Protein 5JOZ (pdb70)

InterPro domains:
  IPR006710 Glycoside hydrolase, family 43 [PF04616] (27-305)
  IPR013320 Concanavalin A-like lectin/glucanase domain superfamily [SSF49899] (327-526)
  IPR023296 Glycosyl hydrolase, five-bladed beta-propeller domain superfamily [G3DSA:2.115.10.20] (23-329)
  IPR023296 Glycosyl hydrolase, five-bladed beta-propeller domain superfamily [SSF75005] (27-324)
  IPR041542 Beta-xylosidase, C-terminal Concanavalin A-like domain [PF17851] (333-526)
  IPR051795 Glycosyl Hydrolase Family 43 [PTHR42812] (8-526)

Nearest PDB structures (foldseek):
  5joz-assembly2_B  TM=1.002E+00  e=2.563E-100  Bacteroides ovatus
  5joy-assembly1_A  TM=9.529E-01  e=2.063E-53  Bacteroides ovatus
  3c2u-assembly1_A  TM=9.313E-01  e=6.206E-47  Selenomonas ruminantium
  5zqs-assembly1_A  TM=9.341E-01  e=3.731E-46  Bacillus pumilus
  1yif-assembly1_D  TM=9.384E-01  e=6.271E-46  Bacillus subtilis

Structure (mmCIF, N/CA/C/O backbone):
data_5JOZ
#
_entry.id   5JOZ
#
_cell.length_a   91.460
_cell.length_b   71.400
_cell.length_c   160.300
_cell.angle_alpha   90.00
_cell.angle_beta   94.78
_cell.angle_gamma   90.00
#
_symmetry.space_group_name_H-M   'C 1 2 1'
#
loop_
_entity.id
_entity.type
_entity.pdbx_description
1 polymer 'Non-reducing end alpha-L-arabinofuranosidase BoGH43B'
2 non-polymer 'CALCIUM ION'
3 water water
#
loop_
_atom_site.group_PDB
_atom_site.id
_atom_site.type_symbol
_atom_site.label_atom_id
_atom_site.label_alt_id
_atom_site.label_comp_id
_atom_site.label_asym_id
_atom_site.label_entity_id
_atom_site.label_seq_id
_atom_site.pdbx_PDB_ins_code
_atom_site.Cartn_x
_atom_site.Cartn_y
_atom_site.Cartn_z
_atom_site.occupancy
_atom_site.B_iso_or_equiv
_atom_site.auth_seq_id
_atom_site.auth_comp_id
_atom_site.auth_asym_id
_atom_site.auth_atom_id
_atom_site.pdbx_PDB_model_num
ATOM 1 N N . LYS A 1 3 ? 22.241 55.461 120.753 1.00 40.44 25 LYS A N 1
ATOM 2 C CA . LYS A 1 3 ? 21.583 54.540 119.774 1.00 39.05 25 LYS A CA 1
ATOM 3 C C . LYS A 1 3 ? 21.265 55.210 118.423 1.00 31.17 25 LYS A C 1
ATOM 4 O O . LYS A 1 3 ? 20.918 56.382 118.347 1.00 27.26 25 LYS A O 1
ATOM 6 N N . THR A 1 4 ? 21.416 54.427 117.363 1.00 29.32 26 THR A N 1
ATOM 7 C CA . THR A 1 4 ? 21.062 54.808 116.015 1.00 29.52 26 THR A CA 1
ATOM 8 C C . THR A 1 4 ? 20.284 53.665 115.347 1.00 30.73 26 THR A C 1
ATOM 9 O O . THR A 1 4 ? 20.152 52.566 115.908 1.00 25.89 26 THR A O 1
ATOM 13 N N . PHE A 1 5 ? 19.756 53.923 114.154 1.00 25.80 27 PHE A N 1
ATOM 14 C CA . PHE A 1 5 ? 19.171 52.845 113.352 1.00 27.60 27 PHE A CA 1
ATOM 15 C C . PHE A 1 5 ? 19.591 53.055 111.920 1.00 25.80 27 PHE A C 1
ATOM 16 O O . PHE A 1 5 ? 19.938 54.169 111.551 1.00 25.24 27 PHE A O 1
ATOM 24 N N . ARG A 1 6 ? 19.577 51.974 111.142 1.00 28.03 28 ARG A N 1
ATOM 25 C CA . ARG A 1 6 ? 19.907 52.001 109.723 1.00 31.24 28 ARG A CA 1
ATOM 26 C C . ARG A 1 6 ? 18.605 51.902 108.940 1.00 31.24 28 ARG A C 1
ATOM 27 O O . ARG A 1 6 ? 17.747 51.080 109.269 1.00 30.61 28 ARG A O 1
ATOM 29 N N . ASN A 1 7 ? 18.463 52.764 107.933 1.00 28.53 29 ASN A N 1
ATOM 30 C CA . ASN A 1 7 ? 17.417 52.644 106.925 1.00 30.00 29 ASN A CA 1
ATOM 31 C C . ASN A 1 7 ? 17.827 51.577 105.882 1.00 35.72 29 ASN A C 1
ATOM 32 O O . ASN A 1 7 ? 19.022 51.347 105.675 1.00 36.87 29 ASN A O 1
ATOM 37 N N . PRO A 1 8 ? 16.864 50.934 105.216 1.00 34.16 30 PRO A N 1
ATOM 38 C CA . PRO A 1 8 ? 15.419 51.136 105.433 1.00 29.77 30 PRO A CA 1
ATOM 39 C C . PRO A 1 8 ? 14.903 50.386 106.644 1.00 28.40 30 PRO A C 1
ATOM 40 O O . PRO A 1 8 ? 15.533 49.435 107.085 1.00 27.21 30 PRO A O 1
ATOM 44 N N . ILE A 1 9 ? 13.743 50.800 107.149 1.00 27.99 31 ILE A N 1
ATOM 45 C CA . ILE A 1 9 ? 13.139 50.162 108.333 1.00 23.66 31 ILE A CA 1
ATOM 46 C C . ILE A 1 9 ? 12.311 48.913 107.997 1.00 21.63 31 ILE A C 1
ATOM 47 O O . ILE A 1 9 ? 12.215 47.996 108.812 1.00 23.43 31 ILE A O 1
ATOM 52 N N . ILE A 1 10 ? 11.731 48.858 106.800 1.00 21.89 32 ILE A N 1
ATOM 53 C CA . ILE A 1 10 ? 11.053 47.652 106.335 1.00 24.22 32 ILE A CA 1
ATOM 54 C C . ILE A 1 10 ? 11.475 47.402 104.897 1.00 23.81 32 ILE A C 1
ATOM 55 O O . ILE A 1 10 ? 11.256 48.242 104.024 1.00 22.16 32 ILE A O 1
ATOM 60 N N . THR A 1 11 ? 12.065 46.233 104.663 1.00 24.24 33 THR A N 1
ATOM 61 C CA . THR A 1 11 ? 12.701 45.895 103.386 1.00 24.92 33 THR A CA 1
ATOM 62 C C . THR A 1 11 ? 11.816 45.000 102.554 1.00 24.48 33 THR A C 1
ATOM 63 O O . THR A 1 11 ? 10.804 44.520 103.039 1.00 27.95 33 THR A O 1
ATOM 67 N N . GLY A 1 12 ? 12.205 44.767 101.301 1.00 26.38 34 GLY A N 1
ATOM 68 C CA . GLY A 1 12 ? 11.368 44.019 100.355 1.00 26.15 34 GLY A CA 1
ATOM 69 C C . GLY A 1 12 ? 10.192 44.886 99.936 1.00 26.47 34 GLY A C 1
ATOM 70 O O . GLY A 1 12 ? 10.059 46.027 100.396 1.00 23.15 34 GLY A O 1
ATOM 71 N N . MET A 1 13 ? 9.337 44.354 99.068 1.00 24.48 35 MET A N 1
ATOM 72 C CA . MET A 1 13 ? 8.291 45.161 98.465 1.00 22.27 35 MET A CA 1
ATOM 73 C C . MET A 1 13 ? 7.309 45.607 99.531 1.00 21.67 35 MET A C 1
ATOM 74 O O . MET A 1 13 ? 6.529 44.807 100.035 1.00 21.49 35 MET A O 1
ATOM 79 N N . ASN A 1 14 ? 7.389 46.899 99.861 1.00 20.95 36 ASN A N 1
ATOM 80 C CA . ASN A 1 14 ? 6.618 47.528 100.931 1.00 20.96 36 ASN A CA 1
ATOM 81 C C . ASN A 1 14 ? 6.399 49.025 100.612 1.00 22.35 36 ASN A C 1
ATOM 82 O O . ASN A 1 14 ? 6.838 49.913 101.344 1.00 19.66 36 ASN A O 1
ATOM 87 N N . PRO A 1 15 ? 5.710 49.309 99.507 1.00 25.13 37 PRO A N 1
ATOM 88 C CA . PRO A 1 15 ? 5.556 50.690 99.084 1.00 27.51 37 PRO A CA 1
ATOM 89 C C . PRO A 1 15 ? 4.403 51.441 99.756 1.00 29.34 37 PRO A C 1
ATOM 90 O O . PRO A 1 15 ? 3.529 50.837 100.385 1.00 24.25 37 PRO A O 1
ATOM 94 N N . ASP A 1 16 ? 4.418 52.763 99.587 1.00 32.06 38 ASP A N 1
ATOM 95 C CA . ASP A 1 16 ? 3.296 53.652 99.940 1.00 29.54 38 ASP A CA 1
ATOM 96 C C . ASP A 1 16 ? 2.946 53.564 101.429 1.00 26.64 38 ASP A C 1
ATOM 97 O O . ASP A 1 16 ? 1.778 53.348 101.781 1.00 27.06 38 ASP A O 1
ATOM 102 N N . PRO A 1 17 ? 3.960 53.711 102.308 1.00 22.89 39 PRO A N 1
ATOM 103 C CA . PRO A 1 17 ? 3.719 53.473 103.722 1.00 23.85 39 PRO A CA 1
ATOM 104 C C . PRO A 1 17 ? 2.759 54.489 104.310 1.00 24.35 39 PRO A C 1
ATOM 105 O O . PRO A 1 17 ? 2.918 55.689 104.038 1.00 24.69 39 PRO A O 1
ATOM 109 N N . SER A 1 18 ? 1.780 54.022 105.091 1.00 22.65 40 SER A N 1
ATOM 110 C CA . SER A 1 18 ? 0.939 54.916 105.893 1.00 23.72 40 SER A CA 1
ATOM 111 C C . SER A 1 18 ? 0.962 54.496 107.357 1.00 25.52 40 SER A C 1
ATOM 112 O O . SER A 1 18 ? 0.807 53.317 107.664 1.00 21.69 40 SER A O 1
ATOM 115 N N . ILE A 1 19 ? 1.126 55.471 108.252 1.00 25.12 41 ILE A N 1
ATOM 116 C CA . ILE A 1 19 ? 1.360 55.211 109.684 1.00 26.87 41 ILE A CA 1
ATOM 117 C C . ILE A 1 19 ? 0.322 55.879 110.579 1.00 25.74 41 ILE A C 1
ATOM 118 O O . ILE A 1 19 ? -0.223 56.907 110.222 1.00 25.48 41 ILE A O 1
ATOM 123 N N . CYS A 1 20 ? 0.068 55.292 111.747 1.00 28.48 42 CYS A N 1
ATOM 124 C CA . CYS A 1 20 ? -0.643 55.987 112.818 1.00 27.91 42 CYS A CA 1
ATOM 125 C C . CYS A 1 20 ? -0.149 55.518 114.166 1.00 25.51 42 CYS A C 1
ATOM 126 O O . CYS A 1 20 ? 0.262 54.366 114.324 1.00 31.33 42 CYS A O 1
ATOM 129 N N . ARG A 1 21 ? -0.188 56.431 115.130 1.00 29.21 43 ARG A N 1
ATOM 130 C CA . ARG A 1 21 ? 0.186 56.158 116.506 1.00 29.00 43 ARG A CA 1
ATOM 131 C C . ARG A 1 21 ? -1.076 56.140 117.350 1.00 30.05 43 ARG A C 1
ATOM 132 O O . ARG A 1 21 ? -1.883 57.066 117.299 1.00 28.48 43 ARG A O 1
ATOM 140 N N . VAL A 1 22 ? -1.226 55.068 118.119 1.00 34.88 44 VAL A N 1
ATOM 141 C CA . VAL A 1 22 ? -2.320 54.896 119.060 1.00 33.87 44 VAL A CA 1
ATOM 142 C C . VAL A 1 22 ? -1.672 54.641 120.426 1.00 33.90 44 VAL A C 1
ATOM 143 O O . VAL A 1 22 ? -1.281 53.513 120.720 1.00 31.25 44 VAL A O 1
ATOM 147 N N . GLY A 1 23 ? -1.519 55.690 121.238 1.00 29.73 45 GLY A N 1
ATOM 148 C CA . GLY A 1 23 ? -0.851 55.564 122.534 1.00 28.63 45 GLY A CA 1
ATOM 149 C C . GLY A 1 23 ? 0.616 55.220 122.325 1.00 31.40 45 GLY A C 1
ATOM 150 O O . GLY A 1 23 ? 1.293 55.903 121.570 1.00 27.24 45 GLY A O 1
ATOM 151 N N . ASP A 1 24 ? 1.098 54.154 122.970 1.00 34.99 46 ASP A N 1
ATOM 152 C CA . ASP A 1 24 ? 2.483 53.675 122.785 1.00 37.82 46 ASP A CA 1
ATOM 153 C C . ASP A 1 24 ? 2.695 52.803 121.530 1.00 34.66 46 ASP A C 1
ATOM 154 O O . ASP A 1 24 ? 3.836 52.436 121.220 1.00 34.53 46 ASP A O 1
ATOM 159 N N . ASP A 1 25 ? 1.625 52.486 120.803 1.00 30.40 47 ASP A N 1
ATOM 160 C CA . ASP A 1 25 ? 1.708 51.581 119.657 1.00 29.25 47 ASP A CA 1
ATOM 161 C C . ASP A 1 25 ? 1.652 52.305 118.315 1.00 28.36 47 ASP A C 1
ATOM 162 O O . ASP A 1 25 ? 0.893 53.266 118.152 1.00 27.84 47 ASP A O 1
ATOM 167 N N . PHE A 1 26 ? 2.491 51.848 117.380 1.00 26.25 48 PHE A N 1
ATOM 168 C CA . PHE A 1 26 ? 2.527 52.348 116.006 1.00 27.62 48 PHE A CA 1
ATOM 169 C C . PHE A 1 26 ? 2.103 51.249 115.061 1.00 24.71 48 PHE A C 1
ATOM 170 O O . PHE A 1 26 ? 2.500 50.114 115.225 1.00 26.48 48 PHE A O 1
ATOM 178 N N . TYR A 1 27 ? 1.314 51.615 114.057 1.00 24.79 49 TYR A N 1
ATOM 179 C CA . TYR A 1 27 ? 0.822 50.685 113.053 1.00 20.78 49 TYR A CA 1
ATOM 180 C C . TYR A 1 27 ? 1.073 51.265 111.674 1.00 19.41 49 TYR A C 1
ATOM 181 O O . TYR A 1 27 ? 1.013 52.479 111.471 1.00 19.37 49 TYR A O 1
ATOM 190 N N . LEU A 1 28 ? 1.352 50.388 110.724 1.00 19.32 50 LEU A N 1
ATOM 191 C CA . LEU A 1 28 ? 1.748 50.799 109.393 1.00 21.10 50 LEU A CA 1
ATOM 192 C C . LEU A 1 28 ? 1.284 49.814 108.339 1.00 22.01 50 LEU A C 1
ATOM 193 O O . LEU A 1 28 ? 1.335 48.609 108.549 1.00 22.85 50 LEU A O 1
ATOM 198 N N . VAL A 1 29 ? 0.857 50.352 107.199 1.00 24.55 51 VAL A N 1
ATOM 199 C CA . VAL A 1 29 ? 0.425 49.561 106.060 1.00 22.48 51 VAL A CA 1
ATOM 200 C C . VAL A 1 29 ? 1.184 49.945 104.825 1.00 19.82 51 VAL A C 1
ATOM 201 O O . VAL A 1 29 ? 1.590 51.080 104.681 1.00 17.98 51 VAL A O 1
ATOM 205 N N . THR A 1 30 ? 1.299 48.988 103.908 1.00 21.76 52 THR A N 1
ATOM 206 C CA . THR A 1 30 ? 1.938 49.191 102.626 1.00 21.82 52 THR A CA 1
ATOM 207 C C . THR A 1 30 ? 1.080 48.569 101.536 1.00 21.67 52 THR A C 1
ATOM 208 O O . THR A 1 30 ? 0.319 47.649 101.809 1.00 20.94 52 THR A O 1
ATOM 212 N N . SER A 1 31 ? 1.240 49.063 100.306 1.00 21.84 53 SER A N 1
ATOM 213 C CA . SER A 1 31 ? 0.486 48.584 99.152 1.00 23.78 53 SER A CA 1
ATOM 214 C C . SER A 1 31 ? 0.951 47.205 98.621 1.00 25.14 53 SER A C 1
ATOM 215 O O . SER A 1 31 ? 2.133 46.849 98.678 1.00 27.17 53 SER A O 1
ATOM 218 N N . THR A 1 32 ? -0.002 46.452 98.090 1.00 23.06 54 THR A N 1
ATOM 219 C CA . THR A 1 32 ? 0.198 45.053 97.696 1.00 24.37 54 THR A CA 1
ATOM 220 C C . THR A 1 32 ? -0.151 44.690 96.247 1.00 24.22 54 THR A C 1
ATOM 221 O O . THR A 1 32 ? 0.290 43.654 95.760 1.00 25.40 54 THR A O 1
ATOM 225 N N . PHE A 1 33 ? -0.938 45.512 95.557 1.00 24.52 55 PHE A N 1
ATOM 226 C CA . PHE A 1 33 ? -1.246 45.286 94.143 1.00 23.50 55 PHE A CA 1
ATOM 227 C C . PHE A 1 33 ? -1.965 43.930 93.953 1.00 25.39 55 PHE A C 1
ATOM 228 O O . PHE A 1 33 ? -2.989 43.696 94.612 1.00 24.38 55 PHE A O 1
ATOM 236 N N . GLU A 1 34 ? -1.443 43.024 93.136 1.00 23.80 56 GLU A N 1
ATOM 237 C CA . GLU A 1 34 ? -2.149 41.757 92.867 1.00 25.04 56 GLU A CA 1
ATOM 238 C C . GLU A 1 34 ? -2.003 40.699 93.974 1.00 25.81 56 GLU A C 1
ATOM 239 O O . GLU A 1 34 ? -2.554 39.600 93.826 1.00 23.50 56 GLU A O 1
ATOM 245 N N . TYR A 1 35 ? -1.258 41.000 95.048 1.00 23.78 57 TYR A N 1
ATOM 246 C CA . TYR A 1 35 ? -0.924 39.981 96.057 1.00 23.51 57 TYR A CA 1
ATOM 247 C C . TYR A 1 35 ? -1.930 39.884 97.188 1.00 23.37 57 TYR A C 1
ATOM 248 O O . TYR A 1 35 ? -2.444 40.909 97.645 1.00 26.89 57 TYR A O 1
ATOM 257 N N . PHE A 1 36 ? -2.199 38.644 97.630 1.00 22.24 58 PHE A N 1
ATOM 258 C CA . PHE A 1 36 ? -3.191 38.342 98.676 1.00 21.39 58 PHE A CA 1
ATOM 259 C C . PHE A 1 36 ? -2.518 37.555 99.794 1.00 20.58 58 PHE A C 1
ATOM 260 O O . PHE A 1 36 ? -1.690 36.699 99.508 1.00 25.43 58 PHE A O 1
ATOM 268 N N . PRO A 1 37 ? -2.828 37.816 101.057 1.00 21.80 59 PRO A N 1
ATOM 269 C CA . PRO A 1 37 ? -3.670 38.915 101.518 1.00 21.31 59 PRO A CA 1
ATOM 270 C C . PRO A 1 37 ? -3.088 40.328 101.249 1.00 21.55 59 PRO A C 1
ATOM 271 O O . PRO A 1 37 ? -1.880 40.505 101.031 1.00 19.99 59 PRO A O 1
ATOM 275 N N . GLY A 1 38 ? -3.977 41.306 101.205 1.00 24.26 60 GLY A N 1
ATOM 276 C CA . GLY A 1 38 ? -3.619 42.661 100.789 1.00 24.16 60 GLY A CA 1
ATOM 277 C C . GLY A 1 38 ? -3.403 43.538 101.992 1.00 21.62 60 GLY A C 1
ATOM 278 O O . GLY A 1 38 ? -3.957 43.266 103.064 1.00 22.33 60 GLY A O 1
ATOM 279 N N . LEU A 1 39 ? -2.593 44.584 101.802 1.00 20.54 61 LEU A N 1
ATOM 280 C CA . LEU A 1 39 ? -2.340 45.619 102.807 1.00 20.04 61 LEU A CA 1
ATOM 281 C C . LEU A 1 39 ? -1.888 45.074 104.156 1.00 19.88 61 LEU A C 1
ATOM 282 O O . LEU A 1 39 ? -2.651 45.095 105.124 1.00 21.49 61 LEU A O 1
ATOM 287 N N . PRO A 1 40 ? -0.641 44.578 104.232 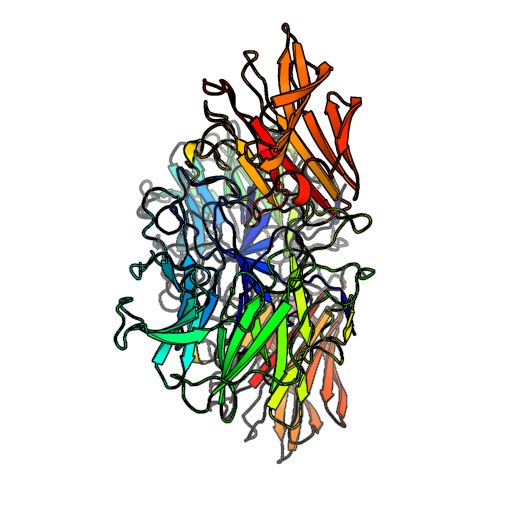1.00 21.83 62 PRO A N 1
ATOM 288 C CA . PRO A 1 40 ? -0.150 44.092 105.510 1.00 20.49 62 PRO A CA 1
ATOM 289 C C . PRO A 1 40 ? -0.096 45.190 106.565 1.00 21.65 62 PRO A C 1
ATOM 290 O O . PRO A 1 40 ? 0.197 46.347 106.246 1.00 19.65 62 PRO A O 1
ATOM 294 N N . VAL A 1 41 ? -0.402 44.813 107.801 1.00 24.05 63 VAL A N 1
ATOM 295 C CA . VAL A 1 41 ? -0.367 45.701 108.954 1.00 24.58 63 VAL A CA 1
ATOM 296 C C . VAL A 1 41 ? 0.834 45.322 109.806 1.00 26.28 63 VAL A C 1
ATOM 297 O O . VAL A 1 41 ? 0.848 44.245 110.394 1.00 26.87 63 VAL A O 1
ATOM 301 N N . TYR A 1 42 ? 1.815 46.221 109.891 1.00 26.39 64 TYR A N 1
ATOM 302 C CA . TYR A 1 42 ? 2.978 46.052 110.763 1.00 23.51 64 TYR A CA 1
ATOM 303 C C . TYR A 1 42 ? 2.777 46.830 112.078 1.00 24.07 64 TYR A C 1
ATOM 304 O O . TYR A 1 42 ? 2.088 47.839 112.099 1.00 22.49 64 TYR A O 1
ATOM 313 N N . HIS A 1 43 ? 3.404 46.352 113.153 1.00 22.89 65 HIS A N 1
ATOM 314 C CA . HIS A 1 43 ? 3.281 46.922 114.489 1.00 23.58 65 HIS A CA 1
ATOM 315 C C . HIS A 1 43 ? 4.678 47.251 115.019 1.00 24.24 65 HIS A C 1
ATOM 316 O O . HIS A 1 43 ? 5.593 46.465 114.845 1.00 25.03 65 HIS A O 1
ATOM 323 N N . SER A 1 44 ? 4.839 48.427 115.629 1.00 27.01 66 SER A N 1
ATOM 324 C CA . SER A 1 44 ? 6.085 48.793 116.317 1.00 28.44 66 SER A CA 1
ATOM 325 C C . SER A 1 44 ? 5.801 49.571 117.608 1.00 30.80 66 SER A C 1
ATOM 326 O O . SER A 1 44 ? 4.720 50.136 117.770 1.00 35.30 66 SER A O 1
ATOM 329 N N . LYS A 1 45 ? 6.771 49.560 118.524 1.00 31.28 67 LYS A N 1
ATOM 330 C CA . LYS A 1 45 ? 6.811 50.463 119.689 1.00 31.70 67 LYS A CA 1
ATOM 331 C C . LYS A 1 45 ? 7.936 51.515 119.642 1.00 30.27 67 LYS A C 1
ATOM 332 O O . LYS A 1 45 ? 7.969 52.414 120.486 1.00 34.09 67 LYS A O 1
ATOM 338 N N . ASP A 1 46 ? 8.829 51.428 118.659 1.00 28.11 68 ASP A N 1
ATOM 339 C CA . ASP A 1 46 ? 9.964 52.362 118.547 1.00 26.79 68 ASP A CA 1
ATOM 340 C C . ASP A 1 46 ? 10.179 52.976 117.150 1.00 24.08 68 ASP A C 1
ATOM 341 O O . ASP A 1 46 ? 11.208 53.621 116.920 1.00 23.42 68 ASP A O 1
ATOM 346 N N . LEU A 1 47 ? 9.215 52.786 116.240 1.00 24.47 69 LEU A N 1
ATOM 347 C CA . LEU A 1 47 ? 9.298 53.186 114.801 1.00 24.10 69 LEU A CA 1
ATOM 348 C C . LEU A 1 47 ? 10.347 52.469 113.947 1.00 22.81 69 LEU A C 1
ATOM 349 O O . LEU A 1 47 ? 10.365 52.654 112.726 1.00 22.07 69 LEU A O 1
ATOM 354 N N . VAL A 1 48 ? 11.184 51.635 114.569 1.00 23.82 70 VAL A N 1
ATOM 355 C CA . VAL A 1 48 ? 12.351 51.055 113.923 1.00 21.89 70 VAL A CA 1
ATOM 356 C C . VAL A 1 48 ? 12.178 49.556 113.702 1.00 24.88 70 VAL A C 1
ATOM 357 O O . VAL A 1 48 ? 12.443 49.064 112.610 1.00 31.22 70 VAL A O 1
ATOM 361 N N . HIS A 1 49 ? 11.762 48.842 114.745 1.00 24.16 71 HIS A N 1
ATOM 362 C CA . HIS A 1 49 ? 11.578 47.407 114.693 1.00 24.34 71 HIS A CA 1
ATOM 363 C C . HIS A 1 49 ? 10.098 47.085 114.484 1.00 23.56 71 HIS A C 1
ATOM 364 O O . HIS A 1 49 ? 9.241 47.424 115.302 1.00 23.74 71 HIS A O 1
ATOM 371 N N . TRP A 1 50 ? 9.819 46.426 113.371 1.00 25.55 72 TRP A N 1
ATOM 372 C CA . TRP A 1 50 ? 8.461 46.182 112.916 1.00 24.60 72 TRP A CA 1
ATOM 373 C C . TRP A 1 50 ? 8.165 44.693 112.883 1.00 24.68 72 TRP A C 1
ATOM 374 O O . TRP A 1 50 ? 9.033 43.890 112.545 1.00 27.79 72 TRP A O 1
ATOM 385 N N . LYS A 1 51 ? 6.938 44.345 113.259 1.00 22.97 73 LYS A N 1
ATOM 386 C CA . LYS A 1 51 ? 6.451 42.976 113.250 1.00 24.53 73 LYS A CA 1
ATOM 387 C C . LYS A 1 51 ? 5.141 42.933 112.491 1.00 25.53 73 LYS A C 1
ATOM 388 O O . LYS A 1 51 ? 4.251 43.762 112.737 1.00 22.38 73 LYS A O 1
ATOM 394 N N . LEU A 1 52 ? 5.013 41.941 111.605 1.00 25.59 74 LEU A N 1
ATOM 395 C CA . LEU A 1 52 ? 3.796 41.747 110.825 1.00 24.59 74 LEU A CA 1
ATOM 396 C C . LEU A 1 52 ? 2.767 41.113 111.747 1.00 25.14 74 LEU A C 1
ATOM 397 O O . LEU A 1 52 ? 3.067 40.108 112.393 1.00 24.37 74 LEU A O 1
ATOM 402 N N . ILE A 1 53 ? 1.576 41.711 111.841 1.00 23.69 75 ILE A N 1
ATOM 403 C CA . ILE A 1 53 ? 0.501 41.190 112.718 1.00 24.65 75 ILE A CA 1
ATOM 404 C C . ILE A 1 53 ? -0.795 40.779 112.010 1.00 25.61 75 ILE A C 1
ATOM 405 O O . ILE A 1 53 ? -1.627 40.085 112.597 1.00 25.61 75 ILE A O 1
ATOM 410 N N . GLY A 1 54 ? -0.981 41.211 110.768 1.00 23.58 76 GLY A N 1
ATOM 411 C CA . GLY A 1 54 ? -2.181 40.864 110.024 1.00 23.26 76 GLY A CA 1
ATOM 412 C C . GLY A 1 54 ? -2.165 41.546 108.679 1.00 24.77 76 GLY A C 1
ATOM 413 O O . GLY A 1 54 ? -1.142 42.105 108.267 1.00 23.99 76 GLY A O 1
ATOM 414 N N . HIS A 1 55 ? -3.297 41.482 107.991 1.00 22.40 77 HIS A N 1
ATOM 415 C CA . HIS A 1 55 ? -3.498 42.195 106.739 1.00 23.50 77 HIS A CA 1
ATOM 416 C C . HIS A 1 55 ? -4.879 42.831 106.789 1.00 24.13 77 HIS A C 1
ATOM 417 O O . HIS A 1 55 ? -5.817 42.239 107.324 1.00 30.65 77 HIS A O 1
ATOM 424 N N . ALA A 1 56 ? -5.011 44.036 106.249 1.00 24.68 78 ALA A N 1
ATOM 425 C CA . ALA A 1 56 ? -6.309 44.708 106.226 1.00 24.96 78 ALA A CA 1
ATOM 426 C C . ALA A 1 56 ? -7.295 43.924 105.374 1.00 27.16 78 ALA A C 1
ATOM 427 O O . ALA A 1 56 ? -8.475 43.858 105.698 1.00 29.32 78 ALA A O 1
ATOM 429 N N . LEU A 1 57 ? -6.793 43.322 104.296 1.00 27.87 79 LEU A N 1
ATOM 430 C CA . LEU A 1 57 ? -7.623 42.609 103.334 1.00 27.77 79 LEU A CA 1
ATOM 431 C C . LEU A 1 57 ? -7.244 41.111 103.290 1.00 29.54 79 LEU A C 1
ATOM 432 O O . LEU A 1 57 ? -6.616 40.619 102.336 1.00 31.74 79 LEU A O 1
ATOM 437 N N . SER A 1 58 ? -7.663 40.408 104.344 1.00 29.91 80 SER A N 1
ATOM 438 C CA . SER A 1 58 ? -7.403 38.972 104.545 1.00 32.03 80 SER A CA 1
ATOM 439 C C . SER A 1 58 ? -8.482 38.023 103.978 1.00 33.49 80 SER A C 1
ATOM 440 O O . SER A 1 58 ? -8.371 36.803 104.162 1.00 28.67 80 SER A O 1
ATOM 443 N N . ARG A 1 59 ? -9.512 38.557 103.312 1.00 30.42 81 ARG A N 1
ATOM 444 C CA . ARG A 1 59 ? -10.599 37.728 102.770 1.00 30.28 81 ARG A CA 1
ATOM 445 C C . ARG A 1 59 ? -10.899 38.117 101.322 1.00 28.13 81 ARG A C 1
ATOM 446 O O . ARG A 1 59 ? -10.651 39.250 100.929 1.00 30.99 81 ARG A O 1
ATOM 454 N N . PRO A 1 60 ? -11.444 37.184 100.522 1.00 31.15 82 PRO A N 1
ATOM 455 C CA . PRO A 1 60 ? -11.774 37.526 99.126 1.00 31.37 82 PRO A CA 1
ATOM 456 C C . PRO A 1 60 ? -12.864 38.617 98.937 1.00 32.36 82 PRO A C 1
ATOM 457 O O . PRO A 1 60 ? -12.866 39.305 97.916 1.00 31.70 82 PRO A O 1
ATOM 461 N N . GLU A 1 61 ? -13.775 38.775 99.890 1.00 34.93 83 GLU A N 1
ATOM 462 C CA . GLU A 1 61 ? -14.825 39.804 99.744 1.00 46.26 83 GLU A CA 1
ATOM 463 C C . GLU A 1 61 ? -14.306 41.235 99.950 1.00 39.97 83 GLU A C 1
ATOM 464 O O . GLU A 1 61 ? -14.856 42.162 99.367 1.00 42.74 83 GLU A O 1
ATOM 470 N N . ASN A 1 62 ? -13.247 41.409 100.751 1.00 42.64 84 ASN A N 1
ATOM 471 C CA . ASN A 1 62 ? -12.572 42.722 100.878 1.00 38.39 84 ASN A CA 1
ATOM 472 C C . ASN A 1 62 ? -11.282 42.905 100.043 1.00 35.20 84 ASN A C 1
ATOM 473 O O . ASN A 1 62 ? -10.696 43.981 100.083 1.00 38.32 84 ASN A O 1
ATOM 478 N N . ASN A 1 63 ? -10.849 41.883 99.297 1.00 32.48 85 ASN A N 1
ATOM 479 C CA . ASN A 1 63 ? -9.824 42.066 98.249 1.00 35.83 85 ASN A CA 1
ATOM 480 C C . ASN A 1 63 ? -10.220 41.291 96.982 1.00 36.12 85 ASN A C 1
ATOM 481 O O . ASN A 1 63 ? -9.655 40.234 96.690 1.00 38.01 85 ASN A O 1
ATOM 486 N N . PRO A 1 64 ? -11.208 41.812 96.228 1.00 37.02 86 PRO A N 1
ATOM 487 C CA . PRO A 1 64 ? -11.530 41.227 94.913 1.00 36.92 86 PRO A CA 1
ATOM 488 C C . PRO A 1 64 ? -10.425 41.512 93.897 1.00 32.98 86 PRO A C 1
ATOM 489 O O . PRO A 1 64 ? -10.196 42.674 93.555 1.00 33.68 86 PRO A O 1
ATOM 493 N N . LEU A 1 65 ? -9.741 40.464 93.440 1.00 30.65 87 LEU A N 1
ATOM 494 C CA . LEU A 1 65 ? -8.543 40.619 92.605 1.00 30.50 87 LEU A CA 1
ATOM 495 C C . LEU A 1 65 ? -8.560 39.939 91.243 1.00 34.89 87 LEU A C 1
ATOM 496 O O . LEU A 1 65 ? -7.666 40.200 90.429 1.00 30.15 87 LEU A O 1
ATOM 501 N N . MET A 1 66 ? -9.556 39.092 90.974 1.00 40.69 88 MET A N 1
ATOM 502 C CA . MET A 1 66 ? -9.538 38.264 89.758 1.00 40.99 88 MET A CA 1
ATOM 503 C C . MET A 1 66 ? -9.612 39.135 88.503 1.00 38.47 88 MET A C 1
ATOM 504 O O . MET A 1 66 ? -10.352 40.132 88.458 1.00 38.66 88 MET A O 1
ATOM 509 N N . GLY A 1 67 ? -8.807 38.782 87.506 1.00 34.40 89 GLY A N 1
ATOM 510 C CA . GLY A 1 67 ? -8.720 39.552 86.268 1.00 35.52 89 GLY A CA 1
ATOM 511 C C . GLY A 1 67 ? -7.760 40.733 86.306 1.00 36.78 89 GLY A C 1
ATOM 512 O O . GLY A 1 67 ? -7.443 41.280 85.256 1.00 41.63 89 GLY A O 1
ATOM 513 N N . CYS A 1 68 ? -7.271 41.124 87.488 1.00 37.89 90 CYS A N 1
ATOM 514 C CA . CYS A 1 68 ? -6.386 42.298 87.598 1.00 39.04 90 CYS A CA 1
ATOM 515 C C . CYS A 1 68 ? -5.016 42.007 86.976 1.00 31.70 90 CYS A C 1
ATOM 516 O O . CYS A 1 68 ? -4.526 40.871 87.012 1.00 31.60 90 CYS A O 1
ATOM 519 N N . ASN A 1 69 ? -4.422 43.038 86.391 1.00 34.30 91 ASN A N 1
ATOM 520 C CA . ASN A 1 69 ? -3.079 42.939 85.830 1.00 36.14 91 ASN A CA 1
ATOM 521 C C . ASN A 1 69 ? -2.064 42.759 86.943 1.00 33.76 91 ASN A C 1
ATOM 522 O O . ASN A 1 69 ? -2.241 43.273 88.060 1.00 29.28 91 ASN A O 1
ATOM 527 N N . ALA A 1 70 ? -1.012 42.005 86.634 1.00 34.85 92 ALA A N 1
ATOM 528 C CA . ALA A 1 70 ? 0.126 41.874 87.530 1.00 36.61 92 ALA A CA 1
ATOM 529 C C . ALA A 1 70 ? 0.857 43.203 87.541 1.00 39.32 92 ALA A C 1
ATOM 530 O O . ALA A 1 70 ? 1.058 43.809 86.481 1.00 35.40 92 ALA A O 1
ATOM 532 N N . SER A 1 71 ? 1.183 43.684 88.741 1.00 38.29 93 SER A N 1
ATOM 533 C CA . SER A 1 71 ? 2.105 44.800 88.937 1.00 40.75 93 SER A CA 1
ATOM 534 C C . SER A 1 71 ? 1.453 46.180 88.813 1.00 44.08 93 SER A C 1
ATOM 535 O O . SER A 1 71 ? 1.919 47.113 89.454 1.00 43.67 93 SER A O 1
ATOM 538 N N . THR A 1 72 ? 0.418 46.311 87.974 1.00 43.19 94 THR A N 1
ATOM 539 C CA . THR A 1 72 ? -0.346 47.557 87.812 1.00 37.80 94 THR A CA 1
ATOM 540 C C . THR A 1 72 ? -1.831 47.431 88.189 1.00 33.42 94 THR A C 1
ATOM 541 O O . THR A 1 72 ? -2.567 48.406 88.089 1.00 36.79 94 THR A O 1
ATOM 545 N N . GLY A 1 73 ? -2.272 46.249 88.619 1.00 32.00 95 GLY A N 1
ATOM 546 C CA . GLY A 1 73 ? -3.634 46.048 89.126 1.00 29.58 95 GLY A CA 1
ATOM 547 C C . GLY A 1 73 ? -3.639 45.764 90.621 1.00 30.59 95 GLY A C 1
ATOM 548 O O . GLY A 1 73 ? -2.579 45.568 91.242 1.00 29.54 95 GLY A O 1
ATOM 549 N N . GLY A 1 74 ? -4.840 45.756 91.190 1.00 27.91 96 GLY A N 1
ATOM 550 C CA . GLY A 1 74 ? -5.069 45.461 92.600 1.00 29.97 96 GLY A CA 1
ATOM 551 C C . GLY A 1 74 ? -4.927 46.645 93.545 1.00 30.89 96 GLY A C 1
ATOM 552 O O . GLY A 1 74 ? -5.316 47.762 93.217 1.00 31.73 96 GLY A O 1
ATOM 553 N N . GLN A 1 75 ? -4.370 46.395 94.731 1.00 30.98 97 GLN A N 1
ATOM 554 C CA . GLN A 1 75 ? -4.320 47.400 95.796 1.00 27.97 97 GLN A CA 1
ATOM 555 C C . GLN A 1 75 ? -3.186 48.419 95.649 1.00 27.03 97 GLN A C 1
ATOM 556 O O . GLN A 1 75 ? -2.011 48.047 95.631 1.00 24.59 97 GLN A O 1
ATOM 562 N N . TYR A 1 76 ? -3.566 49.695 95.541 1.00 25.34 98 TYR A N 1
ATOM 563 C CA . TYR A 1 76 ? -2.655 50.839 95.404 1.00 22.69 98 TYR A CA 1
ATOM 564 C C . TYR A 1 76 ? -2.486 51.458 96.797 1.00 22.47 98 TYR A C 1
ATOM 565 O O . TYR A 1 76 ? -2.838 50.824 97.789 1.00 26.78 98 TYR A O 1
ATOM 574 N N . ALA A 1 77 ? -1.911 52.654 96.889 1.00 22.65 99 ALA A N 1
ATOM 575 C CA . ALA A 1 77 ? -1.584 53.271 98.188 1.00 23.36 99 ALA A CA 1
ATOM 576 C C . ALA A 1 77 ? -2.746 53.298 99.174 1.00 22.19 99 ALA A C 1
ATOM 577 O O . ALA A 1 77 ? -3.791 53.861 98.865 1.00 27.92 99 ALA A O 1
ATOM 579 N N . PRO A 1 78 ? -2.575 52.669 100.351 1.00 21.59 100 PRO A N 1
ATOM 580 C CA . PRO A 1 78 ? -3.542 52.749 101.423 1.00 22.26 100 PRO A CA 1
ATOM 581 C C . PRO A 1 78 ? -3.206 53.873 102.391 1.00 24.78 100 PRO A C 1
ATOM 582 O O . PRO A 1 78 ? -2.034 54.253 102.517 1.00 25.48 100 PRO A O 1
ATOM 586 N N . THR A 1 79 ? -4.216 54.382 103.084 1.00 24.52 101 THR A N 1
ATOM 587 C CA . THR A 1 79 ? -3.989 55.268 104.221 1.00 26.73 101 THR A CA 1
ATOM 588 C C . THR A 1 79 ? -4.606 54.600 105.466 1.00 28.44 101 THR A C 1
ATOM 589 O O . THR A 1 79 ? -5.700 54.046 105.379 1.00 31.06 101 THR A O 1
ATOM 593 N N . LEU A 1 80 ? -3.884 54.638 106.593 1.00 26.75 102 LEU A N 1
ATOM 594 C CA . LEU A 1 80 ? -4.287 54.009 107.868 1.00 26.05 102 LEU A CA 1
ATOM 595 C C . LEU A 1 80 ? -4.493 55.084 108.934 1.00 29.44 102 LEU A C 1
ATOM 596 O O . LEU A 1 80 ? -3.594 55.878 109.198 1.00 28.82 102 LEU A O 1
ATOM 601 N N . ARG A 1 81 ? -5.669 55.107 109.552 1.00 33.23 103 ARG A N 1
ATOM 602 C CA . ARG A 1 81 ? -5.939 56.050 110.638 1.00 34.03 103 ARG A CA 1
ATOM 603 C C . ARG A 1 81 ? -6.711 55.381 111.765 1.00 33.80 103 ARG A C 1
ATOM 604 O O . ARG A 1 81 ? -7.203 54.263 111.614 1.00 36.58 103 ARG A O 1
ATOM 612 N N . TYR A 1 82 ? -6.789 56.079 112.893 1.00 35.45 104 TYR A N 1
ATOM 613 C CA . TYR A 1 82 ? -7.449 55.587 114.105 1.00 37.87 104 TYR A CA 1
ATOM 614 C C . TYR A 1 82 ? -8.289 56.696 114.748 1.00 39.29 104 TYR A C 1
ATOM 615 O O . TYR A 1 82 ? -7.792 57.809 114.935 1.00 38.01 104 TYR A O 1
ATOM 624 N N . HIS A 1 83 ? -9.541 56.374 115.094 1.00 37.70 105 HIS A N 1
ATOM 625 C CA . HIS A 1 83 ? -10.444 57.298 115.781 1.00 41.77 105 HIS A CA 1
ATOM 626 C C . HIS A 1 83 ? -11.466 56.573 116.660 1.00 41.88 105 HIS A C 1
ATOM 627 O O . HIS A 1 83 ? -12.208 55.710 116.177 1.00 39.61 105 HIS A O 1
ATOM 634 N N . ASP A 1 84 ? -11.491 56.940 117.945 1.00 43.96 106 ASP A N 1
ATOM 635 C CA . ASP A 1 84 ? -12.464 56.432 118.923 1.00 48.18 106 ASP A CA 1
ATOM 636 C C . ASP A 1 84 ? -12.635 54.911 118.886 1.00 39.88 106 ASP A C 1
ATOM 637 O O . ASP A 1 84 ? -13.697 54.389 118.515 1.00 36.74 106 ASP A O 1
ATOM 642 N N . GLY A 1 85 ? -11.558 54.217 119.237 1.00 39.54 107 GLY A N 1
ATOM 643 C CA . GLY A 1 85 ? -11.571 52.757 119.356 1.00 44.93 107 GLY A CA 1
ATOM 644 C C . GLY A 1 85 ? -11.650 51.966 118.063 1.00 41.01 107 GLY A C 1
ATOM 645 O O . GLY A 1 85 ? -11.785 50.745 118.117 1.00 51.77 107 GLY A O 1
ATOM 646 N N . THR A 1 86 ? -11.543 52.643 116.914 1.00 33.73 108 THR A N 1
ATOM 647 C CA . THR A 1 86 ? -11.722 52.023 115.604 1.00 34.83 108 THR A CA 1
ATOM 648 C C . THR A 1 86 ? -10.587 52.434 114.625 1.00 35.81 108 THR A C 1
ATOM 649 O O . THR A 1 86 ? -10.310 53.625 114.457 1.00 34.32 108 THR A O 1
ATOM 653 N N . PHE A 1 87 ? -9.958 51.441 113.984 1.00 28.53 109 PHE A N 1
ATOM 654 C CA . PHE A 1 87 ? -8.946 51.666 112.947 1.00 24.92 109 PHE A CA 1
ATOM 655 C C . PHE A 1 87 ? -9.627 51.715 111.604 1.00 24.21 109 PHE A C 1
ATOM 656 O O . PHE A 1 87 ? -10.578 50.987 111.389 1.00 26.51 109 PHE A O 1
ATOM 664 N N . TYR A 1 88 ? -9.123 52.558 110.705 1.00 26.18 110 TYR A N 1
ATOM 665 C CA . TYR A 1 88 ? -9.672 52.728 109.359 1.00 26.83 110 TYR A CA 1
ATOM 666 C C . TYR A 1 88 ? -8.536 52.605 108.352 1.00 29.57 110 TYR A C 1
ATOM 667 O O . TYR A 1 88 ? -7.473 53.200 108.547 1.00 27.34 110 TYR A O 1
ATOM 676 N N . VAL A 1 89 ? -8.759 51.821 107.296 1.00 25.54 111 VAL A N 1
ATOM 677 C CA . VAL A 1 89 ? -7.823 51.734 106.199 1.00 26.45 111 VAL A CA 1
ATOM 678 C C . VAL A 1 89 ? -8.550 51.969 104.888 1.00 27.59 111 VAL A C 1
ATOM 679 O O . VAL A 1 89 ? -9.395 51.169 104.501 1.00 27.75 111 VAL A O 1
ATOM 683 N N . ILE A 1 90 ? -8.178 53.045 104.201 1.00 26.33 112 ILE A N 1
ATOM 684 C CA . ILE A 1 90 ? -8.774 53.427 102.926 1.00 24.44 112 ILE A CA 1
ATOM 685 C C . ILE A 1 90 ? -7.732 53.177 101.838 1.00 24.10 112 ILE A C 1
ATOM 686 O O . ILE A 1 90 ? -6.546 53.403 102.054 1.00 25.08 112 ILE A O 1
ATOM 691 N N . GLY A 1 91 ? -8.170 52.678 100.688 1.00 21.77 113 GLY A N 1
ATOM 692 C CA . GLY A 1 91 ? -7.290 52.516 99.532 1.00 22.04 113 GLY A CA 1
ATOM 693 C C . GLY A 1 91 ? -8.079 52.448 98.253 1.00 23.61 113 GLY A C 1
ATOM 694 O O . GLY A 1 91 ? -9.287 52.716 98.247 1.00 29.86 113 GLY A O 1
ATOM 695 N N . THR A 1 92 ? -7.406 52.100 97.166 1.00 25.96 114 THR A N 1
ATOM 696 C CA . THR A 1 92 ? -8.066 51.890 95.872 1.00 27.42 114 THR A CA 1
ATOM 697 C C . THR A 1 92 ? -7.706 50.520 95.277 1.00 28.92 114 THR A C 1
ATOM 698 O O . THR A 1 92 ? -6.546 50.126 95.286 1.00 28.56 114 THR A O 1
ATOM 702 N N . ASN A 1 93 ? -8.708 49.818 94.755 1.00 32.08 115 ASN A N 1
ATOM 703 C CA . ASN A 1 93 ? -8.536 48.553 94.023 1.00 32.03 115 ASN A CA 1
ATOM 704 C C . ASN A 1 93 ? -8.805 48.818 92.532 1.00 29.73 115 ASN A C 1
ATOM 705 O O . ASN A 1 93 ? -9.910 49.216 92.165 1.00 32.02 115 ASN A O 1
ATOM 710 N N . TYR A 1 94 ? -7.801 48.616 91.683 1.00 28.74 116 TYR A N 1
ATOM 711 C CA . TYR A 1 94 ? -7.961 48.752 90.227 1.00 33.62 116 TYR A CA 1
ATOM 712 C C . TYR A 1 94 ? -7.868 47.400 89.547 1.00 35.95 116 TYR A C 1
ATOM 713 O O . TYR A 1 94 ? -6.837 46.732 89.647 1.00 38.44 116 TYR A O 1
ATOM 722 N N . GLY A 1 95 ? -8.939 47.005 88.858 1.00 35.79 117 GLY A N 1
ATOM 723 C CA . GLY A 1 95 ? -8.894 45.903 87.896 1.00 33.04 117 GLY A CA 1
ATOM 724 C C . GLY A 1 95 ? -9.483 44.577 88.334 1.00 34.31 117 GLY A C 1
ATOM 725 O O . GLY A 1 95 ? -9.710 43.704 87.498 1.00 39.31 117 GLY A O 1
ATOM 726 N N . GLY A 1 96 ? -9.719 44.406 89.634 1.00 39.43 118 GLY A N 1
ATOM 727 C CA . GLY A 1 96 ? -10.344 43.191 90.147 1.00 35.94 118 GLY A CA 1
ATOM 728 C C . GLY A 1 96 ? -11.842 43.144 89.871 1.00 43.04 118 GLY A C 1
ATOM 729 O O . GLY A 1 96 ? -12.548 44.154 90.022 1.00 34.00 118 GLY A O 1
ATOM 730 N N . LYS A 1 97 ? -12.327 41.968 89.472 1.00 48.20 119 LYS A N 1
ATOM 731 C CA . LYS A 1 97 ? -13.743 41.776 89.183 1.00 44.85 119 LYS A CA 1
ATOM 732 C C . LYS A 1 97 ? -14.519 41.989 90.469 1.00 44.65 119 LYS A C 1
ATOM 733 O O . LYS A 1 97 ? -14.260 41.318 91.476 1.00 36.21 119 LYS A O 1
ATOM 735 N N . GLY A 1 98 ? -15.443 42.948 90.426 1.00 49.42 120 GLY A N 1
ATOM 736 C CA . GLY A 1 98 ? -16.244 43.337 91.585 1.00 51.98 120 GLY A CA 1
ATOM 737 C C . GLY A 1 98 ? -15.728 44.547 92.349 1.00 53.11 120 GLY A C 1
ATOM 738 O O . GLY A 1 98 ? -16.295 44.894 93.383 1.00 55.13 120 GLY A O 1
ATOM 739 N N . SER A 1 99 ? -14.661 45.185 91.863 1.00 49.55 121 SER A N 1
ATOM 740 C CA . SER A 1 99 ? -14.135 46.397 92.499 1.00 48.27 121 SER A CA 1
ATOM 741 C C . SER A 1 99 ? -14.916 47.615 92.013 1.00 42.24 121 SER A C 1
ATOM 742 O O . SER A 1 99 ? -15.113 47.798 90.807 1.00 45.58 121 SER A O 1
ATOM 745 N N . GLN A 1 100 ? -15.357 48.427 92.969 1.00 37.96 122 GLN A N 1
ATOM 746 C CA . GLN A 1 100 ? -15.945 49.743 92.720 1.00 37.83 122 GLN A CA 1
ATOM 747 C C . GLN A 1 100 ? -14.943 50.885 93.013 1.00 36.41 122 GLN A C 1
ATOM 748 O O . GLN A 1 100 ? -15.345 52.026 93.169 1.00 38.50 122 GLN A O 1
ATOM 754 N N . GLY A 1 101 ? -13.645 50.583 93.082 1.00 35.19 123 GLY A N 1
ATOM 755 C CA . GLY A 1 101 ? -12.599 51.614 93.177 1.00 33.84 123 GLY A CA 1
ATOM 756 C C . GLY A 1 101 ? -12.181 51.869 94.613 1.00 32.54 123 GLY A C 1
ATOM 757 O O . GLY A 1 101 ? -11.625 50.985 95.265 1.00 30.13 123 GLY A O 1
ATOM 758 N N . VAL A 1 102 ? -12.457 53.073 95.115 1.00 30.95 124 VAL A N 1
ATOM 759 C CA . VAL A 1 102 ? -12.015 53.458 96.445 1.00 27.69 124 VAL A CA 1
ATOM 760 C C . VAL A 1 102 ? -12.891 52.808 97.495 1.00 25.75 124 VAL A C 1
ATOM 761 O O . VAL A 1 102 ? -14.101 52.825 97.375 1.00 30.90 124 VAL A O 1
ATOM 765 N N . PHE A 1 103 ? -12.264 52.243 98.523 1.00 26.12 125 PHE A N 1
ATOM 766 C CA . PHE A 1 103 ? -12.969 51.577 99.628 1.00 28.13 125 PHE A CA 1
ATOM 767 C C . PHE A 1 103 ? -12.255 51.865 100.941 1.00 25.70 125 PHE A C 1
ATOM 768 O O . PHE A 1 103 ? -11.087 52.221 100.937 1.00 26.49 125 PHE A O 1
ATOM 776 N N . TYR A 1 104 ? -12.938 51.654 102.057 1.00 26.20 126 TYR A N 1
ATOM 777 C CA . TYR A 1 104 ? -12.251 51.471 103.322 1.00 28.20 126 TYR A CA 1
ATOM 778 C C . TYR A 1 104 ? -12.798 50.297 104.106 1.00 27.36 126 TYR A C 1
ATOM 779 O O . TYR A 1 104 ? -13.899 49.829 103.847 1.00 28.95 126 TYR A O 1
ATOM 788 N N . VAL A 1 105 ? -11.992 49.832 105.064 1.00 27.66 127 VAL A N 1
ATOM 789 C CA . VAL A 1 105 ? -12.348 48.766 105.998 1.00 24.22 127 VAL A CA 1
ATOM 790 C C . VAL A 1 105 ? -11.963 49.206 107.402 1.00 25.31 127 VAL A C 1
ATOM 791 O O . VAL A 1 105 ? -11.065 50.026 107.562 1.00 30.32 127 VAL A O 1
ATOM 795 N N . THR A 1 106 ? -12.625 48.630 108.405 1.00 24.96 128 THR A N 1
ATOM 796 C CA . THR A 1 106 ? -12.468 49.032 109.801 1.00 25.38 128 THR A CA 1
ATOM 797 C C . THR A 1 106 ? -12.202 47.855 110.733 1.00 26.06 128 THR A C 1
ATOM 798 O O . THR A 1 106 ? -12.505 46.720 110.406 1.00 26.74 128 THR A O 1
ATOM 802 N N . ALA A 1 107 ? -11.648 48.147 111.907 1.00 30.13 129 ALA A N 1
ATOM 803 C CA . ALA A 1 107 ? -11.373 47.117 112.911 1.00 31.80 129 ALA A CA 1
ATOM 804 C C . ALA A 1 107 ? -11.229 47.696 114.320 1.00 31.66 129 ALA A C 1
ATOM 805 O O . ALA A 1 107 ? -10.849 48.852 114.493 1.00 32.30 129 ALA A O 1
ATOM 807 N N . LYS A 1 108 ? -11.544 46.880 115.321 1.00 34.55 130 LYS A N 1
ATOM 808 C CA . LYS A 1 108 ? -11.244 47.201 116.716 1.00 35.15 130 LYS A CA 1
ATOM 809 C C . LYS A 1 108 ? -9.809 46.763 117.023 1.00 35.21 130 LYS A C 1
ATOM 810 O O . LYS A 1 108 ? -9.080 47.465 117.706 1.00 35.65 130 LYS A O 1
ATOM 812 N N . ASN A 1 109 ? -9.421 45.595 116.504 1.00 37.36 131 ASN A N 1
ATOM 813 C CA . ASN A 1 109 ? -8.082 45.031 116.658 1.00 32.59 131 ASN A CA 1
ATOM 814 C C . ASN A 1 109 ? -7.363 45.176 115.302 1.00 37.52 131 ASN A C 1
ATOM 815 O O . ASN A 1 109 ? -7.845 44.653 114.291 1.00 40.18 131 ASN A O 1
ATOM 820 N N . PRO A 1 110 ? -6.200 45.864 115.265 1.00 33.39 132 PRO A N 1
ATOM 821 C CA . PRO A 1 110 ? -5.506 46.018 113.989 1.00 32.01 132 PRO A CA 1
ATOM 822 C C . PRO A 1 110 ? -4.937 44.704 113.424 1.00 30.42 132 PRO A C 1
ATOM 823 O O . PRO A 1 110 ? -4.656 44.631 112.232 1.00 30.91 132 PRO A O 1
ATOM 827 N N . ALA A 1 111 ? -4.788 43.682 114.269 1.00 30.10 133 ALA A N 1
ATOM 828 C CA . ALA A 1 111 ? -4.466 42.318 113.810 1.00 34.94 133 ALA A CA 1
ATOM 829 C C . ALA A 1 111 ? -5.602 41.670 113.036 1.00 36.45 133 ALA A C 1
ATOM 830 O O . ALA A 1 111 ? -5.366 40.733 112.281 1.00 40.67 133 ALA A O 1
ATOM 832 N N . GLY A 1 112 ? -6.828 42.153 113.245 1.00 42.13 134 GLY A N 1
ATOM 833 C CA . GLY A 1 112 ? -8.031 41.629 112.593 1.00 42.56 134 GLY A CA 1
ATOM 834 C C . GLY A 1 112 ? -9.011 41.099 113.636 1.00 39.08 134 GLY A C 1
ATOM 835 O O . GLY A 1 112 ? -8.639 40.942 114.804 1.00 41.89 134 GLY A O 1
ATOM 836 N N . PRO A 1 113 ? -10.250 40.790 113.247 1.00 36.63 135 PRO A N 1
ATOM 837 C CA . PRO A 1 113 ? -10.731 40.834 111.863 1.00 34.22 135 PRO A CA 1
ATOM 838 C C . PRO A 1 113 ? -11.108 42.236 111.371 1.00 34.32 135 PRO A C 1
ATOM 839 O O . PRO A 1 113 ? -11.570 43.069 112.159 1.00 38.81 135 PRO A O 1
ATOM 843 N N . TRP A 1 114 ? -10.926 42.479 110.076 1.00 33.34 136 TRP A N 1
ATOM 844 C CA . TRP A 1 114 ? -11.380 43.717 109.448 1.00 30.29 136 TRP A CA 1
ATOM 845 C C . TRP A 1 114 ? -12.733 43.497 108.783 1.00 30.50 136 TRP A C 1
ATOM 846 O O . TRP A 1 114 ? -13.055 42.388 108.380 1.00 34.85 136 TRP A O 1
ATOM 857 N N . SER A 1 115 ? -13.498 44.573 108.640 1.00 27.35 137 SER A N 1
ATOM 858 C CA . SER A 1 115 ? -14.797 44.537 107.972 1.00 28.01 137 SER A CA 1
ATOM 859 C C . SER A 1 115 ? -14.709 44.294 106.458 1.00 33.66 137 SER A C 1
ATOM 860 O O . SER A 1 115 ? -13.617 44.333 105.849 1.00 31.65 137 SER A O 1
ATOM 863 N N . ASP A 1 116 ? -15.884 44.077 105.858 1.00 31.96 138 ASP A N 1
ATOM 864 C CA . ASP A 1 116 ? -16.051 44.092 104.401 1.00 31.03 138 ASP A CA 1
ATOM 865 C C . ASP A 1 116 ? -15.879 45.536 103.933 1.00 30.44 138 ASP A C 1
ATOM 866 O O . ASP A 1 116 ? -15.916 46.447 104.756 1.00 29.09 138 ASP A O 1
ATOM 871 N N . PRO A 1 117 ? -15.667 45.758 102.622 1.00 34.08 139 PRO A N 1
ATOM 872 C CA . PRO A 1 117 ? -15.400 47.134 102.197 1.00 33.28 139 PRO A CA 1
ATOM 873 C C . PRO A 1 117 ? -16.635 48.034 102.218 1.00 39.26 139 PRO A C 1
ATOM 874 O O . PRO A 1 117 ? -17.749 47.596 101.924 1.00 37.59 139 PRO A O 1
ATOM 878 N N . VAL A 1 118 ? -16.408 49.282 102.597 1.00 43.54 140 VAL A N 1
ATOM 879 C CA . VAL A 1 118 ? -17.360 50.355 102.420 1.00 40.33 140 VAL A CA 1
ATOM 880 C C . VAL A 1 118 ? -16.884 51.106 101.180 1.00 38.22 140 VAL A C 1
ATOM 881 O O . VAL A 1 118 ? -15.889 51.846 101.223 1.00 35.28 140 VAL A O 1
ATOM 885 N N . TRP A 1 119 ? -17.577 50.878 100.070 1.00 34.98 141 TRP A N 1
ATOM 886 C CA . TRP A 1 119 ? -17.244 51.512 98.801 1.00 36.29 141 TRP A CA 1
ATOM 887 C C . TRP A 1 119 ? -17.796 52.940 98.811 1.00 42.26 141 TRP A C 1
ATOM 888 O O . TRP A 1 119 ? -19.000 53.152 99.015 1.00 45.89 141 TRP A O 1
ATOM 899 N N . VAL A 1 120 ? -16.906 53.905 98.588 1.00 41.57 142 VAL A N 1
ATOM 900 C CA . VAL A 1 120 ? -17.233 55.331 98.673 1.00 41.90 142 VAL A CA 1
ATOM 901 C C . VAL A 1 120 ? -17.734 55.901 97.326 1.00 42.30 142 VAL A C 1
ATOM 902 O O . VAL A 1 120 ? -18.359 56.969 97.285 1.00 39.00 142 VAL A O 1
ATOM 906 N N . GLY A 1 121 ? -17.432 55.202 96.235 1.00 39.75 143 GLY A N 1
ATOM 907 C CA . GLY A 1 121 ? -18.030 55.471 94.939 1.00 39.10 143 GLY A CA 1
ATOM 908 C C . GLY A 1 121 ? -17.240 56.372 94.030 1.00 36.81 143 GLY A C 1
ATOM 909 O O . GLY A 1 121 ? -17.817 57.212 93.343 1.00 41.25 143 GLY A O 1
ATOM 910 N N . ASN A 1 122 ? -15.924 56.195 94.012 1.00 35.49 144 ASN A N 1
ATOM 911 C CA . ASN A 1 122 ? -15.073 56.840 93.003 1.00 37.32 144 ASN A CA 1
ATOM 912 C C . ASN A 1 122 ? -13.804 56.020 92.761 1.00 36.49 144 ASN A C 1
ATOM 913 O O . ASN A 1 122 ? -13.530 55.054 93.486 1.00 35.92 144 ASN A O 1
ATOM 918 N N . TRP A 1 123 ? -13.045 56.415 91.742 1.00 37.36 145 TRP A N 1
ATOM 919 C CA . TRP A 1 123 ? -11.847 55.692 91.321 1.00 37.39 145 TRP A CA 1
ATOM 920 C C . TRP A 1 123 ? -10.558 56.514 91.530 1.00 41.87 145 TRP A C 1
ATOM 921 O O . TRP A 1 123 ? -9.560 56.308 90.833 1.00 32.23 145 TRP A O 1
ATOM 932 N N . TYR A 1 124 ? -10.561 57.433 92.499 1.00 41.86 146 TYR A N 1
ATOM 933 C CA . TYR A 1 124 ? -9.380 58.266 92.726 1.00 39.21 146 TYR A CA 1
ATOM 934 C C . TYR A 1 124 ? -8.245 57.442 93.345 1.00 38.44 146 TYR A C 1
ATOM 935 O O . TYR A 1 124 ? -8.471 56.588 94.207 1.00 39.62 146 TYR A O 1
ATOM 944 N N . VAL A 1 125 ? -7.032 57.668 92.857 1.00 38.12 147 VAL A N 1
ATOM 945 C CA . VAL A 1 125 ? -5.837 57.041 93.412 1.00 35.46 147 VAL A CA 1
ATOM 946 C C . VAL A 1 125 ? -5.453 57.787 94.687 1.00 34.68 147 VAL A C 1
ATOM 947 O O . VAL A 1 125 ? -5.779 58.969 94.839 1.00 38.65 147 VAL A O 1
ATOM 951 N N . ASP A 1 126 ? -4.785 57.094 95.603 1.00 30.01 148 ASP A N 1
ATOM 952 C CA . ASP A 1 126 ? -4.234 57.699 96.811 1.00 31.59 148 ASP A CA 1
ATOM 953 C C . ASP A 1 126 ? -5.260 58.443 97.671 1.00 33.02 148 ASP A C 1
ATOM 954 O O . ASP A 1 126 ? -5.027 59.576 98.084 1.00 30.44 148 ASP A O 1
ATOM 959 N N . PRO A 1 127 ? -6.403 57.803 97.955 1.00 36.07 149 PRO A N 1
ATOM 960 C CA . PRO A 1 127 ? -7.344 58.452 98.859 1.00 35.14 149 PRO A CA 1
ATOM 961 C C . PRO A 1 127 ? -6.750 58.511 100.253 1.00 32.06 149 PRO A C 1
ATOM 962 O O . PRO A 1 127 ? -6.159 57.537 100.699 1.00 27.37 149 PRO A O 1
ATOM 966 N N . SER A 1 128 ? -6.891 59.643 100.929 1.00 31.04 150 SER A N 1
ATOM 967 C CA . SER A 1 128 ? -6.425 59.763 102.302 1.00 29.47 150 SER A CA 1
ATOM 968 C C . SER A 1 128 ? -7.545 60.229 103.187 1.00 29.51 150 SER A C 1
ATOM 969 O O . SER A 1 128 ? -8.437 60.929 102.726 1.00 31.78 150 SER A O 1
ATOM 972 N N . ILE A 1 129 ? -7.485 59.845 104.462 1.00 30.72 151 ILE A N 1
ATOM 973 C CA . ILE A 1 129 ? -8.457 60.308 105.451 1.00 32.51 151 ILE A CA 1
ATOM 974 C C . ILE A 1 129 ? -7.743 60.914 106.641 1.00 29.13 151 ILE A C 1
ATOM 975 O O . ILE A 1 129 ? -6.596 60.585 106.907 1.00 27.16 151 ILE A O 1
ATOM 980 N N . GLU A 1 130 ? -8.427 61.826 107.324 1.00 29.53 152 GLU A N 1
ATOM 981 C CA . GLU A 1 130 ? -7.959 62.359 108.584 1.00 30.47 152 GLU A CA 1
ATOM 982 C C . GLU A 1 130 ? -9.148 62.739 109.464 1.00 32.23 152 GLU A C 1
ATOM 983 O O . GLU A 1 130 ? -10.165 63.227 108.967 1.00 30.07 152 GLU A O 1
ATOM 989 N N . PHE A 1 131 ? -8.984 62.539 110.770 1.00 32.52 153 PHE A N 1
ATOM 990 C CA . PHE A 1 131 ? -9.989 62.885 111.758 1.00 34.19 153 PHE A CA 1
ATOM 991 C C . PHE A 1 131 ? -9.633 64.165 112.492 1.00 34.91 153 PHE A C 1
ATOM 992 O O . PHE A 1 131 ? -8.693 64.177 113.285 1.00 37.56 153 PHE A O 1
ATOM 1000 N N . ILE A 1 132 ? -10.383 65.234 112.219 1.00 34.06 154 ILE A N 1
ATOM 1001 C CA . ILE A 1 132 ? -10.152 66.556 112.813 1.00 40.92 154 ILE A CA 1
ATOM 1002 C C . ILE A 1 132 ? -11.493 67.204 113.166 1.00 40.23 154 ILE A C 1
ATOM 1003 O O . ILE A 1 132 ? -12.387 67.223 112.333 1.00 38.59 154 ILE A O 1
ATOM 1008 N N . ASP A 1 133 ? -11.607 67.773 114.367 1.00 51.46 155 ASP A N 1
ATOM 1009 C CA . ASP A 1 133 ? -12.788 68.564 114.786 1.00 54.63 155 ASP A CA 1
ATOM 1010 C C . ASP A 1 133 ? -14.076 67.723 114.713 1.00 56.54 155 ASP A C 1
ATOM 1011 O O . ASP A 1 133 ? -15.124 68.212 114.291 1.00 60.98 155 ASP A O 1
ATOM 1016 N N . GLY A 1 134 ? -13.981 66.453 115.111 1.00 58.80 156 GLY A N 1
ATOM 1017 C CA . GLY A 1 134 ? -15.094 65.500 114.988 1.00 58.31 156 GLY A CA 1
ATOM 1018 C C . GLY A 1 134 ? -15.608 65.198 113.580 1.00 50.63 156 GLY A C 1
ATOM 1019 O O . GLY A 1 134 ? -16.745 64.755 113.421 1.00 55.60 156 GLY A O 1
ATOM 1020 N N . LYS A 1 135 ? -14.776 65.425 112.564 1.00 46.63 157 LYS A N 1
ATOM 1021 C CA . LYS A 1 135 ? -15.123 65.164 111.164 1.00 45.06 157 LYS A CA 1
ATOM 1022 C C . LYS A 1 135 ? -14.094 64.235 110.550 1.00 44.75 157 LYS A C 1
ATOM 1023 O O . LYS A 1 135 ? -12.914 64.257 110.923 1.00 37.07 157 LYS A O 1
ATOM 1029 N N . MET A 1 136 ? -14.548 63.439 109.589 1.00 43.99 158 MET A N 1
ATOM 1030 C CA . MET A 1 136 ? -13.694 62.528 108.842 1.00 42.47 158 MET A CA 1
ATOM 1031 C C . MET A 1 136 ? -13.476 63.110 107.448 1.00 40.82 158 MET A C 1
ATOM 1032 O O . MET A 1 136 ? -14.341 62.975 106.571 1.00 33.22 158 MET A O 1
ATOM 1037 N N . TYR A 1 137 ? -12.316 63.753 107.257 1.00 36.27 159 TYR A N 1
ATOM 1038 C CA . TYR A 1 137 ? -11.951 64.361 105.973 1.00 33.71 159 TYR A CA 1
ATOM 1039 C C . TYR A 1 137 ? -11.455 63.312 104.982 1.00 34.43 159 TYR A C 1
ATOM 1040 O O . TYR A 1 137 ? -10.782 62.366 105.369 1.00 40.97 159 TYR A O 1
ATOM 1049 N N . PHE A 1 138 ? -11.800 63.503 103.711 1.00 33.65 160 PHE A N 1
ATOM 1050 C CA . PHE A 1 138 ? -11.364 62.650 102.601 1.00 31.88 160 PHE A CA 1
ATOM 1051 C C . PHE A 1 138 ? -10.635 63.592 101.669 1.00 31.49 160 PHE A C 1
ATOM 1052 O O . PHE A 1 138 ? -11.223 64.563 101.211 1.00 29.25 160 PHE A O 1
ATOM 1060 N N . LEU A 1 139 ? -9.359 63.306 101.413 1.00 28.48 161 LEU A N 1
ATOM 1061 C CA . LEU A 1 139 ? -8.550 64.063 100.490 1.00 25.84 161 LEU A CA 1
ATOM 1062 C C . LEU A 1 139 ? -8.053 63.089 99.416 1.00 24.84 161 LEU A C 1
ATOM 1063 O O . LEU A 1 139 ? -7.595 61.988 99.737 1.00 30.22 161 LEU A O 1
ATOM 1068 N N . SER A 1 140 ? -8.180 63.473 98.150 1.00 21.59 162 SER A N 1
ATOM 1069 C CA . SER A 1 140 ? -7.609 62.709 97.058 1.00 24.30 162 SER A CA 1
ATOM 1070 C C . SER A 1 140 ? -7.203 63.630 95.920 1.00 26.91 162 SER A C 1
ATOM 1071 O O . SER A 1 140 ? -7.738 64.735 95.818 1.00 31.46 162 SER A O 1
ATOM 1074 N N . PRO A 1 141 ? -6.264 63.183 95.058 1.00 27.35 163 PRO A N 1
ATOM 1075 C CA . PRO A 1 141 ? -6.054 63.849 93.779 1.00 29.16 163 PRO A CA 1
ATOM 1076 C C . PRO A 1 141 ? -7.173 63.512 92.817 1.00 30.69 163 PRO A C 1
ATOM 1077 O O . PRO A 1 141 ? -7.869 62.523 93.028 1.00 36.04 163 PRO A O 1
ATOM 1081 N N . ASP A 1 142 ? -7.337 64.324 91.773 1.00 38.43 164 ASP A N 1
ATOM 1082 C CA . ASP A 1 142 ? -8.421 64.140 90.798 1.00 45.35 164 ASP A CA 1
ATOM 1083 C C . ASP A 1 142 ? -7.961 63.637 89.419 1.00 49.70 164 ASP A C 1
ATOM 1084 O O . ASP A 1 142 ? -8.742 63.659 88.466 1.00 65.76 164 ASP A O 1
ATOM 1089 N N . ASN A 1 143 ? -6.710 63.180 89.321 1.00 51.03 165 ASN A N 1
ATOM 1090 C CA . ASN A 1 143 ? -6.113 62.740 88.048 1.00 54.03 165 ASN A CA 1
ATOM 1091 C C . ASN A 1 143 ? -6.083 63.852 86.989 1.00 53.56 165 ASN A C 1
ATOM 1092 O O . ASN A 1 143 ? -6.049 63.572 85.788 1.00 59.80 165 ASN A O 1
ATOM 1094 N N . GLN A 1 144 ? -6.113 65.104 87.451 1.00 51.78 166 GLN A N 1
ATOM 1095 C CA . GLN A 1 144 ? -6.002 66.291 86.603 1.00 52.95 166 GLN A CA 1
ATOM 1096 C C . GLN A 1 144 ? -5.120 67.390 87.247 1.00 45.31 166 GLN A C 1
ATOM 1097 O O . GLN A 1 144 ? -5.231 68.570 86.890 1.00 40.63 166 GLN A O 1
ATOM 1099 N N . GLY A 1 145 ? -4.242 66.998 88.175 1.00 38.05 167 GLY A N 1
ATOM 1100 C CA . GLY A 1 145 ? -3.331 67.922 88.856 1.00 41.09 167 GLY A CA 1
ATOM 1101 C C . GLY A 1 145 ? -3.837 68.585 90.134 1.00 40.84 167 GLY A C 1
ATOM 1102 O O . GLY A 1 145 ? -3.068 69.286 90.791 1.00 45.24 167 GLY A O 1
ATOM 1103 N N . SER A 1 146 ? -5.100 68.358 90.506 1.00 36.35 168 SER A N 1
ATOM 1104 C CA . SER A 1 146 ? -5.731 69.045 91.641 1.00 34.45 168 SER A CA 1
ATOM 1105 C C . SER A 1 146 ? -6.007 68.113 92.814 1.00 34.89 168 SER A C 1
ATOM 1106 O O . SER A 1 146 ? -6.038 66.895 92.635 1.00 30.49 168 SER A O 1
ATOM 1109 N N . PHE A 1 147 ? -6.197 68.687 94.010 1.00 30.59 169 PHE A N 1
ATOM 1110 C CA . PHE A 1 147 ? -6.556 67.906 95.210 1.00 32.84 169 PHE A CA 1
ATOM 1111 C C . PHE A 1 147 ? -7.978 68.233 95.660 1.00 32.55 169 PHE A C 1
ATOM 1112 O O . PHE A 1 147 ? -8.346 69.402 95.706 1.00 31.38 169 PHE A O 1
ATOM 1120 N N . LEU A 1 148 ? -8.751 67.198 95.997 1.00 28.39 170 LEU A N 1
ATOM 1121 C CA . LEU A 1 148 ? -10.173 67.330 96.336 1.00 27.43 170 LEU A CA 1
ATOM 1122 C C . LEU A 1 148 ? -10.384 66.993 97.789 1.00 25.81 170 LEU A C 1
ATOM 1123 O O . LEU A 1 148 ? -9.944 65.945 98.245 1.00 27.54 170 LEU A O 1
ATOM 1128 N N . LEU A 1 149 ? -11.053 67.876 98.516 1.00 26.74 171 LEU A N 1
ATOM 1129 C CA . LEU A 1 149 ? -11.388 67.640 99.913 1.00 27.98 171 LEU A CA 1
ATOM 1130 C C . LEU A 1 149 ? -12.903 67.470 100.056 1.00 32.72 171 LEU A C 1
ATOM 1131 O O . LEU A 1 149 ? -13.672 68.109 99.339 1.00 39.54 171 LEU A O 1
ATOM 1136 N N . GLY A 1 150 ? -13.305 66.613 100.992 1.00 32.15 172 GLY A N 1
ATOM 1137 C CA . GLY A 1 150 ? -14.710 66.358 101.326 1.00 31.86 172 GLY A CA 1
ATOM 1138 C C . GLY A 1 150 ? -14.816 65.855 102.763 1.00 35.62 172 GLY A C 1
ATOM 1139 O O . GLY A 1 150 ? -13.797 65.635 103.429 1.00 37.22 172 GLY A O 1
ATOM 1140 N N . VAL A 1 151 ? -16.044 65.698 103.251 1.00 36.15 173 VAL A N 1
ATOM 1141 C CA . VAL A 1 151 ? -16.295 65.183 104.599 1.00 35.00 173 VAL A CA 1
ATOM 1142 C C . VAL A 1 151 ? -17.202 63.982 104.450 1.00 35.14 173 VAL A C 1
ATOM 1143 O O . VAL A 1 151 ? -18.043 63.936 103.556 1.00 40.70 173 VAL A O 1
ATOM 1147 N N . MET A 1 152 ? -17.011 63.015 105.334 1.00 36.71 174 MET A N 1
ATOM 1148 C CA . MET A 1 152 ? -17.524 61.674 105.162 1.00 41.88 174 MET A CA 1
ATOM 1149 C C . MET A 1 152 ? -18.107 61.200 106.491 1.00 40.48 174 MET A C 1
ATOM 1150 O O . MET A 1 152 ? -17.576 61.518 107.559 1.00 37.06 174 MET A O 1
ATOM 1155 N N . ASP A 1 153 ? -19.219 60.476 106.416 1.00 42.61 175 ASP A N 1
ATOM 1156 C CA . ASP A 1 153 ? -19.832 59.841 107.582 1.00 41.80 175 ASP A CA 1
ATOM 1157 C C . ASP A 1 153 ? -19.082 58.534 107.850 1.00 45.34 175 ASP A C 1
ATOM 1158 O O . ASP A 1 153 ? -19.053 57.663 106.974 1.00 43.65 175 ASP A O 1
ATOM 1163 N N . PRO A 1 154 ? -18.473 58.389 109.049 1.00 49.19 176 PRO A N 1
ATOM 1164 C CA . PRO A 1 154 ? -17.741 57.151 109.386 1.00 55.43 176 PRO A CA 1
ATOM 1165 C C . PRO A 1 154 ? -18.529 55.845 109.225 1.00 57.96 176 PRO A C 1
ATOM 1166 O O . PRO A 1 154 ? -17.962 54.841 108.807 1.00 50.67 176 PRO A O 1
ATOM 1170 N N . GLU A 1 155 ? -19.821 55.879 109.547 1.00 72.82 177 GLU A N 1
ATOM 1171 C CA . GLU A 1 155 ? -20.662 54.677 109.587 1.00 72.28 177 GLU A CA 1
ATOM 1172 C C . GLU A 1 155 ? -20.975 54.148 108.182 1.00 64.02 177 GLU A C 1
ATOM 1173 O O . GLU A 1 155 ? -20.880 52.948 107.935 1.00 65.40 177 GLU A O 1
ATOM 1179 N N . THR A 1 156 ? -21.332 55.053 107.272 1.00 54.97 178 THR A N 1
ATOM 1180 C CA . THR A 1 156 ? -21.873 54.687 105.961 1.00 55.75 178 THR A CA 1
ATOM 1181 C C . THR A 1 156 ? -20.920 54.886 104.774 1.00 55.65 178 THR A C 1
ATOM 1182 O O . THR A 1 156 ? -21.158 54.324 103.699 1.00 47.12 178 THR A O 1
ATOM 1186 N N . GLY A 1 157 ? -19.870 55.693 104.953 1.00 57.85 179 GLY A N 1
ATOM 1187 C CA . GLY A 1 157 ? -18.960 56.060 103.855 1.00 52.79 179 GLY A CA 1
ATOM 1188 C C . GLY A 1 157 ? -19.498 57.083 102.857 1.00 50.47 179 GLY A C 1
ATOM 1189 O O . GLY A 1 157 ? -18.890 57.307 101.799 1.00 46.83 179 GLY A O 1
ATOM 1190 N N . THR A 1 158 ? -20.621 57.719 103.193 1.00 49.75 180 THR A N 1
ATOM 1191 C CA . THR A 1 158 ? -21.283 58.678 102.307 1.00 47.29 180 THR A CA 1
ATOM 1192 C C . THR A 1 158 ? -20.711 60.066 102.571 1.00 40.60 180 THR A C 1
ATOM 1193 O O . THR A 1 158 ? -20.304 60.382 103.692 1.00 37.62 180 THR A O 1
ATOM 1197 N N . PHE A 1 159 ? -20.688 60.894 101.539 1.00 39.69 181 PHE A N 1
ATOM 1198 C CA . PHE A 1 159 ? -20.223 62.267 101.683 1.00 46.42 181 PHE A CA 1
ATOM 1199 C C . PHE A 1 159 ? -21.302 63.146 102.300 1.00 47.65 181 PHE A C 1
ATOM 1200 O O . PHE A 1 159 ? -22.345 63.374 101.681 1.00 47.04 181 PHE A O 1
ATOM 1208 N N . VAL A 1 160 ? -21.048 63.604 103.529 1.00 47.07 182 VAL A N 1
ATOM 1209 C CA . VAL A 1 160 ? -21.890 64.611 104.191 1.00 44.54 182 VAL A CA 1
ATOM 1210 C C . VAL A 1 160 ? -21.592 66.023 103.656 1.00 46.61 182 VAL A C 1
ATOM 1211 O O . VAL A 1 160 ? -22.522 66.826 103.491 1.00 42.25 182 VAL A O 1
ATOM 1215 N N . GLU A 1 161 ? -20.309 66.320 103.404 1.00 43.53 183 GLU A N 1
ATOM 1216 C CA . GLU A 1 161 ? -19.893 67.511 102.637 1.00 44.45 183 GLU A CA 1
ATOM 1217 C C . GLU A 1 161 ? -19.178 66.988 101.395 1.00 41.64 183 GLU A C 1
ATOM 1218 O O . GLU A 1 161 ? -18.211 66.233 101.507 1.00 43.39 183 GLU A O 1
ATOM 1224 N N . ALA A 1 162 ? -19.655 67.377 100.216 1.00 42.13 184 ALA A N 1
ATOM 1225 C CA . ALA A 1 162 ? -19.162 66.806 98.965 1.00 39.31 184 ALA A CA 1
ATOM 1226 C C . ALA A 1 162 ? -17.763 67.272 98.605 1.00 41.79 184 ALA A C 1
ATOM 1227 O O . ALA A 1 162 ? -17.309 68.329 99.044 1.00 44.83 184 ALA A O 1
ATOM 1229 N N . LEU A 1 163 ? -17.109 66.459 97.781 1.00 42.10 185 LEU A N 1
ATOM 1230 C CA . LEU A 1 163 ? -15.795 66.754 97.247 1.00 42.59 185 LEU A CA 1
ATOM 1231 C C . LEU A 1 163 ? -15.774 68.082 96.518 1.00 43.25 185 LEU A C 1
ATOM 1232 O O . LEU A 1 163 ? -16.670 68.356 95.729 1.00 50.99 185 LEU A O 1
ATOM 1237 N N . ARG A 1 164 ? -14.743 68.887 96.773 1.00 44.08 186 ARG A N 1
ATOM 1238 C CA . ARG A 1 164 ? -14.434 70.046 95.933 1.00 44.01 186 ARG A CA 1
ATOM 1239 C C . ARG A 1 164 ? -12.926 70.314 95.877 1.00 42.70 186 ARG A C 1
ATOM 1240 O O . ARG A 1 164 ? -12.191 69.963 96.807 1.00 35.20 186 ARG A O 1
ATOM 1248 N N . LYS A 1 165 ? -12.486 70.944 94.787 1.00 38.62 187 LYS A N 1
ATOM 1249 C CA . LYS A 1 165 ? -11.091 71.373 94.630 1.00 43.14 187 LYS A CA 1
ATOM 1250 C C . LYS A 1 165 ? -10.724 72.415 95.702 1.00 44.81 187 LYS A C 1
ATOM 1251 O O . LYS A 1 165 ? -11.421 73.430 95.865 1.00 37.85 187 LYS A O 1
ATOM 1257 N N . VAL A 1 166 ? -9.654 72.124 96.444 1.00 34.66 188 VAL A N 1
ATOM 1258 C CA . VAL A 1 166 ? -9.112 73.030 97.467 1.00 32.75 188 VAL A CA 1
ATOM 1259 C C . VAL A 1 166 ? -7.682 73.510 97.173 1.00 32.47 188 VAL A C 1
ATOM 1260 O O . VAL A 1 166 ? -7.273 74.559 97.658 1.00 34.54 188 VAL A O 1
ATOM 1264 N N . ALA A 1 167 ? -6.907 72.740 96.418 1.00 36.72 189 ALA A N 1
ATOM 1265 C CA . ALA A 1 167 ? -5.514 73.107 96.117 1.00 35.66 189 ALA A CA 1
ATOM 1266 C C . ALA A 1 167 ? -5.086 72.338 94.892 1.00 31.48 189 ALA A C 1
ATOM 1267 O O . ALA A 1 167 ? -5.900 71.650 94.300 1.00 32.42 189 ALA A O 1
ATOM 1269 N N . SER A 1 168 ? -3.820 72.455 94.508 1.00 34.63 190 SER A N 1
ATOM 1270 C CA . SER A 1 168 ? -3.271 71.619 93.448 1.00 35.92 190 SER A CA 1
ATOM 1271 C C . SER A 1 168 ? -1.800 71.287 93.697 1.00 37.65 190 SER A C 1
ATOM 1272 O O . SER A 1 168 ? -1.215 71.654 94.726 1.00 39.77 190 SER A O 1
ATOM 1275 N N . GLY A 1 169 ? -1.211 70.559 92.761 1.00 35.87 191 GLY A N 1
ATOM 1276 C CA . GLY A 1 169 ? 0.213 70.282 92.807 1.00 39.22 191 GLY A CA 1
ATOM 1277 C C . GLY A 1 169 ? 0.980 71.562 92.567 1.00 34.92 191 GLY A C 1
ATOM 1278 O O . GLY A 1 169 ? 0.426 72.528 92.036 1.00 34.93 191 GLY A O 1
ATOM 1279 N N . LEU A 1 170 ? 2.253 71.549 92.955 1.00 37.02 192 LEU A N 1
ATOM 1280 C CA . LEU A 1 170 ? 3.122 72.730 92.958 1.00 38.04 192 LEU A CA 1
ATOM 1281 C C . LEU A 1 170 ? 4.112 72.811 91.786 1.00 39.35 192 LEU A C 1
ATOM 1282 O O . LEU A 1 170 ? 5.161 73.427 91.926 1.00 43.51 192 LEU A O 1
ATOM 1287 N N . GLY A 1 171 ? 3.765 72.228 90.634 1.00 48.18 193 GLY A N 1
ATOM 1288 C CA . GLY A 1 171 ? 4.611 72.278 89.425 1.00 47.47 193 GLY A CA 1
ATOM 1289 C C . GLY A 1 171 ? 5.128 70.939 88.910 1.00 46.06 193 GLY A C 1
ATOM 1290 O O . GLY A 1 171 ? 5.345 70.780 87.708 1.00 44.53 193 GLY A O 1
ATOM 1291 N N . GLY A 1 172 ? 5.328 69.979 89.811 1.00 43.86 194 GLY A N 1
ATOM 1292 C CA . GLY A 1 172 ? 5.902 68.683 89.456 1.00 38.46 194 GLY A CA 1
ATOM 1293 C C . GLY A 1 172 ? 4.907 67.663 88.924 1.00 41.99 194 GLY A C 1
ATOM 1294 O O . GLY A 1 172 ? 3.684 67.794 89.117 1.00 40.08 194 GLY A O 1
ATOM 1295 N N . SER A 1 173 ? 5.459 66.636 88.274 1.00 41.29 195 SER A N 1
ATOM 1296 C CA . SER A 1 173 ? 4.702 65.518 87.681 1.00 44.49 195 SER A CA 1
ATOM 1297 C C . SER A 1 173 ? 3.818 64.739 88.651 1.00 43.27 195 SER A C 1
ATOM 1298 O O . SER A 1 173 ? 4.185 64.552 89.804 1.00 35.05 195 SER A O 1
ATOM 1301 N N . SER A 1 174 ? 2.671 64.281 88.139 1.00 47.00 196 SER A N 1
ATOM 1302 C CA . SER A 1 174 ? 1.776 63.336 88.813 1.00 52.29 196 SER A CA 1
ATOM 1303 C C . SER A 1 174 ? 1.588 63.613 90.306 1.00 52.81 196 SER A C 1
ATOM 1304 O O . SER A 1 174 ? 2.081 62.856 91.150 1.00 47.65 196 SER A O 1
ATOM 1307 N N . PRO A 1 175 ? 0.894 64.717 90.638 1.00 54.74 197 PRO A N 1
ATOM 1308 C CA . PRO A 1 175 ? 0.617 64.992 92.042 1.00 47.91 197 PRO A CA 1
ATOM 1309 C C . PRO A 1 175 ? -0.103 63.806 92.669 1.00 42.20 197 PRO A C 1
ATOM 1310 O O . PRO A 1 175 ? -1.194 63.432 92.237 1.00 46.11 197 PRO A O 1
ATOM 1314 N N . GLU A 1 176 ? 0.558 63.198 93.641 1.00 39.06 198 GLU A N 1
ATOM 1315 C CA . GLU A 1 176 ? 0.122 61.955 94.246 1.00 39.28 198 GLU A CA 1
ATOM 1316 C C . GLU A 1 176 ? 0.187 62.087 95.762 1.00 33.95 198 GLU A C 1
ATOM 1317 O O . GLU A 1 176 ? 0.671 63.077 96.297 1.00 28.56 198 GLU A O 1
ATOM 1323 N N . GLY A 1 177 ? -0.344 61.074 96.431 1.00 30.02 199 GLY A N 1
ATOM 1324 C CA . GLY A 1 177 ? -0.158 60.855 97.855 1.00 33.31 199 GLY A CA 1
ATOM 1325 C C . GLY A 1 177 ? -0.443 61.976 98.834 1.00 32.64 199 GLY A C 1
ATOM 1326 O O . GLY A 1 177 ? 0.331 62.152 99.782 1.00 32.63 199 GLY A O 1
ATOM 1327 N N . PRO A 1 178 ? -1.562 62.717 98.644 1.00 30.70 200 PRO A N 1
ATOM 1328 C CA . PRO A 1 178 ? -1.829 63.835 99.546 1.00 29.62 200 PRO A CA 1
ATOM 1329 C C . PRO A 1 178 ? -2.340 63.375 100.899 1.00 29.23 200 PRO A C 1
ATOM 1330 O O . PRO A 1 178 ? -3.197 62.492 100.961 1.00 28.81 200 PRO A O 1
ATOM 1334 N N . HIS A 1 179 ? -1.801 63.953 101.968 1.00 26.25 201 HIS A N 1
ATOM 1335 C CA . HIS A 1 179 ? -2.335 63.756 103.313 1.00 28.33 201 HIS A CA 1
ATOM 1336 C C . HIS A 1 179 ? -2.703 65.100 103.901 1.00 28.40 201 HIS A C 1
ATOM 1337 O O . HIS A 1 179 ? -2.075 66.110 103.590 1.00 24.01 201 HIS A O 1
ATOM 1344 N N . PHE A 1 180 ? -3.693 65.064 104.786 1.00 27.14 202 PHE A N 1
ATOM 1345 C CA . PHE A 1 180 ? -4.288 66.226 105.384 1.00 30.02 202 PHE A CA 1
ATOM 1346 C C . PHE A 1 180 ? -3.944 66.214 106.875 1.00 31.62 202 PHE A C 1
ATOM 1347 O O . PHE A 1 180 ? -4.191 65.220 107.549 1.00 32.39 202 PHE A O 1
ATOM 1355 N N . TYR A 1 181 ? -3.355 67.298 107.381 1.00 28.87 203 TYR A N 1
ATOM 1356 C CA . TYR A 1 181 ? -3.056 67.420 108.815 1.00 30.71 203 TYR A CA 1
ATOM 1357 C C . TYR A 1 181 ? -3.485 68.779 109.354 1.00 30.77 203 TYR A C 1
ATOM 1358 O O . TYR A 1 181 ? -3.375 69.791 108.663 1.00 31.84 203 TYR A O 1
ATOM 1367 N N . LYS A 1 182 ? -3.983 68.794 110.587 1.00 31.26 204 LYS A N 1
ATOM 1368 C CA . LYS A 1 182 ? -4.273 70.040 111.286 1.00 32.73 204 LYS A CA 1
ATOM 1369 C C . LYS A 1 182 ? -3.216 70.131 112.345 1.00 30.34 204 LYS A C 1
ATOM 1370 O O . LYS A 1 182 ? -3.294 69.423 113.344 1.00 32.19 204 LYS A O 1
ATOM 1376 N N . ILE A 1 183 ? -2.225 70.986 112.116 1.00 26.36 205 ILE A N 1
ATOM 1377 C CA . ILE A 1 183 ? -1.099 71.143 113.034 1.00 28.40 205 ILE A CA 1
ATOM 1378 C C . ILE A 1 183 ? -1.010 72.616 113.407 1.00 31.29 205 ILE A C 1
ATOM 1379 O O . ILE A 1 183 ? -0.802 73.467 112.524 1.00 27.43 205 ILE A O 1
ATOM 1384 N N . GLY A 1 184 ? -1.138 72.913 114.702 1.00 28.00 206 GLY A N 1
ATOM 1385 C CA . GLY A 1 184 ? -1.099 74.289 115.176 1.00 33.10 206 GLY A CA 1
ATOM 1386 C C . GLY A 1 184 ? -2.172 75.120 114.494 1.00 30.59 206 GLY A C 1
ATOM 1387 O O . GLY A 1 184 ? -3.302 74.664 114.366 1.00 36.78 206 GLY A O 1
ATOM 1388 N N . ASP A 1 185 ? -1.800 76.303 114.006 1.00 32.63 207 ASP A N 1
ATOM 1389 C CA . ASP A 1 185 ? -2.757 77.244 113.391 1.00 34.04 207 ASP A CA 1
ATOM 1390 C C . ASP A 1 185 ? -3.287 76.814 112.019 1.00 35.41 207 ASP A C 1
ATOM 1391 O O . ASP A 1 185 ? -4.319 77.331 111.594 1.00 32.70 207 ASP A O 1
ATOM 1396 N N . TYR A 1 186 ? -2.586 75.908 111.321 1.00 32.00 208 TYR A N 1
ATOM 1397 C CA . TYR A 1 186 ? -2.847 75.652 109.896 1.00 34.35 208 TYR A CA 1
ATOM 1398 C C . TYR A 1 186 ? -3.281 74.231 109.542 1.00 30.70 208 TYR A C 1
ATOM 1399 O O . TYR A 1 186 ? -2.974 73.277 110.248 1.00 38.38 208 TYR A O 1
ATOM 1408 N N . TYR A 1 187 ? -4.020 74.117 108.443 1.00 31.17 209 TYR A N 1
ATOM 1409 C CA . TYR A 1 187 ? -4.307 72.836 107.803 1.00 30.54 209 TYR A CA 1
ATOM 1410 C C . TYR A 1 187 ? -3.247 72.654 106.730 1.00 27.86 209 TYR A C 1
ATOM 1411 O O . TYR A 1 187 ? -2.996 73.583 105.968 1.00 24.66 209 TYR A O 1
ATOM 1420 N N . TYR A 1 188 ? -2.627 71.470 106.685 1.00 26.14 210 TYR A N 1
ATOM 1421 C CA . TYR A 1 188 ? -1.538 71.180 105.762 1.00 25.53 210 TYR A CA 1
ATOM 1422 C C . TYR A 1 188 ? -1.924 70.066 104.825 1.00 24.29 210 TYR A C 1
ATOM 1423 O O . TYR A 1 188 ? -2.500 69.068 105.251 1.00 26.05 210 TYR A O 1
ATOM 1432 N N . ILE A 1 189 ? -1.574 70.238 103.556 1.00 24.82 211 ILE A N 1
ATOM 1433 C CA . ILE A 1 189 ? -1.653 69.200 102.543 1.00 24.71 211 ILE A CA 1
ATOM 1434 C C . ILE A 1 189 ? -0.215 68.897 102.143 1.00 24.71 211 ILE A C 1
ATOM 1435 O O . ILE A 1 189 ? 0.460 69.740 101.554 1.00 23.30 211 ILE A O 1
ATOM 1440 N N . MET A 1 190 ? 0.245 67.695 102.489 1.00 27.11 212 MET A N 1
ATOM 1441 C CA . MET A 1 190 ? 1.577 67.221 102.138 1.00 24.99 212 MET A CA 1
ATOM 1442 C C . MET A 1 190 ? 1.368 66.191 101.041 1.00 26.45 212 MET A C 1
ATOM 1443 O O . MET A 1 190 ? 0.472 65.358 101.131 1.00 24.50 212 MET A O 1
ATOM 1448 N N . SER A 1 191 ? 2.188 66.239 100.004 1.00 26.33 213 SER A N 1
ATOM 1449 C CA . SER A 1 191 ? 1.960 65.394 98.834 1.00 26.92 213 SER A CA 1
ATOM 1450 C C . SER A 1 191 ? 3.265 65.058 98.123 1.00 25.68 213 SER A C 1
ATOM 1451 O O . SER A 1 191 ? 4.321 65.599 98.441 1.00 26.16 213 SER A O 1
ATOM 1454 N N . ALA A 1 192 ? 3.159 64.159 97.157 1.00 26.03 214 ALA A N 1
ATOM 1455 C CA . ALA A 1 192 ? 4.282 63.685 96.368 1.00 31.51 214 ALA A CA 1
ATOM 1456 C C . ALA A 1 192 ? 4.168 64.196 94.931 1.00 32.71 214 ALA A C 1
ATOM 1457 O O . ALA A 1 192 ? 3.061 64.345 94.420 1.00 32.00 214 ALA A O 1
ATOM 1459 N N . GLU A 1 193 ? 5.318 64.467 94.303 1.00 33.22 215 GLU A N 1
ATOM 1460 C CA . GLU A 1 193 ? 5.419 64.936 92.907 1.00 38.01 215 GLU A CA 1
ATOM 1461 C C . GLU A 1 193 ? 6.728 64.472 92.300 1.00 38.95 215 GLU A C 1
ATOM 1462 O O . GLU A 1 193 ? 7.628 64.078 93.028 1.00 37.89 215 GLU A O 1
ATOM 1468 N N . GLY A 1 194 ? 6.847 64.577 90.976 1.00 48.13 216 GLY A N 1
ATOM 1469 C CA . GLY A 1 194 ? 8.077 64.214 90.257 1.00 50.48 216 GLY A CA 1
ATOM 1470 C C . GLY A 1 194 ? 7.994 62.896 89.504 1.00 54.11 216 GLY A C 1
ATOM 1471 O O . GLY A 1 194 ? 8.588 62.769 88.433 1.00 54.72 216 GLY A O 1
ATOM 1472 N N . GLY A 1 195 ? 7.281 61.917 90.073 1.00 58.66 217 GLY A N 1
ATOM 1473 C CA . GLY A 1 195 ? 7.018 60.621 89.424 1.00 67.06 217 GLY A CA 1
ATOM 1474 C C . GLY A 1 195 ? 7.494 59.431 90.245 1.00 77.06 217 GLY A C 1
ATOM 1475 O O . GLY A 1 195 ? 7.569 59.502 91.468 1.00 73.79 217 GLY A O 1
ATOM 1476 N N . THR A 1 196 ? 7.802 58.330 89.560 1.00 91.17 218 THR A N 1
ATOM 1477 C CA . THR A 1 196 ? 8.363 57.125 90.188 1.00 82.51 218 THR A CA 1
ATOM 1478 C C . THR A 1 196 ? 9.896 57.124 90.207 1.00 66.77 218 THR A C 1
ATOM 1479 O O . THR A 1 196 ? 10.493 56.311 90.909 1.00 68.68 218 THR A O 1
ATOM 1481 N N . GLY A 1 197 ? 10.521 58.036 89.455 1.00 65.35 219 GLY A N 1
ATOM 1482 C CA . GLY A 1 197 ? 11.972 58.019 89.213 1.00 63.89 219 GLY A CA 1
ATOM 1483 C C . GLY A 1 197 ? 12.804 58.892 90.139 1.00 57.75 219 GLY A C 1
ATOM 1484 O O . GLY A 1 197 ? 12.419 59.149 91.278 1.00 56.27 219 GLY A O 1
ATOM 1485 N N . TYR A 1 198 ? 13.947 59.349 89.632 1.00 54.17 220 TYR A N 1
ATOM 1486 C CA . TYR A 1 198 ? 14.926 60.113 90.413 1.00 59.21 220 TYR A CA 1
ATOM 1487 C C . TYR A 1 198 ? 14.431 61.479 90.894 1.00 58.86 220 TYR A C 1
ATOM 1488 O O . TYR A 1 198 ? 14.924 61.973 91.906 1.00 64.55 220 TYR A O 1
ATOM 1490 N N . GLU A 1 199 ? 13.474 62.082 90.179 1.00 59.42 221 GLU A N 1
ATOM 1491 C CA . GLU A 1 199 ? 12.916 63.405 90.538 1.00 52.99 221 GLU A CA 1
ATOM 1492 C C . GLU A 1 199 ? 11.758 63.387 91.579 1.00 54.09 221 GLU A C 1
ATOM 1493 O O . GLU A 1 199 ? 11.220 64.454 91.917 1.00 53.03 221 GLU A O 1
ATOM 1495 N N . HIS A 1 200 ? 11.374 62.196 92.069 1.00 47.74 222 HIS A N 1
ATOM 1496 C CA . HIS A 1 200 ? 10.408 62.040 93.183 1.00 39.54 222 HIS A CA 1
ATOM 1497 C C . HIS A 1 200 ? 10.792 62.908 94.404 1.00 44.17 222 HIS A C 1
ATOM 1498 O O . HIS A 1 200 ? 11.967 62.939 94.815 1.00 36.36 222 HIS A O 1
ATOM 1505 N N . ARG A 1 201 ? 9.799 63.600 94.965 1.00 38.82 223 ARG A N 1
ATOM 1506 C CA . ARG A 1 201 ? 9.985 64.469 96.134 1.00 38.57 223 ARG A CA 1
ATOM 1507 C C . ARG A 1 201 ? 8.669 64.657 96.886 1.00 41.52 223 ARG A C 1
ATOM 1508 O O . ARG A 1 201 ? 7.586 64.507 96.301 1.00 35.39 223 ARG A O 1
ATOM 1516 N N . GLU A 1 202 ? 8.763 64.973 98.178 1.00 34.29 224 GLU A N 1
ATOM 1517 C CA . GLU A 1 202 ? 7.582 65.319 98.966 1.00 30.80 224 GLU A CA 1
ATOM 1518 C C . GLU A 1 202 ? 7.544 66.826 99.093 1.00 28.89 224 GLU A C 1
ATOM 1519 O O . GLU A 1 202 ? 8.580 67.450 99.315 1.00 30.78 224 GLU A O 1
ATOM 1525 N N . VAL A 1 203 ? 6.354 67.404 98.939 1.00 27.46 225 VAL A N 1
ATOM 1526 C CA . VAL A 1 203 ? 6.151 68.857 99.053 1.00 27.61 225 VAL A CA 1
ATOM 1527 C C . VAL A 1 203 ? 4.984 69.146 99.988 1.00 25.87 225 VAL A C 1
ATOM 1528 O O . VAL A 1 203 ? 4.176 68.268 100.262 1.00 26.62 225 VAL A O 1
ATOM 1532 N N . ILE A 1 204 ? 4.896 70.375 100.488 1.00 25.19 226 ILE A N 1
ATOM 1533 C CA . ILE A 1 204 ? 3.815 70.737 101.417 1.00 24.77 226 ILE A CA 1
ATOM 1534 C C . ILE A 1 204 ? 3.276 72.150 101.172 1.00 24.91 226 ILE A C 1
ATOM 1535 O O . ILE A 1 204 ? 3.952 72.994 100.590 1.00 21.91 226 ILE A O 1
ATOM 1540 N N . GLN A 1 205 ? 2.027 72.363 101.577 1.00 29.52 227 GLN A N 1
ATOM 1541 C CA . GLN A 1 205 ? 1.368 73.670 101.528 1.00 28.53 227 GLN A CA 1
ATOM 1542 C C . GLN A 1 205 ? 0.360 73.759 102.672 1.00 31.97 227 GLN A C 1
ATOM 1543 O O . GLN A 1 205 ? -0.025 72.730 103.245 1.00 30.71 227 GLN A O 1
ATOM 1549 N N . ARG A 1 206 ? -0.068 74.974 103.008 1.00 29.60 228 ARG A N 1
ATOM 1550 C CA . ARG A 1 206 ? -0.956 75.169 104.149 1.00 30.28 228 ARG A CA 1
ATOM 1551 C C . ARG A 1 206 ? -1.966 76.308 103.973 1.00 32.56 228 ARG A C 1
ATOM 1552 O O . ARG A 1 206 ? -1.814 77.185 103.120 1.00 27.15 228 ARG A O 1
ATOM 1560 N N . SER A 1 207 ? -2.995 76.273 104.813 1.00 33.01 229 SER A N 1
ATOM 1561 C CA . SER A 1 207 ? -4.039 77.288 104.818 1.00 31.24 229 SER A CA 1
ATOM 1562 C C . SER A 1 207 ? -4.588 77.482 106.233 1.00 30.62 229 SER A C 1
ATOM 1563 O O . SER A 1 207 ? -4.506 76.585 107.063 1.00 30.27 229 SER A O 1
ATOM 1566 N N . LYS A 1 208 ? -5.133 78.663 106.500 1.00 34.56 230 LYS A N 1
ATOM 1567 C CA . LYS A 1 208 ? -5.891 78.914 107.733 1.00 41.59 230 LYS A CA 1
ATOM 1568 C C . LYS A 1 208 ? -7.193 78.094 107.745 1.00 38.63 230 LYS A C 1
ATOM 1569 O O . LYS A 1 208 ? -7.682 77.719 108.820 1.00 36.21 230 LYS A O 1
ATOM 1571 N N . SER A 1 209 ? -7.727 77.805 106.555 1.00 33.19 231 SER A N 1
ATOM 1572 C CA . SER A 1 209 ? -8.965 77.043 106.400 1.00 36.34 231 SER A CA 1
ATOM 1573 C C . SER A 1 209 ? -8.750 75.720 105.635 1.00 35.34 231 SER A C 1
ATOM 1574 O O . SER A 1 209 ? -7.939 75.670 104.714 1.00 35.63 231 SER A O 1
ATOM 1577 N N . PRO A 1 210 ? -9.518 74.660 105.980 1.00 33.68 232 PRO A N 1
ATOM 1578 C CA . PRO A 1 210 ? -9.439 73.412 105.210 1.00 29.97 232 PRO A CA 1
ATOM 1579 C C . PRO A 1 210 ? -9.665 73.596 103.714 1.00 32.18 232 PRO A C 1
ATOM 1580 O O . PRO A 1 210 ? -9.014 72.924 102.897 1.00 27.98 232 PRO A O 1
ATOM 1584 N N . TRP A 1 211 ? -10.571 74.515 103.370 1.00 28.86 233 TRP A N 1
ATOM 1585 C CA . TRP A 1 211 ? -11.049 74.681 102.001 1.00 30.49 233 TRP A CA 1
ATOM 1586 C C . TRP A 1 211 ? -10.178 75.612 101.174 1.00 28.90 233 TRP A C 1
ATOM 1587 O O . TRP A 1 211 ? -10.510 75.890 100.021 1.00 35.52 233 TRP A O 1
ATOM 1598 N N . GLY A 1 212 ? -9.075 76.095 101.745 1.00 32.48 234 GLY A N 1
ATOM 1599 C CA . GLY A 1 212 ? -8.115 76.918 101.008 1.00 35.54 234 GLY A CA 1
ATOM 1600 C C . GLY A 1 212 ? -8.386 78.412 101.120 1.00 37.12 234 GLY A C 1
ATOM 1601 O O . GLY A 1 212 ? -9.274 78.815 101.868 1.00 37.01 234 GLY A O 1
ATOM 1602 N N . PRO A 1 213 ? -7.641 79.250 100.391 1.00 38.58 235 PRO A N 1
ATOM 1603 C CA . PRO A 1 213 ? -6.585 78.837 99.474 1.00 37.05 235 PRO A CA 1
ATOM 1604 C C . PRO A 1 213 ? -5.282 78.462 100.195 1.00 35.35 235 PRO A C 1
ATOM 1605 O O . PRO A 1 213 ? -4.982 78.994 101.271 1.00 33.33 235 PRO A O 1
ATOM 1609 N N . TYR A 1 214 ? -4.532 77.542 99.593 1.00 33.19 236 TYR A N 1
ATOM 1610 C CA . TYR A 1 214 ? -3.281 77.046 100.159 1.00 31.77 236 TYR A CA 1
ATOM 1611 C C . TYR A 1 214 ? -2.112 77.746 99.509 1.00 34.28 236 TYR A C 1
ATOM 1612 O O . TYR A 1 214 ? -2.152 78.047 98.312 1.00 39.33 236 TYR A O 1
ATOM 1621 N N . GLU A 1 215 ? -1.072 77.989 100.304 1.00 33.98 237 GLU A N 1
ATOM 1622 C CA . GLU A 1 215 ? 0.162 78.590 99.825 1.00 39.28 237 GLU A CA 1
ATOM 1623 C C . GLU A 1 215 ? 1.328 77.633 100.079 1.00 32.45 237 GLU A C 1
ATOM 1624 O O . GLU A 1 215 ? 1.321 76.908 101.070 1.00 24.09 237 GLU A O 1
ATOM 1630 N N . PRO A 1 216 ? 2.336 77.641 99.190 1.00 30.02 238 PRO A N 1
ATOM 1631 C CA . PRO A 1 216 ? 3.391 76.635 99.253 1.00 29.78 238 PRO A CA 1
ATOM 1632 C C . PRO A 1 216 ? 4.427 76.918 100.338 1.00 29.62 238 PRO A C 1
ATOM 1633 O O . PRO A 1 216 ? 4.586 78.060 100.769 1.00 30.25 238 PRO A O 1
ATOM 1637 N N . SER A 1 217 ? 5.131 75.876 100.763 1.00 29.72 239 SER A N 1
ATOM 1638 C CA . SER A 1 217 ? 6.242 76.031 101.695 1.00 27.55 239 SER A CA 1
ATOM 1639 C C . SER A 1 217 ? 7.395 76.762 101.019 1.00 27.12 239 SER A C 1
ATOM 1640 O O . SER A 1 217 ? 7.696 76.484 99.853 1.00 28.87 239 SER A O 1
ATOM 1643 N N . PRO A 1 218 ? 8.049 77.680 101.751 1.00 24.75 240 PRO A N 1
ATOM 1644 C CA . PRO A 1 218 ? 9.278 78.296 101.246 1.00 27.18 240 PRO A CA 1
ATOM 1645 C C . PRO A 1 218 ? 10.508 77.381 101.340 1.00 27.63 240 PRO A C 1
ATOM 1646 O O . PRO A 1 218 ? 11.563 77.730 100.818 1.00 27.35 240 PRO A O 1
ATOM 1650 N N . VAL A 1 219 ? 10.392 76.246 102.023 1.00 27.87 241 VAL A N 1
ATOM 1651 C CA . VAL A 1 219 ? 11.486 75.290 102.104 1.00 27.17 241 VAL A CA 1
ATOM 1652 C C . VAL A 1 219 ? 11.072 73.934 101.518 1.00 29.74 241 VAL A C 1
ATOM 1653 O O . VAL A 1 219 ? 11.545 72.895 101.952 1.00 30.96 241 VAL A O 1
ATOM 1657 N N . ASN A 1 220 ? 10.212 73.954 100.499 1.00 32.52 242 ASN A N 1
ATOM 1658 C CA . ASN A 1 220 ? 10.018 72.769 99.662 1.00 33.79 242 ASN A CA 1
ATOM 1659 C C . ASN A 1 220 ? 11.332 72.374 98.959 1.00 34.34 242 ASN A C 1
ATOM 1660 O O . ASN A 1 220 ? 12.117 73.257 98.612 1.00 33.12 242 ASN A O 1
ATOM 1665 N N . PRO A 1 221 ? 11.604 71.078 98.780 1.00 30.24 243 PRO A N 1
ATOM 1666 C CA . PRO A 1 221 ? 10.765 69.970 99.208 1.00 29.15 243 PRO A CA 1
ATOM 1667 C C . PRO A 1 221 ? 10.978 69.550 100.666 1.00 29.73 243 PRO A C 1
ATOM 1668 O O . PRO A 1 221 ? 11.993 69.892 101.289 1.00 26.75 243 PRO A O 1
ATOM 1672 N N . VAL A 1 222 ? 10.028 68.774 101.181 1.00 26.05 244 VAL A N 1
ATOM 1673 C CA . VAL A 1 222 ? 10.084 68.267 102.545 1.00 25.59 244 VAL A CA 1
ATOM 1674 C C . VAL A 1 222 ? 11.140 67.159 102.647 1.00 28.31 244 VAL A C 1
ATOM 1675 O O . VAL A 1 222 ? 11.960 67.137 103.575 1.00 28.15 244 VAL A O 1
ATOM 1679 N N . LEU A 1 223 ? 11.095 66.232 101.702 1.00 30.95 245 LEU A N 1
ATOM 1680 C CA . LEU A 1 223 ? 12.120 65.195 101.601 1.00 35.38 245 LEU A CA 1
ATOM 1681 C C . LEU A 1 223 ? 12.290 64.783 100.146 1.00 32.46 245 LEU A C 1
ATOM 1682 O O . LEU A 1 223 ? 11.316 64.715 99.403 1.00 27.53 245 LEU A O 1
ATOM 1687 N N . SER A 1 224 ? 13.550 64.602 99.753 1.00 33.91 246 SER A N 1
ATOM 1688 C CA . SER A 1 224 ? 13.928 64.115 98.432 1.00 39.81 246 SER A CA 1
ATOM 1689 C C . SER A 1 224 ? 15.420 63.824 98.374 1.00 36.21 246 SER A C 1
ATOM 1690 O O . SER A 1 224 ? 16.202 64.532 98.995 1.00 34.14 246 SER A O 1
ATOM 1693 N N . ASN A 1 225 ? 15.790 62.785 97.619 1.00 41.87 247 ASN A N 1
ATOM 1694 C CA . ASN A 1 225 ? 17.197 62.478 97.274 1.00 40.84 247 ASN A CA 1
ATOM 1695 C C . ASN A 1 225 ? 17.552 62.835 95.814 1.00 39.56 247 ASN A C 1
ATOM 1696 O O . ASN A 1 225 ? 18.599 62.440 95.302 1.00 40.75 247 ASN A O 1
ATOM 1701 N N . MET A 1 226 ? 16.651 63.578 95.172 1.00 43.82 248 MET A N 1
ATOM 1702 C CA . MET A 1 226 ? 16.874 64.297 93.908 1.00 56.18 248 MET A CA 1
ATOM 1703 C C . MET A 1 226 ? 18.263 64.949 93.728 1.00 53.70 248 MET A C 1
ATOM 1704 O O . MET A 1 226 ? 18.901 64.759 92.697 1.00 55.84 248 MET A O 1
ATOM 1709 N N . ASN A 1 227 ? 18.725 65.697 94.728 1.00 56.79 249 ASN A N 1
ATOM 1710 C CA . ASN A 1 227 ? 19.990 66.462 94.631 1.00 64.24 249 ASN A CA 1
ATOM 1711 C C . ASN A 1 227 ? 21.277 65.708 95.023 1.00 70.72 249 ASN A C 1
ATOM 1712 O O . ASN A 1 227 ? 22.365 66.290 94.954 1.00 67.79 249 ASN A O 1
ATOM 1717 N N . CYS A 1 228 ? 21.163 64.444 95.442 1.00 71.30 250 CYS A N 1
ATOM 1718 C CA . CYS A 1 228 ? 22.329 63.572 95.657 1.00 70.34 250 CYS A CA 1
ATOM 1719 C C . CYS A 1 228 ? 22.216 62.350 94.729 1.00 69.22 250 CYS A C 1
ATOM 1720 O O . CYS A 1 228 ? 21.630 61.338 95.118 1.00 66.18 250 CYS A O 1
ATOM 1723 N N . PRO A 1 229 ? 22.768 62.442 93.493 1.00 75.30 251 PRO A N 1
ATOM 1724 C CA . PRO A 1 229 ? 22.762 61.269 92.600 1.00 70.13 251 PRO A CA 1
ATOM 1725 C C . PRO A 1 229 ? 23.709 60.142 93.056 1.00 66.90 251 PRO A C 1
ATOM 1726 O O . PRO A 1 229 ? 23.531 58.994 92.635 1.00 52.24 251 PRO A O 1
ATOM 1730 N N . ASP A 1 230 ? 24.698 60.475 93.895 1.00 63.80 252 ASP A N 1
ATOM 1731 C CA . ASP A 1 230 ? 25.581 59.479 94.512 1.00 63.76 252 ASP A CA 1
ATOM 1732 C C . ASP A 1 230 ? 24.887 58.640 95.606 1.00 61.37 252 ASP A C 1
ATOM 1733 O O . ASP A 1 230 ? 25.316 57.514 95.869 1.00 59.25 252 ASP A O 1
ATOM 1735 N N . HIS A 1 231 ? 23.822 59.167 96.223 1.00 48.66 253 HIS A N 1
ATOM 1736 C CA . HIS A 1 231 ? 23.223 58.542 97.412 1.00 42.93 253 HIS A CA 1
ATOM 1737 C C . HIS A 1 231 ? 22.696 57.118 97.146 1.00 42.29 253 HIS A C 1
ATOM 1738 O O . HIS A 1 231 ? 22.101 56.877 96.096 1.00 40.54 253 HIS A O 1
ATOM 1745 N N . PRO A 1 232 ? 22.926 56.170 98.089 1.00 39.96 254 PRO A N 1
ATOM 1746 C CA . PRO A 1 232 ? 22.441 54.785 97.891 1.00 42.87 254 PRO A CA 1
ATOM 1747 C C . PRO A 1 232 ? 20.906 54.619 97.869 1.00 38.34 254 PRO A C 1
ATOM 1748 O O . PRO A 1 232 ? 20.419 53.635 97.329 1.00 40.20 254 PRO A O 1
ATOM 1752 N N . PHE A 1 233 ? 20.176 55.537 98.499 1.00 32.25 255 PHE A N 1
ATOM 1753 C CA . PHE A 1 233 ? 18.703 55.643 98.379 1.00 28.71 255 PHE A CA 1
ATOM 1754 C C . PHE A 1 233 ? 18.236 56.679 97.357 1.00 28.95 255 PHE A C 1
ATOM 1755 O O . PHE A 1 233 ? 18.719 57.808 97.351 1.00 33.06 255 PHE A O 1
ATOM 1763 N N . GLN A 1 234 ? 17.254 56.300 96.543 1.00 29.04 256 GLN A N 1
ATOM 1764 C CA . GLN A 1 234 ? 16.755 57.131 95.449 1.00 28.99 256 GLN A CA 1
ATOM 1765 C C . GLN A 1 234 ? 15.210 57.024 95.369 1.00 26.66 256 GLN A C 1
ATOM 1766 O O . GLN A 1 234 ? 14.601 56.220 96.084 1.00 24.25 256 GLN A O 1
ATOM 1772 N N . ALA A 1 235 ? 14.592 57.859 94.531 1.00 26.04 257 ALA A N 1
ATOM 1773 C CA . ALA A 1 235 ? 13.124 57.930 94.373 1.00 30.64 257 ALA A CA 1
ATOM 1774 C C . ALA A 1 235 ? 12.360 57.994 95.699 1.00 28.23 257 ALA A C 1
ATOM 1775 O O . ALA A 1 235 ? 11.335 57.329 95.881 1.00 27.82 257 ALA A O 1
ATOM 1777 N N . ILE A 1 236 ? 12.884 58.807 96.612 1.00 28.69 258 ILE A N 1
ATOM 1778 C CA . ILE A 1 236 ? 12.305 58.998 97.932 1.00 26.83 258 ILE A CA 1
ATOM 1779 C C . ILE A 1 236 ? 11.042 59.870 97.787 1.00 28.45 258 ILE A C 1
ATOM 1780 O O . ILE A 1 236 ? 11.049 60.885 97.095 1.00 28.84 258 ILE A O 1
ATOM 1785 N N . GLY A 1 237 ? 9.954 59.447 98.411 1.00 26.18 259 GLY A N 1
ATOM 1786 C CA . GLY A 1 237 ? 8.706 60.196 98.354 1.00 28.47 259 GLY A CA 1
ATOM 1787 C C . GLY A 1 237 ? 7.549 59.403 98.909 1.00 27.03 259 GLY A C 1
ATOM 1788 O O . GLY A 1 237 ? 7.752 58.318 99.454 1.00 26.56 259 GLY A O 1
ATOM 1789 N N . HIS A 1 238 ? 6.342 59.950 98.764 1.00 26.93 260 HIS A N 1
ATOM 1790 C CA . HIS A 1 238 ? 5.113 59.366 99.322 1.00 26.81 260 HIS A CA 1
ATOM 1791 C C . HIS A 1 238 ? 5.206 59.147 100.839 1.00 27.85 260 HIS A C 1
ATOM 1792 O O . HIS A 1 238 ? 5.064 58.027 101.347 1.00 28.91 260 HIS A O 1
ATOM 1799 N N . ALA A 1 239 ? 5.452 60.240 101.547 1.00 26.62 261 ALA A N 1
ATOM 1800 C CA . ALA A 1 239 ? 5.584 60.231 102.990 1.00 25.99 261 ALA A CA 1
ATOM 1801 C C . ALA A 1 239 ? 4.243 60.348 103.736 1.00 26.76 261 ALA A C 1
ATOM 1802 O O . ALA A 1 239 ? 3.236 60.757 103.163 1.00 18.96 261 ALA A O 1
ATOM 1804 N N . ASP A 1 240 ? 4.275 59.956 105.014 1.00 24.30 262 ASP A N 1
ATOM 1805 C CA . ASP A 1 240 ? 3.197 60.152 105.967 1.00 27.08 262 ASP A CA 1
ATOM 1806 C C . ASP A 1 240 ? 3.821 60.551 107.310 1.00 24.79 262 ASP A C 1
ATOM 1807 O O . ASP A 1 240 ? 4.807 59.959 107.727 1.00 28.25 262 ASP A O 1
ATOM 1812 N N . LEU A 1 241 ? 3.260 61.560 107.967 1.00 24.06 263 LEU A N 1
ATOM 1813 C CA . LEU A 1 241 ? 3.821 62.078 109.222 1.00 25.09 263 LEU A CA 1
ATOM 1814 C C . LEU A 1 241 ? 3.247 61.349 110.437 1.00 23.45 263 LEU A C 1
ATOM 1815 O O . LEU A 1 241 ? 2.173 60.786 110.375 1.00 28.72 263 LEU A O 1
ATOM 1820 N N . VAL A 1 242 ? 3.991 61.349 111.534 1.00 26.09 264 VAL A N 1
ATOM 1821 C CA . VAL A 1 242 ? 3.506 60.855 112.833 1.00 25.42 264 VAL A CA 1
ATOM 1822 C C . VAL A 1 242 ? 4.161 61.668 113.936 1.00 24.03 264 VAL A C 1
ATOM 1823 O O . VAL A 1 242 ? 5.349 61.990 113.849 1.00 23.31 264 VAL A O 1
ATOM 1827 N N . GLN A 1 243 ? 3.401 61.997 114.970 1.00 22.64 265 GLN A N 1
ATOM 1828 C CA . GLN A 1 243 ? 3.939 62.757 116.090 1.00 23.99 265 GLN A CA 1
ATOM 1829 C C . GLN A 1 243 ? 4.007 61.862 117.327 1.00 23.81 265 GLN A C 1
ATOM 1830 O O . GLN A 1 243 ? 3.073 61.116 117.609 1.00 22.57 265 GLN A O 1
ATOM 1836 N N . LEU A 1 244 ? 5.108 61.973 118.066 1.00 27.65 266 LEU A N 1
ATOM 1837 C CA . LEU A 1 244 ? 5.315 61.228 119.312 1.00 29.45 266 LEU A CA 1
ATOM 1838 C C . LEU A 1 244 ? 4.787 62.001 120.522 1.00 29.21 266 LEU A C 1
ATOM 1839 O O . LEU A 1 244 ? 4.544 63.202 120.447 1.00 33.07 266 LEU A O 1
ATOM 1844 N N . LYS A 1 245 ? 4.670 61.304 121.644 1.00 31.22 267 LYS A N 1
ATOM 1845 C CA . LYS A 1 245 ? 4.258 61.896 122.926 1.00 35.78 267 LYS A CA 1
ATOM 1846 C C . LYS A 1 245 ? 5.186 63.001 123.450 1.00 33.29 267 LYS A C 1
ATOM 1847 O O . LYS A 1 245 ? 4.728 63.883 124.160 1.00 31.61 267 LYS A O 1
ATOM 1853 N N . ASP A 1 246 ? 6.471 62.956 123.097 1.00 34.30 268 ASP A N 1
ATOM 1854 C CA . ASP A 1 246 ? 7.394 64.061 123.403 1.00 35.50 268 ASP A CA 1
ATOM 1855 C C . ASP A 1 246 ? 7.248 65.260 122.452 1.00 29.53 268 ASP A C 1
ATOM 1856 O O . ASP A 1 246 ? 8.052 66.183 122.510 1.00 30.99 268 ASP A O 1
ATOM 1861 N N . GLY A 1 247 ? 6.266 65.233 121.556 1.00 25.87 269 GLY A N 1
ATOM 1862 C CA . GLY A 1 247 ? 6.044 66.342 120.630 1.00 31.01 269 GLY A CA 1
ATOM 1863 C C . GLY A 1 247 ? 6.832 66.336 119.319 1.00 29.48 269 GLY A C 1
ATOM 1864 O O . GLY A 1 247 ? 6.483 67.084 118.409 1.00 36.21 269 GLY A O 1
ATOM 1865 N N . SER A 1 248 ? 7.861 65.495 119.204 1.00 24.61 270 SER A N 1
ATOM 1866 C CA . SER A 1 248 ? 8.696 65.436 118.007 1.00 28.24 270 SER A CA 1
ATOM 1867 C C . SER A 1 248 ? 8.012 64.678 116.862 1.00 24.65 270 SER A C 1
ATOM 1868 O O . SER A 1 248 ? 7.076 63.893 117.068 1.00 25.88 270 SER A O 1
ATOM 1871 N N . TRP A 1 249 ? 8.510 64.918 115.657 1.00 24.25 271 TRP A N 1
ATOM 1872 C CA . TRP A 1 249 ? 7.886 64.441 114.425 1.00 23.11 271 TRP A CA 1
ATOM 1873 C C . TRP A 1 249 ? 8.838 63.544 113.612 1.00 23.17 271 TRP A C 1
ATOM 1874 O O . TRP A 1 249 ? 10.049 63.826 113.480 1.00 22.53 271 TRP A O 1
ATOM 1885 N N . TRP A 1 250 ? 8.257 62.460 113.100 1.00 21.66 272 TRP A N 1
ATOM 1886 C CA . TRP A 1 250 ? 8.899 61.527 112.198 1.00 23.38 272 TRP A CA 1
ATOM 1887 C C . TRP A 1 250 ? 8.037 61.348 110.955 1.00 24.44 272 TRP A C 1
ATOM 1888 O O . TRP A 1 250 ? 6.805 61.548 110.989 1.00 29.20 272 TRP A O 1
ATOM 1899 N N . ALA A 1 251 ? 8.703 61.021 109.851 1.00 21.49 273 ALA A N 1
ATOM 1900 C CA . ALA A 1 251 ? 8.063 60.717 108.587 1.00 21.33 273 ALA A CA 1
ATOM 1901 C C . ALA A 1 251 ? 8.433 59.304 108.173 1.00 23.45 273 ALA A C 1
ATOM 1902 O O . ALA A 1 251 ? 9.582 58.891 108.322 1.00 23.77 273 ALA A O 1
ATOM 1904 N N . VAL A 1 252 ? 7.458 58.557 107.669 1.00 21.04 274 VAL A N 1
ATOM 1905 C CA . VAL A 1 252 ? 7.769 57.370 106.882 1.00 22.56 274 VAL A CA 1
ATOM 1906 C C . VAL A 1 252 ? 7.525 57.737 105.428 1.00 23.46 274 VAL A C 1
ATOM 1907 O O . VAL A 1 252 ? 6.718 58.613 105.139 1.00 28.76 274 VAL A O 1
ATOM 1911 N N . CYS A 1 253 ? 8.271 57.100 104.536 1.00 23.92 275 CYS A N 1
ATOM 1912 C CA . CYS A 1 253 ? 8.156 57.318 103.095 1.00 23.40 275 CYS A CA 1
ATOM 1913 C C . CYS A 1 253 ? 8.728 56.104 102.374 1.00 24.11 275 CYS A C 1
ATOM 1914 O O . CYS A 1 253 ? 9.351 55.232 103.007 1.00 22.20 275 CYS A O 1
ATOM 1917 N N . LEU A 1 254 ? 8.523 56.064 101.060 1.00 20.26 276 LEU A N 1
ATOM 1918 C CA . LEU A 1 254 ? 9.036 54.994 100.229 1.00 20.46 276 LEU A CA 1
ATOM 1919 C C . LEU A 1 254 ? 10.297 55.444 99.530 1.00 20.82 276 LEU A C 1
ATOM 1920 O O . LEU A 1 254 ? 10.554 56.630 99.403 1.00 22.27 276 LEU A O 1
ATOM 1925 N N . GLY A 1 255 ? 11.065 54.474 99.060 1.00 21.16 277 GLY A N 1
ATOM 1926 C CA . GLY A 1 255 ? 12.242 54.729 98.238 1.00 21.58 277 GLY A CA 1
ATOM 1927 C C . GLY A 1 255 ? 12.740 53.444 97.608 1.00 22.73 277 GLY A C 1
ATOM 1928 O O . GLY A 1 255 ? 12.179 52.359 97.841 1.00 19.57 277 GLY A O 1
ATOM 1929 N N . ILE A 1 256 ? 13.812 53.558 96.832 1.00 26.34 278 ILE A N 1
ATOM 1930 C CA . ILE A 1 256 ? 14.455 52.385 96.231 1.00 27.23 278 ILE A CA 1
ATOM 1931 C C . ILE A 1 256 ? 15.928 52.355 96.605 1.00 27.16 278 ILE A C 1
ATOM 1932 O O . ILE A 1 256 ? 16.496 53.398 96.935 1.00 25.71 278 ILE A O 1
ATOM 1937 N N . ARG A 1 257 ? 16.511 51.152 96.581 1.00 27.33 279 ARG A N 1
ATOM 1938 C CA . ARG A 1 257 ? 17.947 50.929 96.799 1.00 29.75 279 ARG A CA 1
ATOM 1939 C C . ARG A 1 257 ? 18.492 50.370 95.504 1.00 27.78 279 ARG A C 1
ATOM 1940 O O . ARG A 1 257 ? 18.420 49.163 95.303 1.00 28.09 279 ARG A O 1
ATOM 1948 N N . PRO A 1 258 ? 19.007 51.233 94.604 1.00 31.29 280 PRO A N 1
ATOM 1949 C CA . PRO A 1 258 ? 19.465 50.695 93.314 1.00 29.19 280 PRO A CA 1
ATOM 1950 C C . PRO A 1 258 ? 20.778 49.906 93.411 1.00 31.25 280 PRO A C 1
ATOM 1951 O O . PRO A 1 258 ? 21.568 50.131 94.325 1.00 32.93 280 PRO A O 1
ATOM 1955 N N . VAL A 1 259 ? 20.982 48.983 92.474 1.00 31.98 281 VAL A N 1
ATOM 1956 C CA . VAL A 1 259 ? 22.245 48.252 92.339 1.00 32.66 281 VAL A CA 1
ATOM 1957 C C . VAL A 1 259 ? 23.144 49.060 91.390 1.00 32.48 281 VAL A C 1
ATOM 1958 O O . VAL A 1 259 ? 22.715 49.414 90.288 1.00 35.68 281 VAL A O 1
ATOM 1962 N N . ASN A 1 260 ? 24.367 49.368 91.823 1.00 34.37 282 ASN A N 1
ATOM 1963 C CA . ASN A 1 260 ? 25.300 50.239 91.065 1.00 41.88 282 ASN A CA 1
ATOM 1964 C C . ASN A 1 260 ? 24.633 51.532 90.528 1.00 40.18 282 ASN A C 1
ATOM 1965 O O . ASN A 1 260 ? 24.951 52.008 89.427 1.00 36.64 282 ASN A O 1
ATOM 1970 N N . GLY A 1 261 ? 23.695 52.084 91.297 1.00 40.56 283 GLY A N 1
ATOM 1971 C CA . GLY A 1 261 ? 22.938 53.257 90.875 1.00 35.97 283 GLY A CA 1
ATOM 1972 C C . GLY A 1 261 ? 22.085 53.141 89.613 1.00 38.79 283 GLY A C 1
ATOM 1973 O O . GLY A 1 261 ? 21.669 54.175 89.103 1.00 40.21 283 GLY A O 1
ATOM 1974 N N . LYS A 1 262 ? 21.801 51.923 89.121 1.00 36.65 284 LYS A N 1
ATOM 1975 C CA . LYS A 1 262 ? 21.105 51.719 87.813 1.00 38.04 284 LYS A CA 1
ATOM 1976 C C . LYS A 1 262 ? 19.699 51.111 87.898 1.00 36.62 284 LYS A C 1
ATOM 1977 O O . LYS A 1 262 ? 18.767 51.630 87.273 1.00 36.43 284 LYS A O 1
ATOM 1983 N N . TYR A 1 263 ? 19.569 49.990 88.619 1.00 30.53 285 TYR A N 1
ATOM 1984 C CA . TYR A 1 263 ? 18.332 49.203 88.646 1.00 30.73 285 TYR A CA 1
ATOM 1985 C C . TYR A 1 263 ? 17.936 48.712 90.054 1.00 29.77 285 TYR A C 1
ATOM 1986 O O . TYR A 1 263 ? 18.779 48.589 90.949 1.00 25.96 285 TYR A O 1
ATOM 1995 N N . GLN A 1 264 ? 16.637 48.472 90.248 1.00 27.93 286 GLN A N 1
ATOM 1996 C CA . GLN A 1 264 ? 16.116 47.967 91.522 1.00 26.32 286 GLN A CA 1
ATOM 1997 C C . GLN A 1 264 ? 15.152 46.815 91.282 1.00 24.39 286 GLN A C 1
ATOM 1998 O O . GLN A 1 264 ? 14.267 46.890 90.425 1.00 26.35 286 GLN A O 1
ATOM 2004 N N . HIS A 1 265 ? 15.327 45.749 92.055 1.00 28.84 287 HIS A N 1
ATOM 2005 C CA . HIS A 1 265 ? 14.486 44.546 91.934 1.00 29.20 287 HIS A CA 1
ATOM 2006 C C . HIS A 1 265 ? 13.750 44.144 93.206 1.00 29.85 287 HIS A C 1
ATOM 2007 O O . HIS A 1 265 ? 12.764 43.426 93.111 1.00 34.80 287 HIS A O 1
ATOM 2014 N N . LEU A 1 266 ? 14.197 44.605 94.378 1.00 27.27 288 LEU A N 1
ATOM 2015 C CA . LEU A 1 266 ? 13.501 44.305 95.625 1.00 26.40 288 LEU A CA 1
ATOM 2016 C C . LEU A 1 266 ? 12.179 45.061 95.771 1.00 27.01 288 LEU A C 1
ATOM 2017 O O . LEU A 1 266 ? 11.349 44.673 96.591 1.00 27.20 288 LEU A O 1
ATOM 2022 N N . GLY A 1 267 ? 11.987 46.130 94.997 1.00 22.79 289 GLY A N 1
ATOM 2023 C CA . GLY A 1 267 ? 10.761 46.922 95.051 1.00 24.77 289 GLY A CA 1
ATOM 2024 C C . GLY A 1 267 ? 10.967 48.204 95.840 1.00 24.53 289 GLY A C 1
ATOM 2025 O O . GLY A 1 267 ? 12.079 48.507 96.289 1.00 20.34 289 GLY A O 1
ATOM 2026 N N . ARG A 1 268 ? 9.902 48.976 95.995 1.00 20.27 290 ARG A N 1
ATOM 2027 C CA . ARG A 1 268 ? 9.983 50.176 96.800 1.00 22.77 290 ARG A CA 1
ATOM 2028 C C . ARG A 1 268 ? 9.814 49.750 98.281 1.00 22.62 290 ARG A C 1
ATOM 2029 O O . ARG A 1 268 ? 8.909 48.997 98.641 1.00 21.10 290 ARG A O 1
ATOM 2037 N N . GLU A 1 269 ? 10.749 50.200 99.106 1.00 23.49 291 GLU A N 1
ATOM 2038 C CA . GLU A 1 269 ? 10.836 49.840 100.513 1.00 24.05 291 GLU A CA 1
ATOM 2039 C C . GLU A 1 269 ? 10.453 51.052 101.375 1.00 22.27 291 GLU A C 1
ATOM 2040 O O . GLU A 1 269 ? 10.277 52.151 100.854 1.00 20.55 291 GLU A O 1
ATOM 2046 N N . THR A 1 270 ? 10.347 50.839 102.687 1.00 23.58 292 THR A N 1
ATOM 2047 C CA . THR A 1 270 ? 9.879 51.847 103.624 1.00 23.58 292 THR A CA 1
ATOM 2048 C C . THR A 1 270 ? 11.023 52.399 104.461 1.00 22.23 292 THR A C 1
ATOM 2049 O O . THR A 1 270 ? 11.799 51.652 105.028 1.00 25.87 292 THR A O 1
ATOM 2053 N N . PHE A 1 271 ? 11.064 53.722 104.567 1.00 22.32 293 PHE A N 1
ATOM 2054 C CA . PHE A 1 271 ? 12.135 54.463 105.209 1.00 22.41 293 PHE A CA 1
ATOM 2055 C C . PHE A 1 271 ? 11.566 55.317 106.341 1.00 23.04 293 PHE A C 1
ATOM 2056 O O . PHE A 1 271 ? 10.355 55.562 106.411 1.00 19.27 293 PHE A O 1
ATOM 2064 N N . LEU A 1 272 ? 12.463 55.775 107.210 1.00 22.89 294 LEU A N 1
ATOM 2065 C CA . LEU A 1 272 ? 12.120 56.584 108.384 1.00 25.55 294 LEU A CA 1
ATOM 2066 C C . LEU A 1 272 ? 13.051 57.784 108.439 1.00 26.69 294 LEU A C 1
ATOM 2067 O O . LEU A 1 272 ? 14.271 57.619 108.321 1.00 26.92 294 LEU A O 1
ATOM 2072 N N . ALA A 1 273 ? 12.495 58.984 108.606 1.00 25.48 295 ALA A N 1
ATOM 2073 C CA . ALA A 1 273 ? 13.320 60.184 108.748 1.00 26.63 295 ALA A CA 1
ATOM 2074 C C . ALA A 1 273 ? 12.735 61.178 109.760 1.00 26.37 295 ALA A C 1
ATOM 2075 O O . ALA A 1 273 ? 11.520 61.335 109.830 1.00 24.24 295 ALA A O 1
ATOM 2077 N N . PRO A 1 274 ? 13.603 61.853 110.541 1.00 27.15 296 PRO A N 1
ATOM 2078 C CA . PRO A 1 274 ? 13.138 62.870 111.462 1.00 26.71 296 PRO A CA 1
ATOM 2079 C C . PRO A 1 274 ? 12.750 64.138 110.707 1.00 27.06 296 PRO A C 1
ATOM 2080 O O . PRO A 1 274 ? 13.419 64.516 109.749 1.00 28.18 296 PRO A O 1
ATOM 2084 N N . VAL A 1 275 ? 11.655 64.756 111.141 1.00 29.26 297 VAL A N 1
ATOM 2085 C CA . VAL A 1 275 ? 11.110 65.964 110.534 1.00 26.98 297 VAL A CA 1
ATOM 2086 C C . VAL A 1 275 ? 11.274 67.102 111.533 1.00 24.49 297 VAL A C 1
ATOM 2087 O O . VAL A 1 275 ? 10.891 66.978 112.688 1.00 29.03 297 VAL A O 1
ATOM 2091 N N . THR A 1 276 ? 11.833 68.211 111.076 1.00 27.77 298 THR A N 1
ATOM 2092 C CA . THR A 1 276 ? 12.054 69.389 111.914 1.00 28.79 298 THR A CA 1
ATOM 2093 C C . THR A 1 276 ? 11.222 70.554 111.404 1.00 23.88 298 THR A C 1
ATOM 2094 O O . THR A 1 276 ? 11.198 70.800 110.220 1.00 23.85 298 THR A O 1
ATOM 2098 N N . TRP A 1 277 ? 10.546 71.255 112.305 1.00 27.17 299 TRP A N 1
ATOM 2099 C CA . TRP A 1 277 ? 9.761 72.444 111.958 1.00 28.21 299 TRP A CA 1
ATOM 2100 C C . TRP A 1 277 ? 10.584 73.694 112.178 1.00 26.89 299 TRP A C 1
ATOM 2101 O O . TRP A 1 277 ? 11.182 73.852 113.237 1.00 26.51 299 TRP A O 1
ATOM 2112 N N . ASP A 1 278 ? 10.634 74.569 111.174 1.00 28.61 300 ASP A N 1
ATOM 2113 C CA . ASP A 1 278 ? 11.351 75.841 111.298 1.00 28.57 300 ASP A CA 1
ATOM 2114 C C . ASP A 1 278 ? 10.483 76.875 112.032 1.00 30.94 300 ASP A C 1
ATOM 2115 O O . ASP A 1 278 ? 9.320 76.609 112.369 1.00 25.51 300 ASP A O 1
ATOM 2120 N N . ALA A 1 279 ? 11.055 78.053 112.256 1.00 32.57 301 ALA A N 1
ATOM 2121 C CA . ALA A 1 279 ? 10.424 79.107 113.056 1.00 31.37 301 ALA A CA 1
ATOM 2122 C C . ALA A 1 279 ? 9.062 79.594 112.534 1.00 28.28 301 ALA A C 1
ATOM 2123 O O . ALA A 1 279 ? 8.216 79.997 113.329 1.00 27.34 301 ALA A O 1
ATOM 2125 N N . ASP A 1 280 ? 8.856 79.541 111.219 1.00 27.47 302 ASP A N 1
ATOM 2126 C CA . ASP A 1 280 ? 7.596 79.949 110.593 1.00 32.45 302 ASP A CA 1
ATOM 2127 C C . ASP A 1 280 ? 6.545 78.821 110.506 1.00 32.79 302 ASP A C 1
ATOM 2128 O O . ASP A 1 280 ? 5.460 79.033 109.973 1.00 33.44 302 ASP A O 1
ATOM 2133 N N . GLY A 1 281 ? 6.854 77.640 111.038 1.00 27.87 303 GLY A N 1
ATOM 2134 C CA . GLY A 1 281 ? 5.917 76.512 111.019 1.00 33.16 303 GLY A CA 1
ATOM 2135 C C . GLY A 1 281 ? 5.940 75.687 109.738 1.00 29.60 303 GLY A C 1
ATOM 2136 O O . GLY A 1 281 ? 4.901 75.215 109.302 1.00 27.13 303 GLY A O 1
ATOM 2137 N N . TRP A 1 282 ? 7.130 75.485 109.163 1.00 26.91 304 TRP A N 1
ATOM 2138 C CA . TRP A 1 282 ? 7.296 74.677 107.954 1.00 27.97 304 TRP A CA 1
ATOM 2139 C C . TRP A 1 282 ? 8.230 73.493 108.217 1.00 26.97 304 TRP A C 1
ATOM 2140 O O . TRP A 1 282 ? 9.318 73.671 108.774 1.00 22.39 304 TRP A O 1
ATOM 2151 N N . PRO A 1 283 ? 7.817 72.275 107.815 1.00 27.71 305 PRO A N 1
ATOM 2152 C CA . PRO A 1 283 ? 8.599 71.083 108.128 1.00 28.69 305 PRO A CA 1
ATOM 2153 C C . PRO A 1 283 ? 9.656 70.744 107.068 1.00 26.31 305 PRO A C 1
ATOM 2154 O O . PRO A 1 283 ? 9.461 71.016 105.883 1.00 26.21 305 PRO A O 1
ATOM 2158 N N . LYS A 1 284 ? 10.766 70.159 107.500 1.00 25.12 306 LYS A N 1
ATOM 2159 C CA . LYS A 1 284 ? 11.752 69.621 106.570 1.00 30.46 306 LYS A CA 1
ATOM 2160 C C . LYS A 1 284 ? 12.587 68.521 107.226 1.00 30.37 306 LYS A C 1
ATOM 2161 O O . LYS A 1 284 ? 12.875 68.578 108.420 1.00 31.33 306 LYS A O 1
ATOM 2167 N N . VAL A 1 285 ? 12.979 67.526 106.437 1.00 28.13 307 VAL A N 1
ATOM 2168 C CA . VAL A 1 285 ? 13.930 66.512 106.897 1.00 26.52 307 VAL A CA 1
ATOM 2169 C C . VAL A 1 285 ? 15.331 67.078 106.725 1.00 27.78 307 VAL A C 1
ATOM 2170 O O . VAL A 1 285 ? 15.749 67.315 105.602 1.00 25.90 307 VAL A O 1
ATOM 2174 N N . GLY A 1 286 ? 16.044 67.310 107.831 1.00 32.42 308 GLY A N 1
ATOM 2175 C CA . GLY A 1 286 ? 17.419 67.818 107.780 1.00 33.17 308 GLY A CA 1
ATOM 2176 C C . GLY A 1 286 ? 17.520 69.222 107.190 1.00 42.07 308 GLY A C 1
ATOM 2177 O O . GLY A 1 286 ? 16.541 69.980 107.186 1.00 39.10 308 GLY A O 1
ATOM 2178 N N . LYS A 1 287 ? 18.709 69.564 106.699 1.00 40.32 309 LYS A N 1
ATOM 2179 C CA . LYS A 1 287 ? 18.955 70.862 106.066 1.00 47.18 309 LYS A CA 1
ATOM 2180 C C . LYS A 1 287 ? 18.564 70.846 104.586 1.00 43.12 309 LYS A C 1
ATOM 2181 O O . LYS A 1 287 ? 18.152 71.872 104.048 1.00 37.44 309 LYS A O 1
ATOM 2183 N N . ASP A 1 288 ? 18.673 69.676 103.950 1.00 39.53 310 ASP A N 1
ATOM 2184 C CA . ASP A 1 288 ? 18.568 69.543 102.485 1.00 39.91 310 ASP A CA 1
ATOM 2185 C C . ASP A 1 288 ? 17.441 68.610 101.999 1.00 37.64 310 ASP A C 1
ATOM 2186 O O . ASP A 1 288 ? 17.256 68.438 100.788 1.00 36.19 310 ASP A O 1
ATOM 2191 N N . GLY A 1 289 ? 16.691 68.018 102.929 1.00 34.15 311 GLY A N 1
ATOM 2192 C CA . GLY A 1 289 ? 15.605 67.103 102.583 1.00 31.86 311 GLY A CA 1
ATOM 2193 C C . GLY A 1 289 ? 16.029 65.681 102.264 1.00 29.74 311 GLY A C 1
ATOM 2194 O O . GLY A 1 289 ? 15.186 64.887 101.862 1.00 29.85 311 GLY A O 1
ATOM 2195 N N . VAL A 1 290 ? 17.306 65.343 102.461 1.00 25.13 312 VAL A N 1
ATOM 2196 C CA . VAL A 1 290 ? 17.850 64.053 102.029 1.00 27.02 312 VAL A CA 1
ATOM 2197 C C . VAL A 1 290 ? 17.665 63.002 103.111 1.00 26.02 312 VAL A C 1
ATOM 2198 O O . VAL A 1 290 ? 18.104 63.183 104.252 1.00 25.98 312 VAL A O 1
ATOM 2202 N N . VAL A 1 291 ? 17.012 61.903 102.740 1.00 25.46 313 VAL A N 1
ATOM 2203 C CA . VAL A 1 291 ? 16.792 60.768 103.655 1.00 28.07 313 VAL A CA 1
ATOM 2204 C C . VAL A 1 291 ? 18.104 59.970 103.710 1.00 26.92 313 VAL A C 1
ATOM 2205 O O . VAL A 1 291 ? 18.584 59.492 102.680 1.00 24.09 313 VAL A O 1
ATOM 2209 N N . GLN A 1 292 ? 18.666 59.867 104.915 1.00 27.05 314 GLN A N 1
ATOM 2210 C CA . GLN A 1 292 ? 20.032 59.359 105.145 1.00 31.98 314 GLN A CA 1
ATOM 2211 C C . GLN A 1 292 ? 20.020 57.880 105.529 1.00 27.33 314 GLN A C 1
ATOM 2212 O O . GLN A 1 292 ? 18.978 57.335 105.901 1.00 30.02 314 GLN A O 1
ATOM 2218 N N . GLU A 1 293 ? 21.198 57.269 105.474 1.00 23.31 315 GLU A N 1
ATOM 2219 C CA . GLU A 1 293 ? 21.391 55.844 105.738 1.00 27.05 315 GLU A CA 1
ATOM 2220 C C . GLU A 1 293 ? 21.159 55.488 107.182 1.00 28.95 315 GLU A C 1
ATOM 2221 O O . GLU A 1 293 ? 20.556 54.457 107.470 1.00 30.45 315 GLU A O 1
ATOM 2223 N N . THR A 1 294 ? 21.660 56.321 108.090 1.00 31.38 316 THR A N 1
ATOM 2224 C CA . THR A 1 294 ? 21.463 56.102 109.522 1.00 31.26 316 THR A CA 1
ATOM 2225 C C . THR A 1 294 ? 21.036 57.411 110.190 1.00 30.66 316 THR A C 1
ATOM 2226 O O . THR A 1 294 ? 21.236 58.499 109.645 1.00 33.49 316 THR A O 1
ATOM 2230 N N . TYR A 1 295 ? 20.422 57.289 111.363 1.00 27.84 317 TYR A N 1
ATOM 2231 C CA . TYR A 1 295 ? 19.994 58.449 112.158 1.00 26.29 317 TYR A CA 1
ATOM 2232 C C . TYR A 1 295 ? 20.078 58.074 113.618 1.00 26.83 317 TYR A C 1
ATOM 2233 O O . TYR A 1 295 ? 20.024 56.900 113.971 1.00 27.87 317 TYR A O 1
ATOM 2242 N N . LEU A 1 296 ? 20.137 59.097 114.456 1.00 26.11 318 LEU A N 1
ATOM 2243 C CA . LEU A 1 296 ? 19.886 58.955 115.870 1.00 30.93 318 LEU A CA 1
ATOM 2244 C C . LEU A 1 296 ? 18.464 58.384 116.082 1.00 37.40 318 LEU A C 1
ATOM 2245 O O . LEU A 1 296 ? 17.510 58.711 115.343 1.00 31.51 318 LEU A O 1
ATOM 2250 N N . PHE A 1 297 ? 18.352 57.550 117.113 1.00 30.90 319 PHE A N 1
ATOM 2251 C CA . PHE A 1 297 ? 17.149 56.783 117.409 1.00 29.95 319 PHE A CA 1
ATOM 2252 C C . PHE A 1 297 ? 16.025 57.737 117.827 1.00 30.34 319 PHE A C 1
ATOM 2253 O O . PHE A 1 297 ? 16.298 58.767 118.446 1.00 36.80 319 PHE A O 1
ATOM 2261 N N . PRO A 1 298 ? 14.761 57.423 117.475 1.00 29.11 320 PRO A N 1
ATOM 2262 C CA . PRO A 1 298 ? 13.629 58.191 118.015 1.00 30.17 320 PRO A CA 1
ATOM 2263 C C . PRO A 1 298 ? 13.626 58.269 119.540 1.00 26.33 320 PRO A C 1
ATOM 2264 O O . PRO A 1 298 ? 14.223 57.422 120.191 1.00 23.77 320 PRO A O 1
ATOM 2268 N N . ASN A 1 299 ? 12.949 59.264 120.101 1.00 27.97 321 ASN A N 1
ATOM 2269 C CA . ASN A 1 299 ? 12.826 59.358 121.548 1.00 28.40 321 ASN A CA 1
ATOM 2270 C C . ASN A 1 299 ? 11.739 58.406 122.063 1.00 28.38 321 ASN A C 1
ATOM 2271 O O . ASN A 1 299 ? 10.678 58.819 122.498 1.00 30.66 321 ASN A O 1
ATOM 2276 N N . LEU A 1 300 ? 12.050 57.115 122.009 1.00 32.16 322 LEU A N 1
ATOM 2277 C CA . LEU A 1 300 ? 11.142 56.029 122.343 1.00 28.54 322 LEU A CA 1
ATOM 2278 C C . LEU A 1 300 ? 12.021 54.900 122.863 1.00 30.78 322 LEU A C 1
ATOM 2279 O O . LEU A 1 300 ? 13.165 54.767 122.404 1.00 28.33 322 LEU A O 1
ATOM 2284 N N . PRO A 1 301 ? 11.506 54.075 123.798 1.00 31.56 323 PRO A N 1
ATOM 2285 C CA . PRO A 1 301 ? 12.333 52.940 124.213 1.00 33.43 323 PRO A CA 1
ATOM 2286 C C . PRO A 1 301 ? 12.455 51.867 123.115 1.00 33.01 323 PRO A C 1
ATOM 2287 O O . PRO A 1 301 ? 11.467 51.483 122.494 1.00 30.48 323 PRO A O 1
ATOM 2291 N N . SER A 1 302 ? 13.684 51.422 122.881 1.00 31.82 324 SER A N 1
ATOM 2292 C CA . SER A 1 302 ? 13.969 50.349 121.950 1.00 36.40 324 SER A CA 1
ATOM 2293 C C . SER A 1 302 ? 13.159 49.103 122.329 1.00 38.53 324 SER A C 1
ATOM 2294 O O . SER A 1 302 ? 13.091 48.749 123.506 1.00 36.61 324 SER A O 1
ATOM 2297 N N . HIS A 1 303 ? 12.538 48.470 121.331 1.00 37.49 325 HIS A N 1
ATOM 2298 C CA . HIS A 1 303 ? 11.721 47.272 121.533 1.00 36.29 325 HIS A CA 1
ATOM 2299 C C . HIS A 1 303 ? 11.900 46.320 120.334 1.00 37.01 325 HIS A C 1
ATOM 2300 O O . HIS A 1 303 ? 11.140 46.353 119.359 1.00 31.97 325 HIS A O 1
ATOM 2307 N N . VAL A 1 304 ? 12.949 45.502 120.397 1.00 43.08 326 VAL A N 1
ATOM 2308 C CA . VAL A 1 304 ? 13.243 44.520 119.345 1.00 41.10 326 VAL A CA 1
ATOM 2309 C C . VAL A 1 304 ? 12.272 43.344 119.480 1.00 37.79 326 VAL A C 1
ATOM 2310 O O . VAL A 1 304 ? 12.010 42.891 120.592 1.00 40.80 326 VAL A O 1
ATOM 2314 N N . TRP A 1 305 ? 11.728 42.872 118.354 1.00 41.53 327 TRP A N 1
ATOM 2315 C CA . TRP A 1 305 ? 10.816 41.709 118.347 1.00 40.11 327 TRP A CA 1
ATOM 2316 C C . TRP A 1 305 ? 11.596 40.381 118.276 1.00 40.63 327 TRP A C 1
ATOM 2317 O O . TRP A 1 305 ? 12.747 40.341 117.813 1.00 31.48 327 TRP A O 1
ATOM 2328 N N . MET A 1 306 ? 10.953 39.307 118.738 1.00 43.13 328 MET A N 1
ATOM 2329 C CA . MET A 1 306 ? 11.542 37.957 118.708 1.00 55.53 328 MET A CA 1
ATOM 2330 C C . MET A 1 306 ? 11.777 37.557 117.248 1.00 53.95 328 MET A C 1
ATOM 2331 O O . MET A 1 306 ? 10.839 37.591 116.442 1.00 58.14 328 MET A O 1
ATOM 2336 N N . GLU A 1 307 ? 13.026 37.225 116.912 1.00 49.28 329 GLU A N 1
ATOM 2337 C CA . GLU A 1 307 ? 13.416 36.899 115.532 1.00 51.25 329 GLU A CA 1
ATOM 2338 C C . GLU A 1 307 ? 12.601 35.724 114.980 1.00 47.29 329 GLU A C 1
ATOM 2339 O O . GLU A 1 307 ? 12.411 34.707 115.667 1.00 40.14 329 GLU A O 1
ATOM 2341 N N . GLN A 1 308 ? 12.092 35.890 113.757 1.00 47.04 330 GLN A N 1
ATOM 2342 C CA . GLN A 1 308 ? 11.421 34.803 113.049 1.00 48.10 330 GLN A CA 1
ATOM 2343 C C . GLN A 1 308 ? 12.499 33.805 112.659 1.00 45.52 330 GLN A C 1
ATOM 2344 O O . GLN A 1 308 ? 13.559 34.214 112.167 1.00 39.99 330 GLN A O 1
ATOM 2346 N N . PRO A 1 309 ? 12.248 32.501 112.877 1.00 38.74 331 PRO A N 1
ATOM 2347 C CA . PRO A 1 309 ? 13.260 31.517 112.529 1.00 38.73 331 PRO A CA 1
ATOM 2348 C C . PRO A 1 309 ? 13.449 31.396 111.011 1.00 34.74 331 PRO A C 1
ATOM 2349 O O . PRO A 1 309 ? 12.562 31.745 110.230 1.00 35.84 331 PRO A O 1
ATOM 2353 N N . VAL A 1 310 ? 14.622 30.915 110.623 1.00 28.87 332 VAL A N 1
ATOM 2354 C CA . VAL A 1 310 ? 14.991 30.741 109.222 1.00 28.34 332 VAL A CA 1
ATOM 2355 C C . VAL A 1 310 ? 14.100 29.708 108.523 1.00 26.23 332 VAL A C 1
ATOM 2356 O O . VAL A 1 310 ? 13.713 29.905 107.374 1.00 25.93 332 VAL A O 1
ATOM 2360 N N . ARG A 1 311 ? 13.839 28.601 109.211 1.00 23.48 333 ARG A N 1
ATOM 2361 C CA . ARG A 1 311 ? 13.041 27.511 108.682 1.00 24.75 333 ARG A CA 1
ATOM 2362 C C . ARG A 1 311 ? 11.578 27.609 109.097 1.00 25.83 333 ARG A C 1
ATOM 2363 O O . ARG A 1 311 ? 11.271 27.659 110.296 1.00 28.44 333 ARG A O 1
ATOM 2371 N N . ASP A 1 312 ? 10.690 27.614 108.106 1.00 23.85 334 ASP A N 1
ATOM 2372 C CA . ASP A 1 312 ? 9.269 27.309 108.315 1.00 24.14 334 ASP A CA 1
ATOM 2373 C C . ASP A 1 312 ? 9.081 25.808 108.062 1.00 25.22 334 ASP A C 1
ATOM 2374 O O . ASP A 1 312 ? 9.212 25.326 106.922 1.00 24.85 334 ASP A O 1
ATOM 2379 N N . ASP A 1 313 ? 8.795 25.075 109.133 1.00 26.19 335 ASP A N 1
ATOM 2380 C CA . ASP A 1 313 ? 8.621 23.619 109.068 1.00 27.98 335 ASP A CA 1
ATOM 2381 C C . ASP A 1 313 ? 7.230 23.203 108.560 1.00 28.38 335 ASP A C 1
ATOM 2382 O O . ASP A 1 313 ? 6.985 22.011 108.373 1.00 28.32 335 ASP A O 1
ATOM 2387 N N . PHE A 1 314 ? 6.306 24.146 108.371 1.00 30.08 336 PHE A N 1
ATOM 2388 C CA . PHE A 1 314 ? 4.944 23.816 107.916 1.00 28.45 336 PHE A CA 1
ATOM 2389 C C . PHE A 1 314 ? 4.330 22.735 108.812 1.00 27.46 336 PHE A C 1
ATOM 2390 O O . PHE A 1 314 ? 3.785 21.734 108.334 1.00 23.42 336 PHE A O 1
ATOM 2398 N N . ASP A 1 315 ? 4.445 22.938 110.118 1.00 30.31 337 ASP A N 1
ATOM 2399 C CA . ASP A 1 315 ? 4.063 21.922 111.104 1.00 34.35 337 ASP A CA 1
ATOM 2400 C C . ASP A 1 315 ? 3.026 22.455 112.104 1.00 32.75 337 ASP A C 1
ATOM 2401 O O . ASP A 1 315 ? 2.999 22.034 113.258 1.00 34.50 337 ASP A O 1
ATOM 2406 N N . GLN A 1 316 ? 2.201 23.397 111.644 1.00 31.53 338 GLN A N 1
ATOM 2407 C CA . GLN A 1 316 ? 1.009 23.865 112.359 1.00 34.55 338 GLN A CA 1
ATOM 2408 C C . GLN A 1 316 ? -0.096 24.150 111.338 1.00 36.44 338 GLN A C 1
ATOM 2409 O O . GLN A 1 316 ? 0.190 24.371 110.149 1.00 34.61 338 GLN A O 1
ATOM 2415 N N . GLU A 1 317 ? -1.347 24.167 111.800 1.00 42.91 339 GLU A N 1
ATOM 2416 C CA . GLU A 1 317 ? -2.507 24.409 110.918 1.00 41.72 339 GLU A CA 1
ATOM 2417 C C . GLU A 1 317 ? -2.533 25.814 110.276 1.00 43.17 339 GLU A C 1
ATOM 2418 O O . GLU A 1 317 ? -3.092 25.988 109.182 1.00 47.96 339 GLU A O 1
ATOM 2420 N N . THR A 1 318 ? -1.918 26.798 110.934 1.00 39.00 340 THR A N 1
ATOM 2421 C CA . THR A 1 318 ? -1.959 28.191 110.477 1.00 40.67 340 THR A CA 1
ATOM 2422 C C . THR A 1 318 ? -0.710 28.601 109.681 1.00 36.89 340 THR A C 1
ATOM 2423 O O . THR A 1 318 ? 0.408 28.502 110.171 1.00 41.74 340 THR A O 1
ATOM 2427 N N . LEU A 1 319 ? -0.936 29.099 108.466 1.00 34.95 341 LEU A N 1
ATOM 2428 C CA . LEU A 1 319 ? 0.119 29.544 107.561 1.00 32.42 341 LEU A CA 1
ATOM 2429 C C . LEU A 1 319 ? 0.702 30.864 108.051 1.00 33.64 341 LEU A C 1
ATOM 2430 O O . LEU A 1 319 ? -0.047 31.776 108.429 1.00 29.33 341 LEU A O 1
ATOM 2435 N N . GLY A 1 320 ? 2.034 30.956 108.033 1.00 27.85 342 GLY A N 1
ATOM 2436 C CA . GLY A 1 320 ? 2.738 32.160 108.434 1.00 25.41 342 GLY A CA 1
ATOM 2437 C C . GLY A 1 320 ? 2.311 33.376 107.628 1.00 24.77 342 GLY A C 1
ATOM 2438 O O . GLY A 1 320 ? 2.076 33.287 106.415 1.00 21.00 342 GLY A O 1
ATOM 2439 N N . LEU A 1 321 ? 2.226 34.509 108.320 1.00 22.57 343 LEU A N 1
ATOM 2440 C CA . LEU A 1 321 ? 1.672 35.751 107.778 1.00 25.44 343 LEU A CA 1
ATOM 2441 C C . LEU A 1 321 ? 2.439 36.307 106.583 1.00 24.96 343 LEU A C 1
ATOM 2442 O O . LEU A 1 321 ? 1.842 36.970 105.749 1.00 24.75 343 LEU A O 1
ATOM 2447 N N . ASP A 1 322 ? 3.747 36.016 106.501 1.00 27.50 344 ASP A N 1
ATOM 2448 C CA . ASP A 1 322 ? 4.613 36.441 105.391 1.00 25.35 344 ASP A CA 1
ATOM 2449 C C . ASP A 1 322 ? 4.236 35.752 104.064 1.00 23.38 344 ASP A C 1
ATOM 2450 O O . ASP A 1 322 ? 4.523 36.293 102.983 1.00 18.07 344 ASP A O 1
ATOM 2455 N N . TRP A 1 323 ? 3.623 34.563 104.135 1.00 22.22 345 TRP A N 1
ATOM 2456 C CA . TRP A 1 323 ? 3.246 33.815 102.919 1.00 21.76 345 TRP A CA 1
ATOM 2457 C C . TRP A 1 323 ? 2.153 34.532 102.149 1.00 23.15 345 TRP A C 1
ATOM 2458 O O . TRP A 1 323 ? 1.212 35.080 102.733 1.00 24.06 345 TRP A O 1
ATOM 2469 N N . THR A 1 324 ? 2.306 34.526 100.828 1.00 23.81 346 THR A N 1
ATOM 2470 C CA . THR A 1 324 ? 1.557 35.407 99.947 1.00 24.68 346 THR A CA 1
ATOM 2471 C C . THR A 1 324 ? 1.141 34.692 98.654 1.00 23.60 346 THR A C 1
ATOM 2472 O O . THR A 1 324 ? 1.923 33.935 98.072 1.00 19.89 346 THR A O 1
ATOM 2476 N N . PHE A 1 325 ? -0.079 34.988 98.205 1.00 23.64 347 PHE A N 1
ATOM 2477 C CA . PHE A 1 325 ? -0.693 34.392 97.013 1.00 22.30 347 PHE A CA 1
ATOM 2478 C C . PHE A 1 325 ? -0.850 35.422 95.902 1.00 20.52 347 PHE A C 1
ATOM 2479 O O . PHE A 1 325 ? -0.805 36.624 96.157 1.00 22.30 347 PHE A O 1
ATOM 2487 N N . ILE A 1 326 ? -1.046 34.936 94.679 1.00 20.44 348 ILE A N 1
ATOM 2488 C CA . ILE A 1 326 ? -1.371 35.775 93.522 1.00 22.91 348 ILE A CA 1
ATOM 2489 C C . ILE A 1 326 ? -2.902 35.810 93.310 1.00 25.72 348 ILE A C 1
ATOM 2490 O O . ILE A 1 326 ? -3.520 34.770 93.061 1.00 24.36 348 ILE A O 1
ATOM 2495 N N . ARG A 1 327 ? -3.498 37.002 93.419 1.00 25.68 349 ARG A N 1
ATOM 2496 C CA . ARG A 1 327 ? -4.966 37.204 93.318 1.00 23.47 349 ARG A CA 1
ATOM 2497 C C . ARG A 1 327 ? -5.710 36.358 94.353 1.00 28.51 349 ARG A C 1
ATOM 2498 O O . ARG A 1 327 ? -5.135 36.088 95.400 1.00 32.63 349 ARG A O 1
ATOM 2506 N N . ASN A 1 328 ? -6.956 35.947 94.096 1.00 27.61 350 ASN A N 1
ATOM 2507 C CA . ASN A 1 328 ? -7.761 35.227 95.095 1.00 27.85 350 ASN A CA 1
ATOM 2508 C C . ASN A 1 328 ? -7.551 33.693 95.068 1.00 32.51 350 ASN A C 1
ATOM 2509 O O . ASN A 1 328 ? -8.041 33.016 94.163 1.00 33.78 350 ASN A O 1
ATOM 2514 N N . PRO A 1 329 ? -6.821 33.141 96.062 1.00 30.37 351 PRO A N 1
ATOM 2515 C CA . PRO A 1 329 ? -6.510 31.722 96.018 1.00 32.92 351 PRO A CA 1
ATOM 2516 C C . PRO A 1 329 ? -7.687 30.817 96.403 1.00 32.62 351 PRO A C 1
ATOM 2517 O O . PRO A 1 329 ? -8.342 31.049 97.413 1.00 28.03 351 PRO A O 1
ATOM 2521 N N . ALA A 1 330 ? -7.943 29.787 95.600 1.00 31.74 352 ALA A N 1
ATOM 2522 C CA . ALA A 1 330 ? -8.874 28.730 96.012 1.00 35.27 352 ALA A CA 1
ATOM 2523 C C . ALA A 1 330 ? -8.142 27.816 96.998 1.00 32.78 352 ALA A C 1
ATOM 2524 O O . ALA A 1 330 ? -7.085 27.269 96.671 1.00 27.72 352 ALA A O 1
ATOM 2526 N N . HIS A 1 331 ? -8.697 27.651 98.200 1.00 33.01 353 HIS A N 1
ATOM 2527 C CA . HIS A 1 331 ? -8.050 26.843 99.233 1.00 35.63 353 HIS A CA 1
ATOM 2528 C C . HIS A 1 331 ? -7.886 25.384 98.779 1.00 37.30 353 HIS A C 1
ATOM 2529 O O . HIS A 1 331 ? -7.086 24.661 99.361 1.00 39.86 353 HIS A O 1
ATOM 2536 N N . SER A 1 332 ? -8.636 24.955 97.760 1.00 32.11 354 SER A N 1
ATOM 2537 C CA . SER A 1 332 ? -8.454 23.629 97.178 1.00 36.45 354 SER A CA 1
ATOM 2538 C C . SER A 1 332 ? -7.029 23.317 96.648 1.00 32.22 354 SER A C 1
ATOM 2539 O O . SER A 1 332 ? -6.694 22.142 96.512 1.00 32.23 354 SER A O 1
ATOM 2542 N N . PHE A 1 333 ? -6.207 24.319 96.325 1.00 30.02 355 PHE A N 1
ATOM 2543 C CA . PHE A 1 333 ? -4.839 24.001 95.839 1.00 30.91 355 PHE A CA 1
ATOM 2544 C C . PHE A 1 333 ? -3.748 23.857 96.915 1.00 26.74 355 PHE A C 1
ATOM 2545 O O . PHE A 1 333 ? -2.645 23.427 96.583 1.00 26.28 355 PHE A O 1
ATOM 2553 N N . TRP A 1 334 ? -4.043 24.207 98.171 1.00 26.90 356 TRP A N 1
ATOM 2554 C CA . TRP A 1 334 ? -3.059 24.104 99.260 1.00 28.65 356 TRP A CA 1
ATOM 2555 C C . TRP A 1 334 ? -3.647 23.626 100.584 1.00 27.03 356 TRP A C 1
ATOM 2556 O O . TRP A 1 334 ? -4.761 23.984 100.955 1.00 26.11 356 TRP A O 1
ATOM 2567 N N . SER A 1 335 ? -2.859 22.840 101.304 1.00 29.99 357 SER A N 1
ATOM 2568 C CA . SER A 1 335 ? -3.238 22.350 102.620 1.00 30.66 357 SER A CA 1
ATOM 2569 C C . SER A 1 335 ? -2.025 22.201 103.501 1.00 29.42 357 SER A C 1
ATOM 2570 O O . SER A 1 335 ? -0.973 21.724 103.053 1.00 31.03 357 SER A O 1
ATOM 2573 N N . LEU A 1 336 ? -2.202 22.606 104.755 1.00 30.08 358 LEU A N 1
ATOM 2574 C CA . LEU A 1 336 ? -1.326 22.238 105.869 1.00 27.59 358 LEU A CA 1
ATOM 2575 C C . LEU A 1 336 ? -1.933 21.110 106.730 1.00 28.65 358 LEU A C 1
ATOM 2576 O O . LEU A 1 336 ? -1.310 20.675 107.705 1.00 28.40 358 LEU A O 1
ATOM 2581 N N . THR A 1 337 ? -3.131 20.647 106.356 1.00 32.39 359 THR A N 1
ATOM 2582 C CA . THR A 1 337 ? -3.906 19.622 107.075 1.00 36.30 359 THR A CA 1
ATOM 2583 C C . THR A 1 337 ? -3.684 18.212 106.537 1.00 36.47 359 THR A C 1
ATOM 2584 O O . THR A 1 337 ? -3.602 17.254 107.296 1.00 35.80 359 THR A O 1
ATOM 2588 N N . GLU A 1 338 ? -3.622 18.121 105.209 1.00 37.70 360 GLU A N 1
ATOM 2589 C CA . GLU A 1 338 ? -3.799 16.888 104.457 1.00 36.53 360 GLU A CA 1
ATOM 2590 C C . GLU A 1 338 ? -2.562 15.986 104.519 1.00 39.52 360 GLU A C 1
ATOM 2591 O O . GLU A 1 338 ? -2.681 14.755 104.510 1.00 37.46 360 GLU A O 1
ATOM 2597 N N . LYS A 1 339 ? -1.378 16.599 104.565 1.00 35.62 361 LYS A N 1
ATOM 2598 C CA . LYS A 1 339 ? -0.151 15.895 104.938 1.00 32.88 361 LYS A CA 1
ATOM 2599 C C . LYS A 1 339 ? 0.506 16.665 106.081 1.00 30.59 361 LYS A C 1
ATOM 2600 O O . LYS A 1 339 ? 1.372 17.495 105.831 1.00 33.11 361 LYS A O 1
ATOM 2606 N N . PRO A 1 340 ? 0.092 16.398 107.341 1.00 29.21 362 PRO A N 1
ATOM 2607 C CA . PRO A 1 340 ? 0.638 17.147 108.486 1.00 28.60 362 PRO A CA 1
ATOM 2608 C C . PRO A 1 340 ? 2.160 17.203 108.469 1.00 25.70 362 PRO A C 1
ATOM 2609 O O . PRO A 1 340 ? 2.808 16.190 108.223 1.00 27.24 362 PRO A O 1
ATOM 2613 N N . GLY A 1 341 ? 2.713 18.388 108.694 1.00 24.94 363 GLY A N 1
ATOM 2614 C CA . GLY A 1 341 ? 4.163 18.587 108.656 1.00 27.36 363 GLY A CA 1
ATOM 2615 C C . GLY A 1 341 ? 4.675 19.014 107.299 1.00 26.75 363 GLY A C 1
ATOM 2616 O O . GLY A 1 341 ? 5.864 19.318 107.156 1.00 24.98 363 GLY A O 1
ATOM 2617 N N . SER A 1 342 ? 3.791 19.059 106.303 1.00 23.00 364 SER A N 1
ATOM 2618 C CA . SER A 1 342 ? 4.162 19.532 104.981 1.00 24.91 364 SER A CA 1
ATOM 2619 C C . SER A 1 342 ? 3.156 20.551 104.475 1.00 24.86 364 SER A C 1
ATOM 2620 O O . SER A 1 342 ? 1.970 20.465 104.806 1.00 26.99 364 SER A O 1
ATOM 2623 N N . LEU A 1 343 ? 3.625 21.508 103.671 1.00 22.72 365 LEU A N 1
ATOM 2624 C CA . LEU A 1 343 ? 2.713 22.293 102.833 1.00 25.28 365 LEU A CA 1
ATOM 2625 C C . LEU A 1 343 ? 2.499 21.535 101.527 1.00 24.92 365 LEU A C 1
ATOM 2626 O O . LEU A 1 343 ? 3.442 21.368 100.743 1.00 27.89 365 LEU A O 1
ATOM 2631 N N . ARG A 1 344 ? 1.266 21.079 101.308 1.00 24.56 366 ARG A N 1
ATOM 2632 C CA . ARG A 1 344 ? 0.887 20.377 100.085 1.00 23.19 366 ARG A CA 1
ATOM 2633 C C . ARG A 1 344 ? 0.368 21.378 99.062 1.00 24.58 366 ARG A C 1
ATOM 2634 O O . ARG A 1 344 ? -0.633 22.058 99.303 1.00 25.38 366 ARG A O 1
ATOM 2642 N N . LEU A 1 345 ? 1.053 21.451 97.926 1.00 26.79 367 LEU A N 1
ATOM 2643 C CA . LEU A 1 345 ? 0.682 22.325 96.813 1.00 26.19 367 LEU A CA 1
ATOM 2644 C C . LEU A 1 345 ? 0.181 21.466 95.657 1.00 24.95 367 LEU A C 1
ATOM 2645 O O . LEU A 1 345 ? 0.884 20.567 95.192 1.00 23.78 367 LEU A O 1
ATOM 2650 N N . LYS A 1 346 ? -1.060 21.706 95.244 1.00 27.34 368 LYS A N 1
ATOM 2651 C CA . LYS A 1 346 ? -1.670 21.008 94.109 1.00 26.81 368 LYS A CA 1
ATOM 2652 C C . LYS A 1 346 ? -1.656 21.923 92.883 1.00 26.68 368 LYS A C 1
ATOM 2653 O O . LYS A 1 346 ? -2.417 22.888 92.800 1.00 26.43 368 LYS A O 1
ATOM 2659 N N . GLY A 1 347 ? -0.803 21.614 91.925 1.00 25.47 369 GLY A N 1
ATOM 2660 C CA . GLY A 1 347 ? -0.737 22.394 90.709 1.00 31.61 369 GLY A CA 1
ATOM 2661 C C . GLY A 1 347 ? -1.958 22.147 89.855 1.00 32.72 369 GLY A C 1
ATOM 2662 O O . GLY A 1 347 ? -2.306 20.998 89.608 1.00 31.34 369 GLY A O 1
ATOM 2663 N N . THR A 1 348 ? -2.604 23.226 89.421 1.00 32.06 370 THR A N 1
ATOM 2664 C CA . THR A 1 348 ? -3.766 23.152 88.553 1.00 32.43 370 THR A CA 1
ATOM 2665 C C . THR A 1 348 ? -3.318 23.436 87.123 1.00 32.80 370 THR A C 1
ATOM 2666 O O . THR A 1 348 ? -2.123 23.599 86.863 1.00 31.79 370 THR A O 1
ATOM 2670 N N . ALA A 1 349 ? -4.282 23.489 86.203 1.00 33.08 371 ALA A N 1
ATOM 2671 C CA . ALA A 1 349 ? -4.049 23.974 84.825 1.00 34.50 371 ALA A CA 1
ATOM 2672 C C . ALA A 1 349 ? -3.523 25.400 84.783 1.00 34.90 371 ALA A C 1
ATOM 2673 O O . ALA A 1 349 ? -2.762 25.745 83.876 1.00 31.27 371 ALA A O 1
ATOM 2675 N N . ILE A 1 350 ? -3.936 26.211 85.763 1.00 37.64 372 ILE A N 1
ATOM 2676 C CA . ILE A 1 350 ? -3.564 27.623 85.834 1.00 35.17 372 ILE A CA 1
ATOM 2677 C C . ILE A 1 350 ? -2.042 27.748 85.944 1.00 35.26 372 ILE A C 1
ATOM 2678 O O . ILE A 1 350 ? -1.426 27.068 86.771 1.00 39.93 372 ILE A O 1
ATOM 2683 N N . ASN A 1 351 ? -1.450 28.571 85.080 1.00 30.60 373 ASN A N 1
ATOM 2684 C CA . ASN A 1 351 ? -0.079 29.091 85.267 1.00 32.81 373 ASN A CA 1
ATOM 2685 C C . ASN A 1 351 ? -0.135 30.636 85.356 1.00 31.59 373 ASN A C 1
ATOM 2686 O O . ASN A 1 351 ? -1.197 31.187 85.665 1.00 31.40 373 ASN A O 1
ATOM 2691 N N . PHE A 1 352 ? 0.976 31.333 85.111 1.00 32.48 374 PHE A N 1
ATOM 2692 C CA . PHE A 1 352 ? 0.999 32.804 85.219 1.00 38.69 374 PHE A CA 1
ATOM 2693 C C . PHE A 1 352 ? 0.328 33.533 84.042 1.00 42.53 374 PHE A C 1
ATOM 2694 O O . PHE A 1 352 ? -0.045 34.700 84.170 1.00 42.46 374 PHE A O 1
ATOM 2702 N N . THR A 1 353 ? 0.176 32.837 82.915 1.00 47.53 375 THR A N 1
ATOM 2703 C CA . THR A 1 353 ? -0.319 33.412 81.656 1.00 50.39 375 THR A CA 1
ATOM 2704 C C . THR A 1 353 ? -1.777 33.897 81.680 1.00 50.20 375 THR A C 1
ATOM 2705 O O . THR A 1 353 ? -2.196 34.588 80.752 1.00 45.24 375 THR A O 1
ATOM 2709 N N . THR A 1 354 ? -2.551 33.525 82.701 1.00 46.68 376 THR A N 1
ATOM 2710 C CA . THR A 1 354 ? -3.874 34.126 82.929 1.00 52.25 376 THR A CA 1
ATOM 2711 C C . THR A 1 354 ? -3.854 35.069 84.122 1.00 48.26 376 THR A C 1
ATOM 2712 O O . THR A 1 354 ? -2.910 35.085 84.904 1.00 48.73 376 THR A O 1
ATOM 2716 N N . ASN A 1 355 ? -4.929 35.836 84.252 1.00 51.63 377 ASN A N 1
ATOM 2717 C CA . ASN A 1 355 ? -5.156 36.695 85.406 1.00 49.52 377 ASN A CA 1
ATOM 2718 C C . ASN A 1 355 ? -6.181 36.062 86.373 1.00 46.61 377 ASN A C 1
ATOM 2719 O O . ASN A 1 355 ? -7.280 36.577 86.568 1.00 45.49 377 ASN A O 1
ATOM 2724 N N . ASP A 1 356 ? -5.832 34.917 86.946 1.00 53.04 378 ASP A N 1
ATOM 2725 C CA . ASP A 1 356 ? -6.478 34.459 88.186 1.00 51.92 378 ASP A CA 1
ATOM 2726 C C . ASP A 1 356 ? -5.377 33.930 89.111 1.00 35.88 378 ASP A C 1
ATOM 2727 O O . ASP A 1 356 ? -4.316 34.545 89.151 1.00 35.07 378 ASP A O 1
ATOM 2732 N N . SER A 1 357 ? -5.600 32.848 89.857 1.00 30.97 379 SER A N 1
ATOM 2733 C CA . SER A 1 357 ? -4.699 32.476 90.945 1.00 26.32 379 SER A CA 1
ATOM 2734 C C . SER A 1 357 ? -4.020 31.126 90.711 1.00 27.43 379 SER A C 1
ATOM 2735 O O . SER A 1 357 ? -4.615 30.072 90.990 1.00 22.34 379 SER A O 1
ATOM 2738 N N . PRO A 1 358 ? -2.757 31.149 90.222 1.00 25.74 380 PRO A N 1
ATOM 2739 C CA . PRO A 1 358 ? -1.980 29.920 90.129 1.00 24.58 380 PRO A CA 1
ATOM 2740 C C . PRO A 1 358 ? -1.571 29.394 91.506 1.00 25.55 380 PRO A C 1
ATOM 2741 O O . PRO A 1 358 ? -1.521 30.159 92.465 1.00 23.78 380 PRO A O 1
ATOM 2745 N N . SER A 1 359 ? -1.289 28.098 91.597 1.00 25.14 381 SER A N 1
ATOM 2746 C CA . SER A 1 359 ? -0.823 27.491 92.843 1.00 25.40 381 SER A CA 1
ATOM 2747 C C . SER A 1 359 ? 0.618 27.964 93.185 1.00 25.68 381 SER A C 1
ATOM 2748 O O . SER A 1 359 ? 1.614 27.266 92.964 1.00 23.81 381 SER A O 1
ATOM 2751 N N . PHE A 1 360 ? 0.686 29.175 93.717 1.00 24.02 382 PHE A N 1
ATOM 2752 C CA . PHE A 1 360 ? 1.929 29.852 94.053 1.00 27.24 382 PHE A CA 1
ATOM 2753 C C . PHE A 1 360 ? 1.765 30.387 95.463 1.00 25.74 382 PHE A C 1
ATOM 2754 O O . PHE A 1 360 ? 0.715 30.942 95.792 1.00 28.25 382 PHE A O 1
ATOM 2762 N N . ILE A 1 361 ? 2.787 30.195 96.288 1.00 24.88 383 ILE A N 1
ATOM 2763 C CA . ILE A 1 361 ? 2.834 30.748 97.639 1.00 24.19 383 ILE A CA 1
ATOM 2764 C C . ILE A 1 361 ? 4.255 31.251 97.858 1.00 25.79 383 ILE A C 1
ATOM 2765 O O . ILE A 1 361 ? 5.221 30.475 97.830 1.00 20.56 383 ILE A O 1
ATOM 2770 N N . GLY A 1 362 ? 4.388 32.554 98.058 1.00 26.61 384 GLY A N 1
ATOM 2771 C CA . GLY A 1 362 ? 5.709 33.154 98.131 1.00 30.75 384 GLY A CA 1
ATOM 2772 C C . GLY A 1 362 ? 5.836 34.261 99.138 1.00 27.81 384 GLY A C 1
ATOM 2773 O O . GLY A 1 362 ? 4.882 34.608 99.839 1.00 25.53 384 GLY A O 1
ATOM 2774 N N . ARG A 1 363 ? 7.040 34.813 99.199 1.00 26.72 385 ARG A N 1
ATOM 2775 C CA . ARG A 1 363 ? 7.294 35.933 100.058 1.00 27.10 385 ARG A CA 1
ATOM 2776 C C . ARG A 1 363 ? 8.264 36.911 99.438 1.00 25.73 385 ARG A C 1
ATOM 2777 O O . ARG A 1 363 ? 9.085 36.546 98.591 1.00 25.49 385 ARG A O 1
ATOM 2785 N N . ARG A 1 364 ? 8.159 38.151 99.905 1.00 21.21 386 ARG A N 1
ATOM 2786 C CA . ARG A 1 364 ? 8.981 39.256 99.450 1.00 21.77 386 ARG A CA 1
ATOM 2787 C C . ARG A 1 364 ? 10.474 38.963 99.624 1.00 21.92 386 ARG A C 1
ATOM 2788 O O . ARG A 1 364 ? 10.895 38.504 100.688 1.00 23.24 386 ARG A O 1
ATOM 2796 N N . GLN A 1 365 ? 11.267 39.208 98.583 1.00 22.14 387 GLN A N 1
ATOM 2797 C CA . GLN A 1 365 ? 12.723 39.199 98.743 1.00 23.28 387 GLN A CA 1
ATOM 2798 C C . GLN A 1 365 ? 13.147 40.440 99.544 1.00 22.44 387 GLN A C 1
ATOM 2799 O O . GLN A 1 365 ? 13.226 41.546 99.019 1.00 28.33 387 GLN A O 1
ATOM 2805 N N . ALA A 1 366 ? 13.406 40.222 100.823 1.00 23.14 388 ALA A N 1
ATOM 2806 C CA . ALA A 1 366 ? 13.672 41.272 101.792 1.00 23.80 388 ALA A CA 1
ATOM 2807 C C . ALA A 1 366 ? 15.159 41.619 101.941 1.00 24.85 388 ALA A C 1
ATOM 2808 O O . ALA A 1 366 ? 15.510 42.444 102.798 1.00 25.98 388 ALA A O 1
ATOM 2810 N N . ALA A 1 367 ? 16.027 40.986 101.149 1.00 23.76 389 ALA A N 1
ATOM 2811 C CA . ALA A 1 367 ? 17.456 41.301 101.166 1.00 26.40 389 ALA A CA 1
ATOM 2812 C C . ALA A 1 367 ? 18.116 41.048 99.812 1.00 26.54 389 ALA A C 1
ATOM 2813 O O . ALA A 1 367 ? 17.703 40.174 99.049 1.00 24.84 389 ALA A O 1
ATOM 2815 N N . PHE A 1 368 ? 19.129 41.844 99.506 1.00 25.67 390 PHE A N 1
ATOM 2816 C CA . PHE A 1 368 ? 19.933 41.605 98.324 1.00 27.09 390 PHE A CA 1
ATOM 2817 C C . PHE A 1 368 ? 20.592 40.242 98.410 1.00 27.21 390 PHE A C 1
ATOM 2818 O O . PHE A 1 368 ? 20.480 39.449 97.484 1.00 25.78 390 PHE A O 1
ATOM 2826 N N . ASN A 1 369 ? 21.236 39.977 99.546 1.00 28.04 391 ASN A N 1
ATOM 2827 C CA . ASN A 1 369 ? 22.001 38.761 99.761 1.00 30.11 391 ASN A CA 1
ATOM 2828 C C . ASN A 1 369 ? 21.172 37.780 100.575 1.00 27.54 391 ASN A C 1
ATOM 2829 O O . ASN A 1 369 ? 20.876 38.027 101.743 1.00 29.24 391 ASN A O 1
ATOM 2834 N N . LEU A 1 370 ? 20.782 36.674 99.954 1.00 27.23 392 LEU A N 1
ATOM 2835 C CA . LEU A 1 370 ? 20.015 35.657 100.661 1.00 29.87 392 LEU A CA 1
ATOM 2836 C C . LEU A 1 370 ? 20.179 34.251 100.133 1.00 24.61 392 LEU A C 1
ATOM 2837 O O . LEU A 1 370 ? 20.663 34.019 99.028 1.00 20.00 392 LEU A O 1
ATOM 2842 N N . THR A 1 371 ? 19.753 33.324 100.977 1.00 23.09 393 THR A N 1
ATOM 2843 C CA . THR A 1 371 ? 19.629 31.930 100.627 1.00 27.98 393 THR A CA 1
ATOM 2844 C C . THR A 1 371 ? 18.199 31.526 100.924 1.00 26.09 393 THR A C 1
ATOM 2845 O O . THR A 1 371 ? 17.682 31.794 102.001 1.00 28.32 393 THR A O 1
ATOM 2849 N N . ALA A 1 372 ? 17.575 30.881 99.951 1.00 29.26 394 ALA A N 1
ATOM 2850 C CA . ALA A 1 372 ? 16.225 30.360 100.086 1.00 29.04 394 ALA A CA 1
ATOM 2851 C C . ALA A 1 372 ? 16.276 28.938 99.596 1.00 28.63 394 ALA A C 1
ATOM 2852 O O . ALA A 1 372 ? 16.786 28.696 98.506 1.00 31.66 394 ALA A O 1
ATOM 2854 N N . SER A 1 373 ? 15.765 27.999 100.384 1.00 26.82 395 SER A N 1
ATOM 2855 C CA . SER A 1 373 ? 15.713 26.607 99.946 1.00 27.11 395 SER A CA 1
ATOM 2856 C C . SER A 1 373 ? 14.513 25.885 100.525 1.00 25.87 395 SER A C 1
ATOM 2857 O O . SER A 1 373 ? 13.972 26.287 101.543 1.00 24.95 395 SER A O 1
ATOM 2860 N N . ALA A 1 374 ? 14.136 24.799 99.864 1.00 24.98 396 ALA A N 1
ATOM 2861 C CA . ALA A 1 374 ? 12.960 24.035 100.225 1.00 26.39 396 ALA A CA 1
ATOM 2862 C C . ALA A 1 374 ? 13.171 22.574 99.891 1.00 27.07 396 ALA A C 1
ATOM 2863 O O . ALA A 1 374 ? 13.614 22.248 98.794 1.00 29.53 396 ALA A O 1
ATOM 2865 N N . LYS A 1 375 ? 12.828 21.707 100.833 1.00 26.33 397 LYS A N 1
ATOM 2866 C CA . LYS A 1 375 ? 12.797 20.271 100.601 1.00 29.93 397 LYS A CA 1
ATOM 2867 C C . LYS A 1 375 ? 11.398 19.936 100.077 1.00 28.09 397 LYS A C 1
ATOM 2868 O O . LYS A 1 375 ? 10.399 20.239 100.738 1.00 26.98 397 LYS A O 1
ATOM 2874 N N . VAL A 1 376 ? 11.340 19.301 98.907 1.00 25.14 398 VAL A N 1
ATOM 2875 C CA . VAL A 1 376 ? 10.087 19.015 98.226 1.00 27.26 398 VAL A CA 1
ATOM 2876 C C . VAL A 1 376 ? 10.030 17.562 97.737 1.00 27.80 398 VAL A C 1
ATOM 2877 O O . VAL A 1 376 ? 11.029 16.995 97.270 1.00 26.05 398 VAL A O 1
ATOM 2881 N N . ASN A 1 377 ? 8.852 16.973 97.882 1.00 24.73 399 ASN A N 1
ATOM 2882 C CA . ASN A 1 377 ? 8.533 15.670 97.332 1.00 27.14 399 ASN A CA 1
ATOM 2883 C C . ASN A 1 377 ? 7.588 15.912 96.155 1.00 25.13 399 ASN A C 1
ATOM 2884 O O . ASN A 1 377 ? 6.474 16.413 96.349 1.00 26.00 399 ASN A O 1
ATOM 2889 N N . PHE A 1 378 ? 8.025 15.585 94.940 1.00 25.45 400 PHE A N 1
ATOM 2890 C CA . PHE A 1 378 ? 7.174 15.757 93.759 1.00 24.74 400 PHE A CA 1
ATOM 2891 C C . PHE A 1 378 ? 7.496 14.767 92.658 1.00 22.23 400 PHE A C 1
ATOM 2892 O O . PHE A 1 378 ? 8.583 14.806 92.087 1.00 19.41 400 PHE A O 1
ATOM 2900 N N . ILE A 1 379 ? 6.531 13.898 92.354 1.00 25.97 401 ILE A N 1
ATOM 2901 C CA . ILE A 1 379 ? 6.647 12.939 91.259 1.00 29.68 401 ILE A CA 1
ATOM 2902 C C . ILE A 1 379 ? 5.780 13.424 90.099 1.00 31.52 401 ILE A C 1
ATOM 2903 O O . ILE A 1 379 ? 4.552 13.349 90.182 1.00 33.55 401 ILE A O 1
ATOM 2908 N N . PRO A 1 380 ? 6.405 13.951 89.025 1.00 33.07 402 PRO A N 1
ATOM 2909 C CA . PRO A 1 380 ? 5.622 14.290 87.835 1.00 32.84 402 PRO A CA 1
ATOM 2910 C C . PRO A 1 380 ? 5.397 13.051 86.980 1.00 32.27 402 PRO A C 1
ATOM 2911 O O . PRO A 1 380 ? 6.295 12.228 86.867 1.00 30.43 402 PRO A O 1
ATOM 2915 N N . LYS A 1 381 ? 4.212 12.922 86.395 1.00 33.86 403 LYS A N 1
ATOM 2916 C CA . LYS A 1 381 ? 3.882 11.764 85.557 1.00 41.69 403 LYS A CA 1
ATOM 2917 C C . LYS A 1 381 ? 3.925 12.062 84.047 1.00 41.17 403 LYS A C 1
ATOM 2918 O O . LYS A 1 381 ? 3.966 11.123 83.262 1.00 39.29 403 LYS A O 1
ATOM 2920 N N . VAL A 1 382 ? 3.923 13.339 83.644 1.00 40.18 404 VAL A N 1
ATOM 2921 C CA . VAL A 1 382 ? 3.996 13.721 82.216 1.00 43.77 404 VAL A CA 1
ATOM 2922 C C . VAL A 1 382 ? 4.641 15.115 82.047 1.00 42.34 404 VAL A C 1
ATOM 2923 O O . VAL A 1 382 ? 4.690 15.892 83.004 1.00 42.58 404 VAL A O 1
ATOM 2927 N N . GLU A 1 383 ? 5.141 15.425 80.847 1.00 38.08 405 GLU A N 1
ATOM 2928 C CA . GLU A 1 383 ? 6.052 16.578 80.637 1.00 37.03 405 GLU A CA 1
ATOM 2929 C C . GLU A 1 383 ? 5.505 17.963 81.058 1.00 36.50 405 GLU A C 1
ATOM 2930 O O . GLU A 1 383 ? 6.279 18.805 81.496 1.00 28.97 405 GLU A O 1
ATOM 2936 N N . ASN A 1 384 ? 4.183 18.163 80.978 1.00 32.14 406 ASN A N 1
ATOM 2937 C CA . ASN A 1 384 ? 3.531 19.432 81.381 1.00 33.97 406 ASN A CA 1
ATOM 2938 C C . ASN A 1 384 ? 3.497 19.732 82.899 1.00 30.03 406 ASN A C 1
ATOM 2939 O O . ASN A 1 384 ? 3.113 20.832 83.299 1.00 28.80 406 ASN A O 1
ATOM 2944 N N . GLU A 1 385 ? 3.905 18.769 83.724 1.00 30.62 407 GLU A N 1
ATOM 2945 C CA . GLU A 1 385 ? 3.735 18.834 85.173 1.00 29.65 407 GLU A CA 1
ATOM 2946 C C . GLU A 1 385 ? 5.027 19.272 85.821 1.00 30.36 407 GLU A C 1
ATOM 2947 O O . GLU A 1 385 ? 6.116 18.752 85.507 1.00 28.72 407 GLU A O 1
ATOM 2953 N N . GLU A 1 386 ? 4.905 20.240 86.721 1.00 28.34 408 GLU A N 1
ATOM 2954 C CA . GLU A 1 386 ? 6.067 20.842 87.340 1.00 30.66 408 GLU A CA 1
ATOM 2955 C C . GLU A 1 386 ? 5.744 21.448 88.696 1.00 26.37 408 GLU A C 1
ATOM 2956 O O . GLU A 1 386 ? 4.602 21.822 88.980 1.00 23.45 408 GLU A O 1
ATOM 2962 N N . ALA A 1 387 ? 6.766 21.505 89.536 1.00 25.31 409 ALA A N 1
ATOM 2963 C CA . ALA A 1 387 ? 6.665 22.122 90.844 1.00 23.22 409 ALA A CA 1
ATOM 2964 C C . ALA A 1 387 ? 8.059 22.409 91.378 1.00 25.81 409 ALA A C 1
ATOM 2965 O O . ALA A 1 387 ? 9.018 21.686 91.073 1.00 27.62 409 ALA A O 1
ATOM 2967 N N . GLY A 1 388 ? 8.169 23.463 92.178 1.00 23.51 410 GLY A N 1
ATOM 2968 C CA . GLY A 1 388 ? 9.445 23.873 92.720 1.00 21.95 410 GLY A CA 1
ATOM 2969 C C . GLY A 1 388 ? 9.381 25.282 93.244 1.00 23.22 410 GLY A C 1
ATOM 2970 O O . GLY A 1 388 ? 8.374 25.669 93.840 1.00 22.16 410 GLY A O 1
ATOM 2971 N N . LEU A 1 389 ? 10.459 26.039 93.011 1.00 23.41 411 LEU A N 1
ATOM 2972 C CA . LEU A 1 389 ? 10.589 27.421 93.452 1.00 21.99 411 LEU A CA 1
ATOM 2973 C C . LEU A 1 389 ? 10.631 28.373 92.279 1.00 23.28 411 LEU A C 1
ATOM 2974 O O . LEU A 1 389 ? 11.131 28.033 91.210 1.00 25.49 411 LEU A O 1
ATOM 2979 N N . VAL A 1 390 ? 10.100 29.576 92.491 1.00 24.32 412 VAL A N 1
ATOM 2980 C CA . VAL A 1 390 ? 10.054 30.604 91.456 1.00 26.34 412 VAL A CA 1
ATOM 2981 C C . VAL A 1 390 ? 10.515 31.954 92.009 1.00 25.02 412 VAL A C 1
ATOM 2982 O O . VAL A 1 390 ? 10.151 32.334 93.129 1.00 23.57 412 VAL A O 1
ATOM 2986 N N . VAL A 1 391 ? 11.331 32.645 91.213 1.00 23.11 413 VAL A N 1
ATOM 2987 C CA . VAL A 1 391 ? 11.661 34.043 91.411 1.00 23.26 413 VAL A CA 1
ATOM 2988 C C . VAL A 1 391 ? 10.705 34.766 90.481 1.00 25.43 413 VAL A C 1
ATOM 2989 O O . VAL A 1 391 ? 10.832 34.668 89.260 1.00 23.78 413 VAL A O 1
ATOM 2993 N N . ARG A 1 392 ? 9.724 35.454 91.060 1.00 28.02 414 ARG A N 1
ATOM 2994 C CA . ARG A 1 392 ? 8.708 36.153 90.290 1.00 28.29 414 ARG A CA 1
ATOM 2995 C C . ARG A 1 392 ? 8.957 37.633 90.368 1.00 28.43 414 ARG A C 1
ATOM 2996 O O . ARG A 1 392 ? 9.148 38.156 91.454 1.00 27.31 414 ARG A O 1
ATOM 3004 N N . ALA A 1 393 ? 8.937 38.292 89.208 1.00 32.64 415 ALA A N 1
ATOM 3005 C CA . ALA A 1 393 ? 8.774 39.742 89.121 1.00 28.87 415 ALA A CA 1
ATOM 3006 C C . ALA A 1 393 ? 7.329 40.066 88.739 1.00 27.66 415 ALA A C 1
ATOM 3007 O O . ALA A 1 393 ? 6.657 40.852 89.408 1.00 28.25 415 ALA A O 1
ATOM 3009 N N . ASP A 1 394 ? 6.849 39.449 87.669 1.00 27.82 416 ASP A N 1
ATOM 3010 C CA . ASP A 1 394 ? 5.439 39.557 87.268 1.00 33.34 416 ASP A CA 1
ATOM 3011 C C . ASP A 1 394 ? 5.065 38.325 86.417 1.00 30.89 416 ASP A C 1
ATOM 3012 O O . ASP A 1 394 ? 5.841 37.373 86.349 1.00 25.12 416 ASP A O 1
ATOM 3017 N N . ASP A 1 395 ? 3.900 38.348 85.775 1.00 33.20 417 ASP A N 1
ATOM 3018 C CA . ASP A 1 395 ? 3.421 37.202 84.975 1.00 37.31 417 ASP A CA 1
ATOM 3019 C C . ASP A 1 395 ? 4.276 36.879 83.745 1.00 33.80 417 ASP A C 1
ATOM 3020 O O . ASP A 1 395 ? 4.240 35.760 83.258 1.00 39.93 417 ASP A O 1
ATOM 3025 N N . LYS A 1 396 ? 5.012 37.866 83.244 1.00 36.61 418 LYS A N 1
ATOM 3026 C CA . LYS A 1 396 ? 5.849 37.728 82.052 1.00 33.30 418 LYS A CA 1
ATOM 3027 C C . LYS A 1 396 ? 7.339 37.611 82.370 1.00 28.45 418 LYS A C 1
ATOM 3028 O O . LYS A 1 396 ? 8.130 37.405 81.459 1.00 26.87 418 LYS A O 1
ATOM 3034 N N . ASN A 1 397 ? 7.735 37.770 83.636 1.00 25.99 419 ASN A N 1
ATOM 3035 C CA . ASN A 1 397 ? 9.152 37.809 84.004 1.00 26.72 419 ASN A CA 1
ATOM 3036 C C . ASN A 1 397 ? 9.393 37.073 85.320 1.00 26.79 419 ASN A C 1
ATOM 3037 O O . ASN A 1 397 ? 9.023 37.546 86.397 1.00 29.41 419 ASN A O 1
ATOM 3042 N N . HIS A 1 398 ? 10.007 35.903 85.216 1.00 28.06 420 HIS A N 1
ATOM 3043 C CA . HIS A 1 398 ? 10.183 35.015 86.358 1.00 30.21 420 HIS A CA 1
ATOM 3044 C C . HIS A 1 398 ? 11.139 33.888 86.031 1.00 30.44 420 HIS A C 1
ATOM 3045 O O . HIS A 1 398 ? 11.151 33.398 84.895 1.00 35.74 420 HIS A O 1
ATOM 3052 N N . TYR A 1 399 ? 11.911 33.463 87.030 1.00 29.65 421 TYR A N 1
ATOM 3053 C CA . TYR A 1 399 ? 12.847 32.340 86.889 1.00 27.06 421 TYR A CA 1
ATOM 3054 C C . TYR A 1 399 ? 12.296 31.153 87.646 1.00 29.85 421 TYR A C 1
ATOM 3055 O O . TYR A 1 399 ? 12.000 31.272 88.826 1.00 39.09 421 TYR A O 1
ATOM 3064 N N . ASP A 1 400 ? 12.194 30.004 86.980 1.00 28.65 422 ASP A N 1
ATOM 3065 C CA . ASP A 1 400 ? 11.521 28.831 87.526 1.00 29.59 422 ASP A CA 1
ATOM 3066 C C . ASP A 1 400 ? 12.492 27.689 87.804 1.00 27.96 422 ASP A C 1
ATOM 3067 O O . ASP A 1 400 ? 13.028 27.094 86.872 1.00 29.77 422 ASP A O 1
ATOM 3072 N N . LEU A 1 401 ? 12.687 27.360 89.076 1.00 25.77 423 LEU A N 1
ATOM 3073 C CA . LEU A 1 401 ? 13.515 26.218 89.451 1.00 26.92 423 LEU A CA 1
ATOM 3074 C C . LEU A 1 401 ? 12.581 25.052 89.786 1.00 27.93 423 LEU A C 1
ATOM 3075 O O . LEU A 1 401 ? 12.137 24.913 90.932 1.00 24.40 423 LEU A O 1
ATOM 3080 N N . LEU A 1 402 ? 12.290 24.221 88.778 1.00 29.69 424 LEU A N 1
ATOM 3081 C CA . LEU A 1 402 ? 11.224 23.214 88.869 1.00 31.36 424 LEU A CA 1
ATOM 3082 C C . LEU A 1 402 ? 11.681 21.781 88.661 1.00 31.67 424 LEU A C 1
ATOM 3083 O O . LEU A 1 402 ? 12.661 21.525 87.966 1.00 34.29 424 LEU A O 1
ATOM 3088 N N . ILE A 1 403 ? 10.937 20.863 89.281 1.00 28.23 425 ILE A N 1
ATOM 3089 C CA . ILE A 1 403 ? 11.022 19.440 89.040 1.00 22.14 425 ILE A CA 1
ATOM 3090 C C . ILE A 1 403 ? 9.935 19.109 88.039 1.00 23.49 425 ILE A C 1
ATOM 3091 O O . ILE A 1 403 ? 8.772 19.483 88.247 1.00 19.50 425 ILE A O 1
ATOM 3096 N N . THR A 1 404 ? 10.316 18.392 86.980 1.00 23.85 426 THR A N 1
ATOM 3097 C CA . THR A 1 404 ? 9.399 17.975 85.903 1.00 25.56 426 THR A CA 1
ATOM 3098 C C . THR A 1 404 ? 9.897 16.652 85.280 1.00 27.05 426 THR A C 1
ATOM 3099 O O . THR A 1 404 ? 10.836 16.030 85.807 1.00 28.96 426 THR A O 1
ATOM 3103 N N . GLU A 1 405 ? 9.274 16.230 84.177 1.00 28.51 427 GLU A N 1
ATOM 3104 C CA . GLU A 1 405 ? 9.641 15.001 83.469 1.00 28.66 427 GLU A CA 1
ATOM 3105 C C . GLU A 1 405 ? 10.033 15.380 82.043 1.00 28.20 427 GLU A C 1
ATOM 3106 O O . GLU A 1 405 ? 9.299 16.087 81.361 1.00 25.83 427 GLU A O 1
ATOM 3112 N N . ARG A 1 406 ? 11.204 14.930 81.611 1.00 28.93 428 ARG A N 1
ATOM 3113 C CA . ARG A 1 406 ? 11.691 15.186 80.268 1.00 29.65 428 ARG A CA 1
ATOM 3114 C C . ARG A 1 406 ? 12.200 13.887 79.692 1.00 28.67 428 ARG A C 1
ATOM 3115 O O . ARG A 1 406 ? 13.092 13.270 80.258 1.00 27.30 428 ARG A O 1
ATOM 3123 N N . ASN A 1 407 ? 11.610 13.467 78.579 1.00 32.07 429 ASN A N 1
ATOM 3124 C CA . ASN A 1 407 ? 11.998 12.239 77.886 1.00 32.82 429 ASN A CA 1
ATOM 3125 C C . ASN A 1 407 ? 12.101 11.025 78.811 1.00 32.81 429 ASN A C 1
ATOM 3126 O O . ASN A 1 407 ? 13.110 10.323 78.845 1.00 31.94 429 ASN A O 1
ATOM 3131 N N . GLY A 1 408 ? 11.037 10.814 79.581 1.00 36.94 430 GLY A N 1
ATOM 3132 C CA . GLY A 1 408 ? 10.958 9.702 80.535 1.00 37.80 430 GLY A CA 1
ATOM 3133 C C . GLY A 1 408 ? 11.951 9.728 81.685 1.00 36.84 430 GLY A C 1
ATOM 3134 O O . GLY A 1 408 ? 12.152 8.708 82.346 1.00 42.13 430 GLY A O 1
ATOM 3135 N N . GLN A 1 409 ? 12.585 10.879 81.917 1.00 36.11 431 GLN A N 1
ATOM 3136 C CA . GLN A 1 409 ? 13.473 11.075 83.056 1.00 33.77 431 GLN A CA 1
ATOM 3137 C C . GLN A 1 409 ? 12.916 12.218 83.903 1.00 33.10 431 GLN A C 1
ATOM 3138 O O . GLN A 1 409 ? 12.452 13.236 83.387 1.00 30.15 431 GLN A O 1
ATOM 3144 N N . ARG A 1 410 ? 12.958 12.029 85.209 1.00 30.39 432 ARG A N 1
ATOM 3145 C CA . ARG A 1 410 ? 12.600 13.067 86.140 1.00 31.35 432 ARG A CA 1
ATOM 3146 C C . ARG A 1 410 ? 13.803 13.971 86.232 1.00 29.40 432 ARG A C 1
ATOM 3147 O O . ARG A 1 410 ? 14.924 13.480 86.357 1.00 32.91 432 ARG A O 1
ATOM 3155 N N . VAL A 1 411 ? 13.580 15.281 86.161 1.00 27.85 433 VAL A N 1
ATOM 3156 C CA . VAL A 1 411 ? 14.678 16.248 86.069 1.00 28.76 433 VAL A CA 1
ATOM 3157 C C . VAL A 1 411 ? 14.443 17.476 86.945 1.00 29.70 433 VAL A C 1
ATOM 3158 O O . VAL A 1 411 ? 13.304 17.795 87.299 1.00 27.77 433 VAL A O 1
ATOM 3162 N N . ALA A 1 412 ? 15.535 18.162 87.265 1.00 30.23 434 ALA A N 1
ATOM 3163 C CA . ALA A 1 412 ? 15.486 19.500 87.833 1.00 31.05 434 ALA A CA 1
ATOM 3164 C C . ALA A 1 412 ? 15.759 20.474 86.697 1.00 33.54 434 ALA A C 1
ATOM 3165 O O . ALA A 1 412 ? 16.664 20.250 85.899 1.00 36.91 434 ALA A O 1
ATOM 3167 N N . MET A 1 413 ? 14.968 21.541 86.627 1.00 33.87 435 MET A N 1
ATOM 3168 C CA . MET A 1 413 ? 14.994 22.481 85.519 1.00 36.68 435 MET A CA 1
ATOM 3169 C C . MET A 1 413 ? 15.057 23.915 86.053 1.00 37.95 435 MET A C 1
ATOM 3170 O O . MET A 1 413 ? 14.251 24.287 86.895 1.00 36.44 435 MET A O 1
ATOM 3175 N N . ILE A 1 414 ? 16.022 24.697 85.560 1.00 35.20 436 ILE A N 1
ATOM 3176 C CA . ILE A 1 414 ? 15.984 26.167 85.662 1.00 34.64 436 ILE A CA 1
ATOM 3177 C C . ILE A 1 414 ? 15.484 26.665 84.317 1.00 32.41 436 ILE A C 1
ATOM 3178 O O . ILE A 1 414 ? 16.043 26.322 83.289 1.00 29.28 436 ILE A O 1
ATOM 3183 N N . ARG A 1 415 ? 14.403 27.439 84.327 1.00 36.30 437 ARG A N 1
ATOM 3184 C CA . ARG A 1 415 ? 13.797 27.930 83.103 1.00 37.03 437 ARG A CA 1
ATOM 3185 C C . ARG A 1 415 ? 13.525 29.419 83.240 1.00 36.20 437 ARG A C 1
ATOM 3186 O O . ARG A 1 415 ? 12.771 29.844 84.115 1.00 36.16 437 ARG A O 1
ATOM 3194 N N . LYS A 1 416 ? 14.125 30.195 82.344 1.00 35.91 438 LYS A N 1
ATOM 3195 C CA . LYS A 1 416 ? 14.105 31.644 82.417 1.00 34.42 438 LYS A CA 1
ATOM 3196 C C . LYS A 1 416 ? 13.087 32.193 81.422 1.00 32.99 438 LYS A C 1
ATOM 3197 O O . LYS A 1 416 ? 13.237 32.007 80.227 1.00 33.62 438 LYS A O 1
ATOM 3203 N N . THR A 1 417 ? 12.050 32.855 81.937 1.00 35.37 439 THR A N 1
ATOM 3204 C CA . THR A 1 417 ? 11.014 33.493 81.134 1.00 32.72 439 THR A CA 1
ATOM 3205 C C . THR A 1 417 ? 11.158 35.006 81.244 1.00 36.73 439 THR A C 1
ATOM 3206 O O . THR A 1 417 ? 11.165 35.535 82.354 1.00 37.50 439 THR A O 1
ATOM 3210 N N . LEU A 1 418 ? 11.269 35.683 80.098 1.00 37.14 440 LEU A N 1
ATOM 3211 C CA . LEU A 1 418 ? 11.416 37.143 80.031 1.00 37.58 440 LEU A CA 1
ATOM 3212 C C . LEU A 1 418 ? 10.657 37.677 78.840 1.00 40.50 440 LEU A C 1
ATOM 3213 O O . LEU A 1 418 ? 10.683 37.075 77.762 1.00 39.49 440 LEU A O 1
ATOM 3218 N N . LYS A 1 419 ? 9.984 38.809 79.032 1.00 42.01 441 LYS A N 1
ATOM 3219 C CA . LYS A 1 419 ? 9.099 39.372 78.011 1.00 47.97 441 LYS A CA 1
ATOM 3220 C C . LYS A 1 419 ? 8.109 38.319 77.486 1.00 43.93 441 LYS A C 1
ATOM 3221 O O . LYS A 1 419 ? 7.806 38.270 76.290 1.00 39.18 441 LYS A O 1
ATOM 3227 N N . ASP A 1 420 ? 7.629 37.481 78.410 1.00 40.88 442 ASP A N 1
ATOM 3228 C CA . ASP A 1 420 ? 6.661 36.410 78.140 1.00 43.44 442 ASP A CA 1
ATOM 3229 C C . ASP A 1 420 ? 7.150 35.312 77.161 1.00 40.19 442 ASP A C 1
ATOM 3230 O O . ASP A 1 420 ? 6.335 34.598 76.584 1.00 40.34 442 ASP A O 1
ATOM 3235 N N . LYS A 1 421 ? 8.470 35.172 77.005 1.00 38.37 443 LYS A N 1
ATOM 3236 C CA . LYS A 1 421 ? 9.082 34.142 76.167 1.00 36.06 443 LYS A CA 1
ATOM 3237 C C . LYS A 1 421 ? 10.106 33.404 77.003 1.00 34.46 443 LYS A C 1
ATOM 3238 O O . LYS A 1 421 ? 10.836 34.022 77.777 1.00 47.56 443 LYS A O 1
ATOM 3240 N N . VAL A 1 422 ? 10.179 32.088 76.829 1.00 32.06 444 VAL A N 1
ATOM 3241 C CA . VAL A 1 422 ? 11.224 31.277 77.455 1.00 32.09 444 VAL A CA 1
ATOM 3242 C C . VAL A 1 422 ? 12.556 31.513 76.716 1.00 31.72 444 VAL A C 1
ATOM 3243 O O . VAL A 1 422 ? 12.631 31.282 75.517 1.00 34.89 444 VAL A O 1
ATOM 3247 N N . VAL A 1 423 ? 13.591 31.962 77.432 1.00 33.20 445 VAL A N 1
ATOM 3248 C CA . VAL A 1 423 ? 14.902 32.318 76.824 1.00 35.02 445 VAL A CA 1
ATOM 3249 C C . VAL A 1 423 ? 16.056 31.356 77.122 1.00 36.88 445 VAL A C 1
ATOM 3250 O O . VAL A 1 423 ? 17.039 31.350 76.385 1.00 44.03 445 VAL A O 1
ATOM 3254 N N . ASP A 1 424 ? 15.966 30.590 78.209 1.00 42.39 446 ASP A N 1
ATOM 3255 C CA . ASP A 1 424 ? 16.996 29.609 78.565 1.00 40.35 446 ASP A CA 1
ATOM 3256 C C . ASP A 1 424 ? 16.370 28.483 79.388 1.00 41.76 446 ASP A C 1
ATOM 3257 O O . ASP A 1 424 ? 15.489 28.731 80.209 1.00 42.77 446 ASP A O 1
ATOM 3262 N N . THR A 1 425 ? 16.835 27.257 79.150 1.00 41.35 447 THR A N 1
ATOM 3263 C CA . THR A 1 425 ? 16.339 26.058 79.830 1.00 39.24 447 THR A CA 1
ATOM 3264 C C . THR A 1 425 ? 17.493 25.079 80.011 1.00 39.21 447 THR A C 1
ATOM 3265 O O . THR A 1 425 ? 18.085 24.641 79.027 1.00 40.27 447 THR A O 1
ATOM 3269 N N . THR A 1 426 ? 17.786 24.713 81.257 1.00 43.57 448 THR A N 1
ATOM 3270 C CA . THR A 1 426 ? 18.894 23.804 81.571 1.00 48.63 448 THR A CA 1
ATOM 3271 C C . THR A 1 426 ? 18.402 22.700 82.517 1.00 50.50 448 THR A C 1
ATOM 3272 O O . THR A 1 426 ? 17.830 23.005 83.570 1.00 43.49 448 THR A O 1
ATOM 3276 N N . CYS A 1 427 ? 18.621 21.433 82.130 1.00 43.77 449 CYS A N 1
ATOM 3277 C CA . CYS A 1 427 ? 18.176 20.260 82.903 1.00 41.14 449 CYS A CA 1
ATOM 3278 C C . CYS A 1 427 ? 19.339 19.426 83.468 1.00 37.12 449 CYS A C 1
ATOM 3279 O O . CYS A 1 427 ? 20.414 19.360 82.877 1.00 40.61 449 CYS A O 1
ATOM 3282 N N . LYS A 1 428 ? 19.106 18.819 84.629 1.00 34.55 450 LYS A N 1
ATOM 3283 C CA . LYS A 1 428 ? 19.990 17.801 85.215 1.00 39.90 450 LYS A CA 1
ATOM 3284 C C . LYS A 1 428 ? 19.090 16.667 85.682 1.00 38.88 450 LYS A C 1
ATOM 3285 O O . LYS A 1 428 ? 17.997 16.915 86.196 1.00 38.75 450 LYS A O 1
ATOM 3287 N N . GLU A 1 429 ? 19.542 15.431 85.504 1.00 40.08 451 GLU A N 1
ATOM 3288 C CA . GLU A 1 429 ? 18.717 14.266 85.817 1.00 43.78 451 GLU A CA 1
ATOM 3289 C C . GLU A 1 429 ? 18.686 14.006 87.329 1.00 36.33 451 GLU A C 1
ATOM 3290 O O . GLU A 1 429 ? 19.723 14.026 87.987 1.00 38.99 451 GLU A O 1
ATOM 3296 N N . LEU A 1 430 ? 17.489 13.778 87.863 1.00 32.39 452 LEU A N 1
ATOM 3297 C CA . LEU A 1 430 ? 17.302 13.391 89.262 1.00 34.54 452 LEU A CA 1
ATOM 3298 C C . LEU A 1 430 ? 17.089 11.871 89.339 1.00 34.59 452 LEU A C 1
ATOM 3299 O O . LEU A 1 430 ? 16.791 11.232 88.321 1.00 31.42 452 LEU A O 1
ATOM 3304 N N . PRO A 1 431 ? 17.215 11.289 90.545 1.00 30.90 453 PRO A N 1
ATOM 3305 C CA . PRO A 1 431 ? 16.701 9.926 90.714 1.00 32.24 453 PRO A CA 1
ATOM 3306 C C . PRO A 1 431 ? 15.190 9.904 90.473 1.00 36.75 453 PRO A C 1
ATOM 3307 O O . PRO A 1 431 ? 14.535 10.932 90.629 1.00 34.27 453 PRO A O 1
ATOM 3311 N N . ALA A 1 432 ? 14.657 8.747 90.087 1.00 35.18 454 ALA A N 1
ATOM 3312 C CA . ALA A 1 432 ? 13.241 8.616 89.738 1.00 35.35 454 ALA A CA 1
ATOM 3313 C C . ALA A 1 432 ? 12.293 9.033 90.871 1.00 38.44 454 ALA A C 1
ATOM 3314 O O . ALA A 1 432 ? 11.226 9.592 90.588 1.00 37.11 454 ALA A O 1
ATOM 3316 N N . THR A 1 433 ? 12.671 8.737 92.125 1.00 33.78 455 THR A N 1
ATOM 3317 C CA . THR A 1 433 ? 11.897 9.134 93.320 1.00 33.64 455 THR A CA 1
ATOM 3318 C C . THR A 1 433 ? 12.787 9.731 94.426 1.00 33.60 455 THR A C 1
ATOM 3319 O O . THR A 1 433 ? 14.019 9.772 94.304 1.00 27.14 455 THR A O 1
ATOM 3323 N N . GLY A 1 434 ? 12.148 10.196 95.503 1.00 32.07 456 GLY A N 1
ATOM 3324 C CA . GLY A 1 434 ? 12.868 10.694 96.677 1.00 33.30 456 GLY A CA 1
ATOM 3325 C C . GLY A 1 434 ? 12.886 12.209 96.770 1.00 32.13 456 GLY A C 1
ATOM 3326 O O . GLY A 1 434 ? 12.615 12.929 95.798 1.00 28.87 456 GLY A O 1
ATOM 3327 N N . GLU A 1 435 ? 13.238 12.678 97.957 1.00 28.63 457 GLU A N 1
ATOM 3328 C CA . GLU A 1 435 ? 13.152 14.094 98.302 1.00 29.65 457 GLU A CA 1
ATOM 3329 C C . GLU A 1 435 ? 14.216 14.904 97.567 1.00 26.94 457 GLU A C 1
ATOM 3330 O O . GLU A 1 435 ? 15.305 14.411 97.305 1.00 25.77 457 GLU A O 1
ATOM 3336 N N . VAL A 1 436 ? 13.881 16.140 97.212 1.00 28.31 458 VAL A N 1
ATOM 3337 C CA . VAL A 1 436 ? 14.807 17.030 96.509 1.00 25.10 458 VAL A CA 1
ATOM 3338 C C . VAL A 1 436 ? 14.847 18.358 97.244 1.00 26.09 458 VAL A C 1
ATOM 3339 O O . VAL A 1 436 ? 13.808 18.908 97.617 1.00 25.21 458 VAL A O 1
ATOM 3343 N N . ILE A 1 437 ? 16.057 18.853 97.481 1.00 26.11 459 ILE A N 1
ATOM 3344 C CA . ILE A 1 437 ? 16.246 20.165 98.058 1.00 25.41 459 ILE A CA 1
ATOM 3345 C C . ILE A 1 437 ? 16.541 21.081 96.905 1.00 24.32 459 ILE A C 1
ATOM 3346 O O . ILE A 1 437 ? 17.546 20.901 96.216 1.00 22.04 459 ILE A O 1
ATOM 3351 N N . LEU A 1 438 ? 15.646 22.045 96.692 1.00 26.23 460 LEU A N 1
ATOM 3352 C CA . LEU A 1 438 ? 15.814 23.075 95.685 1.00 24.47 460 LEU A CA 1
ATOM 3353 C C . LEU A 1 438 ? 16.270 24.313 96.393 1.00 24.98 460 LEU A C 1
ATOM 3354 O O . LEU A 1 438 ? 15.752 24.641 97.451 1.00 29.48 460 LEU A O 1
ATOM 3359 N N . SER A 1 439 ? 17.213 25.021 95.791 1.00 29.06 461 SER A N 1
ATOM 3360 C CA . SER A 1 439 ? 17.919 26.092 96.474 1.00 32.11 461 SER A CA 1
ATOM 3361 C C . SER A 1 439 ? 18.152 27.280 95.524 1.00 35.35 461 SER A C 1
ATOM 3362 O O . SER A 1 439 ? 18.501 27.095 94.357 1.00 36.68 461 SER A O 1
ATOM 3365 N N . ILE A 1 440 ? 17.891 28.491 96.019 1.00 33.21 462 ILE A N 1
ATOM 3366 C CA . ILE A 1 440 ? 18.155 29.728 95.290 1.00 30.13 462 ILE A CA 1
ATOM 3367 C C . ILE A 1 440 ? 18.955 30.621 96.207 1.00 31.16 462 ILE A C 1
ATOM 3368 O O . ILE A 1 440 ? 18.524 30.899 97.320 1.00 31.62 462 ILE A O 1
ATOM 3373 N N . THR A 1 441 ? 20.120 31.053 95.738 1.00 31.44 463 THR A N 1
ATOM 3374 C CA . THR A 1 441 ? 20.967 31.963 96.483 1.00 35.05 463 THR A CA 1
ATOM 3375 C C . THR A 1 441 ? 21.068 33.251 95.677 1.00 30.00 463 THR A C 1
ATOM 3376 O O . THR A 1 441 ? 20.980 33.233 94.441 1.00 26.34 463 THR A O 1
ATOM 3380 N N . ALA A 1 442 ? 21.246 34.361 96.380 1.00 25.75 464 ALA A N 1
ATOM 3381 C CA . ALA A 1 442 ? 21.174 35.673 95.750 1.00 27.10 464 ALA A CA 1
ATOM 3382 C C . ALA A 1 442 ? 22.287 36.596 96.195 1.00 25.26 464 ALA A C 1
ATOM 3383 O O . ALA A 1 442 ? 22.711 36.572 97.349 1.00 27.96 464 ALA A O 1
ATOM 3385 N N . THR A 1 443 ? 22.779 37.374 95.239 1.00 27.67 465 THR A N 1
ATOM 3386 C CA . THR A 1 443 ? 23.593 38.567 95.490 1.00 30.38 465 THR A CA 1
ATOM 3387 C C . THR A 1 443 ? 22.862 39.724 94.822 1.00 30.84 465 THR A C 1
ATOM 3388 O O . THR A 1 443 ? 21.856 39.496 94.138 1.00 23.81 465 THR A O 1
ATOM 3392 N N . GLU A 1 444 ? 23.393 40.939 94.977 1.00 30.91 466 GLU A N 1
ATOM 3393 C CA . GLU A 1 444 ? 22.843 42.142 94.329 1.00 32.68 466 GLU A CA 1
ATOM 3394 C C . GLU A 1 444 ? 22.618 41.975 92.828 1.00 31.79 466 GLU A C 1
ATOM 3395 O O . GLU A 1 444 ? 21.607 42.442 92.291 1.00 36.43 466 GLU A O 1
ATOM 3401 N N . THR A 1 445 ? 23.545 41.288 92.166 1.00 29.62 467 THR A N 1
ATOM 3402 C CA . THR A 1 445 ? 23.526 41.126 90.712 1.00 30.61 467 THR A CA 1
ATOM 3403 C C . THR A 1 445 ? 22.983 39.773 90.226 1.00 30.31 467 THR A C 1
ATOM 3404 O O . THR A 1 445 ? 22.407 39.704 89.141 1.00 32.49 467 THR A O 1
ATOM 3408 N N . THR A 1 446 ? 23.192 38.701 90.987 1.00 33.32 468 THR A N 1
ATOM 3409 C CA . THR A 1 446 ? 22.980 37.340 90.459 1.00 36.86 468 THR A CA 1
ATOM 3410 C C . THR A 1 446 ? 22.189 36.431 91.390 1.00 29.62 468 THR A C 1
ATOM 3411 O O . THR A 1 446 ? 22.400 36.423 92.610 1.00 25.28 468 THR A O 1
ATOM 3415 N N . TYR A 1 447 ? 21.268 35.683 90.786 1.00 24.45 469 TYR A N 1
ATOM 3416 C CA . TYR A 1 447 ? 20.634 34.550 91.426 1.00 24.29 469 TYR A CA 1
ATOM 3417 C C . TYR A 1 447 ? 21.361 33.333 90.929 1.00 25.49 469 TYR A C 1
ATOM 3418 O O . TYR A 1 447 ? 21.625 33.240 89.724 1.00 23.53 469 TYR A O 1
ATOM 3427 N N . THR A 1 448 ? 21.685 32.418 91.842 1.00 28.37 470 THR A N 1
ATOM 3428 C CA . THR A 1 448 ? 22.264 31.123 91.496 1.00 30.97 470 THR A CA 1
ATOM 3429 C C . THR A 1 448 ? 21.317 30.025 91.984 1.00 32.55 470 THR A C 1
ATOM 3430 O O . THR A 1 448 ? 20.807 30.099 93.099 1.00 32.16 470 THR A O 1
ATOM 3434 N N . PHE A 1 449 ? 21.087 29.032 91.122 1.00 33.36 471 PHE A N 1
ATOM 3435 C CA . PHE A 1 449 ? 20.089 27.975 91.323 1.00 33.07 471 PHE A CA 1
ATOM 3436 C C . PHE A 1 449 ? 20.778 26.611 91.496 1.00 34.84 471 PHE A C 1
ATOM 3437 O O . PHE A 1 449 ? 21.576 26.213 90.638 1.00 35.02 471 PHE A O 1
ATOM 3445 N N . GLU A 1 450 ? 20.452 25.907 92.587 1.00 32.51 472 GLU A N 1
ATOM 3446 C CA . GLU A 1 450 ? 21.142 24.681 93.012 1.00 34.44 472 GLU A CA 1
ATOM 3447 C C . GLU A 1 450 ? 20.146 23.585 93.414 1.00 36.59 472 GLU A C 1
ATOM 3448 O O . GLU A 1 450 ? 19.041 23.886 93.867 1.00 36.52 472 GLU A O 1
ATOM 3454 N N . ILE A 1 451 ? 20.561 22.322 93.259 1.00 29.97 473 ILE A N 1
ATOM 3455 C CA . ILE A 1 451 ? 19.747 21.158 93.601 1.00 33.52 473 ILE A CA 1
ATOM 3456 C C . ILE A 1 451 ? 20.553 20.116 94.381 1.00 34.23 473 ILE A C 1
ATOM 3457 O O . ILE A 1 451 ? 21.770 20.006 94.220 1.00 32.07 473 ILE A O 1
ATOM 3462 N N . LYS A 1 452 ? 19.861 19.372 95.238 1.00 35.94 474 LYS A N 1
ATOM 3463 C CA . LYS A 1 452 ? 20.443 18.237 95.957 1.00 40.77 474 LYS A CA 1
ATOM 3464 C C . LYS A 1 452 ? 19.430 17.079 96.117 1.00 37.87 474 LYS A C 1
ATOM 3465 O O . LYS A 1 452 ? 18.285 17.275 96.541 1.00 32.04 474 LYS A O 1
ATOM 3471 N N . ALA A 1 453 ? 19.879 15.881 95.765 1.00 37.26 475 ALA A N 1
ATOM 3472 C CA . ALA A 1 453 ? 19.166 14.643 96.045 1.00 40.17 475 ALA A CA 1
ATOM 3473 C C . ALA A 1 453 ? 20.192 13.526 96.198 1.00 42.62 475 ALA A C 1
ATOM 3474 O O . ALA A 1 453 ? 21.403 13.766 96.116 1.00 46.34 475 ALA A O 1
ATOM 3476 N N . ALA A 1 454 ? 19.705 12.315 96.446 1.00 48.21 476 ALA A N 1
ATOM 3477 C CA . ALA A 1 454 ? 20.541 11.122 96.400 1.00 57.65 476 ALA A CA 1
ATOM 3478 C C . ALA A 1 454 ? 21.177 11.010 95.002 1.00 60.57 476 ALA A C 1
ATOM 3479 O O . ALA A 1 454 ? 20.469 11.093 93.991 1.00 59.36 476 ALA A O 1
ATOM 3481 N N . HIS A 1 455 ? 22.508 10.884 94.961 1.00 63.62 477 HIS A N 1
ATOM 3482 C CA . HIS A 1 455 ? 23.281 10.714 93.706 1.00 72.63 477 HIS A CA 1
ATOM 3483 C C . HIS A 1 455 ? 23.234 11.933 92.746 1.00 63.51 477 HIS A C 1
ATOM 3484 O O . HIS A 1 455 ? 23.492 11.797 91.543 1.00 63.06 477 HIS A O 1
ATOM 3491 N N . VAL A 1 456 ? 22.940 13.118 93.281 1.00 51.14 478 VAL A N 1
ATOM 3492 C CA . VAL A 1 456 ? 22.746 14.315 92.460 1.00 49.10 478 VAL A CA 1
ATOM 3493 C C . VAL A 1 456 ? 22.905 15.575 93.314 1.00 51.96 478 VAL A C 1
ATOM 3494 O O . VAL A 1 456 ? 22.112 15.819 94.227 1.00 52.16 478 VAL A O 1
ATOM 3496 N N . SER A 1 457 ? 23.950 16.351 93.037 1.00 50.39 479 SER A N 1
ATOM 3497 C CA . SER A 1 457 ? 24.127 17.670 93.644 1.00 45.63 479 SER A CA 1
ATOM 3498 C C . SER A 1 457 ? 24.890 18.547 92.665 1.00 44.17 479 SER A C 1
ATOM 3499 O O . SER A 1 457 ? 25.921 18.119 92.144 1.00 47.05 479 SER A O 1
ATOM 3502 N N . ALA A 1 458 ? 24.378 19.755 92.407 1.00 39.14 480 ALA A N 1
ATOM 3503 C CA . ALA A 1 458 ? 24.897 20.615 91.330 1.00 39.74 480 ALA A CA 1
ATOM 3504 C C . ALA A 1 458 ? 24.344 22.040 91.342 1.00 37.34 480 ALA A C 1
ATOM 3505 O O . ALA A 1 458 ? 23.159 22.240 91.587 1.00 38.64 480 ALA A O 1
ATOM 3507 N N . ILE A 1 459 ? 25.207 23.014 91.057 1.00 35.99 481 ILE A N 1
ATOM 3508 C CA . ILE A 1 459 ? 24.767 24.338 90.613 1.00 40.85 481 ILE A CA 1
ATOM 3509 C C . ILE A 1 459 ? 24.209 24.154 89.198 1.00 39.73 481 ILE A C 1
ATOM 3510 O O . ILE A 1 459 ? 24.909 23.698 88.302 1.00 41.91 481 ILE A O 1
ATOM 3512 N N . LEU A 1 460 ? 22.942 24.499 89.010 1.00 37.50 482 LEU A N 1
ATOM 3513 C CA . LEU A 1 460 ? 22.228 24.236 87.763 1.00 36.49 482 LEU A CA 1
ATOM 3514 C C . LEU A 1 460 ? 22.289 25.404 86.763 1.00 36.97 482 LEU A C 1
ATOM 3515 O O . LEU A 1 460 ? 22.154 25.200 85.554 1.00 39.45 482 LEU A O 1
ATOM 3520 N N . GLY A 1 461 ? 22.499 26.621 87.266 1.00 40.20 483 GLY A N 1
ATOM 3521 C CA . GLY A 1 461 ? 22.489 27.830 86.435 1.00 39.01 483 GLY A CA 1
ATOM 3522 C C . GLY A 1 461 ? 22.391 29.115 87.247 1.00 39.29 483 GLY A C 1
ATOM 3523 O O . GLY A 1 461 ? 22.186 29.084 88.463 1.00 34.13 483 GLY A O 1
ATOM 3524 N N . THR A 1 462 ? 22.556 30.239 86.554 1.00 39.80 484 THR A N 1
ATOM 3525 C CA . THR A 1 462 ? 22.495 31.578 87.146 1.00 38.90 484 THR A CA 1
ATOM 3526 C C . THR A 1 462 ? 21.590 32.467 86.321 1.00 37.71 484 THR A C 1
ATOM 3527 O O . THR A 1 462 ? 21.303 32.162 85.157 1.00 38.49 484 THR A O 1
ATOM 3531 N N . ALA A 1 463 ? 21.161 33.574 86.925 1.00 33.13 485 ALA A N 1
ATOM 3532 C CA . ALA A 1 463 ? 20.396 34.599 86.213 1.00 35.15 485 ALA A CA 1
ATOM 3533 C C . ALA A 1 463 ? 20.620 35.973 86.848 1.00 33.53 485 ALA A C 1
ATOM 3534 O O . ALA A 1 463 ? 20.991 36.069 88.020 1.00 34.35 485 ALA A O 1
ATOM 3536 N N . SER A 1 464 ? 20.406 37.025 86.064 1.00 31.49 486 SER A N 1
ATOM 3537 C CA . SER A 1 464 ? 20.617 38.397 86.536 1.00 33.49 486 SER A CA 1
ATOM 3538 C C . SER A 1 464 ? 19.416 38.931 87.327 1.00 32.01 486 SER A C 1
ATOM 3539 O O . SER A 1 464 ? 18.257 38.702 86.966 1.00 33.95 486 SER A O 1
ATOM 3542 N N . THR A 1 465 ? 19.707 39.663 88.392 1.00 30.55 487 THR A N 1
ATOM 3543 C CA . THR A 1 465 ? 18.698 40.447 89.100 1.00 31.67 487 THR A CA 1
ATOM 3544 C C . THR A 1 465 ? 18.218 41.624 88.237 1.00 35.43 487 THR A C 1
ATOM 3545 O O . THR A 1 465 ? 17.061 42.054 88.333 1.00 34.16 487 THR A O 1
ATOM 3549 N N . ARG A 1 466 ? 19.116 42.121 87.388 1.00 37.25 488 ARG A N 1
ATOM 3550 C CA . ARG A 1 466 ? 18.822 43.187 86.425 1.00 40.23 488 ARG A CA 1
ATOM 3551 C C . ARG A 1 466 ? 17.642 42.881 85.494 1.00 38.53 488 ARG A C 1
ATOM 3552 O O . ARG A 1 466 ? 16.807 43.755 85.239 1.00 33.70 488 ARG A O 1
ATOM 3560 N N . ASP A 1 467 ? 17.574 41.653 84.978 1.00 36.84 489 ASP A N 1
ATOM 3561 C CA . ASP A 1 467 ? 16.501 41.291 84.037 1.00 38.01 489 ASP A CA 1
ATOM 3562 C C . ASP A 1 467 ? 15.110 41.178 84.693 1.00 38.17 489 ASP A C 1
ATOM 3563 O O . ASP A 1 467 ? 14.099 41.102 83.977 1.00 33.91 489 ASP A O 1
ATOM 3568 N N . VAL A 1 468 ? 15.060 41.180 86.032 1.00 31.88 490 VAL A N 1
ATOM 3569 C CA . VAL A 1 468 ? 13.791 41.214 86.758 1.00 31.13 490 VAL A CA 1
ATOM 3570 C C . VAL A 1 468 ? 13.550 42.551 87.461 1.00 30.69 490 VAL A C 1
ATOM 3571 O O . VAL A 1 468 ? 12.662 42.656 88.305 1.00 41.51 490 VAL A O 1
ATOM 3575 N N . SER A 1 469 ? 14.295 43.584 87.072 1.00 28.55 491 SER A N 1
ATOM 3576 C CA . SER A 1 469 ? 14.281 44.847 87.784 1.00 28.83 491 SER A CA 1
ATOM 3577 C C . SER A 1 469 ? 13.096 45.690 87.331 1.00 27.90 491 SER A C 1
ATOM 3578 O O . SER A 1 469 ? 12.567 45.497 86.234 1.00 27.83 491 SER A O 1
ATOM 3581 N N . ASN A 1 470 ? 12.680 46.619 88.185 1.00 32.17 492 ASN A N 1
ATOM 3582 C CA . ASN A 1 470 ? 11.625 47.583 87.838 1.00 33.25 492 ASN A CA 1
ATOM 3583 C C . ASN A 1 470 ? 11.918 48.332 86.530 1.00 33.48 492 ASN A C 1
ATOM 3584 O O . ASN A 1 470 ? 11.019 48.543 85.714 1.00 29.00 492 ASN A O 1
ATOM 3589 N N . GLU A 1 471 ? 13.180 48.709 86.334 1.00 33.87 493 GLU A N 1
ATOM 3590 C CA . GLU A 1 471 ? 13.580 49.520 85.185 1.00 32.67 493 GLU A CA 1
ATOM 3591 C C . GLU A 1 471 ? 13.459 48.774 83.859 1.00 31.86 493 GLU A C 1
ATOM 3592 O O . GLU A 1 471 ? 13.287 49.407 82.821 1.00 37.69 493 GLU A O 1
ATOM 3598 N N . VAL A 1 472 ? 13.520 47.439 83.903 1.00 31.98 494 VAL A N 1
ATOM 3599 C CA . VAL A 1 472 ? 13.307 46.593 82.728 1.00 31.11 494 VAL A CA 1
ATOM 3600 C C . VAL A 1 472 ? 11.849 46.128 82.590 1.00 34.90 494 VAL A C 1
ATOM 3601 O O . VAL A 1 472 ? 11.312 46.120 81.486 1.00 42.43 494 VAL A O 1
ATOM 3605 N N . VAL A 1 473 ? 11.211 45.734 83.692 1.00 32.14 495 VAL A N 1
ATOM 3606 C CA . VAL A 1 473 ? 9.879 45.103 83.621 1.00 29.06 495 VAL A CA 1
ATOM 3607 C C . VAL A 1 473 ? 8.699 46.071 83.768 1.00 30.16 495 VAL A C 1
ATOM 3608 O O . VAL A 1 473 ? 7.587 45.759 83.328 1.00 30.10 495 VAL A O 1
ATOM 3612 N N . GLY A 1 474 ? 8.938 47.240 84.365 1.00 31.51 496 GLY A N 1
ATOM 3613 C CA . GLY A 1 474 ? 7.875 48.201 84.661 1.00 32.45 496 GLY A CA 1
ATOM 3614 C C . GLY A 1 474 ? 6.994 47.740 85.817 1.00 32.60 496 GLY A C 1
ATOM 3615 O O . GLY A 1 474 ? 7.281 46.735 86.476 1.00 31.89 496 GLY A O 1
ATOM 3616 N N . GLY A 1 475 ? 5.922 48.484 86.061 1.00 28.27 497 GLY A N 1
ATOM 3617 C CA . GLY A 1 475 ? 4.992 48.182 87.143 1.00 28.30 497 GLY A CA 1
ATOM 3618 C C . GLY A 1 475 ? 5.448 48.698 88.496 1.00 27.53 497 GLY A C 1
ATOM 3619 O O . GLY A 1 475 ? 6.400 49.468 88.576 1.00 26.24 497 GLY A O 1
ATOM 3620 N N . PHE A 1 476 ? 4.775 48.240 89.555 1.00 29.21 498 PHE A N 1
ATOM 3621 C CA . PHE A 1 476 ? 4.872 48.826 90.894 1.00 29.06 498 PHE A CA 1
ATOM 3622 C C . PHE A 1 476 ? 5.260 47.838 91.987 1.00 29.98 498 PHE A C 1
ATOM 3623 O O . PHE A 1 476 ? 5.112 48.137 93.193 1.00 24.70 498 PHE A O 1
ATOM 3631 N N . THR A 1 477 ? 5.761 46.671 91.579 1.00 31.70 499 THR A N 1
ATOM 3632 C CA . THR A 1 477 ? 6.098 45.600 92.509 1.00 31.06 499 THR A CA 1
ATOM 3633 C C . THR A 1 477 ? 7.593 45.296 92.493 1.00 29.20 499 THR A C 1
ATOM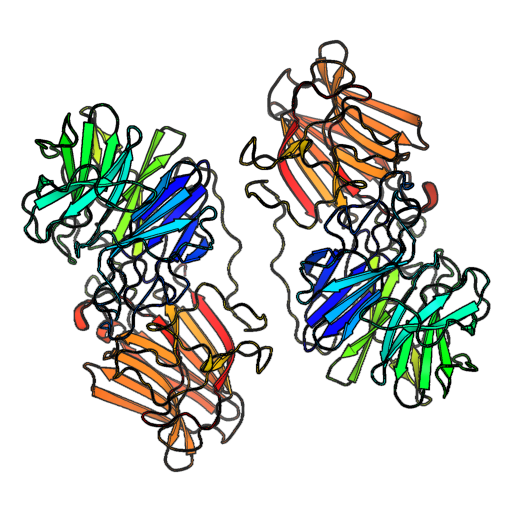 3634 O O . THR A 1 477 ? 8.367 45.920 91.756 1.00 25.51 499 THR A O 1
ATOM 3638 N N . GLY A 1 478 ? 7.976 44.364 93.361 1.00 29.35 500 GLY A N 1
ATOM 3639 C CA . GLY A 1 478 ? 9.331 43.823 93.452 1.00 28.18 500 GLY A CA 1
ATOM 3640 C C . GLY A 1 478 ? 9.280 42.310 93.616 1.00 26.24 500 GLY A C 1
ATOM 3641 O O . GLY A 1 478 ? 8.208 41.708 93.740 1.00 22.51 500 GLY A O 1
ATOM 3642 N N . VAL A 1 479 ? 10.451 41.694 93.628 1.00 24.85 501 VAL A N 1
ATOM 3643 C CA . VAL A 1 479 ? 10.555 40.236 93.525 1.00 27.03 501 VAL A CA 1
ATOM 3644 C C . VAL A 1 479 ? 9.931 39.481 94.713 1.00 23.83 501 VAL A C 1
ATOM 3645 O O . VAL A 1 479 ? 10.125 39.846 95.875 1.00 20.72 501 VAL A O 1
ATOM 3649 N N . PHE A 1 480 ? 9.185 38.428 94.405 1.00 21.86 502 PHE A N 1
ATOM 3650 C CA . PHE A 1 480 ? 8.791 37.438 95.406 1.00 21.61 502 PHE A CA 1
ATOM 3651 C C . PHE A 1 480 ? 9.470 36.131 95.064 1.00 20.56 502 PHE A C 1
ATOM 3652 O O . PHE A 1 480 ? 9.595 35.787 93.887 1.00 26.90 502 PHE A O 1
ATOM 3660 N N . ILE A 1 481 ? 9.883 35.401 96.086 1.00 19.57 503 ILE A N 1
ATOM 3661 C CA . ILE A 1 481 ? 10.412 34.049 95.919 1.00 22.22 503 ILE A CA 1
ATOM 3662 C C . ILE A 1 481 ? 9.380 33.138 96.554 1.00 22.32 503 ILE A C 1
ATOM 3663 O O . ILE A 1 481 ? 8.945 33.394 97.675 1.00 22.17 503 ILE A O 1
ATOM 3668 N N . GLY A 1 482 ? 8.958 32.104 95.823 1.00 20.47 504 GLY A N 1
ATOM 3669 C CA . GLY A 1 482 ? 7.874 31.253 96.279 1.00 21.30 504 GLY A CA 1
ATOM 3670 C C . GLY A 1 482 ? 7.825 29.833 95.754 1.00 20.48 504 GLY A C 1
ATOM 3671 O O . GLY A 1 482 ? 8.416 29.505 94.730 1.00 21.58 504 GLY A O 1
ATOM 3672 N N . MET A 1 483 ? 7.077 29.010 96.480 1.00 23.49 505 MET A N 1
ATOM 3673 C CA . MET A 1 483 ? 6.760 27.633 96.091 1.00 25.04 505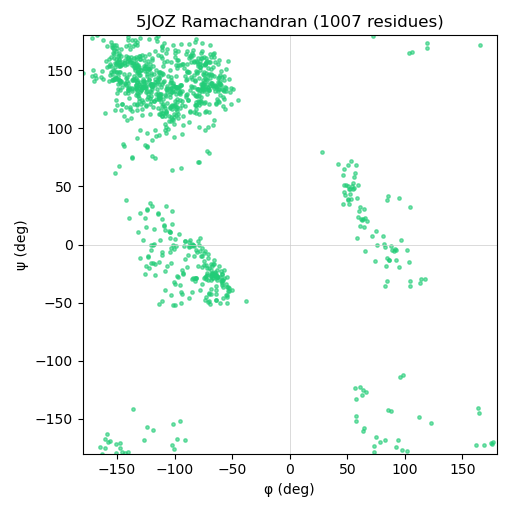 MET A CA 1
ATOM 3674 C C . MET A 1 483 ? 5.706 27.684 94.995 1.00 24.54 505 MET A C 1
ATOM 3675 O O . MET A 1 483 ? 4.853 28.576 94.987 1.00 25.04 505 MET A O 1
ATOM 3680 N N . TYR A 1 484 ? 5.773 26.732 94.077 1.00 23.13 506 TYR A N 1
ATOM 3681 C CA . TYR A 1 484 ? 4.955 26.766 92.867 1.00 24.17 506 TYR A CA 1
ATOM 3682 C C . TYR A 1 484 ? 4.674 25.360 92.348 1.00 25.85 506 TYR A C 1
ATOM 3683 O O . TYR A 1 484 ? 5.547 24.496 92.407 1.00 23.97 506 TYR A O 1
ATOM 3692 N N . ALA A 1 485 ? 3.453 25.162 91.847 1.00 24.66 507 ALA A N 1
ATOM 3693 C CA . ALA A 1 485 ? 3.057 23.970 91.117 1.00 23.56 507 ALA A CA 1
ATOM 3694 C C . ALA A 1 485 ? 2.094 24.330 89.969 1.00 22.22 507 ALA A C 1
ATOM 3695 O O . ALA A 1 485 ? 1.188 25.126 90.147 1.00 19.91 507 ALA A O 1
ATOM 3697 N N . SER A 1 486 ? 2.282 23.725 88.803 1.00 23.42 508 SER A N 1
ATOM 3698 C CA . SER A 1 486 ? 1.363 23.908 87.681 1.00 26.44 508 SER A CA 1
ATOM 3699 C C . SER A 1 486 ? 1.444 22.737 86.703 1.00 28.20 508 SER A C 1
ATOM 3700 O O . SER A 1 486 ? 2.531 22.224 86.427 1.00 25.88 508 SER A O 1
ATOM 3703 N N . GLY A 1 487 ? 0.294 22.325 86.178 1.00 28.32 509 GLY A N 1
ATOM 3704 C CA . GLY A 1 487 ? 0.246 21.346 85.103 1.00 30.82 509 GLY A CA 1
ATOM 3705 C C . GLY A 1 487 ? 0.042 21.940 83.722 1.00 32.62 509 GLY A C 1
ATOM 3706 O O . GLY A 1 487 ? -0.135 21.196 82.771 1.00 36.10 509 GLY A O 1
ATOM 3707 N N . ASN A 1 488 ? 0.030 23.269 83.607 1.00 37.75 510 ASN A N 1
ATOM 3708 C CA . ASN A 1 488 ? 0.057 23.964 82.306 1.00 39.50 510 ASN A CA 1
ATOM 3709 C C . ASN A 1 488 ? -0.992 23.458 81.292 1.00 37.61 510 ASN A C 1
ATOM 3710 O O . ASN A 1 488 ? -0.648 22.839 80.274 1.00 36.21 510 ASN A O 1
ATOM 3715 N N . GLY A 1 489 ? -2.264 23.724 81.595 1.00 35.09 511 GLY A N 1
ATOM 3716 C CA . GLY A 1 489 ? -3.400 23.226 80.809 1.00 35.95 511 GLY A CA 1
ATOM 3717 C C . GLY A 1 489 ? -4.135 22.074 81.477 1.00 37.14 511 GLY A C 1
ATOM 3718 O O . GLY A 1 489 ? -5.350 21.927 81.295 1.00 32.87 511 GLY A O 1
ATOM 3719 N N . GLN A 1 490 ? -3.399 21.260 82.244 1.00 42.60 512 GLN A N 1
ATOM 3720 C CA . GLN A 1 490 ? -3.958 20.159 83.047 1.00 39.34 512 GLN A CA 1
ATOM 3721 C C . GLN A 1 490 ? -3.638 20.384 84.513 1.00 38.36 512 GLN A C 1
ATOM 3722 O O . GLN A 1 490 ? -2.713 21.106 84.840 1.00 46.69 512 GLN A O 1
ATOM 3728 N N . ALA A 1 491 ? -4.381 19.730 85.396 1.00 38.53 513 ALA A N 1
ATOM 3729 C CA . ALA A 1 491 ? -3.979 19.614 86.800 1.00 40.16 513 ALA A CA 1
ATOM 3730 C C . ALA A 1 491 ? -2.782 18.669 86.913 1.00 39.62 513 ALA A C 1
ATOM 3731 O O . ALA A 1 491 ? -2.623 17.777 86.078 1.00 38.67 513 ALA A O 1
ATOM 3733 N N . ASN A 1 492 ? -1.944 18.875 87.932 1.00 34.01 514 ASN A N 1
ATOM 3734 C CA . ASN A 1 492 ? -0.890 17.913 88.270 1.00 37.56 514 ASN A CA 1
ATOM 3735 C C . ASN A 1 492 ? -1.568 16.655 88.805 1.00 33.62 514 ASN A C 1
ATOM 3736 O O . ASN A 1 492 ? -2.527 16.744 89.561 1.00 31.94 514 ASN A O 1
ATOM 3741 N N . THR A 1 493 ? -1.063 15.494 88.405 1.00 38.45 515 THR A N 1
ATOM 3742 C CA . THR A 1 493 ? -1.588 14.205 88.869 1.00 40.70 515 THR A CA 1
ATOM 3743 C C . THR A 1 493 ? -1.364 14.068 90.372 1.00 37.04 515 THR A C 1
ATOM 3744 O O . THR A 1 493 ? -2.282 13.721 91.113 1.00 35.40 515 THR A O 1
ATOM 3748 N N . ASN A 1 494 ? -0.142 14.375 90.805 1.00 34.32 516 ASN A N 1
ATOM 3749 C CA . ASN A 1 494 ? 0.257 14.273 92.204 1.00 29.88 516 ASN A CA 1
ATOM 3750 C C . ASN A 1 494 ? 0.481 15.638 92.858 1.00 26.90 516 ASN A C 1
ATOM 3751 O O . ASN A 1 494 ? 0.845 16.607 92.198 1.00 23.69 516 ASN A O 1
ATOM 3756 N N . PRO A 1 495 ? 0.312 15.698 94.177 1.00 27.68 517 PRO A N 1
ATOM 3757 C CA . PRO A 1 495 ? 0.670 16.905 94.898 1.00 28.87 517 PRO A CA 1
ATOM 3758 C C . PRO A 1 495 ? 2.188 17.089 95.019 1.00 30.42 517 PRO A C 1
ATOM 3759 O O . PRO A 1 495 ? 2.938 16.117 94.928 1.00 30.04 517 PRO A O 1
ATOM 3763 N N . ALA A 1 496 ? 2.615 18.336 95.209 1.00 28.82 518 ALA A N 1
ATOM 3764 C CA . ALA A 1 496 ? 3.993 18.652 95.566 1.00 29.63 518 ALA A CA 1
ATOM 3765 C C . ALA A 1 496 ? 4.012 18.997 97.056 1.00 28.93 518 ALA A C 1
ATOM 3766 O O . ALA A 1 496 ? 3.360 19.947 97.468 1.00 31.86 518 ALA A O 1
ATOM 3768 N N . ASP A 1 497 ? 4.735 18.211 97.848 1.00 24.14 519 ASP A N 1
ATOM 3769 C CA . ASP A 1 497 ? 4.769 18.360 99.298 1.00 26.67 519 ASP A CA 1
ATOM 3770 C C . ASP A 1 497 ? 6.075 19.007 99.723 1.00 27.86 519 ASP A C 1
ATOM 3771 O O . ASP A 1 497 ? 7.151 18.459 99.496 1.00 28.11 519 ASP A O 1
ATOM 3776 N N . PHE A 1 498 ? 5.968 20.181 100.334 1.00 28.77 520 PHE A N 1
ATOM 3777 C CA . PHE A 1 498 ? 7.122 20.926 100.823 1.00 27.01 520 PHE A CA 1
ATOM 3778 C C . PHE A 1 498 ? 7.229 20.702 102.317 1.00 26.59 520 PHE A C 1
ATOM 3779 O O . PHE A 1 498 ? 6.396 21.186 103.075 1.00 29.29 520 PHE A O 1
ATOM 3787 N N . ASP A 1 499 ? 8.249 19.960 102.725 1.00 28.58 521 ASP A N 1
ATOM 3788 C CA . ASP A 1 499 ? 8.473 19.630 104.127 1.00 30.80 521 ASP A CA 1
ATOM 3789 C C . ASP A 1 499 ? 8.911 20.878 104.903 1.00 30.59 521 ASP A C 1
ATOM 3790 O O . ASP A 1 499 ? 8.461 21.113 106.024 1.00 28.34 521 ASP A O 1
ATOM 3795 N N . TRP A 1 500 ? 9.794 21.668 104.314 1.00 30.81 522 TRP A N 1
ATOM 3796 C CA . TRP A 1 500 ? 10.195 22.924 104.925 1.00 27.99 522 TRP A CA 1
ATOM 3797 C C . TRP A 1 500 ? 10.673 23.924 103.890 1.00 25.53 522 TRP A C 1
ATOM 3798 O O . TRP A 1 500 ? 10.828 23.577 102.722 1.00 29.58 522 TRP A O 1
ATOM 3809 N N . PHE A 1 501 ? 10.865 25.163 104.341 1.00 23.14 523 PHE A N 1
ATOM 3810 C CA . PHE A 1 501 ? 11.310 26.284 103.514 1.00 22.98 523 PHE A CA 1
ATOM 3811 C C . PHE A 1 501 ? 12.175 27.193 104.388 1.00 22.77 523 PHE A C 1
ATOM 3812 O O . PHE A 1 501 ? 11.676 27.748 105.373 1.00 20.46 523 PHE A O 1
ATOM 3820 N N . ASP A 1 502 ? 13.460 27.302 104.031 1.00 23.95 524 ASP A N 1
ATOM 3821 C CA . ASP A 1 502 ? 14.432 28.173 104.682 1.00 22.09 524 ASP A CA 1
ATOM 3822 C C . ASP A 1 502 ? 14.518 29.491 103.948 1.00 24.71 524 ASP A C 1
ATOM 3823 O O . ASP A 1 502 ? 14.575 29.522 102.728 1.00 25.95 524 ASP A O 1
ATOM 3828 N N . PHE A 1 503 ? 14.569 30.577 104.702 1.00 28.79 525 PHE A N 1
ATOM 3829 C CA . PHE A 1 503 ? 14.716 31.906 104.138 1.00 28.38 525 PHE A CA 1
ATOM 3830 C C . PHE A 1 503 ? 15.708 32.674 105.014 1.00 29.73 525 PHE A C 1
ATOM 3831 O O . PHE A 1 503 ? 15.384 33.015 106.151 1.00 28.71 525 PHE A O 1
ATOM 3839 N N . ARG A 1 504 ? 16.916 32.917 104.505 1.00 30.33 526 ARG A N 1
ATOM 3840 C CA . ARG A 1 504 ? 17.962 33.573 105.289 1.00 34.89 526 ARG A CA 1
ATOM 3841 C C . ARG A 1 504 ? 18.433 34.854 104.621 1.00 32.05 526 ARG A C 1
ATOM 3842 O O . ARG A 1 504 ? 19.039 34.805 103.560 1.00 31.36 526 ARG A O 1
ATOM 3850 N N . CYS A 1 505 ? 18.133 35.989 105.250 1.00 31.47 527 CYS A N 1
ATOM 3851 C CA . CYS A 1 505 ? 18.617 37.292 104.814 1.00 33.42 527 CYS A CA 1
ATOM 3852 C C . CYS A 1 505 ? 20.017 37.577 105.390 1.00 39.60 527 CYS A C 1
ATOM 3853 O O . CYS A 1 505 ? 20.286 37.357 106.584 1.00 30.48 527 CYS A O 1
ATOM 3856 N N . LEU A 1 506 ? 20.901 38.084 104.537 1.00 39.86 528 LEU A N 1
ATOM 3857 C CA . LEU A 1 506 ? 22.309 38.248 104.895 1.00 45.95 528 LEU A CA 1
ATOM 3858 C C . LEU A 1 506 ? 22.860 39.643 104.600 1.00 45.92 528 LEU A C 1
ATOM 3859 O O . LEU A 1 506 ? 24.068 39.787 104.391 1.00 48.38 528 LEU A O 1
ATOM 3864 N N . ASP A 1 507 ? 22.007 40.672 104.592 1.00 41.79 529 ASP A N 1
ATOM 3865 C CA . ASP A 1 507 ? 22.482 42.024 104.222 1.00 41.90 529 ASP A CA 1
ATOM 3866 C C . ASP A 1 507 ? 23.361 42.667 105.296 1.00 39.43 529 ASP A C 1
ATOM 3867 O O . ASP A 1 507 ? 24.178 43.513 104.954 1.00 44.98 529 ASP A O 1
ATOM 3872 N N . LEU A 1 508 ? 23.201 42.292 106.568 1.00 39.89 530 LEU A N 1
ATOM 3873 C CA . LEU A 1 508 ? 24.088 42.799 107.626 1.00 45.12 530 LEU A CA 1
ATOM 3874 C C . LEU A 1 508 ? 25.566 42.528 107.262 1.00 50.06 530 LEU A C 1
ATOM 3875 O O . LEU A 1 508 ? 26.390 43.453 107.270 1.00 45.52 530 LEU A O 1
ATOM 3877 N N . GLU A 1 509 ? 25.868 41.276 106.893 1.00 53.12 531 GLU A N 1
ATOM 3878 C CA . GLU A 1 509 ? 27.211 40.862 106.444 1.00 55.16 531 GLU A CA 1
ATOM 3879 C C . GLU A 1 509 ? 27.395 41.029 104.929 1.00 63.32 531 GLU A C 1
ATOM 3880 O O . GLU A 1 509 ? 27.324 42.138 104.384 1.00 51.87 531 GLU A O 1
ATOM 3882 N N . LYS B 1 3 ? 22.396 12.818 120.513 1.00 48.86 25 LYS B N 1
ATOM 3883 C CA . LYS B 1 3 ? 21.626 13.783 121.352 1.00 44.08 25 LYS B CA 1
ATOM 3884 C C . LYS B 1 3 ? 21.100 13.113 122.622 1.00 41.09 25 LYS B C 1
ATOM 3885 O O . LYS B 1 3 ? 20.817 11.909 122.644 1.00 34.82 25 LYS B O 1
ATOM 3887 N N . THR B 1 4 ? 21.005 13.914 123.679 1.00 37.54 26 THR B N 1
ATOM 3888 C CA . THR B 1 4 ? 20.399 13.526 124.936 1.00 36.92 26 THR B CA 1
ATOM 3889 C C . THR B 1 4 ? 19.433 14.626 125.403 1.00 39.03 26 THR B C 1
ATOM 3890 O O . THR B 1 4 ? 19.341 15.705 124.793 1.00 34.26 26 THR B O 1
ATOM 3894 N N . PHE B 1 5 ? 18.711 14.348 126.486 1.00 32.95 27 PHE B N 1
ATOM 3895 C CA . PHE B 1 5 ? 17.991 15.394 127.204 1.00 30.95 27 PHE B CA 1
ATOM 3896 C C . PHE B 1 5 ? 18.138 15.208 128.708 1.00 34.58 27 PHE B C 1
ATOM 3897 O O . PHE B 1 5 ? 18.384 14.084 129.177 1.00 26.23 27 PHE B O 1
ATOM 3905 N N . ARG B 1 6 ? 17.957 16.317 129.435 1.00 34.80 28 ARG B N 1
ATOM 3906 C CA . ARG B 1 6 ? 18.046 16.370 130.891 1.00 40.07 28 ARG B CA 1
ATOM 3907 C C . ARG B 1 6 ? 16.649 16.441 131.498 1.00 35.79 28 ARG B C 1
ATOM 3908 O O . ARG B 1 6 ? 15.876 17.337 131.146 1.00 29.82 28 ARG B O 1
ATOM 3916 N N . ASN B 1 7 ? 16.344 15.530 132.426 1.00 32.14 29 ASN B N 1
ATOM 3917 C CA . ASN B 1 7 ? 15.134 15.647 133.261 1.00 32.60 29 ASN B CA 1
ATOM 3918 C C . ASN B 1 7 ? 15.375 16.675 134.375 1.00 35.05 29 ASN B C 1
ATOM 3919 O O . ASN B 1 7 ? 16.521 16.854 134.791 1.00 38.64 29 ASN B O 1
ATOM 3924 N N . PRO B 1 8 ? 14.327 17.332 134.882 1.00 34.21 30 PRO B N 1
ATOM 3925 C CA . PRO B 1 8 ? 12.938 17.141 134.454 1.00 30.57 30 PRO B CA 1
ATOM 3926 C C . PRO B 1 8 ? 12.611 17.905 133.181 1.00 30.24 30 PRO B C 1
ATOM 3927 O O . PRO B 1 8 ? 13.286 18.875 132.843 1.00 27.12 30 PRO B O 1
ATOM 3931 N N . ILE B 1 9 ? 11.581 17.450 132.478 1.00 31.11 31 ILE B N 1
ATOM 3932 C CA . ILE B 1 9 ? 11.167 18.092 131.230 1.00 27.92 31 ILE B CA 1
ATOM 3933 C C . ILE B 1 9 ? 10.294 19.324 131.454 1.00 26.51 31 ILE B C 1
ATOM 3934 O O . ILE B 1 9 ? 10.300 20.235 130.634 1.00 25.11 31 ILE B O 1
ATOM 3939 N N . ILE B 1 10 ? 9.536 19.367 132.545 1.00 29.27 32 ILE B N 1
ATOM 3940 C CA . ILE B 1 10 ? 8.786 20.584 132.873 1.00 29.02 32 ILE B CA 1
ATOM 3941 C C . ILE B 1 10 ? 8.925 20.857 134.361 1.00 28.25 32 ILE B C 1
ATOM 3942 O O . ILE B 1 10 ? 8.458 20.088 135.201 1.00 26.64 32 ILE B O 1
ATOM 3947 N N . THR B 1 11 ? 9.575 21.973 134.668 1.00 28.74 33 THR B N 1
ATOM 3948 C CA . THR B 1 11 ? 9.981 22.308 136.023 1.00 27.35 33 THR B CA 1
ATOM 3949 C C . THR B 1 11 ? 8.936 23.175 136.676 1.00 28.83 33 THR B C 1
ATOM 3950 O O . THR B 1 11 ? 7.986 23.610 136.018 1.00 32.87 33 THR B O 1
ATOM 3954 N N . GLY B 1 12 ? 9.106 23.434 137.970 1.00 26.09 34 GLY B N 1
ATOM 3955 C CA . GLY B 1 12 ? 8.099 24.151 138.742 1.00 27.91 34 GLY B CA 1
ATOM 3956 C C . GLY B 1 12 ? 6.892 23.269 139.015 1.00 26.76 34 GLY B C 1
ATOM 3957 O O . GLY B 1 12 ? 6.870 22.104 138.622 1.00 26.77 34 GLY B O 1
ATOM 3958 N N . MET B 1 13 ? 5.887 23.817 139.693 1.00 26.55 35 MET B N 1
ATOM 3959 C CA . MET B 1 13 ? 4.751 23.009 140.134 1.00 25.29 35 MET B CA 1
ATOM 3960 C C . MET B 1 13 ? 3.975 22.534 138.914 1.00 24.93 35 MET B C 1
ATOM 3961 O O . MET B 1 13 ? 3.220 23.293 138.294 1.00 25.20 35 MET B O 1
ATOM 3966 N N . ASN B 1 14 ? 4.197 21.268 138.586 1.00 22.99 36 ASN B N 1
ATOM 3967 C CA . ASN B 1 14 ? 3.592 20.617 137.437 1.00 23.44 36 ASN B CA 1
ATOM 3968 C C . ASN B 1 14 ? 3.373 19.145 137.747 1.00 25.34 36 ASN B C 1
ATOM 3969 O O . ASN B 1 14 ? 4.032 18.274 137.170 1.00 26.12 36 ASN B O 1
ATOM 3974 N N . PRO B 1 15 ? 2.459 18.862 138.690 1.00 25.67 37 PRO B N 1
ATOM 3975 C CA . PRO B 1 15 ? 2.253 17.483 139.123 1.00 27.42 37 PRO B CA 1
ATOM 3976 C C . PRO B 1 15 ? 1.242 16.755 138.258 1.00 27.93 37 PRO B C 1
ATOM 3977 O O . PRO B 1 15 ? 0.608 17.366 137.412 1.00 28.76 37 PRO B O 1
ATOM 3981 N N . ASP B 1 16 ? 1.115 15.450 138.481 1.00 30.75 38 ASP B N 1
ATOM 3982 C CA . ASP B 1 16 ? 0.048 14.614 137.901 1.00 30.37 38 ASP B CA 1
ATOM 3983 C C . ASP B 1 16 ? -0.031 14.702 136.360 1.00 29.27 38 ASP B C 1
ATOM 3984 O O . ASP B 1 16 ? -1.115 14.900 135.793 1.00 28.24 38 ASP B O 1
ATOM 3989 N N . PRO B 1 17 ? 1.121 14.579 135.679 1.00 26.92 39 PRO B N 1
ATOM 3990 C CA . PRO B 1 17 ? 1.134 14.690 134.230 1.00 27.17 39 PRO B CA 1
ATOM 3991 C C . PRO B 1 17 ? 0.317 13.618 133.523 1.00 27.42 39 PRO B C 1
ATOM 3992 O O . PRO B 1 17 ? 0.432 12.437 133.856 1.00 25.88 39 PRO B O 1
ATOM 3996 N N . SER B 1 18 ? -0.490 14.042 132.558 1.00 24.25 40 SER B N 1
ATOM 3997 C CA . SER B 1 18 ? -1.205 13.124 131.679 1.00 24.52 40 SER B CA 1
ATOM 3998 C C . SER B 1 18 ? -0.980 13.582 130.253 1.00 25.71 40 SER B C 1
ATOM 3999 O O . SER B 1 18 ? -1.054 14.785 129.974 1.00 24.46 40 SER B O 1
ATOM 4002 N N . ILE B 1 19 ? -0.745 12.629 129.353 1.00 23.84 41 ILE B N 1
ATOM 4003 C CA . ILE B 1 19 ? -0.281 12.925 127.981 1.00 26.55 41 ILE B CA 1
ATOM 4004 C C . ILE B 1 19 ? -1.125 12.225 126.909 1.00 24.59 41 ILE B C 1
ATOM 4005 O O . ILE B 1 19 ? -1.664 11.155 127.152 1.00 28.17 41 ILE B O 1
ATOM 4010 N N . CYS B 1 20 ? -1.224 12.842 125.732 1.00 26.30 42 CYS B N 1
ATOM 4011 C CA . CYS B 1 20 ? -1.726 12.171 124.536 1.00 29.00 42 CYS B CA 1
ATOM 4012 C C . CYS B 1 20 ? -0.983 12.658 123.308 1.00 25.60 42 CYS B C 1
ATOM 4013 O O . CYS B 1 20 ? -0.564 13.802 123.243 1.00 29.77 42 CYS B O 1
ATOM 4016 N N . ARG B 1 21 ? -0.815 11.758 122.350 1.00 28.53 43 ARG B N 1
ATOM 4017 C CA . ARG B 1 21 ? -0.229 12.069 121.053 1.00 31.77 43 ARG B CA 1
ATOM 4018 C C . ARG B 1 21 ? -1.338 12.065 120.006 1.00 30.40 43 ARG B C 1
ATOM 4019 O O . ARG B 1 21 ? -2.186 11.169 119.988 1.00 25.94 43 ARG B O 1
ATOM 4027 N N . VAL B 1 22 ? -1.317 13.087 119.156 1.00 29.31 44 VAL B N 1
ATOM 4028 C CA . VAL B 1 22 ? -2.253 13.256 118.050 1.00 31.51 44 VAL B CA 1
ATOM 4029 C C . VAL B 1 22 ? -1.426 13.544 116.800 1.00 30.37 44 VAL B C 1
ATOM 4030 O O . VAL B 1 22 ? -0.982 14.678 116.588 1.00 32.02 44 VAL B O 1
ATOM 4034 N N . GLY B 1 23 ? -1.199 12.511 115.989 1.00 25.44 45 GLY B N 1
ATOM 4035 C CA . GLY B 1 23 ? -0.300 12.626 114.864 1.00 25.98 45 GLY B CA 1
ATOM 4036 C C . GLY B 1 23 ? 1.074 12.922 115.417 1.00 29.05 45 GLY B C 1
ATOM 4037 O O . GLY B 1 23 ? 1.512 12.260 116.357 1.00 27.96 45 GLY B O 1
ATOM 4038 N N . ASP B 1 24 ? 1.722 13.953 114.885 1.00 33.33 46 ASP B N 1
ATOM 4039 C CA . ASP B 1 24 ? 3.051 14.383 115.358 1.00 37.46 46 ASP B CA 1
ATOM 4040 C C . ASP B 1 24 ? 3.020 15.323 116.590 1.00 39.27 46 ASP B C 1
ATOM 4041 O O . ASP B 1 24 ? 4.086 15.726 117.080 1.00 33.97 46 ASP B O 1
ATOM 4046 N N . ASP B 1 25 ? 1.826 15.656 117.100 1.00 30.95 47 ASP B N 1
ATOM 4047 C CA . ASP B 1 25 ? 1.695 16.598 118.217 1.00 30.73 47 ASP B CA 1
ATOM 4048 C C . ASP B 1 25 ? 1.408 15.892 119.561 1.00 30.27 47 ASP B C 1
ATOM 4049 O O . ASP B 1 25 ? 0.595 14.982 119.623 1.00 28.49 47 ASP B O 1
ATOM 4054 N N . PHE B 1 26 ? 2.118 16.308 120.612 1.00 31.17 48 PHE B N 1
ATOM 4055 C CA . PHE B 1 26 ? 1.983 15.763 121.965 1.00 28.75 48 PHE B CA 1
ATOM 4056 C C . PHE B 1 26 ? 1.433 16.844 122.843 1.00 28.40 48 PHE B C 1
ATOM 4057 O O . PHE B 1 26 ? 1.851 17.994 122.732 1.00 22.94 48 PHE B O 1
ATOM 4065 N N . TYR B 1 27 ? 0.491 16.470 123.705 1.00 28.07 49 TYR B N 1
ATOM 4066 C CA . TYR B 1 27 ? -0.174 17.419 124.586 1.00 25.59 49 TYR B CA 1
ATOM 4067 C C . TYR B 1 27 ? -0.197 16.852 125.980 1.00 25.62 49 TYR B C 1
ATOM 4068 O O . TYR B 1 27 ? -0.283 15.637 126.149 1.00 22.05 49 TYR B O 1
ATOM 4077 N N . LEU B 1 28 ? -0.132 17.737 126.973 1.00 25.21 50 LEU B N 1
ATOM 4078 C CA . LEU B 1 28 ? 0.052 17.335 128.375 1.00 22.67 50 LEU B CA 1
ATOM 4079 C C . LEU B 1 28 ? -0.587 18.324 129.343 1.00 22.97 50 LEU B C 1
ATOM 4080 O O . LEU B 1 28 ? -0.552 19.535 129.116 1.00 23.70 50 LEU B O 1
ATOM 4085 N N . VAL B 1 29 ? -1.143 17.789 130.432 1.00 23.65 51 VAL B N 1
ATOM 4086 C CA . VAL B 1 29 ? -1.767 18.579 131.479 1.00 22.24 51 VAL B CA 1
ATOM 4087 C C . VAL B 1 29 ? -1.254 18.157 132.833 1.00 23.82 51 VAL B C 1
ATOM 4088 O O . VAL B 1 29 ? -0.853 17.021 133.027 1.00 24.18 51 VAL B O 1
ATOM 4092 N N . THR B 1 30 ? -1.282 19.108 133.760 1.00 27.15 52 THR B N 1
ATOM 4093 C CA . THR B 1 30 ? -0.841 18.920 135.120 1.00 27.01 52 THR B CA 1
ATOM 4094 C C . THR B 1 30 ? -1.876 19.565 136.043 1.00 29.48 52 THR B C 1
ATOM 4095 O O . THR B 1 30 ? -2.604 20.461 135.627 1.00 27.08 52 THR B O 1
ATOM 4099 N N . SER B 1 31 ? -1.938 19.102 137.288 1.00 25.95 53 SER B N 1
ATOM 4100 C CA . SER B 1 31 ? -2.921 19.579 138.257 1.00 24.41 53 SER B CA 1
ATOM 4101 C C . SER B 1 31 ? -2.571 20.966 138.833 1.00 24.76 53 SER B C 1
ATOM 4102 O O . SER B 1 31 ? -1.414 21.364 138.864 1.00 23.20 53 SER B O 1
ATOM 4105 N N . THR B 1 32 ? -3.581 21.701 139.283 1.00 24.20 54 THR B N 1
ATOM 4106 C CA . THR B 1 32 ? -3.379 23.078 139.762 1.00 24.75 54 THR B CA 1
ATOM 4107 C C . THR B 1 32 ? -3.971 23.448 141.117 1.00 23.94 54 THR B C 1
ATOM 4108 O O . THR B 1 32 ? -3.644 24.506 141.638 1.00 24.87 54 THR B O 1
ATOM 4112 N N . PHE B 1 33 ? -4.831 22.612 141.693 1.00 25.47 55 PHE B N 1
ATOM 4113 C CA . PHE B 1 33 ? -5.367 22.871 143.030 1.00 29.13 55 PHE B CA 1
ATOM 4114 C C . PHE B 1 33 ? -6.063 24.244 143.090 1.00 27.38 55 PHE B C 1
ATOM 4115 O O . PHE B 1 33 ? -6.942 24.472 142.271 1.00 28.20 55 PHE B O 1
ATOM 4123 N N . GLU B 1 34 ? -5.682 25.158 143.988 1.00 25.46 56 GLU B N 1
ATOM 4124 C CA . GLU B 1 34 ? -6.378 26.474 144.104 1.00 23.91 56 GLU B CA 1
ATOM 4125 C C . GLU B 1 34 ? -6.099 27.474 142.979 1.00 24.32 56 GLU B C 1
ATOM 4126 O O . GLU B 1 34 ? -6.700 28.555 142.947 1.00 28.55 56 GLU B O 1
ATOM 4132 N N . TYR B 1 35 ? -5.187 27.148 142.068 1.00 23.51 57 TYR B N 1
ATOM 4133 C CA . TYR B 1 35 ? -4.712 28.140 141.094 1.00 25.45 57 TYR B CA 1
ATOM 4134 C C . TYR B 1 35 ? -5.596 28.260 139.855 1.00 26.42 57 TYR B C 1
ATOM 4135 O O . TYR B 1 35 ? -6.143 27.259 139.371 1.00 26.44 57 TYR B O 1
ATOM 4144 N N . PHE B 1 36 ? -5.751 29.494 139.367 1.00 26.32 58 PHE B N 1
ATOM 4145 C CA . PHE B 1 36 ? -6.601 29.787 138.207 1.00 26.43 58 PHE B CA 1
ATOM 4146 C C . PHE B 1 36 ? -5.789 30.584 137.203 1.00 25.58 58 PHE B C 1
ATOM 4147 O O . PHE B 1 36 ? -5.095 31.514 137.617 1.00 23.79 58 PHE B O 1
ATOM 4155 N N . PRO B 1 37 ? -5.861 30.263 135.907 1.00 24.60 59 PRO B N 1
ATOM 4156 C CA . PRO B 1 37 ? -6.666 29.170 135.352 1.00 25.32 59 PRO B CA 1
ATOM 4157 C C . PRO B 1 37 ? -6.092 27.772 135.637 1.00 24.63 59 PRO B C 1
ATOM 4158 O O . PRO B 1 37 ? -4.900 27.618 135.874 1.00 23.74 59 PRO B O 1
ATOM 4162 N N . GLY B 1 38 ? -6.965 26.774 135.637 1.00 26.52 60 GLY B N 1
ATOM 4163 C CA . GLY B 1 38 ? -6.598 25.410 136.022 1.00 24.34 60 GLY B CA 1
ATOM 4164 C C . GLY B 1 38 ? -6.209 24.549 134.833 1.00 24.85 60 GLY B C 1
ATOM 4165 O O . GLY B 1 38 ? -6.625 24.818 133.679 1.00 22.69 60 GLY B O 1
ATOM 4166 N N . LEU B 1 39 ? -5.404 23.520 135.123 1.00 22.18 61 LEU B N 1
ATOM 4167 C CA . LEU B 1 39 ? -5.032 22.486 134.164 1.00 22.29 61 LEU B CA 1
ATOM 4168 C C . LEU B 1 39 ? -4.348 23.044 132.915 1.00 22.37 61 LEU B C 1
ATOM 4169 O O . LEU B 1 39 ? -4.925 22.998 131.832 1.00 25.75 61 LEU B O 1
ATOM 4174 N N . PRO B 1 40 ? -3.115 23.568 133.059 1.00 19.91 62 PRO B N 1
ATOM 4175 C CA . PRO B 1 40 ? -2.418 24.093 131.899 1.00 21.87 62 PRO B CA 1
ATOM 4176 C C . PRO B 1 40 ? -2.187 23.027 130.838 1.00 26.18 62 PRO B C 1
ATOM 4177 O O . PRO B 1 40 ? -1.992 21.852 131.175 1.00 26.67 62 PRO B O 1
ATOM 4181 N N . VAL B 1 41 ? -2.227 23.444 129.574 1.00 27.43 63 VAL B N 1
ATOM 4182 C CA . VAL B 1 41 ? -2.048 22.548 128.427 1.00 27.65 63 VAL B CA 1
ATOM 4183 C C . VAL B 1 41 ? -0.717 22.899 127.759 1.00 29.71 63 VAL B C 1
ATOM 4184 O O . VAL B 1 41 ? -0.567 24.001 127.241 1.00 28.57 63 VAL B O 1
ATOM 4188 N N . TYR B 1 42 ? 0.231 21.957 127.784 1.00 30.15 64 TYR B N 1
ATOM 4189 C CA . TYR B 1 42 ? 1.543 22.112 127.163 1.00 28.67 64 TYR B CA 1
ATOM 4190 C C . TYR B 1 42 ? 1.633 21.343 125.832 1.00 30.46 64 TYR B C 1
ATOM 4191 O O . TYR B 1 42 ? 1.095 20.237 125.713 1.00 26.11 64 TYR B O 1
ATOM 4200 N N . HIS B 1 43 ? 2.350 21.919 124.859 1.00 27.12 65 HIS B N 1
ATOM 4201 C CA . HIS B 1 43 ? 2.502 21.339 123.514 1.00 27.38 65 HIS B CA 1
ATOM 4202 C C . HIS B 1 43 ? 3.967 21.049 123.204 1.00 29.11 65 HIS B C 1
ATOM 4203 O O . HIS B 1 43 ? 4.849 21.861 123.499 1.00 28.48 65 HIS B O 1
ATOM 4210 N N . SER B 1 44 ? 4.219 19.884 122.616 1.00 28.50 66 SER B N 1
ATOM 4211 C CA . SER B 1 44 ? 5.559 19.512 122.185 1.00 27.59 66 SER B CA 1
ATOM 4212 C C . SER B 1 44 ? 5.472 18.690 120.917 1.00 30.54 66 SER B C 1
ATOM 4213 O O . SER B 1 44 ? 4.430 18.098 120.628 1.00 35.37 66 SER B O 1
ATOM 4216 N N . LYS B 1 45 ? 6.566 18.674 120.163 1.00 30.12 67 LYS B N 1
ATOM 4217 C CA . LYS B 1 45 ? 6.744 17.760 119.038 1.00 33.53 67 LYS B CA 1
ATOM 4218 C C . LYS B 1 45 ? 7.808 16.692 119.274 1.00 32.88 67 LYS B C 1
ATOM 4219 O O . LYS B 1 45 ? 7.906 15.765 118.478 1.00 31.03 67 LYS B O 1
ATOM 4225 N N . ASP B 1 46 ? 8.579 16.800 120.360 1.00 30.99 68 ASP B N 1
ATOM 4226 C CA . ASP B 1 46 ? 9.658 15.838 120.653 1.00 32.58 68 ASP B CA 1
ATOM 4227 C C . ASP B 1 46 ? 9.635 15.189 122.053 1.00 28.89 68 ASP B C 1
ATOM 4228 O O . ASP B 1 46 ? 10.556 14.433 122.388 1.00 28.50 68 ASP B O 1
ATOM 4233 N N . LEU B 1 47 ? 8.605 15.484 122.852 1.00 27.71 69 LEU B N 1
ATOM 4234 C CA . LEU B 1 47 ? 8.486 15.054 124.272 1.00 28.26 69 LEU B CA 1
ATOM 4235 C C . LEU B 1 47 ? 9.385 15.783 125.282 1.00 28.81 69 LEU B C 1
ATOM 4236 O O . LEU B 1 47 ? 9.141 15.686 126.494 1.00 26.46 69 LEU B O 1
ATOM 4241 N N . VAL B 1 48 ? 10.391 16.514 124.792 1.00 27.05 70 VAL B N 1
ATOM 4242 C CA . VAL B 1 48 ? 11.392 17.163 125.628 1.00 26.72 70 VAL B CA 1
ATOM 4243 C C . VAL B 1 48 ? 11.101 18.651 125.826 1.00 28.35 70 VAL B C 1
ATOM 4244 O O . VAL B 1 48 ? 11.092 19.144 126.953 1.00 33.16 70 VAL B O 1
ATOM 4248 N N . HIS B 1 49 ? 10.891 19.360 124.723 1.00 29.27 71 HIS B N 1
ATOM 4249 C CA . HIS B 1 49 ? 10.690 20.801 124.747 1.00 27.19 71 HIS B CA 1
ATOM 4250 C C . HIS B 1 49 ? 9.199 21.110 124.702 1.00 26.63 71 HIS B C 1
ATOM 4251 O O . HIS B 1 49 ? 8.520 20.767 123.728 1.00 26.97 71 HIS B O 1
ATOM 4258 N N . TRP B 1 50 ? 8.704 21.760 125.757 1.00 25.33 72 TRP B N 1
ATOM 4259 C CA . TRP B 1 50 ? 7.287 22.061 125.915 1.00 26.34 72 TRP B CA 1
ATOM 4260 C C . TRP B 1 50 ? 7.003 23.566 125.886 1.00 28.84 72 TRP B C 1
ATOM 4261 O O . TRP B 1 50 ? 7.807 24.366 126.356 1.00 36.33 72 TRP B O 1
ATOM 4272 N N . LYS B 1 51 ? 5.859 23.927 125.306 1.00 30.06 73 LYS B N 1
ATOM 4273 C CA . LYS B 1 51 ? 5.358 25.300 125.279 1.00 31.18 73 LYS B CA 1
ATOM 4274 C C . LYS B 1 51 ? 3.944 25.323 125.832 1.00 30.15 73 LYS B C 1
ATOM 4275 O O . LYS B 1 51 ? 3.114 24.470 125.487 1.00 29.49 73 LYS B O 1
ATOM 4281 N N . LEU B 1 52 ? 3.668 26.307 126.680 1.00 29.80 74 LEU B N 1
ATOM 4282 C CA . LEU B 1 52 ? 2.341 26.496 127.250 1.00 28.20 74 LEU B CA 1
ATOM 4283 C C . LEU B 1 52 ? 1.453 27.135 126.185 1.00 26.52 74 LEU B C 1
ATOM 4284 O O . LEU B 1 52 ? 1.797 28.207 125.674 1.00 27.69 74 LEU B O 1
ATOM 4289 N N . ILE B 1 53 ? 0.340 26.482 125.835 1.00 23.32 75 ILE B N 1
ATOM 4290 C CA . ILE B 1 53 ? -0.574 26.993 124.774 1.00 25.39 75 ILE B CA 1
ATOM 4291 C C . ILE B 1 53 ? -1.971 27.436 125.225 1.00 25.65 75 ILE B C 1
ATOM 4292 O O . ILE B 1 53 ? -2.672 28.110 124.475 1.00 32.68 75 ILE B O 1
ATOM 4297 N N . GLY B 1 54 ? -2.371 27.054 126.432 1.00 28.59 76 GLY B N 1
ATOM 4298 C CA . GLY B 1 54 ? -3.728 27.299 126.923 1.00 25.11 76 GLY B CA 1
ATOM 4299 C C . GLY B 1 54 ? -3.922 26.653 128.281 1.00 23.54 76 GLY B C 1
ATOM 4300 O O . GLY B 1 54 ? -2.962 26.172 128.894 1.00 23.84 76 GLY B O 1
ATOM 4301 N N . HIS B 1 55 ? -5.162 26.662 128.752 1.00 23.37 77 HIS B N 1
ATOM 4302 C CA . HIS B 1 55 ? -5.550 26.023 130.003 1.00 24.31 77 HIS B CA 1
ATOM 4303 C C . HIS B 1 55 ? -6.910 25.362 129.794 1.00 26.65 77 HIS B C 1
ATOM 4304 O O . HIS B 1 55 ? -7.828 25.988 129.262 1.00 31.99 77 HIS B O 1
ATOM 4311 N N . ALA B 1 56 ? -7.057 24.113 130.219 1.00 27.32 78 ALA B N 1
ATOM 4312 C CA . ALA B 1 56 ? -8.338 23.415 130.054 1.00 27.17 78 ALA B CA 1
ATOM 4313 C C . ALA B 1 56 ? -9.509 24.130 130.738 1.00 27.57 78 ALA B C 1
ATOM 4314 O O . ALA B 1 56 ? -10.626 24.098 130.239 1.00 31.14 78 ALA B O 1
ATOM 4316 N N . LEU B 1 57 ? -9.241 24.763 131.876 1.00 29.38 79 LEU B N 1
ATOM 4317 C CA . LEU B 1 57 ? -10.267 25.410 132.674 1.00 30.31 79 LEU B CA 1
ATOM 4318 C C . LEU B 1 57 ? -10.000 26.917 132.832 1.00 31.10 79 LEU B C 1
ATOM 4319 O O . LEU B 1 57 ? -9.572 27.371 133.903 1.00 32.56 79 LEU B O 1
ATOM 4324 N N . SER B 1 58 ? -10.278 27.686 131.772 1.00 30.33 80 SER B N 1
ATOM 4325 C CA . SER B 1 58 ? -9.960 29.134 131.726 1.00 36.08 80 SER B CA 1
ATOM 4326 C C . SER B 1 58 ? -11.102 30.095 132.088 1.00 35.99 80 SER B C 1
ATOM 4327 O O . SER B 1 58 ? -10.959 31.305 131.894 1.00 34.71 80 SER B O 1
ATOM 4330 N N . ARG B 1 59 ? -12.228 29.578 132.585 1.00 36.45 81 ARG B N 1
ATOM 4331 C CA . ARG B 1 59 ? -13.376 30.415 132.970 1.00 36.28 81 ARG B CA 1
ATOM 4332 C C . ARG B 1 59 ? -13.864 30.006 134.348 1.00 32.73 81 ARG B C 1
ATOM 4333 O O . ARG B 1 59 ? -13.671 28.856 134.736 1.00 37.78 81 ARG B O 1
ATOM 4341 N N . PRO B 1 60 ? -14.489 30.939 135.107 1.00 36.72 82 PRO B N 1
ATOM 4342 C CA . PRO B 1 60 ? -14.997 30.576 136.442 1.00 37.69 82 PRO B CA 1
ATOM 4343 C C . PRO B 1 60 ? -16.021 29.425 136.454 1.00 38.35 82 PRO B C 1
ATOM 4344 O O . PRO B 1 60 ? -16.055 28.641 137.406 1.00 36.33 82 PRO B O 1
ATOM 4348 N N . GLU B 1 61 ? -16.838 29.332 135.408 1.00 39.07 83 GLU B N 1
ATOM 4349 C CA . GLU B 1 61 ? -17.853 28.283 135.312 1.00 44.68 83 GLU B CA 1
ATOM 4350 C C . GLU B 1 61 ? -17.283 26.863 135.122 1.00 40.60 83 GLU B C 1
ATOM 4351 O O . GLU B 1 61 ? -17.948 25.905 135.504 1.00 41.13 83 GLU B O 1
ATOM 4357 N N . ASN B 1 62 ? -16.070 26.723 134.567 1.00 40.46 84 ASN B N 1
ATOM 4358 C CA . ASN B 1 62 ? -15.393 25.397 134.482 1.00 35.50 84 ASN B CA 1
ATOM 4359 C C . ASN B 1 62 ? -14.260 25.148 135.493 1.00 36.23 84 ASN B C 1
ATOM 4360 O O . ASN B 1 62 ? -13.718 24.043 135.524 1.00 35.88 84 ASN B O 1
ATOM 4365 N N . ASN B 1 63 ? -13.923 26.148 136.319 1.00 35.19 85 ASN B N 1
ATOM 4366 C CA . ASN B 1 63 ? -13.077 25.939 137.505 1.00 35.96 85 ASN B CA 1
ATOM 4367 C C . ASN B 1 63 ? -13.645 26.708 138.718 1.00 41.22 85 ASN B C 1
ATOM 4368 O O . ASN B 1 63 ? -13.121 27.757 139.099 1.00 46.84 85 ASN B O 1
ATOM 4373 N N . PRO B 1 64 ? -14.736 26.195 139.318 1.00 43.77 86 PRO B N 1
ATOM 4374 C CA . PRO B 1 64 ? -15.277 26.805 140.544 1.00 43.03 86 PRO B CA 1
ATOM 4375 C C . PRO B 1 64 ? -14.404 26.511 141.776 1.00 41.87 86 PRO B C 1
ATOM 4376 O O . PRO B 1 64 ? -14.305 25.354 142.192 1.00 35.71 86 PRO B O 1
ATOM 4380 N N . LEU B 1 65 ? -13.791 27.553 142.349 1.00 39.12 87 LEU B N 1
ATOM 4381 C CA . LEU B 1 65 ? -12.770 27.402 143.399 1.00 35.52 87 LEU B CA 1
ATOM 4382 C C . LEU B 1 65 ? -13.030 28.123 144.728 1.00 36.54 87 LEU B C 1
ATOM 4383 O O . LEU B 1 65 ? -12.319 27.870 145.707 1.00 38.12 87 LEU B O 1
ATOM 4388 N N . MET B 1 66 ? -14.024 29.004 144.793 1.00 38.13 88 MET B N 1
ATOM 4389 C CA . MET B 1 66 ? -14.199 29.833 145.986 1.00 38.50 88 MET B CA 1
ATOM 4390 C C . MET B 1 66 ? -14.468 28.954 147.211 1.00 36.47 88 MET B C 1
ATOM 4391 O O . MET B 1 66 ? -15.160 27.935 147.119 1.00 35.11 88 MET B O 1
ATOM 4396 N N . GLY B 1 67 ? -13.862 29.320 148.338 1.00 30.33 89 GLY B N 1
ATOM 4397 C CA . GLY B 1 67 ? -13.924 28.516 149.546 1.00 30.99 89 GLY B CA 1
ATOM 4398 C C . GLY B 1 67 ? -12.919 27.370 149.647 1.00 33.50 89 GLY B C 1
ATOM 4399 O O . GLY B 1 67 ? -12.678 26.893 150.745 1.00 32.44 89 GLY B O 1
ATOM 4400 N N . CYS B 1 68 ? -12.314 26.930 148.537 1.00 35.63 90 CYS B N 1
ATOM 4401 C CA . CYS B 1 68 ? -11.422 25.756 148.567 1.00 34.87 90 CYS B CA 1
ATOM 4402 C C . CYS B 1 68 ? -10.171 26.052 149.389 1.00 30.60 90 CYS B C 1
ATOM 4403 O O . CYS B 1 68 ? -9.700 27.188 149.417 1.00 33.11 90 CYS B O 1
ATOM 4406 N N . ASN B 1 69 ? -9.671 25.039 150.086 1.00 30.30 91 ASN B N 1
ATOM 4407 C CA . ASN B 1 69 ? -8.440 25.160 150.854 1.00 36.90 91 ASN B CA 1
ATOM 4408 C C . ASN B 1 69 ? -7.225 25.248 149.924 1.00 33.90 91 ASN B C 1
ATOM 4409 O O . ASN B 1 69 ? -7.114 24.502 148.937 1.00 32.49 91 ASN B O 1
ATOM 4414 N N . ALA B 1 70 ? -6.325 26.177 150.236 1.00 29.44 92 ALA B N 1
ATOM 4415 C CA . ALA B 1 70 ? -5.069 26.282 149.513 1.00 30.82 92 ALA B CA 1
ATOM 4416 C C . ALA B 1 70 ? -4.310 24.968 149.666 1.00 32.85 92 ALA B C 1
ATOM 4417 O O . ALA B 1 70 ? -4.324 24.360 150.743 1.00 34.01 92 ALA B O 1
ATOM 4419 N N . SER B 1 71 ? -3.725 24.485 148.571 1.00 35.37 93 SER B N 1
ATOM 4420 C CA . SER B 1 71 ? -2.793 23.358 148.605 1.00 35.51 93 SER B CA 1
ATOM 4421 C C . SER B 1 71 ? -3.482 21.982 148.621 1.00 36.62 93 SER B C 1
ATOM 4422 O O . SER B 1 71 ? -2.959 21.043 148.037 1.00 38.72 93 SER B O 1
ATOM 4425 N N . THR B 1 72 ? -4.632 21.862 149.288 1.00 38.10 94 THR B N 1
ATOM 4426 C CA . THR B 1 72 ? -5.385 20.601 149.380 1.00 35.04 94 THR B CA 1
ATOM 4427 C C . THR B 1 72 ? -6.802 20.656 148.786 1.00 34.07 94 THR B C 1
ATOM 4428 O O . THR B 1 72 ? -7.512 19.652 148.812 1.00 37.48 94 THR B O 1
ATOM 4432 N N . GLY B 1 73 ? -7.216 21.811 148.262 1.00 30.70 95 GLY B N 1
ATOM 4433 C CA . GLY B 1 73 ? -8.494 21.945 147.562 1.00 29.25 95 GLY B CA 1
ATOM 4434 C C . GLY B 1 73 ? -8.272 22.279 146.095 1.00 32.01 95 GLY B C 1
ATOM 4435 O O . GLY B 1 73 ? -7.138 22.490 145.652 1.00 34.18 95 GLY B O 1
ATOM 4436 N N . GLY B 1 74 ? -9.361 22.325 145.344 1.00 30.56 96 GLY B N 1
ATOM 4437 C CA . GLY B 1 74 ? -9.328 22.673 143.927 1.00 33.15 96 GLY B CA 1
ATOM 4438 C C . GLY B 1 74 ? -9.101 21.474 143.015 1.00 34.90 96 GLY B C 1
ATOM 4439 O O . GLY B 1 74 ? -9.611 20.389 143.277 1.00 32.13 96 GLY B O 1
ATOM 4440 N N . GLN B 1 75 ? -8.346 21.692 141.939 1.00 34.26 97 GLN B N 1
ATOM 4441 C CA . GLN B 1 75 ? -8.116 20.694 140.893 1.00 33.62 97 GLN B CA 1
ATOM 4442 C C . GLN B 1 75 ? -7.035 19.666 141.235 1.00 36.42 97 GLN B C 1
ATOM 4443 O O . GLN B 1 75 ? -5.854 20.022 141.402 1.00 36.49 97 GLN B O 1
ATOM 4449 N N . TYR B 1 76 ? -7.440 18.396 141.325 1.00 34.46 98 TYR B N 1
ATOM 4450 C CA . TYR B 1 76 ? -6.514 17.274 141.542 1.00 30.55 98 TYR B CA 1
ATOM 4451 C C . TYR B 1 76 ? -6.074 16.725 140.160 1.00 32.58 98 TYR B C 1
ATOM 4452 O O . TYR B 1 76 ? -6.292 17.394 139.137 1.00 30.32 98 TYR B O 1
ATOM 4461 N N . ALA B 1 77 ? -5.418 15.560 140.134 1.00 31.74 99 ALA B N 1
ATOM 4462 C CA . ALA B 1 77 ? -4.930 14.919 138.895 1.00 28.43 99 ALA B CA 1
ATOM 4463 C C . ALA B 1 77 ? -5.925 14.897 137.735 1.00 28.64 99 ALA B C 1
ATOM 4464 O O . ALA B 1 77 ? -7.030 14.381 137.900 1.00 32.92 99 ALA B O 1
ATOM 4466 N N . PRO B 1 78 ? -5.536 15.446 136.561 1.00 26.30 100 PRO B N 1
ATOM 4467 C CA . PRO B 1 78 ? -6.321 15.337 135.348 1.00 26.93 100 PRO B CA 1
ATOM 4468 C C . PRO B 1 78 ? -5.839 14.213 134.421 1.00 26.79 100 PRO B C 1
ATOM 4469 O O . PRO B 1 78 ? -4.697 13.783 134.512 1.00 25.31 100 PRO B O 1
ATOM 4473 N N . THR B 1 79 ? -6.717 13.752 133.535 1.00 28.92 101 THR B N 1
ATOM 4474 C CA . THR B 1 79 ? -6.328 12.863 132.447 1.00 28.88 101 THR B CA 1
ATOM 4475 C C . THR B 1 79 ? -6.767 13.488 131.133 1.00 29.16 101 THR B C 1
ATOM 4476 O O . THR B 1 79 ? -7.888 13.974 131.033 1.00 30.79 101 THR B O 1
ATOM 4480 N N . LEU B 1 80 ? -5.871 13.478 130.148 1.00 25.99 102 LEU B N 1
ATOM 4481 C CA . LEU B 1 80 ? -6.104 14.092 128.838 1.00 26.44 102 LEU B CA 1
ATOM 4482 C C . LEU B 1 80 ? -6.098 13.013 127.779 1.00 26.80 102 LEU B C 1
ATOM 4483 O O . LEU B 1 80 ? -5.174 12.191 127.728 1.00 26.78 102 LEU B O 1
ATOM 4488 N N . ARG B 1 81 ? -7.128 13.009 126.941 1.00 31.01 103 ARG B N 1
ATOM 4489 C CA . ARG B 1 81 ? -7.223 12.072 125.809 1.00 31.39 103 ARG B CA 1
ATOM 4490 C C . ARG B 1 81 ? -7.827 12.757 124.582 1.00 31.21 103 ARG B C 1
ATOM 4491 O O . ARG B 1 81 ? -8.302 13.891 124.661 1.00 34.39 103 ARG B O 1
ATOM 4499 N N . TYR B 1 82 ? -7.781 12.061 123.453 1.00 35.08 104 TYR B N 1
ATOM 4500 C CA . TYR B 1 82 ? -8.250 12.567 122.165 1.00 34.97 104 TYR B CA 1
ATOM 4501 C C . TYR B 1 82 ? -8.953 11.449 121.406 1.00 38.25 104 TYR B C 1
ATOM 4502 O O . TYR B 1 82 ? -8.387 10.363 121.266 1.00 34.94 104 TYR B O 1
ATOM 4511 N N . HIS B 1 83 ? -10.160 11.733 120.906 1.00 38.45 105 HIS B N 1
ATOM 4512 C CA . HIS B 1 83 ? -10.926 10.797 120.074 1.00 43.33 105 HIS B CA 1
ATOM 4513 C C . HIS B 1 83 ? -11.784 11.537 119.040 1.00 44.23 105 HIS B C 1
ATOM 4514 O O . HIS B 1 83 ? -12.468 12.511 119.381 1.00 36.78 105 HIS B O 1
ATOM 4521 N N . ASP B 1 84 ? -11.726 11.078 117.785 1.00 44.96 106 ASP B N 1
ATOM 4522 C CA . ASP B 1 84 ? -12.610 11.550 116.708 1.00 47.26 106 ASP B CA 1
ATOM 4523 C C . ASP B 1 84 ? -12.729 13.089 116.637 1.00 42.38 106 ASP B C 1
ATOM 4524 O O . ASP B 1 84 ? -13.833 13.648 116.636 1.00 47.30 106 ASP B O 1
ATOM 4526 N N . GLY B 1 85 ? -11.579 13.755 116.612 1.00 37.31 107 GLY B N 1
ATOM 4527 C CA . GLY B 1 85 ? -11.513 15.216 116.505 1.00 41.12 107 GLY B CA 1
ATOM 4528 C C . GLY B 1 85 ? -11.677 16.011 117.795 1.00 41.10 107 GLY B C 1
ATOM 4529 O O . GLY B 1 85 ? -11.570 17.238 117.764 1.00 42.46 107 GLY B O 1
ATOM 4530 N N . THR B 1 86 ? -11.918 15.325 118.919 1.00 35.08 108 THR B N 1
ATOM 4531 C CA . THR B 1 86 ? -12.279 15.969 120.179 1.00 38.18 108 THR B CA 1
ATOM 4532 C C . THR B 1 86 ? -11.293 15.576 121.288 1.00 35.99 108 THR B C 1
ATOM 4533 O O . THR B 1 86 ? -11.059 14.390 121.529 1.00 37.01 108 THR B O 1
ATOM 4537 N N . PHE B 1 87 ? -10.733 16.586 121.953 1.00 30.63 109 PHE B N 1
ATOM 4538 C CA . PHE B 1 87 ? -9.902 16.396 123.138 1.00 28.86 109 PHE B CA 1
ATOM 4539 C C . PHE B 1 87 ? -10.805 16.328 124.349 1.00 26.71 109 PHE B C 1
ATOM 4540 O O . PHE B 1 87 ? -11.793 17.031 124.409 1.00 31.49 109 PHE B O 1
ATOM 4548 N N . TYR B 1 88 ? -10.447 15.492 125.314 1.00 28.76 110 TYR B N 1
ATOM 4549 C CA . TYR B 1 88 ? -11.180 15.351 126.568 1.00 28.14 110 TYR B CA 1
ATOM 4550 C C . TYR B 1 88 ? -10.192 15.509 127.705 1.00 27.44 110 TYR B C 1
ATOM 4551 O O . TYR B 1 88 ? -9.091 14.953 127.659 1.00 26.19 110 TYR B O 1
ATOM 4560 N N . VAL B 1 89 ? -10.580 16.277 128.716 1.00 28.32 111 VAL B N 1
ATOM 4561 C CA . VAL B 1 89 ? -9.839 16.357 129.967 1.00 25.83 111 VAL B CA 1
ATOM 4562 C C . VAL B 1 89 ? -10.830 16.076 131.078 1.00 25.73 111 VAL B C 1
ATOM 4563 O O . VAL B 1 89 ? -11.815 16.788 131.203 1.00 28.08 111 VAL B O 1
ATOM 4567 N N . ILE B 1 90 ? -10.534 15.065 131.885 1.00 27.36 112 ILE B N 1
ATOM 4568 C CA . ILE B 1 90 ? -11.344 14.671 133.029 1.00 28.45 112 ILE B CA 1
ATOM 4569 C C . ILE B 1 90 ? -10.520 14.898 134.280 1.00 29.39 112 ILE B C 1
ATOM 4570 O O . ILE B 1 90 ? -9.317 14.635 134.284 1.00 29.41 112 ILE B O 1
ATOM 4575 N N . GLY B 1 91 ? -11.163 15.389 135.337 1.00 30.01 113 GLY B N 1
ATOM 4576 C CA . GLY B 1 91 ? -10.487 15.611 136.615 1.00 27.02 113 GLY B CA 1
ATOM 4577 C C . GLY B 1 91 ? -11.454 15.669 137.772 1.00 30.42 113 GLY B C 1
ATOM 4578 O O . GLY B 1 91 ? -12.601 15.229 137.648 1.00 37.12 113 GLY B O 1
ATOM 4579 N N . THR B 1 92 ? -10.986 16.206 138.896 1.00 29.70 114 THR B N 1
ATOM 4580 C CA . THR B 1 92 ? -11.785 16.319 140.115 1.00 32.22 114 THR B CA 1
ATOM 4581 C C . THR B 1 92 ? -11.545 17.658 140.832 1.00 33.60 114 THR B C 1
ATOM 4582 O O . THR B 1 92 ? -10.400 18.067 141.026 1.00 32.89 114 THR B O 1
ATOM 4586 N N . ASN B 1 93 ? -12.636 18.314 141.231 1.00 36.79 115 ASN B N 1
ATOM 4587 C CA . ASN B 1 93 ? -12.614 19.596 141.951 1.00 31.33 115 ASN B CA 1
ATOM 4588 C C . ASN B 1 93 ? -13.101 19.327 143.371 1.00 29.24 115 ASN B C 1
ATOM 4589 O O . ASN B 1 93 ? -14.257 18.978 143.557 1.00 35.28 115 ASN B O 1
ATOM 4594 N N . TYR B 1 94 ? -12.225 19.467 144.361 1.00 29.34 116 TYR B N 1
ATOM 4595 C CA . TYR B 1 94 ? -12.611 19.327 145.775 1.00 34.38 116 TYR B CA 1
ATOM 4596 C C . TYR B 1 94 ? -12.716 20.689 146.470 1.00 41.12 116 TYR B C 1
ATOM 4597 O O . TYR B 1 94 ? -11.790 21.508 146.395 1.00 38.17 116 TYR B O 1
ATOM 4606 N N . GLY B 1 95 ? -13.840 20.927 147.144 1.00 41.37 117 GLY B N 1
ATOM 4607 C CA . GLY B 1 95 ? -13.944 22.024 148.110 1.00 41.58 117 GLY B CA 1
ATOM 4608 C C . GLY B 1 95 ? -14.231 23.421 147.585 1.00 38.87 117 GLY B C 1
ATOM 4609 O O . GLY B 1 95 ? -14.311 24.351 148.378 1.00 39.91 117 GLY B O 1
ATOM 4610 N N . GLY B 1 96 ? -14.383 23.578 146.268 1.00 42.07 118 GLY B N 1
ATOM 4611 C CA . GLY B 1 96 ? -14.810 24.848 145.670 1.00 37.44 118 GLY B CA 1
ATOM 4612 C C . GLY B 1 96 ? -16.327 24.959 145.562 1.00 43.51 118 GLY B C 1
ATOM 4613 O O . GLY B 1 96 ? -17.008 23.972 145.259 1.00 44.38 118 GLY B O 1
ATOM 4614 N N . LYS B 1 97 ? -16.853 26.165 145.789 1.00 41.21 119 LYS B N 1
ATOM 4615 C CA . LYS B 1 97 ? -18.296 26.433 145.730 1.00 36.84 119 LYS B CA 1
ATOM 4616 C C . LYS B 1 97 ? -18.858 26.220 144.328 1.00 36.16 119 LYS B C 1
ATOM 4617 O O . LYS B 1 97 ? -18.434 26.892 143.378 1.00 26.87 119 LYS B O 1
ATOM 4619 N N . GLY B 1 98 ? -19.827 25.304 144.222 1.00 40.28 120 GLY B N 1
ATOM 4620 C CA . GLY B 1 98 ? -20.447 24.926 142.943 1.00 37.87 120 GLY B CA 1
ATOM 4621 C C . GLY B 1 98 ? -19.930 23.610 142.370 1.00 41.48 120 GLY B C 1
ATOM 4622 O O . GLY B 1 98 ? -20.431 23.143 141.350 1.00 43.23 120 GLY B O 1
ATOM 4623 N N . SER B 1 99 ? -18.935 23.005 143.019 1.00 43.45 121 SER B N 1
ATOM 4624 C CA . SER B 1 99 ? -18.329 21.772 142.518 1.00 46.88 121 SER B CA 1
ATOM 4625 C C . SER B 1 99 ? -19.169 20.550 142.858 1.00 45.03 121 SER B C 1
ATOM 4626 O O . SER B 1 99 ? -19.618 20.384 143.999 1.00 42.83 121 SER B O 1
ATOM 4629 N N . GLN B 1 100 ? -19.356 19.702 141.851 1.00 42.60 122 GLN B N 1
ATOM 4630 C CA . GLN B 1 100 ? -19.940 18.373 142.014 1.00 43.59 122 GLN B CA 1
ATOM 4631 C C . GLN B 1 100 ? -18.877 17.264 141.940 1.00 38.63 122 GLN B C 1
ATOM 4632 O O . GLN B 1 100 ? -19.226 16.096 141.867 1.00 39.07 122 GLN B O 1
ATOM 4638 N N . GLY B 1 101 ? -17.591 17.624 141.967 1.00 36.44 123 GLY B N 1
ATOM 4639 C CA . GLY B 1 101 ? -16.505 16.642 142.044 1.00 34.77 123 GLY B CA 1
ATOM 4640 C C . GLY B 1 101 ? -15.884 16.333 140.694 1.00 32.61 123 GLY B C 1
ATOM 4641 O O . GLY B 1 101 ? -15.235 17.184 140.110 1.00 32.29 123 GLY B O 1
ATOM 4642 N N . VAL B 1 102 ? -16.081 15.107 140.208 1.00 33.63 124 VAL B N 1
ATOM 4643 C CA . VAL B 1 102 ? -15.497 14.659 138.950 1.00 28.65 124 VAL B CA 1
ATOM 4644 C C . VAL B 1 102 ? -16.266 15.249 137.774 1.00 25.87 124 VAL B C 1
ATOM 4645 O O . VAL B 1 102 ? -17.490 15.240 137.760 1.00 27.18 124 VAL B O 1
ATOM 4649 N N . PHE B 1 103 ? -15.521 15.743 136.790 1.00 25.12 125 PHE B N 1
ATOM 4650 C CA . PHE B 1 103 ? -16.071 16.411 135.623 1.00 28.60 125 PHE B CA 1
ATOM 4651 C C . PHE B 1 103 ? -15.176 16.159 134.414 1.00 31.27 125 PHE B C 1
ATOM 4652 O O . PHE B 1 103 ? -14.021 15.772 134.577 1.00 34.02 125 PHE B O 1
ATOM 4660 N N . TYR B 1 104 ? -15.683 16.429 133.212 1.00 28.22 126 TYR B N 1
ATOM 4661 C CA . TYR B 1 104 ? -14.801 16.633 132.079 1.00 28.53 126 TYR B CA 1
ATOM 4662 C C . TYR B 1 104 ? -15.236 17.793 131.189 1.00 29.27 126 TYR B C 1
ATOM 4663 O O . TYR B 1 104 ? -16.374 18.244 131.243 1.00 32.54 126 TYR B O 1
ATOM 4672 N N . VAL B 1 105 ? -14.292 18.267 130.381 1.00 30.01 127 VAL B N 1
ATOM 4673 C CA . VAL B 1 105 ? -14.516 19.328 129.408 1.00 30.63 127 VAL B CA 1
ATOM 4674 C C . VAL B 1 105 ? -13.904 18.918 128.071 1.00 29.82 127 VAL B C 1
ATOM 4675 O O . VAL B 1 105 ? -12.944 18.147 128.029 1.00 27.28 127 VAL B O 1
ATOM 4679 N N . THR B 1 106 ? -14.454 19.438 126.984 1.00 30.01 128 THR B N 1
ATOM 4680 C CA . THR B 1 106 ? -14.013 19.057 125.644 1.00 31.80 128 THR B CA 1
ATOM 4681 C C . THR B 1 106 ? -13.530 20.261 124.842 1.00 34.42 128 THR B C 1
ATOM 4682 O O . THR B 1 106 ? -13.940 21.396 125.096 1.00 33.72 128 THR B O 1
ATOM 4686 N N . ALA B 1 107 ? -12.662 19.995 123.868 1.00 38.54 129 ALA B N 1
ATOM 4687 C CA . ALA B 1 107 ? -12.234 21.002 122.908 1.00 38.28 129 ALA B CA 1
ATOM 4688 C C . ALA B 1 107 ? -11.874 20.392 121.554 1.00 40.61 129 ALA B C 1
ATOM 4689 O O . ALA B 1 107 ? -11.561 19.207 121.452 1.00 38.59 129 ALA B O 1
ATOM 4691 N N . LYS B 1 108 ? -11.953 21.224 120.520 1.00 41.06 130 LYS B N 1
ATOM 4692 C CA . LYS B 1 108 ? -11.515 20.880 119.173 1.00 38.84 130 LYS B CA 1
ATOM 4693 C C . LYS B 1 108 ? -10.084 21.368 118.953 1.00 39.23 130 LYS B C 1
ATOM 4694 O O . LYS B 1 108 ? -9.311 20.725 118.238 1.00 35.19 130 LYS B O 1
ATOM 4696 N N . ASN B 1 109 ? -9.755 22.516 119.556 1.00 43.26 131 ASN B N 1
ATOM 4697 C CA . ASN B 1 109 ? -8.412 23.096 119.568 1.00 39.33 131 ASN B CA 1
ATOM 4698 C C . ASN B 1 109 ? -7.904 23.000 121.021 1.00 41.38 131 ASN B C 1
ATOM 4699 O O . ASN B 1 109 ? -8.552 23.525 121.932 1.00 39.48 131 ASN B O 1
ATOM 4704 N N . PRO B 1 110 ? -6.748 22.341 121.253 1.00 35.01 132 PRO B N 1
ATOM 4705 C CA . PRO B 1 110 ? -6.306 22.150 122.647 1.00 34.87 132 PRO B CA 1
ATOM 4706 C C . PRO B 1 110 ? -5.871 23.432 123.379 1.00 33.16 132 PRO B C 1
ATOM 4707 O O . PRO B 1 110 ? -5.774 23.438 124.611 1.00 32.67 132 PRO B O 1
ATOM 4711 N N . ALA B 1 111 ? -5.609 24.494 122.619 1.00 30.33 133 ALA B N 1
ATOM 4712 C CA . ALA B 1 111 ? -5.397 25.825 123.169 1.00 36.29 133 ALA B CA 1
ATOM 4713 C C . ALA B 1 111 ? -6.701 26.477 123.638 1.00 38.26 133 ALA B C 1
ATOM 4714 O O . ALA B 1 111 ? -6.665 27.447 124.391 1.00 42.96 133 ALA B O 1
ATOM 4716 N N . GLY B 1 112 ? -7.839 25.961 123.182 1.00 41.50 134 GLY B N 1
ATOM 4717 C CA . GLY B 1 112 ? -9.160 26.431 123.613 1.00 42.43 134 GLY B CA 1
ATOM 4718 C C . GLY B 1 112 ? -9.966 26.975 122.439 1.00 39.65 134 GLY B C 1
ATOM 4719 O O . GLY B 1 112 ? -9.432 27.116 121.335 1.00 43.41 134 GLY B O 1
ATOM 4720 N N . PRO B 1 113 ? -11.236 27.312 122.650 1.00 38.45 135 PRO B N 1
ATOM 4721 C CA . PRO B 1 113 ? -11.890 27.294 123.956 1.00 37.52 135 PRO B CA 1
ATOM 4722 C C . PRO B 1 113 ? -12.353 25.897 124.367 1.00 37.40 135 PRO B C 1
ATOM 4723 O O . PRO B 1 113 ? -12.693 25.086 123.505 1.00 35.67 135 PRO B O 1
ATOM 4727 N N . TRP B 1 114 ? -12.336 25.625 125.672 1.00 33.58 136 TRP B N 1
ATOM 4728 C CA . TRP B 1 114 ? -12.893 24.396 126.227 1.00 31.02 136 TRP B CA 1
ATOM 4729 C C . TRP B 1 114 ? -14.314 24.658 126.693 1.00 32.12 136 TRP B C 1
ATOM 4730 O O . TRP B 1 114 ? -14.665 25.779 127.037 1.00 35.33 136 TRP B O 1
ATOM 4741 N N . SER B 1 115 ? -15.115 23.603 126.722 1.00 33.73 137 SER B N 1
ATOM 4742 C CA . SER B 1 115 ? -16.508 23.696 127.127 1.00 34.27 137 SER B CA 1
ATOM 4743 C C . SER B 1 115 ? -16.682 23.833 128.644 1.00 35.26 137 SER B C 1
ATOM 4744 O O . SER B 1 115 ? -15.730 23.712 129.418 1.00 37.50 137 SER B O 1
ATOM 4747 N N . ASP B 1 116 ? -17.928 24.064 129.048 1.00 32.70 138 ASP B N 1
ATOM 4748 C CA . ASP B 1 116 ? -18.346 23.959 130.439 1.00 34.86 138 ASP B CA 1
ATOM 4749 C C . ASP B 1 116 ? -18.268 22.497 130.898 1.00 34.49 138 ASP B C 1
ATOM 4750 O O . ASP B 1 116 ? -18.178 21.589 130.060 1.00 40.60 138 ASP B O 1
ATOM 4755 N N . PRO B 1 117 ? -18.297 22.261 132.227 1.00 31.14 139 PRO B N 1
ATOM 4756 C CA . PRO B 1 117 ? -18.112 20.895 132.700 1.00 31.68 139 PRO B CA 1
ATOM 4757 C C . PRO B 1 117 ? -19.321 19.971 132.489 1.00 38.96 139 PRO B C 1
ATOM 4758 O O . PRO B 1 117 ? -20.473 20.412 132.531 1.00 32.48 139 PRO B O 1
ATOM 4762 N N . VAL B 1 118 ? -19.024 18.699 132.227 1.00 39.87 140 VAL B N 1
ATOM 4763 C CA . VAL B 1 118 ? -19.995 17.626 132.317 1.00 37.22 140 VAL B CA 1
ATOM 4764 C C . VAL B 1 118 ? -19.679 16.919 133.627 1.00 36.60 140 VAL B C 1
ATOM 4765 O O . VAL B 1 118 ? -18.656 16.239 133.723 1.00 35.85 140 VAL B O 1
ATOM 4769 N N . TRP B 1 119 ? -20.528 17.123 134.634 1.00 34.12 141 TRP B N 1
ATOM 4770 C CA . TRP B 1 119 ? -20.346 16.502 135.947 1.00 44.15 141 TRP B CA 1
ATOM 4771 C C . TRP B 1 119 ? -20.873 15.065 135.870 1.00 45.55 141 TRP B C 1
ATOM 4772 O O . TRP B 1 119 ? -22.003 14.832 135.446 1.00 54.94 141 TRP B O 1
ATOM 4783 N N . VAL B 1 120 ? -20.041 14.118 136.288 1.00 49.67 142 VAL B N 1
ATOM 4784 C CA . VAL B 1 120 ? -20.326 12.685 136.175 1.00 50.06 142 VAL B CA 1
ATOM 4785 C C . VAL B 1 120 ? -21.220 12.190 137.332 1.00 48.70 142 VAL B C 1
ATOM 4786 O O . VAL B 1 120 ? -22.021 11.266 137.159 1.00 51.68 142 VAL B O 1
ATOM 4790 N N . GLY B 1 121 ? -21.070 12.810 138.501 1.00 45.51 143 GLY B N 1
ATOM 4791 C CA . GLY B 1 121 ? -21.867 12.494 139.684 1.00 44.51 143 GLY B CA 1
ATOM 4792 C C . GLY B 1 121 ? -21.148 11.679 140.746 1.00 44.69 143 GLY B C 1
ATOM 4793 O O . GLY B 1 121 ? -21.786 10.880 141.427 1.00 40.91 143 GLY B O 1
ATOM 4794 N N . ASN B 1 122 ? -19.834 11.867 140.896 1.00 42.01 144 ASN B N 1
ATOM 4795 C CA . ASN B 1 122 ? -19.081 11.232 141.987 1.00 42.08 144 ASN B CA 1
ATOM 4796 C C . ASN B 1 122 ? -17.836 12.036 142.378 1.00 44.14 144 ASN B C 1
ATOM 4797 O O . ASN B 1 122 ? -17.444 12.984 141.676 1.00 35.75 144 ASN B O 1
ATOM 4802 N N . TRP B 1 123 ? -17.237 11.646 143.504 1.00 41.61 145 TRP B N 1
ATOM 4803 C CA . TRP B 1 123 ? -16.135 12.382 144.138 1.00 42.82 145 TRP B CA 1
ATOM 4804 C C . TRP B 1 123 ? -14.804 11.608 144.138 1.00 41.50 145 TRP B C 1
ATOM 4805 O O . TRP B 1 123 ? -13.943 11.844 144.990 1.00 34.36 145 TRP B O 1
ATOM 4816 N N . TYR B 1 124 ? -14.625 10.699 143.177 1.00 42.53 146 TYR B N 1
ATOM 4817 C CA . TYR B 1 124 ? -13.428 9.857 143.152 1.00 37.36 146 TYR B CA 1
ATOM 4818 C C . TYR B 1 124 ? -12.196 10.660 142.731 1.00 36.29 146 TYR B C 1
ATOM 4819 O O . TYR B 1 124 ? -12.277 11.551 141.882 1.00 30.52 146 TYR B O 1
ATOM 4828 N N . VAL B 1 125 ? -11.060 10.343 143.350 1.00 38.93 147 VAL B N 1
ATOM 4829 C CA . VAL B 1 125 ? -9.789 10.981 143.020 1.00 39.78 147 VAL B CA 1
ATOM 4830 C C . VAL B 1 125 ? -9.201 10.299 141.778 1.00 39.62 147 VAL B C 1
ATOM 4831 O O . VAL B 1 125 ? -9.462 9.125 141.543 1.00 41.73 147 VAL B O 1
ATOM 4835 N N . ASP B 1 126 ? -8.447 11.046 140.971 1.00 36.57 148 ASP B N 1
ATOM 4836 C CA . ASP B 1 126 ? -7.713 10.482 139.834 1.00 35.65 148 ASP B CA 1
ATOM 4837 C C . ASP B 1 126 ? -8.584 9.681 138.834 1.00 35.78 148 ASP B C 1
ATOM 4838 O O . ASP B 1 126 ? -8.275 8.540 138.511 1.00 37.52 148 ASP B O 1
ATOM 4843 N N . PRO B 1 127 ? -9.672 10.278 138.329 1.00 35.04 149 PRO B N 1
ATOM 4844 C CA . PRO B 1 127 ? -10.438 9.578 137.299 1.00 34.18 149 PRO B CA 1
ATOM 4845 C C . PRO B 1 127 ? -9.676 9.554 135.976 1.00 29.43 149 PRO B C 1
ATOM 4846 O O . PRO B 1 127 ? -9.042 10.536 135.612 1.00 29.76 149 PRO B O 1
ATOM 4850 N N . SER B 1 128 ? -9.744 8.446 135.256 1.00 33.05 150 SER B N 1
ATOM 4851 C CA . SER B 1 128 ? -9.078 8.339 133.970 1.00 29.77 150 SER B CA 1
ATOM 4852 C C . SER B 1 128 ? -10.009 7.791 132.917 1.00 32.09 150 SER B C 1
ATOM 4853 O O . SER B 1 128 ? -10.868 6.978 133.216 1.00 36.09 150 SER B O 1
ATOM 4856 N N . ILE B 1 129 ? -9.803 8.229 131.681 1.00 34.34 151 ILE B N 1
ATOM 4857 C CA . ILE B 1 129 ? -10.588 7.772 130.542 1.00 36.34 151 ILE B CA 1
ATOM 4858 C C . ILE B 1 129 ? -9.682 7.166 129.476 1.00 35.06 151 ILE B C 1
ATOM 4859 O O . ILE B 1 129 ? -8.509 7.533 129.383 1.00 34.40 151 ILE B O 1
ATOM 4864 N N . GLU B 1 130 ? -10.224 6.221 128.705 1.00 35.42 152 GLU B N 1
ATOM 4865 C CA . GLU B 1 130 ? -9.549 5.692 127.514 1.00 35.05 152 GLU B CA 1
ATOM 4866 C C . 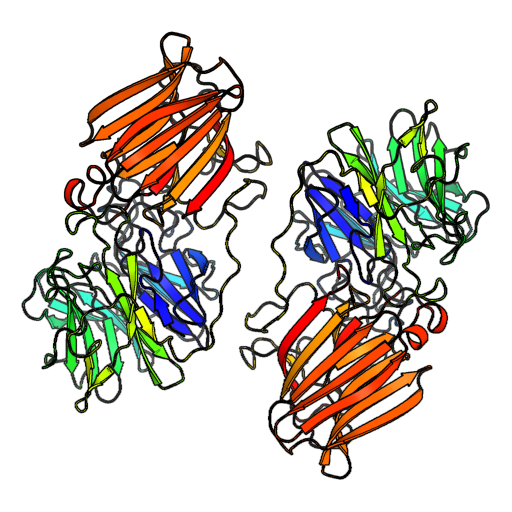GLU B 1 130 ? -10.564 5.291 126.457 1.00 35.97 152 GLU B C 1
ATOM 4867 O O . GLU B 1 130 ? -11.608 4.743 126.784 1.00 37.37 152 GLU B O 1
ATOM 4873 N N . PHE B 1 131 ? -10.234 5.559 125.196 1.00 37.70 153 PHE B N 1
ATOM 4874 C CA . PHE B 1 131 ? -11.084 5.213 124.057 1.00 40.86 153 PHE B CA 1
ATOM 4875 C C . PHE B 1 131 ? -10.586 3.962 123.352 1.00 40.73 153 PHE B C 1
ATOM 4876 O O . PHE B 1 131 ? -9.575 4.002 122.667 1.00 43.67 153 PHE B O 1
ATOM 4884 N N . ILE B 1 132 ? -11.312 2.857 123.535 1.00 46.18 154 ILE B N 1
ATOM 4885 C CA . ILE B 1 132 ? -10.956 1.536 122.991 1.00 44.64 154 ILE B CA 1
ATOM 4886 C C . ILE B 1 132 ? -12.217 0.865 122.432 1.00 49.53 154 ILE B C 1
ATOM 4887 O O . ILE B 1 132 ? -13.246 0.860 123.107 1.00 51.73 154 ILE B O 1
ATOM 4892 N N . ASP B 1 133 ? -12.130 0.278 121.237 1.00 56.28 155 ASP B N 1
ATOM 4893 C CA . ASP B 1 133 ? -13.259 -0.426 120.596 1.00 63.05 155 ASP B CA 1
ATOM 4894 C C . ASP B 1 133 ? -14.469 0.511 120.370 1.00 67.03 155 ASP B C 1
ATOM 4895 O O . ASP B 1 133 ? -15.614 0.060 120.359 1.00 74.61 155 ASP B O 1
ATOM 4900 N N . GLY B 1 134 ? -14.216 1.808 120.198 1.00 64.68 156 GLY B N 1
ATOM 4901 C CA . GLY B 1 134 ? -15.286 2.809 120.141 1.00 65.76 156 GLY B CA 1
ATOM 4902 C C . GLY B 1 134 ? -16.105 2.980 121.419 1.00 56.59 156 GLY B C 1
ATOM 4903 O O . GLY B 1 134 ? -17.285 3.322 121.355 1.00 53.99 156 GLY B O 1
ATOM 4904 N N . LYS B 1 135 ? -15.480 2.744 122.572 1.00 49.10 157 LYS B N 1
ATOM 4905 C CA . LYS B 1 135 ? -16.111 2.919 123.882 1.00 47.73 157 LYS B CA 1
ATOM 4906 C C . LYS B 1 135 ? -15.242 3.820 124.751 1.00 46.64 157 LYS B C 1
ATOM 4907 O O . LYS B 1 135 ? -14.015 3.714 124.735 1.00 41.89 157 LYS B O 1
ATOM 4913 N N . MET B 1 136 ? -15.886 4.690 125.521 1.00 49.29 158 MET B N 1
ATOM 4914 C CA . MET B 1 136 ? -15.190 5.572 126.444 1.00 45.67 158 MET B CA 1
ATOM 4915 C C . MET B 1 136 ? -15.148 4.906 127.817 1.00 40.99 158 MET B C 1
ATOM 4916 O O . MET B 1 136 ? -16.097 5.015 128.600 1.00 40.57 158 MET B O 1
ATOM 4921 N N . TYR B 1 137 ? -14.045 4.207 128.094 1.00 39.47 159 TYR B N 1
ATOM 4922 C CA . TYR B 1 137 ? -13.836 3.560 129.401 1.00 36.11 159 TYR B CA 1
ATOM 4923 C C . TYR B 1 137 ? -13.468 4.597 130.455 1.00 38.36 159 TYR B C 1
ATOM 4924 O O . TYR B 1 137 ? -12.727 5.536 130.176 1.00 38.87 159 TYR B O 1
ATOM 4933 N N . PHE B 1 138 ? -13.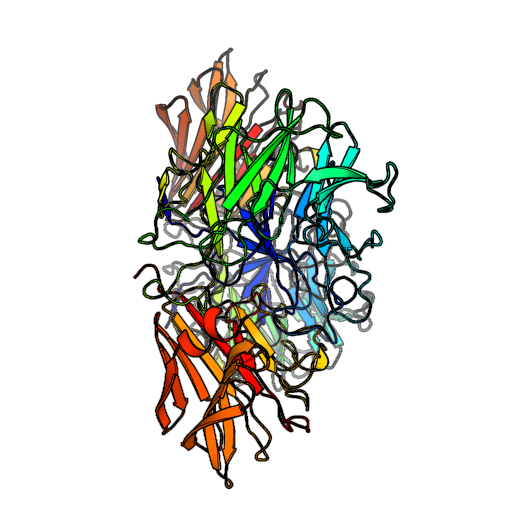991 4.404 131.660 1.00 38.31 160 PHE B N 1
ATOM 4934 C CA . PHE B 1 138 ? -13.765 5.289 132.796 1.00 38.16 160 PHE B CA 1
ATOM 4935 C C . PHE B 1 138 ? -13.206 4.393 133.893 1.00 37.63 160 PHE B C 1
ATOM 4936 O O . PHE B 1 138 ? -13.826 3.392 134.247 1.00 42.23 160 PHE B O 1
ATOM 4944 N N . LEU B 1 139 ? -12.051 4.766 134.427 1.00 34.91 161 LEU B N 1
ATOM 4945 C CA . LEU B 1 139 ? -11.362 4.004 135.455 1.00 33.87 161 LEU B CA 1
ATOM 4946 C C . LEU B 1 139 ? -11.050 4.942 136.610 1.00 33.93 161 LEU B C 1
ATOM 4947 O O . LEU B 1 139 ? -10.595 6.070 136.382 1.00 27.95 161 LEU B O 1
ATOM 4952 N N . SER B 1 140 ? -11.289 4.481 137.842 1.00 30.45 162 SER B N 1
ATOM 4953 C CA . SER B 1 140 ? -10.978 5.280 139.015 1.00 32.28 162 SER B CA 1
ATOM 4954 C C . SER B 1 140 ? -10.794 4.443 140.270 1.00 34.88 162 SER B C 1
ATOM 4955 O O . SER B 1 140 ? -11.367 3.364 140.379 1.00 38.07 162 SER B O 1
ATOM 4958 N N . PRO B 1 141 ? -10.011 4.943 141.236 1.00 32.47 163 PRO B N 1
ATOM 4959 C CA . PRO B 1 141 ? -9.998 4.321 142.549 1.00 37.01 163 PRO B CA 1
ATOM 4960 C C . PRO B 1 141 ? -11.255 4.699 143.340 1.00 41.10 163 PRO B C 1
ATOM 4961 O O . PRO B 1 141 ? -11.960 5.632 142.950 1.00 42.00 163 PRO B O 1
ATOM 4965 N N . ASP B 1 142 ? -11.518 3.983 144.438 1.00 50.44 164 ASP B N 1
ATOM 4966 C CA . ASP B 1 142 ? -12.707 4.229 145.282 1.00 60.11 164 ASP B CA 1
ATOM 4967 C C . ASP B 1 142 ? -12.424 4.769 146.699 1.00 58.28 164 ASP B C 1
ATOM 4968 O O . ASP B 1 142 ? -13.356 4.948 147.482 1.00 79.85 164 ASP B O 1
ATOM 4973 N N . ASN B 1 143 ? -11.155 5.041 147.012 1.00 61.13 165 ASN B N 1
ATOM 4974 C CA . ASN B 1 143 ? -10.719 5.473 148.357 1.00 63.07 165 ASN B CA 1
ATOM 4975 C C . ASN B 1 143 ? -10.885 4.390 149.427 1.00 60.34 165 ASN B C 1
ATOM 4976 O O . ASN B 1 143 ? -10.919 4.693 150.618 1.00 64.59 165 ASN B O 1
ATOM 4978 N N . GLN B 1 144 ? -10.972 3.134 148.987 1.00 65.22 166 GLN B N 1
ATOM 4979 C CA . GLN B 1 144 ? -11.009 1.964 149.862 1.00 61.89 166 GLN B CA 1
ATOM 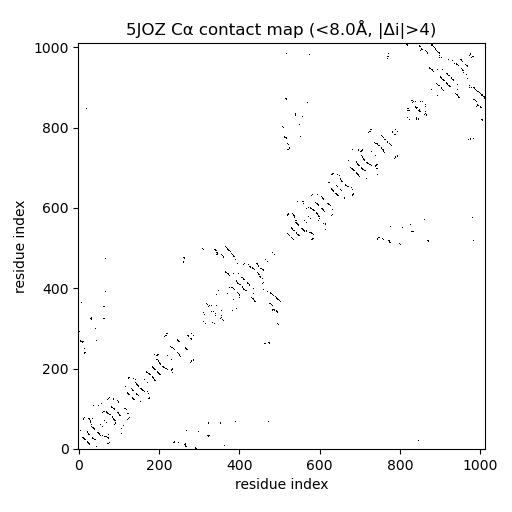4980 C C . GLN B 1 144 ? -10.201 0.806 149.233 1.00 57.81 166 GLN B C 1
ATOM 4981 O O . GLN B 1 144 ? -10.606 -0.354 149.311 1.00 56.54 166 GLN B O 1
ATOM 4983 N N . GLY B 1 145 ? -9.074 1.139 148.591 1.00 52.21 167 GLY B N 1
ATOM 4984 C CA . GLY B 1 145 ? -8.123 0.150 148.066 1.00 53.87 167 GLY B CA 1
ATOM 4985 C C . GLY B 1 145 ? -8.329 -0.443 146.671 1.00 54.52 167 GLY B C 1
ATOM 4986 O O . GLY B 1 145 ? -7.399 -1.059 146.139 1.00 58.44 167 GLY B O 1
ATOM 4987 N N . SER B 1 146 ? -9.510 -0.252 146.068 1.00 49.56 168 SER B N 1
ATOM 4988 C CA . SER B 1 146 ? -9.906 -0.940 144.817 1.00 47.36 168 SER B CA 1
ATOM 4989 C C . SER B 1 146 ? -10.093 -0.002 143.607 1.00 46.08 168 SER B C 1
ATOM 4990 O O . SER B 1 146 ? -10.235 1.205 143.776 1.00 45.36 168 SER B O 1
ATOM 4993 N N . PHE B 1 147 ? -10.098 -0.571 142.395 1.00 41.73 169 PHE B N 1
ATOM 4994 C CA . PHE B 1 147 ? -10.242 0.202 141.148 1.00 41.23 169 PHE B CA 1
ATOM 4995 C C . PHE B 1 147 ? -11.574 -0.108 140.473 1.00 36.91 169 PHE B C 1
ATOM 4996 O O . PHE B 1 147 ? -11.904 -1.269 140.249 1.00 39.89 169 PHE B O 1
ATOM 5004 N N . LEU B 1 148 ? -12.322 0.941 140.147 1.00 36.11 170 LEU B N 1
ATOM 5005 C CA . LEU B 1 148 ? -13.639 0.832 139.539 1.00 34.95 170 LEU B CA 1
ATOM 5006 C C . LEU B 1 148 ? -13.577 1.134 138.045 1.00 32.60 170 LEU B C 1
ATOM 5007 O O . LEU B 1 148 ? -12.963 2.128 137.640 1.00 31.98 170 LEU B O 1
ATOM 5012 N N . LEU B 1 149 ? -14.235 0.301 137.240 1.00 28.66 171 LEU B N 1
ATOM 5013 C CA . LEU B 1 149 ? -14.276 0.476 135.795 1.00 33.24 171 LEU B CA 1
ATOM 5014 C C . LEU B 1 149 ? -15.700 0.543 135.286 1.00 37.48 171 LEU B C 1
ATOM 5015 O O . LEU B 1 149 ? -16.578 -0.165 135.782 1.00 39.98 171 LEU B O 1
ATOM 5020 N N . GLY B 1 150 ? -15.906 1.368 134.261 1.00 35.18 172 GLY B N 1
ATOM 5021 C CA . GLY B 1 150 ? -17.209 1.494 133.604 1.00 34.45 172 GLY B CA 1
ATOM 5022 C C . GLY B 1 150 ? -17.093 2.133 132.238 1.00 33.83 172 GLY B C 1
ATOM 5023 O O . GLY B 1 150 ? -16.012 2.540 131.836 1.00 33.64 172 GLY B O 1
ATOM 5024 N N . VAL B 1 151 ? -18.212 2.208 131.524 1.00 37.38 173 VAL B N 1
ATOM 5025 C CA . VAL B 1 151 ? -18.264 2.811 130.192 1.00 40.39 173 VAL B CA 1
ATOM 5026 C C . VAL B 1 151 ? -19.254 3.971 130.242 1.00 44.52 173 VAL B C 1
ATOM 5027 O O . VAL B 1 151 ? -20.256 3.918 130.959 1.00 47.26 173 VAL B O 1
ATOM 5031 N N . MET B 1 152 ? -18.955 5.008 129.470 1.00 41.48 174 MET B N 1
ATOM 5032 C CA . MET B 1 152 ? -19.600 6.295 129.594 1.00 49.17 174 MET B CA 1
ATOM 5033 C C . MET B 1 152 ? -20.012 6.779 128.211 1.00 46.30 174 MET B C 1
ATOM 5034 O O . MET B 1 152 ? -19.297 6.565 127.241 1.00 41.84 174 MET B O 1
ATOM 5039 N N . ASP B 1 153 ? -21.172 7.413 128.118 1.00 50.69 175 ASP B N 1
ATOM 5040 C CA . ASP B 1 153 ? -21.581 8.062 126.882 1.00 51.77 175 ASP B CA 1
ATOM 5041 C C . ASP B 1 153 ? -20.797 9.377 126.805 1.00 49.28 175 ASP B C 1
ATOM 5042 O O . ASP B 1 153 ? -20.866 10.172 127.739 1.00 49.48 175 ASP B O 1
ATOM 5047 N N . PRO B 1 154 ? -20.033 9.601 125.713 1.00 52.48 176 PRO B N 1
ATOM 5048 C CA . PRO B 1 154 ? -19.272 10.859 125.574 1.00 52.99 176 PRO B CA 1
ATOM 5049 C C . PRO B 1 154 ? -20.110 12.144 125.578 1.00 54.27 176 PRO B C 1
ATOM 5050 O O . PRO B 1 154 ? -19.633 13.178 126.039 1.00 55.45 176 PRO B O 1
ATOM 5054 N N . GLU B 1 155 ? -21.338 12.069 125.075 1.00 57.78 177 GLU B N 1
ATOM 5055 C CA . GLU B 1 155 ? -22.182 13.254 124.896 1.00 66.39 177 GLU B CA 1
ATOM 5056 C C . GLU B 1 155 ? -22.752 13.770 126.233 1.00 60.06 177 GLU B C 1
ATOM 5057 O O . GLU B 1 155 ? -23.008 14.968 126.365 1.00 59.26 177 GLU B O 1
ATOM 5063 N N . THR B 1 156 ? -22.947 12.877 127.210 1.00 52.07 178 THR B N 1
ATOM 5064 C CA . THR B 1 156 ? -23.742 13.187 128.415 1.00 53.56 178 THR B CA 1
ATOM 5065 C C . THR B 1 156 ? -23.083 12.953 129.779 1.00 52.61 178 THR B C 1
ATOM 5066 O O . THR B 1 156 ? -23.495 13.571 130.767 1.00 53.45 178 THR B O 1
ATOM 5070 N N . GLY B 1 157 ? -22.106 12.048 129.852 1.00 48.37 179 GLY B N 1
ATOM 5071 C CA . GLY B 1 157 ? -21.476 11.682 131.125 1.00 50.58 179 GLY B CA 1
ATOM 5072 C C . GLY B 1 157 ? -22.124 10.515 131.858 1.00 48.73 179 GLY B C 1
ATOM 5073 O O . GLY B 1 157 ? -21.593 10.054 132.871 1.00 40.37 179 GLY B O 1
ATOM 5074 N N . THR B 1 158 ? -23.253 10.022 131.344 1.00 52.42 180 THR B N 1
ATOM 5075 C CA . THR B 1 158 ? -23.995 8.929 131.970 1.00 53.60 180 THR B CA 1
ATOM 5076 C C . THR B 1 158 ? -23.296 7.598 131.708 1.00 49.27 180 THR B C 1
ATOM 5077 O O . THR B 1 158 ? -22.819 7.351 130.593 1.00 53.78 180 THR B O 1
ATOM 5081 N N . PHE B 1 159 ? -23.237 6.749 132.732 1.00 42.53 181 PHE B N 1
ATOM 5082 C CA . PHE B 1 159 ? -22.616 5.425 132.604 1.00 50.87 181 PHE B CA 1
ATOM 5083 C C . PHE B 1 159 ? -23.525 4.407 131.913 1.00 56.91 181 PHE B C 1
ATOM 5084 O O . PHE B 1 159 ? -24.431 3.852 132.548 1.00 56.50 181 PHE B O 1
ATOM 5092 N N . VAL B 1 160 ? -23.270 4.155 130.628 1.00 53.47 182 VAL B N 1
ATOM 5093 C CA . VAL B 1 160 ? -23.998 3.112 129.888 1.00 54.26 182 VAL B CA 1
ATOM 5094 C C . VAL B 1 160 ? -23.708 1.713 130.465 1.00 55.58 182 VAL B C 1
ATOM 5095 O O . VAL B 1 160 ? -24.615 0.893 130.580 1.00 55.72 182 VAL B O 1
ATOM 5099 N N . GLU B 1 161 ? -22.457 1.465 130.855 1.00 56.29 183 GLU B N 1
ATOM 5100 C CA . GLU B 1 161 ? -22.075 0.245 131.576 1.00 54.94 183 GLU B CA 1
ATOM 5101 C C . GLU B 1 161 ? -21.534 0.721 132.920 1.00 54.52 183 GLU B C 1
ATOM 5102 O O . GLU B 1 161 ? -20.561 1.481 132.972 1.00 62.74 183 GLU B O 1
ATOM 5108 N N . ALA B 1 162 ? -22.192 0.304 133.999 1.00 46.04 184 ALA B N 1
ATOM 5109 C CA . ALA B 1 162 ? -21.993 0.914 135.315 1.00 45.01 184 ALA B CA 1
ATOM 5110 C C . ALA B 1 162 ? -20.655 0.559 135.934 1.00 44.42 184 ALA B C 1
ATOM 5111 O O . ALA B 1 162 ? -20.038 -0.445 135.575 1.00 50.60 184 ALA B O 1
ATOM 5113 N N . LEU B 1 163 ? -20.219 1.398 136.869 1.00 43.80 185 LEU B N 1
ATOM 5114 C CA . LEU B 1 163 ? -18.968 1.186 137.581 1.00 45.63 185 LEU B CA 1
ATOM 5115 C C . LEU B 1 163 ? -19.031 -0.106 138.377 1.00 46.46 185 LEU B C 1
ATOM 5116 O O . LEU B 1 163 ? -20.061 -0.418 138.971 1.00 56.79 185 LEU B O 1
ATOM 5121 N N . ARG B 1 164 ? -17.926 -0.846 138.377 1.00 46.61 186 ARG B N 1
ATOM 5122 C CA . ARG B 1 164 ? -17.764 -2.022 139.225 1.00 44.63 186 ARG B CA 1
ATOM 5123 C C . ARG B 1 164 ? -16.290 -2.238 139.544 1.00 41.76 186 ARG B C 1
ATOM 5124 O O . ARG B 1 164 ? -15.422 -1.860 138.760 1.00 43.10 186 ARG B O 1
ATOM 5132 N N . LYS B 1 165 ? -16.028 -2.863 140.687 1.00 40.15 187 LYS B N 1
ATOM 5133 C CA . LYS B 1 165 ? -14.691 -3.312 141.066 1.00 44.52 187 LYS B CA 1
ATOM 5134 C C . LYS B 1 165 ? -14.198 -4.346 140.040 1.00 46.41 187 LYS B C 1
ATOM 5135 O O . LYS B 1 165 ? -14.883 -5.335 139.776 1.00 45.91 187 LYS B O 1
ATOM 5141 N N . VAL B 1 166 ? -13.052 -4.070 139.414 1.00 44.83 188 VAL B N 1
ATOM 5142 C CA . VAL B 1 166 ? -12.398 -5.021 138.494 1.00 38.37 188 VAL B CA 1
ATOM 5143 C C . VAL B 1 166 ? -11.014 -5.477 138.966 1.00 42.08 188 VAL B C 1
ATOM 5144 O O . VAL B 1 166 ? -10.495 -6.475 138.474 1.00 45.99 188 VAL B O 1
ATOM 5148 N N . ALA B 1 167 ? -10.419 -4.756 139.912 1.00 44.43 189 ALA B N 1
ATOM 5149 C CA . ALA B 1 167 ? -9.084 -5.077 140.422 1.00 43.98 189 ALA B CA 1
ATOM 5150 C C . ALA B 1 167 ? -8.828 -4.178 141.616 1.00 41.25 189 ALA B C 1
ATOM 5151 O O . ALA B 1 167 ? -9.676 -3.346 141.945 1.00 41.15 189 ALA B O 1
ATOM 5153 N N . SER B 1 168 ? -7.672 -4.336 142.259 1.00 42.63 190 SER B N 1
ATOM 5154 C CA . SER B 1 168 ? -7.301 -3.484 143.392 1.00 44.43 190 SER B CA 1
ATOM 5155 C C . SER B 1 168 ? -5.823 -3.123 143.360 1.00 39.39 190 SER B C 1
ATOM 5156 O O . SER B 1 168 ? -5.106 -3.486 142.422 1.00 37.63 190 SER B O 1
ATOM 5159 N N . GLY B 1 169 ? -5.379 -2.377 144.368 1.00 38.77 191 GLY B N 1
ATOM 5160 C CA . GLY B 1 169 ? -3.958 -2.060 144.530 1.00 40.52 191 GLY B CA 1
ATOM 5161 C C . GLY B 1 169 ? -3.176 -3.331 144.821 1.00 40.63 191 GLY B C 1
ATOM 5162 O O . GLY B 1 169 ? -3.770 -4.364 145.162 1.00 40.91 191 GLY B O 1
ATOM 5163 N N . LEU B 1 170 ? -1.852 -3.260 144.684 1.00 36.91 192 LEU B N 1
ATOM 5164 C CA . LEU B 1 170 ? -0.990 -4.432 144.811 1.00 41.45 192 LEU B CA 1
ATOM 5165 C C . LEU B 1 170 ? -0.162 -4.457 146.107 1.00 50.46 192 LEU B C 1
ATOM 5166 O O . LEU B 1 170 ? 0.963 -4.968 146.105 1.00 52.49 192 LEU B O 1
ATOM 5171 N N . GLY B 1 171 ? -0.721 -3.926 147.203 1.00 54.56 193 GLY B N 1
ATOM 5172 C CA . GLY B 1 171 ? -0.098 -3.988 148.539 1.00 57.58 193 GLY B CA 1
ATOM 5173 C C . GLY B 1 171 ? 0.358 -2.664 149.138 1.00 57.83 193 GLY B C 1
ATOM 5174 O O . GLY B 1 171 ? 0.325 -2.489 150.356 1.00 57.67 193 GLY B O 1
ATOM 5175 N N . GLY B 1 172 ? 0.804 -1.741 148.292 1.00 53.38 194 GLY B N 1
ATOM 5176 C CA . GLY B 1 172 ? 1.309 -0.446 148.744 1.00 54.59 194 GLY B CA 1
ATOM 5177 C C . GLY B 1 172 ? 0.232 0.549 149.146 1.00 50.31 194 GLY B C 1
ATOM 5178 O O . GLY B 1 172 ? -0.940 0.377 148.809 1.00 54.87 194 GLY B O 1
ATOM 5179 N N . SER B 1 173 ? 0.653 1.599 149.855 1.00 51.54 195 SER B N 1
ATOM 5180 C CA . SER B 1 173 ? -0.231 2.674 150.351 1.00 52.00 195 SER B CA 1
ATOM 5181 C C . SER B 1 173 ? -0.996 3.433 149.269 1.00 54.48 195 SER B C 1
ATOM 5182 O O . SER B 1 173 ? -0.495 3.604 148.150 1.00 43.83 195 SER B O 1
ATOM 5185 N N . SER B 1 174 ? -2.187 3.908 149.651 1.00 54.38 196 SER B N 1
ATOM 5186 C CA . SER B 1 174 ? -3.073 4.749 148.827 1.00 58.33 196 SER B CA 1
ATOM 5187 C C . SER B 1 174 ? -2.935 4.559 147.295 1.00 53.24 196 SER B C 1
ATOM 5188 O O . SER B 1 174 ? -2.276 5.361 146.622 1.00 42.99 196 SER B O 1
ATOM 5191 N N . PRO B 1 175 ? -3.554 3.483 146.753 1.00 51.77 197 PRO B N 1
ATOM 5192 C CA . PRO B 1 175 ? -3.592 3.251 145.300 1.00 49.92 197 PRO B CA 1
ATOM 5193 C C . PRO B 1 175 ? -4.241 4.418 144.554 1.00 44.88 197 PRO B C 1
ATOM 5194 O O . PRO B 1 175 ? -5.401 4.743 144.803 1.00 56.48 197 PRO B O 1
ATOM 5198 N N . GLU B 1 176 ? -3.477 5.036 143.662 1.00 45.18 198 GLU B N 1
ATOM 5199 C CA . GLU B 1 176 ? -3.858 6.277 142.998 1.00 44.58 198 GLU B CA 1
ATOM 5200 C C . GLU B 1 176 ? -3.521 6.191 141.512 1.00 43.89 198 GLU B C 1
ATOM 5201 O O . GLU B 1 176 ? -2.860 5.254 141.062 1.00 33.00 198 GLU B O 1
ATOM 5203 N N . GLY B 1 177 ? -4.001 7.180 140.768 1.00 40.03 199 GLY B N 1
ATOM 5204 C CA . GLY B 1 177 ? -3.646 7.387 139.367 1.00 39.38 199 GLY B CA 1
ATOM 5205 C C . GLY B 1 177 ? -3.762 6.198 138.431 1.00 35.95 199 GLY B C 1
ATOM 5206 O O . GLY B 1 177 ? -2.825 5.907 137.698 1.00 37.16 199 GLY B O 1
ATOM 5207 N N . PRO B 1 178 ? -4.912 5.508 138.437 1.00 32.95 200 PRO B N 1
ATOM 5208 C CA . PRO B 1 178 ? -5.046 4.365 137.545 1.00 32.12 200 PRO B CA 1
ATOM 5209 C C . PRO B 1 178 ? -5.246 4.783 136.087 1.00 30.41 200 PRO B C 1
ATOM 5210 O O . PRO B 1 178 ? -6.054 5.665 135.803 1.00 27.49 200 PRO B O 1
ATOM 5214 N N . HIS B 1 179 ? -4.513 4.155 135.172 1.00 30.89 201 HIS B N 1
ATOM 5215 C CA . HIS B 1 179 ? -4.762 4.326 133.742 1.00 32.02 201 HIS B CA 1
ATOM 5216 C C . HIS B 1 179 ? -4.962 2.979 133.084 1.00 31.70 201 HIS B C 1
ATOM 5217 O O . HIS B 1 179 ? -4.347 1.987 133.473 1.00 32.83 201 HIS B O 1
ATOM 5224 N N . PHE B 1 180 ? -5.776 3.000 132.039 1.00 29.80 202 PHE B N 1
ATOM 5225 C CA . PHE B 1 180 ? -6.285 1.829 131.365 1.00 32.27 202 PHE B CA 1
ATOM 5226 C C . PHE B 1 180 ? -5.801 1.842 129.919 1.00 31.78 202 PHE B C 1
ATOM 5227 O O . PHE B 1 180 ? -6.045 2.812 129.203 1.00 31.28 202 PHE B O 1
ATOM 5235 N N . TYR B 1 181 ? -5.119 0.782 129.488 1.00 31.32 203 TYR B N 1
ATOM 5236 C CA . TYR B 1 181 ? -4.659 0.670 128.097 1.00 32.46 203 TYR B CA 1
ATOM 5237 C C . TYR B 1 181 ? -4.939 -0.723 127.558 1.00 33.99 203 TYR B C 1
ATOM 5238 O O . TYR B 1 181 ? -4.862 -1.704 128.295 1.00 34.70 203 TYR B O 1
ATOM 5247 N N . LYS B 1 182 ? -5.261 -0.800 126.271 1.00 34.45 204 LYS B N 1
ATOM 5248 C CA . LYS B 1 182 ? -5.339 -2.061 125.568 1.00 33.95 204 LYS B CA 1
ATOM 5249 C C . LYS B 1 182 ? -4.095 -2.082 124.724 1.00 28.24 204 LYS B C 1
ATOM 5250 O O . LYS B 1 182 ? -3.990 -1.306 123.801 1.00 24.85 204 LYS B O 1
ATOM 5256 N N . ILE B 1 183 ? -3.150 -2.956 125.058 1.00 29.63 205 ILE B N 1
ATOM 5257 C CA . ILE B 1 183 ? -1.880 -3.057 124.341 1.00 31.20 205 ILE B CA 1
ATOM 5258 C C . ILE B 1 183 ? -1.657 -4.512 123.937 1.00 31.31 205 ILE B C 1
ATOM 5259 O O . ILE B 1 183 ? -1.418 -5.372 124.795 1.00 32.17 205 ILE B O 1
ATOM 5264 N N . GLY B 1 184 ? -1.726 -4.781 122.636 1.00 32.23 206 GLY B N 1
ATOM 5265 C CA . GLY B 1 184 ? -1.581 -6.138 122.126 1.00 34.50 206 GLY B CA 1
ATOM 5266 C C . GLY B 1 184 ? -2.714 -7.014 122.640 1.00 35.00 206 GLY B C 1
ATOM 5267 O O . GLY B 1 184 ? -3.882 -6.656 122.500 1.00 35.48 206 GLY B O 1
ATOM 5268 N N . ASP B 1 185 ? -2.360 -8.128 123.277 1.00 33.80 207 ASP B N 1
ATOM 5269 C CA . ASP B 1 185 ? -3.333 -9.132 123.716 1.00 34.72 207 ASP B CA 1
ATOM 5270 C C . ASP B 1 185 ? -4.169 -8.706 124.912 1.00 36.96 207 ASP B C 1
ATOM 5271 O O . ASP B 1 185 ? -5.280 -9.194 125.054 1.00 36.87 207 ASP B O 1
ATOM 5276 N N . TYR B 1 186 ? -3.642 -7.820 125.768 1.00 38.95 208 TYR B N 1
ATOM 5277 C CA . TYR B 1 186 ? -4.211 -7.578 127.105 1.00 36.02 208 TYR B CA 1
ATOM 5278 C C . TYR B 1 186 ? -4.690 -6.147 127.362 1.00 33.13 208 TYR B C 1
ATOM 5279 O O . TYR B 1 186 ? -4.288 -5.201 126.682 1.00 39.72 208 TYR B O 1
ATOM 5288 N N . TYR B 1 187 ? -5.574 -6.019 128.347 1.00 29.05 209 TYR B N 1
ATOM 5289 C CA . TYR B 1 187 ? -5.943 -4.735 128.939 1.00 27.57 209 TYR B CA 1
ATOM 5290 C C . TYR B 1 187 ? -5.062 -4.567 130.161 1.00 28.77 209 TYR B C 1
ATOM 5291 O O . TYR B 1 187 ? -4.863 -5.519 130.918 1.00 28.66 209 TYR B O 1
ATOM 5300 N N . TYR B 1 188 ? -4.528 -3.363 130.350 1.00 30.62 210 TYR B N 1
ATOM 5301 C CA . TYR B 1 188 ? -3.600 -3.073 131.444 1.00 29.89 210 TYR B CA 1
ATOM 5302 C C . TYR B 1 188 ? -4.176 -1.984 132.321 1.00 28.38 210 TYR B C 1
ATOM 5303 O O . TYR B 1 188 ? -4.752 -1.037 131.816 1.00 27.06 210 TYR B O 1
ATOM 5312 N N . ILE B 1 189 ? -4.033 -2.150 133.633 1.00 28.82 211 ILE B N 1
ATOM 5313 C CA . ILE B 1 189 ? -4.230 -1.080 134.593 1.00 24.98 211 ILE B CA 1
ATOM 5314 C C . ILE B 1 189 ? -2.861 -0.751 135.184 1.00 26.47 211 ILE B C 1
ATOM 5315 O O . ILE B 1 189 ? -2.302 -1.552 135.931 1.00 24.31 211 ILE B O 1
ATOM 5320 N N . MET B 1 190 ? -2.342 0.431 134.846 1.00 29.22 212 MET B N 1
ATOM 5321 C CA . MET B 1 190 ? -1.119 0.973 135.432 1.00 29.34 212 MET B CA 1
ATOM 5322 C C . MET B 1 190 ? -1.505 2.003 136.499 1.00 29.35 212 MET B C 1
ATOM 5323 O O . MET B 1 190 ? -2.384 2.824 136.284 1.00 28.24 212 MET B O 1
ATOM 5328 N N . SER B 1 191 ? -0.832 1.964 137.642 1.00 33.60 213 SER B N 1
ATOM 5329 C CA . SER B 1 191 ? -1.215 2.786 138.791 1.00 35.86 213 SER B CA 1
ATOM 5330 C C . SER B 1 191 ? -0.040 3.096 139.703 1.00 30.98 213 SER B C 1
ATOM 5331 O O . SER B 1 191 ? 1.009 2.463 139.619 1.00 28.55 213 SER B O 1
ATOM 5334 N N . ALA B 1 192 ? -0.242 4.080 140.573 1.00 31.10 214 ALA B N 1
ATOM 5335 C CA . ALA B 1 192 ? 0.723 4.446 141.608 1.00 32.31 214 ALA B CA 1
ATOM 5336 C C . ALA B 1 192 ? 0.285 3.911 142.970 1.00 31.43 214 ALA B C 1
ATOM 5337 O O . ALA B 1 192 ? -0.888 3.644 143.193 1.00 35.18 214 ALA B O 1
ATOM 5339 N N . GLU B 1 193 ? 1.250 3.754 143.862 1.00 32.97 215 GLU B N 1
ATOM 5340 C CA . GLU B 1 193 ? 1.011 3.452 145.271 1.00 36.83 215 GLU B CA 1
ATOM 5341 C C . GLU B 1 193 ? 2.295 3.757 146.058 1.00 43.46 215 GLU B C 1
ATOM 5342 O O . GLU B 1 193 ? 3.275 4.226 145.469 1.00 40.33 215 GLU B O 1
ATOM 5348 N N . GLY B 1 194 ? 2.278 3.540 147.376 1.00 55.61 216 GLY B N 1
ATOM 5349 C CA . GLY B 1 194 ? 3.408 3.886 148.262 1.00 56.88 216 GLY B CA 1
ATOM 5350 C C . GLY B 1 194 ? 3.354 5.275 148.909 1.00 60.73 216 GLY B C 1
ATOM 5351 O O . GLY B 1 194 ? 4.123 5.546 149.838 1.00 65.37 216 GLY B O 1
ATOM 5352 N N . GLY B 1 195 ? 2.465 6.149 148.422 1.00 59.80 217 GLY B N 1
ATOM 5353 C CA . GLY B 1 195 ? 2.256 7.491 148.983 1.00 74.82 217 GLY B CA 1
ATOM 5354 C C . GLY B 1 195 ? 2.695 8.600 148.039 1.00 82.60 217 GLY B C 1
ATOM 5355 O O . GLY B 1 195 ? 2.576 8.470 146.824 1.00 98.96 217 GLY B O 1
ATOM 5356 N N . THR B 1 196 ? 3.156 9.711 148.612 1.00 86.32 218 THR B N 1
ATOM 5357 C CA . THR B 1 196 ? 3.843 10.772 147.868 1.00 90.43 218 THR B CA 1
ATOM 5358 C C . THR B 1 196 ? 5.202 11.076 148.511 1.00 75.81 218 THR B C 1
ATOM 5359 O O . THR B 1 196 ? 5.744 12.163 148.326 1.00 72.67 218 THR B O 1
ATOM 5361 N N . GLY B 1 197 ? 5.744 10.103 149.251 1.00 83.31 219 GLY B N 1
ATOM 5362 C CA . GLY B 1 197 ? 7.061 10.208 149.891 1.00 75.99 219 GLY B CA 1
ATOM 5363 C C . GLY B 1 197 ? 8.102 9.443 149.093 1.00 67.49 219 GLY B C 1
ATOM 5364 O O . GLY B 1 197 ? 7.934 9.238 147.893 1.00 61.83 219 GLY B O 1
ATOM 5365 N N . TYR B 1 198 ? 9.169 9.007 149.764 1.00 66.59 220 TYR B N 1
ATOM 5366 C CA . TYR B 1 198 ? 10.257 8.259 149.118 1.00 69.06 220 TYR B CA 1
ATOM 5367 C C . TYR B 1 198 ? 9.825 6.908 148.530 1.00 64.92 220 TYR B C 1
ATOM 5368 O O . TYR B 1 198 ? 10.449 6.444 147.576 1.00 61.37 220 TYR B O 1
ATOM 5370 N N . GLU B 1 199 ? 8.769 6.301 149.096 1.00 69.36 221 GLU B N 1
ATOM 5371 C CA . GLU B 1 199 ? 8.238 4.986 148.666 1.00 64.44 221 GLU B CA 1
ATOM 5372 C C . GLU B 1 199 ? 7.255 4.989 147.462 1.00 58.30 221 GLU B C 1
ATOM 5373 O O . GLU B 1 199 ? 6.784 3.922 147.064 1.00 53.39 221 GLU B O 1
ATOM 5375 N N . HIS B 1 200 ? 6.950 6.165 146.897 1.00 52.59 222 HIS B N 1
ATOM 5376 C CA . HIS B 1 200 ? 6.118 6.298 145.678 1.00 48.20 222 HIS B CA 1
ATOM 5377 C C . HIS B 1 200 ? 6.692 5.473 144.519 1.00 45.44 222 HIS B C 1
ATOM 5378 O O . HIS B 1 200 ? 7.892 5.533 144.248 1.00 41.17 222 HIS B O 1
ATOM 5385 N N . ARG B 1 201 ? 5.831 4.698 143.860 1.00 44.26 223 ARG B N 1
ATOM 5386 C CA . ARG B 1 201 ? 6.219 3.826 142.738 1.00 42.48 223 ARG B CA 1
ATOM 5387 C C . ARG B 1 201 ? 5.040 3.586 141.787 1.00 38.40 223 ARG B C 1
ATOM 5388 O O . ARG B 1 201 ? 3.883 3.607 142.212 1.00 36.72 223 ARG B O 1
ATOM 5396 N N . GLU B 1 202 ? 5.335 3.371 140.508 1.00 33.38 224 GLU B N 1
ATOM 5397 C CA . GLU B 1 202 ? 4.322 2.977 139.536 1.00 30.65 224 GLU B CA 1
ATOM 5398 C C . GLU B 1 202 ? 4.355 1.472 139.365 1.00 30.05 224 GLU B C 1
ATOM 5399 O O . GLU B 1 202 ? 5.430 0.890 139.216 1.00 34.91 224 GLU B O 1
ATOM 5405 N N . VAL B 1 203 ? 3.171 0.860 139.389 1.00 29.25 225 VAL B N 1
ATOM 5406 C CA . VAL B 1 203 ? 2.989 -0.590 139.224 1.00 27.79 225 VAL B CA 1
ATOM 5407 C C . VAL B 1 203 ? 1.945 -0.869 138.149 1.00 28.08 225 VAL B C 1
ATOM 5408 O O . VAL B 1 203 ? 1.160 0.014 137.798 1.00 27.31 225 VAL B O 1
ATOM 5412 N N . ILE B 1 204 ? 1.929 -2.102 137.643 1.00 27.38 226 ILE B N 1
ATOM 5413 C CA . ILE B 1 204 ? 1.018 -2.492 136.562 1.00 26.43 226 ILE B CA 1
ATOM 5414 C C . ILE B 1 204 ? 0.506 -3.929 136.722 1.00 26.28 226 ILE B C 1
ATOM 5415 O O . ILE B 1 204 ? 1.137 -4.749 137.376 1.00 26.55 226 ILE B O 1
ATOM 5420 N N . GLN B 1 205 ? -0.660 -4.193 136.143 1.00 26.58 227 GLN B N 1
ATOM 5421 C CA . GLN B 1 205 ? -1.285 -5.516 136.146 1.00 32.56 227 GLN B CA 1
ATOM 5422 C C . GLN B 1 205 ? -2.114 -5.624 134.861 1.00 34.00 227 GLN B C 1
ATOM 5423 O O . GLN B 1 205 ? -2.486 -4.591 134.303 1.00 34.07 227 GLN B O 1
ATOM 5429 N N . ARG B 1 206 ? -2.397 -6.846 134.391 1.00 32.71 228 ARG B N 1
ATOM 5430 C CA . ARG B 1 206 ? -3.139 -7.034 133.126 1.00 32.10 228 ARG B CA 1
ATOM 5431 C C . ARG B 1 206 ? -4.164 -8.182 133.143 1.00 29.94 228 ARG B C 1
ATOM 5432 O O . ARG B 1 206 ? -4.109 -9.072 133.983 1.00 30.72 228 ARG B O 1
ATOM 5440 N N . SER B 1 207 ? -5.090 -8.140 132.193 1.00 33.48 229 SER B N 1
ATOM 5441 C CA . SER B 1 207 ? -6.136 -9.163 132.030 1.00 36.77 229 SER B CA 1
ATOM 5442 C C . SER B 1 207 ? -6.459 -9.359 130.533 1.00 36.51 229 SER B C 1
ATOM 5443 O O . SER B 1 207 ? -6.219 -8.464 129.710 1.00 34.25 229 SER B O 1
ATOM 5446 N N . LYS B 1 208 ? -6.974 -10.534 130.182 1.00 36.88 230 LYS B N 1
ATOM 5447 C CA . LYS B 1 208 ? -7.462 -10.785 128.820 1.00 40.12 230 LYS B CA 1
ATOM 5448 C C . LYS B 1 208 ? -8.763 -10.004 128.560 1.00 39.86 230 LYS B C 1
ATOM 5449 O O . LYS B 1 208 ? -9.024 -9.595 127.435 1.00 46.48 230 LYS B O 1
ATOM 5451 N N . SER B 1 209 ? -9.552 -9.779 129.610 1.00 43.06 231 SER B N 1
ATOM 5452 C CA . SER B 1 209 ? -10.826 -9.054 129.515 1.00 45.81 231 SER B CA 1
ATOM 5453 C C . SER B 1 209 ? -10.762 -7.711 130.260 1.00 39.97 231 SER B C 1
ATOM 5454 O O . SER B 1 209 ? -10.074 -7.615 131.277 1.00 37.91 231 SER B O 1
ATOM 5457 N N . PRO B 1 210 ? -11.508 -6.683 129.785 1.00 37.97 232 PRO B N 1
ATOM 5458 C CA . PRO B 1 210 ? -11.548 -5.412 130.544 1.00 37.12 232 PRO B CA 1
ATOM 5459 C C . PRO B 1 210 ? -11.980 -5.578 132.009 1.00 39.77 232 PRO B C 1
ATOM 5460 O O . PRO B 1 210 ? -11.477 -4.871 132.895 1.00 36.25 232 PRO B O 1
ATOM 5464 N N . TRP B 1 211 ? -12.876 -6.535 132.259 1.00 37.72 233 TRP B N 1
ATOM 5465 C CA . TRP B 1 211 ? -13.512 -6.678 133.564 1.00 36.98 233 TRP B CA 1
ATOM 5466 C C . TRP B 1 211 ? -12.708 -7.513 134.539 1.00 32.62 233 TRP B C 1
ATOM 5467 O O . TRP B 1 211 ? -13.111 -7.662 135.683 1.00 36.50 233 TRP B O 1
ATOM 5478 N N . GLY B 1 212 ? -11.559 -8.031 134.104 1.00 37.19 234 GLY B N 1
ATOM 5479 C CA . GLY B 1 212 ? -10.677 -8.797 134.977 1.00 36.03 234 GLY B CA 1
ATOM 5480 C C . GLY B 1 212 ? -10.940 -10.289 134.874 1.00 36.96 234 GLY B C 1
ATOM 5481 O O . GLY B 1 212 ? -11.663 -10.720 133.976 1.00 33.81 234 GLY B O 1
ATOM 5482 N N . PRO B 1 213 ? -10.376 -11.095 135.779 1.00 40.88 235 PRO B N 1
ATOM 5483 C CA . PRO B 1 213 ? -9.511 -10.646 136.879 1.00 38.55 235 PRO B CA 1
ATOM 5484 C C . PRO B 1 213 ? -8.126 -10.234 136.381 1.00 37.33 235 PRO B C 1
ATOM 5485 O O . PRO B 1 213 ? -7.703 -10.701 135.317 1.00 40.08 235 PRO B O 1
ATOM 5489 N N . TYR B 1 214 ? -7.450 -9.367 137.140 1.00 32.58 236 TYR B N 1
ATOM 5490 C CA . TYR B 1 214 ? -6.137 -8.830 136.770 1.00 31.86 236 TYR B CA 1
ATOM 5491 C C . TYR B 1 214 ? -5.011 -9.491 137.549 1.00 35.15 236 TYR B C 1
ATOM 5492 O O . TYR B 1 214 ? -5.134 -9.705 138.754 1.00 34.23 236 TYR B O 1
ATOM 5501 N N . GLU B 1 215 ? -3.905 -9.765 136.856 1.00 32.62 237 GLU B N 1
ATOM 5502 C CA . GLU B 1 215 ? -2.740 -10.411 137.449 1.00 37.27 237 GLU B CA 1
ATOM 5503 C C . GLU B 1 215 ? -1.543 -9.483 137.395 1.00 32.85 237 GLU B C 1
ATOM 5504 O O . GLU B 1 215 ? -1.355 -8.810 136.396 1.00 35.83 237 GLU B O 1
ATOM 5510 N N . PRO B 1 216 ? -0.726 -9.453 138.467 1.00 32.73 238 PRO B N 1
ATOM 5511 C CA . PRO B 1 216 ? 0.319 -8.444 138.539 1.00 33.34 238 PRO B CA 1
ATOM 5512 C C . PRO B 1 216 ? 1.523 -8.769 137.679 1.00 32.81 238 PRO B C 1
ATOM 5513 O O . PRO B 1 216 ? 1.789 -9.941 137.392 1.00 34.45 238 PRO B O 1
ATOM 5517 N N . SER B 1 217 ? 2.249 -7.724 137.297 1.00 28.43 239 SER B N 1
ATOM 5518 C CA . SER B 1 217 ? 3.533 -7.877 136.646 1.00 28.38 239 SER B CA 1
ATOM 5519 C C . SER B 1 217 ? 4.533 -8.604 137.554 1.00 30.78 239 SER B C 1
ATOM 5520 O O . SER B 1 217 ? 4.614 -8.310 138.754 1.00 27.82 239 SER B O 1
ATOM 5523 N N . PRO B 1 218 ? 5.303 -9.546 136.982 1.00 32.63 240 PRO B N 1
ATOM 5524 C CA . PRO B 1 218 ? 6.443 -10.108 137.715 1.00 35.67 240 PRO B CA 1
ATOM 5525 C C . PRO B 1 218 ? 7.672 -9.196 137.739 1.00 32.44 240 PRO B C 1
ATOM 5526 O O . PRO B 1 218 ? 8.653 -9.537 138.392 1.00 31.34 240 PRO B O 1
ATOM 5530 N N . VAL B 1 219 ? 7.642 -8.067 137.029 1.00 32.63 241 VAL B N 1
ATOM 5531 C CA . VAL B 1 219 ? 8.754 -7.110 137.077 1.00 32.98 241 VAL B CA 1
ATOM 5532 C C . VAL B 1 219 ? 8.306 -5.719 137.561 1.00 33.10 241 VAL B C 1
ATOM 5533 O O . VAL B 1 219 ? 8.825 -4.699 137.117 1.00 33.63 241 VAL B O 1
ATOM 5537 N N . ASN B 1 220 ? 7.352 -5.690 138.491 1.00 37.74 242 ASN B N 1
ATOM 5538 C CA . ASN B 1 220 ? 7.015 -4.455 139.206 1.00 39.04 242 ASN B CA 1
ATOM 5539 C C . ASN B 1 220 ? 8.165 -4.058 140.138 1.00 41.68 242 ASN B C 1
ATOM 5540 O O . ASN B 1 220 ? 8.795 -4.943 140.734 1.00 35.36 242 ASN B O 1
ATOM 5545 N N . PRO B 1 221 ? 8.435 -2.754 140.286 1.00 36.25 243 PRO B N 1
ATOM 5546 C CA . PRO B 1 221 ? 7.633 -1.657 139.718 1.00 36.69 243 PRO B CA 1
ATOM 5547 C C . PRO B 1 221 ? 7.996 -1.272 138.282 1.00 34.98 243 PRO B C 1
ATOM 5548 O O . PRO B 1 221 ? 9.080 -1.598 137.801 1.00 34.17 243 PRO B O 1
ATOM 5552 N N . VAL B 1 222 ? 7.092 -0.555 137.623 1.00 33.93 244 VAL B N 1
ATOM 5553 C CA . VAL B 1 222 ? 7.350 -0.019 136.283 1.00 34.89 244 VAL B CA 1
ATOM 5554 C C . VAL B 1 222 ? 8.384 1.098 136.390 1.00 33.28 244 VAL B C 1
ATOM 5555 O O . VAL B 1 222 ? 9.362 1.124 135.645 1.00 31.94 244 VAL B O 1
ATOM 5559 N N . LEU B 1 223 ? 8.151 2.010 137.324 1.00 36.58 245 LEU B N 1
ATOM 5560 C CA . LEU B 1 223 ? 9.138 3.027 137.681 1.00 35.54 245 LEU B CA 1
ATOM 5561 C C . LEU B 1 223 ? 9.042 3.412 139.161 1.00 33.49 245 LEU B C 1
ATOM 5562 O O . LEU B 1 223 ? 7.974 3.355 139.763 1.00 33.00 245 LEU B O 1
ATOM 5567 N N . SER B 1 224 ? 10.191 3.763 139.726 1.00 34.64 246 SER B N 1
ATOM 5568 C CA . SER B 1 224 ? 10.333 4.217 141.109 1.00 33.25 246 SER B CA 1
ATOM 5569 C C . SER B 1 224 ? 11.797 4.524 141.361 1.00 34.54 246 SER B C 1
ATOM 5570 O O . SER B 1 224 ? 12.663 3.870 140.788 1.00 30.80 246 SER B O 1
ATOM 5573 N N . ASN B 1 225 ? 12.058 5.507 142.223 1.00 39.68 247 ASN B N 1
ATOM 5574 C CA . ASN B 1 225 ? 13.401 5.771 142.754 1.00 42.28 247 ASN B CA 1
ATOM 5575 C C . ASN B 1 225 ? 13.497 5.442 144.262 1.00 45.36 247 ASN B C 1
ATOM 5576 O O . ASN B 1 225 ? 14.386 5.945 144.953 1.00 52.87 247 ASN B O 1
ATOM 5581 N N . MET B 1 226 ? 12.588 4.593 144.758 1.00 47.24 248 MET B N 1
ATOM 5582 C CA . MET B 1 226 ? 12.644 4.068 146.136 1.00 50.46 248 MET B CA 1
ATOM 5583 C C . MET B 1 226 ? 13.983 3.402 146.463 1.00 51.77 248 MET B C 1
ATOM 5584 O O . MET B 1 226 ? 14.547 3.642 147.526 1.00 55.39 248 MET B O 1
ATOM 5586 N N . ASN B 1 227 ? 14.496 2.593 145.535 1.00 55.57 249 ASN B N 1
ATOM 5587 C CA . ASN B 1 227 ? 15.740 1.828 145.745 1.00 67.15 249 ASN B CA 1
ATOM 5588 C C . ASN B 1 227 ? 17.020 2.657 145.879 1.00 64.27 249 ASN B C 1
ATOM 5589 O O . ASN B 1 227 ? 18.022 2.134 146.347 1.00 63.00 249 ASN B O 1
ATOM 5594 N N . CYS B 1 228 ? 16.988 3.925 145.469 1.00 70.55 250 CYS B N 1
ATOM 5595 C CA . CYS B 1 228 ? 18.188 4.749 145.342 1.00 73.03 250 CYS B CA 1
ATOM 5596 C C . CYS B 1 228 ? 18.046 6.041 146.185 1.00 65.75 250 CYS B C 1
ATOM 5597 O O . CYS B 1 228 ? 17.646 7.083 145.658 1.00 64.89 250 CYS B O 1
ATOM 5600 N N . PRO B 1 229 ? 18.369 5.979 147.503 1.00 65.53 251 PRO B N 1
ATOM 5601 C CA . PRO B 1 229 ? 18.275 7.188 148.343 1.00 62.61 251 PRO B CA 1
ATOM 5602 C C . PRO B 1 229 ? 19.234 8.319 147.939 1.00 61.31 251 PRO B C 1
ATOM 5603 O O . PRO B 1 229 ? 18.952 9.483 148.222 1.00 55.95 251 PRO B O 1
ATOM 5607 N N . ASP B 1 230 ? 20.350 7.972 147.295 1.00 62.74 252 ASP B N 1
ATOM 5608 C CA . ASP B 1 230 ? 21.300 8.957 146.771 1.00 64.85 252 ASP B CA 1
ATOM 5609 C C . ASP B 1 230 ? 20.777 9.799 145.585 1.00 65.92 252 ASP B C 1
ATOM 5610 O O . ASP B 1 230 ? 21.231 10.934 145.403 1.00 62.00 252 ASP B O 1
ATOM 5612 N N . HIS B 1 231 ? 19.835 9.258 144.798 1.00 55.86 253 HIS B N 1
ATOM 5613 C CA . HIS B 1 231 ? 19.461 9.849 143.493 1.00 47.96 253 HIS B CA 1
ATOM 5614 C C . HIS B 1 231 ? 18.828 11.235 143.644 1.00 44.18 253 HIS B C 1
ATOM 5615 O O . HIS B 1 231 ? 17.982 11.426 144.520 1.00 49.93 253 HIS B O 1
ATOM 5622 N N . PRO B 1 232 ? 19.231 12.205 142.792 1.00 42.41 254 PRO B N 1
ATOM 5623 C CA . PRO B 1 232 ? 18.706 13.573 142.923 1.00 40.23 254 PRO B CA 1
ATOM 5624 C C . PRO B 1 232 ? 17.203 13.724 142.635 1.00 39.85 254 PRO B C 1
ATOM 5625 O O . PRO B 1 232 ? 16.635 14.751 142.985 1.00 40.15 254 PRO B O 1
ATOM 5629 N N . PHE B 1 233 ? 16.594 12.732 141.977 1.00 40.92 255 PHE B N 1
ATOM 5630 C CA . PHE B 1 233 ? 15.128 12.621 141.824 1.00 34.23 255 PHE B CA 1
ATOM 5631 C C . PHE B 1 233 ? 14.540 11.583 142.765 1.00 34.62 255 PHE B C 1
ATOM 5632 O O . PHE B 1 233 ? 15.125 10.505 142.946 1.00 33.02 255 PHE B O 1
ATOM 5640 N N . GLN B 1 234 ? 13.355 11.901 143.297 1.00 37.29 256 GLN B N 1
ATOM 5641 C CA . GLN B 1 234 ? 12.688 11.136 144.364 1.00 35.61 256 GLN B CA 1
ATOM 5642 C C . GLN B 1 234 ? 11.155 11.266 144.225 1.00 35.50 256 GLN B C 1
ATOM 5643 O O . GLN B 1 234 ? 10.664 12.074 143.423 1.00 30.89 256 GLN B O 1
ATOM 5649 N N . ALA B 1 235 ? 10.408 10.458 144.981 1.00 34.61 257 ALA B N 1
ATOM 5650 C CA . ALA B 1 235 ? 8.931 10.416 144.901 1.00 35.72 257 ALA B CA 1
ATOM 5651 C C . ALA B 1 235 ? 8.399 10.254 143.464 1.00 33.48 257 ALA B C 1
ATOM 5652 O O . ALA B 1 235 ? 7.391 10.846 143.077 1.00 32.62 257 ALA B O 1
ATOM 5654 N N . ILE B 1 236 ? 9.098 9.419 142.704 1.00 34.51 258 ILE B N 1
ATOM 5655 C CA . ILE B 1 236 ? 8.808 9.158 141.300 1.00 31.07 258 ILE B CA 1
ATOM 5656 C C . ILE B 1 236 ? 7.548 8.277 141.210 1.00 31.50 258 ILE B C 1
ATOM 5657 O O . ILE B 1 236 ? 7.492 7.193 141.788 1.00 34.78 258 ILE B O 1
ATOM 5662 N N . GLY B 1 237 ? 6.535 8.755 140.500 1.00 31.16 259 GLY B N 1
ATOM 5663 C CA . GLY B 1 237 ? 5.302 7.992 140.334 1.00 30.66 259 GLY B CA 1
ATOM 5664 C C . GLY B 1 237 ? 4.229 8.772 139.605 1.00 26.68 259 GLY B C 1
ATOM 5665 O O . GLY B 1 237 ? 4.495 9.846 139.072 1.00 26.78 259 GLY B O 1
ATOM 5666 N N . HIS B 1 238 ? 3.021 8.213 139.594 1.00 25.68 260 HIS B N 1
ATOM 5667 C CA . HIS B 1 238 ? 1.864 8.773 138.891 1.00 28.97 260 HIS B CA 1
ATOM 5668 C C . HIS B 1 238 ? 2.153 8.982 137.400 1.00 29.53 260 HIS B C 1
ATOM 5669 O O . HIS B 1 238 ? 2.125 10.100 136.885 1.00 29.02 260 HIS B O 1
ATOM 5676 N N . ALA B 1 239 ? 2.442 7.878 136.724 1.00 28.83 261 ALA B N 1
ATOM 5677 C CA . ALA B 1 239 ? 2.917 7.911 135.354 1.00 28.20 261 ALA B CA 1
ATOM 5678 C C . ALA B 1 239 ? 1.752 7.847 134.378 1.00 28.49 261 ALA B C 1
ATOM 5679 O O . ALA B 1 239 ? 0.650 7.481 134.761 1.00 22.64 261 ALA B O 1
ATOM 5681 N N . ASP B 1 240 ? 2.029 8.200 133.123 1.00 27.38 262 ASP B N 1
ATOM 5682 C CA . ASP B 1 240 ? 1.106 8.032 131.997 1.00 27.04 262 ASP B CA 1
ATOM 5683 C C . ASP B 1 240 ? 1.922 7.700 130.746 1.00 29.50 262 ASP B C 1
ATOM 5684 O O . ASP B 1 240 ? 2.949 8.334 130.477 1.00 29.71 262 ASP B O 1
ATOM 5689 N N . LEU B 1 241 ? 1.460 6.712 129.986 1.00 28.73 263 LEU B N 1
ATOM 5690 C CA . LEU B 1 241 ? 2.220 6.183 128.850 1.00 29.74 263 LEU B CA 1
ATOM 5691 C C . LEU B 1 241 ? 1.877 6.882 127.541 1.00 25.32 263 LEU B C 1
ATOM 5692 O O . LEU B 1 241 ? 0.783 7.386 127.375 1.00 22.10 263 LEU B O 1
ATOM 5697 N N . VAL B 1 242 ? 2.834 6.914 126.617 1.00 27.20 264 VAL B N 1
ATOM 5698 C CA . VAL B 1 242 ? 2.578 7.370 125.247 1.00 25.28 264 VAL B CA 1
ATOM 5699 C C . VAL B 1 242 ? 3.377 6.531 124.265 1.00 22.02 264 VAL B C 1
ATOM 5700 O O . VAL B 1 242 ? 4.556 6.261 124.494 1.00 22.74 264 VAL B O 1
ATOM 5704 N N . GLN B 1 243 ? 2.744 6.150 123.163 1.00 23.27 265 GLN B N 1
ATOM 5705 C CA . GLN B 1 243 ? 3.428 5.429 122.082 1.00 25.95 265 GLN B CA 1
ATOM 5706 C C . GLN B 1 243 ? 3.636 6.316 120.841 1.00 28.43 265 GLN B C 1
ATOM 5707 O O . GLN B 1 243 ? 2.698 6.994 120.377 1.00 26.04 265 GLN B O 1
ATOM 5713 N N . LEU B 1 244 ? 4.860 6.264 120.306 1.00 27.09 266 LEU B N 1
ATOM 5714 C CA . LEU B 1 244 ? 5.273 6.997 119.104 1.00 28.11 266 LEU B CA 1
ATOM 5715 C C . LEU B 1 244 ? 4.961 6.242 117.808 1.00 28.94 266 LEU B C 1
ATOM 5716 O O . LEU B 1 244 ? 4.796 5.028 117.818 1.00 28.95 266 LEU B O 1
ATOM 5721 N N . LYS B 1 245 ? 4.965 6.960 116.684 1.00 31.07 267 LYS B N 1
ATOM 5722 C CA . LYS B 1 245 ? 4.730 6.361 115.361 1.00 32.16 267 LYS B CA 1
ATOM 5723 C C . LYS B 1 245 ? 5.734 5.260 114.971 1.00 33.07 267 LYS B C 1
ATOM 5724 O O . LYS B 1 245 ? 5.401 4.401 114.162 1.00 33.30 267 LYS B O 1
ATOM 5730 N N . ASP B 1 246 ? 6.949 5.296 115.531 1.00 31.73 268 ASP B N 1
ATOM 5731 C CA . ASP B 1 246 ? 7.936 4.217 115.344 1.00 29.68 268 ASP B CA 1
ATOM 5732 C C . ASP B 1 246 ? 7.703 2.974 116.233 1.00 27.16 268 ASP B C 1
ATOM 5733 O O . ASP B 1 246 ? 8.531 2.062 116.231 1.00 25.03 268 ASP B O 1
ATOM 5738 N N . GLY B 1 247 ? 6.630 2.962 117.023 1.00 24.76 269 GLY B N 1
ATOM 5739 C CA . GLY B 1 247 ? 6.308 1.824 117.883 1.00 29.03 269 GLY B CA 1
ATOM 5740 C C . GLY B 1 247 ? 6.803 1.916 119.323 1.00 29.05 269 GLY B C 1
ATOM 5741 O O . GLY B 1 247 ? 6.276 1.216 120.189 1.00 27.34 269 GLY B O 1
ATOM 5742 N N . SER B 1 248 ? 7.792 2.779 119.585 1.00 28.85 270 SER B N 1
ATOM 5743 C CA . SER B 1 248 ? 8.436 2.866 120.896 1.00 30.88 270 SER B CA 1
ATOM 5744 C C . SER B 1 248 ? 7.565 3.588 121.914 1.00 30.38 270 SER B C 1
ATOM 5745 O O . SER B 1 248 ? 6.655 4.354 121.573 1.00 26.59 270 SER B O 1
ATOM 5748 N N . TRP B 1 249 ? 7.892 3.348 123.174 1.00 30.11 271 TRP B N 1
ATOM 5749 C CA . TRP B 1 249 ? 7.075 3.769 124.293 1.00 29.86 271 TRP B CA 1
ATOM 5750 C C . TRP B 1 249 ? 7.835 4.681 125.257 1.00 30.63 271 TRP B C 1
ATOM 5751 O O . TRP B 1 249 ? 9.014 4.440 125.587 1.00 25.87 271 TRP B O 1
ATOM 5762 N N . TRP B 1 250 ? 7.134 5.720 125.701 1.00 25.80 272 TRP B N 1
ATOM 5763 C CA . TRP B 1 250 ? 7.646 6.652 126.675 1.00 25.26 272 TRP B CA 1
ATOM 5764 C C . TRP B 1 250 ? 6.603 6.845 127.754 1.00 27.09 272 TRP B C 1
ATOM 5765 O O . TRP B 1 250 ? 5.395 6.639 127.530 1.00 25.27 272 TRP B O 1
ATOM 5776 N N . ALA B 1 251 ? 7.099 7.213 128.933 1.00 26.31 273 ALA B N 1
ATOM 5777 C CA . ALA B 1 251 ? 6.284 7.488 130.095 1.00 25.54 273 ALA B CA 1
ATOM 5778 C C . ALA B 1 251 ? 6.569 8.911 130.564 1.00 25.99 273 ALA B C 1
ATOM 5779 O O . ALA B 1 251 ? 7.715 9.370 130.510 1.00 24.18 273 ALA B O 1
ATOM 5781 N N . VAL B 1 252 ? 5.529 9.612 130.999 1.00 23.28 274 VAL B N 1
ATOM 5782 C CA . VAL B 1 252 ? 5.713 10.842 131.759 1.00 24.67 274 VAL B CA 1
ATOM 5783 C C . VAL B 1 252 ? 5.242 10.530 133.161 1.00 24.07 274 VAL B C 1
ATOM 5784 O O . VAL B 1 252 ? 4.349 9.716 133.335 1.00 26.67 274 VAL B O 1
ATOM 5788 N N . CYS B 1 253 ? 5.862 11.155 134.151 1.00 23.02 275 CYS B N 1
ATOM 5789 C CA . CYS B 1 253 ? 5.492 10.948 135.548 1.00 25.24 275 CYS B CA 1
ATOM 5790 C C . CYS B 1 253 ? 5.863 12.168 136.388 1.00 25.56 275 CYS B C 1
ATOM 5791 O O . CYS B 1 253 ? 6.517 13.100 135.896 1.00 27.63 275 CYS B O 1
ATOM 5794 N N . LEU B 1 254 ? 5.421 12.165 137.640 1.00 24.99 276 LEU B N 1
ATOM 5795 C CA . LEU B 1 254 ? 5.812 13.201 138.583 1.00 26.34 276 LEU B CA 1
ATOM 5796 C C . LEU B 1 254 ? 6.983 12.728 139.445 1.00 26.49 276 LEU B C 1
ATOM 5797 O O . LEU B 1 254 ? 7.235 11.526 139.585 1.00 26.21 276 LEU B O 1
ATOM 5802 N N . GLY B 1 255 ? 7.692 13.692 140.009 1.00 26.63 277 GLY B N 1
ATOM 5803 C CA . GLY B 1 255 ? 8.746 13.436 140.992 1.00 29.75 277 GLY B CA 1
ATOM 5804 C C . GLY B 1 255 ? 9.107 14.728 141.707 1.00 28.30 277 GLY B C 1
ATOM 5805 O O . GLY B 1 255 ? 8.456 15.762 141.487 1.00 25.06 277 GLY B O 1
ATOM 5806 N N . ILE B 1 256 ? 10.135 14.675 142.554 1.00 25.06 278 ILE B N 1
ATOM 5807 C CA . ILE B 1 256 ? 10.641 15.874 143.230 1.00 28.90 278 ILE B CA 1
ATOM 5808 C C . ILE B 1 256 ? 12.154 15.913 143.174 1.00 28.62 278 ILE B C 1
ATOM 5809 O O . ILE B 1 256 ? 12.801 14.865 143.094 1.00 26.01 278 ILE B O 1
ATOM 5814 N N . ARG B 1 257 ? 12.699 17.126 143.211 1.00 27.96 279 ARG B N 1
ATOM 5815 C CA . ARG B 1 257 ? 14.136 17.356 143.262 1.00 28.28 279 ARG B CA 1
ATOM 5816 C C . ARG B 1 257 ? 14.453 17.982 144.626 1.00 35.69 279 ARG B C 1
ATOM 5817 O O . ARG B 1 257 ? 14.328 19.198 144.786 1.00 37.93 279 ARG B O 1
ATOM 5825 N N . PRO B 1 258 ? 14.831 17.158 145.629 1.00 40.18 280 PRO B N 1
ATOM 5826 C CA . PRO B 1 258 ? 15.061 17.731 146.962 1.00 40.59 280 PRO B CA 1
ATOM 5827 C C . PRO B 1 258 ? 16.424 18.419 147.128 1.00 40.57 280 PRO B C 1
ATOM 5828 O O . PRO B 1 258 ? 17.391 18.094 146.433 1.00 34.94 280 PRO B O 1
ATOM 5832 N N . VAL B 1 259 ? 16.485 19.356 148.068 1.00 43.62 281 VAL B N 1
ATOM 5833 C CA . VAL B 1 259 ? 17.725 20.063 148.396 1.00 45.00 281 VAL B CA 1
ATOM 5834 C C . VAL B 1 259 ? 18.452 19.290 149.487 1.00 37.31 281 VAL B C 1
ATOM 5835 O O . VAL B 1 259 ? 17.848 18.977 150.507 1.00 39.56 281 VAL B O 1
ATOM 5839 N N . ASN B 1 260 ? 19.735 18.988 149.273 1.00 38.20 282 ASN B N 1
ATOM 5840 C CA . ASN B 1 260 ? 20.540 18.200 150.230 1.00 42.34 282 ASN B CA 1
ATOM 5841 C C . ASN B 1 260 ? 19.834 16.891 150.623 1.00 39.12 282 ASN B C 1
ATOM 5842 O O . ASN B 1 260 ? 19.913 16.437 151.766 1.00 39.78 282 ASN B O 1
ATOM 5844 N N . GLY B 1 261 ? 19.119 16.309 149.663 1.00 39.60 283 GLY B N 1
ATOM 5845 C CA . GLY B 1 261 ? 18.279 15.145 149.890 1.00 37.57 283 GLY B CA 1
ATOM 5846 C C . GLY B 1 261 ? 17.159 15.237 150.918 1.00 40.82 283 GLY B C 1
ATOM 5847 O O . GLY B 1 261 ? 16.508 14.224 151.148 1.00 42.95 283 GLY B O 1
ATOM 5848 N N . LYS B 1 262 ? 16.900 16.418 151.506 1.00 37.62 284 LYS B N 1
ATOM 5849 C CA . LYS B 1 262 ? 16.017 16.540 152.697 1.00 40.30 284 LYS B CA 1
ATOM 5850 C C . LYS B 1 262 ? 14.625 17.196 152.463 1.00 40.73 284 LYS B C 1
ATOM 5851 O O . LYS B 1 262 ? 13.636 16.741 153.043 1.00 42.93 284 LYS B O 1
ATOM 5853 N N . TYR B 1 263 ? 14.546 18.243 151.632 1.00 38.87 285 TYR B N 1
ATOM 5854 C CA . TYR B 1 263 ? 13.292 18.995 151.416 1.00 36.17 285 TYR B CA 1
ATOM 5855 C C . TYR B 1 263 ? 13.122 19.549 149.981 1.00 34.02 285 TYR B C 1
ATOM 5856 O O . TYR B 1 263 ? 14.102 19.781 149.272 1.00 31.37 285 TYR B O 1
ATOM 5865 N N . GLN B 1 264 ? 11.872 19.753 149.567 1.00 30.73 286 GLN B N 1
ATOM 5866 C CA . GLN B 1 264 ? 11.555 20.268 148.220 1.00 33.78 286 GLN B CA 1
ATOM 5867 C C . GLN B 1 264 ? 10.528 21.405 148.282 1.00 30.45 286 GLN B C 1
ATOM 5868 O O . GLN B 1 264 ? 9.492 21.286 148.940 1.00 31.95 286 GLN B O 1
ATOM 5874 N N . HIS B 1 265 ? 10.805 22.487 147.559 1.00 29.94 287 HIS B N 1
ATOM 5875 C CA . HIS B 1 265 ? 9.914 23.665 147.547 1.00 28.23 287 HIS B CA 1
ATOM 5876 C C . HIS B 1 265 ? 9.363 24.054 146.177 1.00 27.56 287 HIS B C 1
ATOM 5877 O O . HIS B 1 265 ? 8.393 24.800 146.112 1.00 28.93 287 HIS B O 1
ATOM 5884 N N . LEU B 1 266 ? 9.947 23.543 145.091 1.00 28.47 288 LEU B N 1
ATOM 5885 C CA . LEU B 1 266 ? 9.487 23.884 143.744 1.00 27.60 288 LEU B CA 1
ATOM 5886 C C . LEU B 1 266 ? 8.169 23.187 143.378 1.00 26.49 288 LEU B C 1
ATOM 5887 O O . LEU B 1 266 ? 7.535 23.572 142.412 1.00 26.10 288 LEU B O 1
ATOM 5892 N N . GLY B 1 267 ? 7.770 22.179 144.154 1.00 22.82 289 GLY B N 1
ATOM 5893 C CA . GLY B 1 267 ? 6.588 21.380 143.876 1.00 22.90 289 GLY B CA 1
ATOM 5894 C C . GLY B 1 267 ? 6.966 20.096 143.168 1.00 22.59 289 GLY B C 1
ATOM 5895 O O . GLY B 1 267 ? 8.146 19.813 142.930 1.00 20.49 289 GLY B O 1
ATOM 5896 N N . ARG B 1 268 ? 5.966 19.313 142.802 1.00 22.52 290 ARG B N 1
ATOM 5897 C CA . ARG B 1 268 ? 6.243 18.104 142.059 1.00 25.47 290 ARG B CA 1
ATOM 5898 C C . ARG B 1 268 ? 6.292 18.503 140.588 1.00 26.83 290 ARG B C 1
ATOM 5899 O O . ARG B 1 268 ? 5.424 19.235 140.103 1.00 28.41 290 ARG B O 1
ATOM 5907 N N . GLU B 1 269 ? 7.327 18.019 139.909 1.00 26.45 291 GLU B N 1
ATOM 5908 C CA . GLU B 1 269 ? 7.669 18.397 138.551 1.00 27.55 291 GLU B CA 1
ATOM 5909 C C . GLU B 1 269 ? 7.422 17.222 137.600 1.00 26.66 291 GLU B C 1
ATOM 5910 O O . GLU B 1 269 ? 7.166 16.106 138.062 1.00 25.89 291 GLU B O 1
ATOM 5916 N N . THR B 1 270 ? 7.500 17.475 136.287 1.00 26.20 292 THR B N 1
ATOM 5917 C CA . THR B 1 270 ? 7.249 16.456 135.259 1.00 25.49 292 THR B CA 1
ATOM 5918 C C . THR B 1 270 ? 8.535 15.863 134.619 1.00 27.19 292 THR B C 1
ATOM 5919 O O . THR B 1 270 ? 9.429 16.589 134.191 1.00 26.50 292 THR B O 1
ATOM 5923 N N . PHE B 1 271 ? 8.577 14.532 134.538 1.00 26.18 293 PHE B N 1
ATOM 5924 C CA . PHE B 1 271 ? 9.741 13.781 134.107 1.00 25.78 293 PHE B CA 1
ATOM 5925 C C . PHE B 1 271 ? 9.390 12.894 132.923 1.00 24.55 293 PHE B C 1
ATOM 5926 O O . PHE B 1 271 ? 8.229 12.557 132.704 1.00 22.92 293 PHE B O 1
ATOM 5934 N N . LEU B 1 272 ? 10.414 12.530 132.163 1.00 23.15 294 LEU B N 1
ATOM 5935 C CA . LEU B 1 272 ? 10.266 11.722 130.961 1.00 24.70 294 LEU B CA 1
ATOM 5936 C C . LEU B 1 272 ? 11.251 10.562 131.028 1.00 25.56 294 LEU B C 1
ATOM 5937 O O . LEU B 1 272 ? 12.438 10.776 131.284 1.00 29.45 294 LEU B O 1
ATOM 5942 N N . ALA B 1 273 ? 10.768 9.349 130.770 1.00 26.05 295 ALA B N 1
ATOM 5943 C CA . ALA B 1 273 ? 11.609 8.158 130.788 1.00 28.93 295 ALA B CA 1
ATOM 5944 C C . ALA B 1 273 ? 11.122 7.107 129.772 1.00 29.35 295 ALA B C 1
ATOM 5945 O O . ALA B 1 273 ? 9.911 6.922 129.618 1.00 29.97 295 ALA B O 1
ATOM 5947 N N . PRO B 1 274 ? 12.059 6.410 129.091 1.00 26.26 296 PRO B N 1
ATOM 5948 C CA . PRO B 1 274 ? 11.678 5.424 128.095 1.00 25.74 296 PRO B CA 1
ATOM 5949 C C . PRO B 1 274 ? 11.202 4.126 128.736 1.00 25.84 296 PRO B C 1
ATOM 5950 O O . PRO B 1 274 ? 11.800 3.665 129.706 1.00 27.48 296 PRO B O 1
ATOM 5954 N N . VAL B 1 275 ? 10.129 3.564 128.188 1.00 28.64 297 VAL B N 1
ATOM 5955 C CA . VAL B 1 275 ? 9.575 2.289 128.633 1.00 29.29 297 VAL B CA 1
ATOM 5956 C C . VAL B 1 275 ? 9.971 1.177 127.657 1.00 27.80 297 VAL B C 1
ATOM 5957 O O . VAL B 1 275 ? 9.816 1.313 126.440 1.00 32.98 297 VAL B O 1
ATOM 5961 N N . THR B 1 276 ? 10.475 0.081 128.217 1.00 27.60 298 THR B N 1
ATOM 5962 C CA . THR B 1 276 ? 10.873 -1.112 127.465 1.00 27.13 298 THR B CA 1
ATOM 5963 C C . THR B 1 276 ? 9.970 -2.270 127.842 1.00 26.17 298 THR B C 1
ATOM 5964 O O . THR B 1 276 ? 9.783 -2.534 129.019 1.00 26.02 298 THR B O 1
ATOM 5968 N N . TRP B 1 277 ? 9.432 -2.960 126.845 1.00 29.52 299 TRP B N 1
ATOM 5969 C CA . TRP B 1 277 ? 8.588 -4.140 127.073 1.00 33.25 299 TRP B CA 1
ATOM 5970 C C . TRP B 1 277 ? 9.417 -5.414 126.988 1.00 33.10 299 TRP B C 1
ATOM 5971 O O . TRP B 1 277 ? 10.173 -5.585 126.037 1.00 36.03 299 TRP B O 1
ATOM 5982 N N . ASP B 1 278 ? 9.281 -6.302 127.975 1.00 32.30 300 ASP B N 1
ATOM 5983 C CA . ASP B 1 278 ? 10.023 -7.569 127.969 1.00 29.83 300 ASP B CA 1
ATOM 5984 C C . ASP B 1 278 ? 9.321 -8.639 127.101 1.00 32.13 300 ASP B C 1
ATOM 5985 O O . ASP B 1 278 ? 8.209 -8.416 126.610 1.00 28.14 300 ASP B O 1
ATOM 5990 N N . ALA B 1 279 ? 9.976 -9.793 126.939 1.00 31.26 301 ALA B N 1
ATOM 5991 C CA . ALA B 1 279 ? 9.508 -10.891 126.077 1.00 30.88 301 ALA B CA 1
ATOM 5992 C C . ALA B 1 279 ? 8.086 -11.394 126.356 1.00 30.38 301 ALA B C 1
ATOM 5993 O O . ALA B 1 279 ? 7.431 -11.901 125.436 1.00 30.46 301 ALA B O 1
ATOM 5995 N N . ASP B 1 280 ? 7.627 -11.265 127.606 1.00 28.35 302 ASP B N 1
ATOM 5996 C CA . ASP B 1 280 ? 6.284 -11.693 128.016 1.00 30.13 302 ASP B CA 1
ATOM 5997 C C . ASP B 1 280 ? 5.206 -10.596 127.926 1.00 29.09 302 ASP B C 1
ATOM 5998 O O . ASP B 1 280 ? 4.043 -10.859 128.231 1.00 30.88 302 ASP B O 1
ATOM 6000 N N . GLY B 1 281 ? 5.586 -9.387 127.512 1.00 26.36 303 GLY B N 1
ATOM 6001 C CA . GLY B 1 281 ? 4.666 -8.250 127.411 1.00 28.64 303 GLY B CA 1
ATOM 6002 C C . GLY B 1 281 ? 4.463 -7.464 128.704 1.00 28.87 303 GLY B C 1
ATOM 6003 O O . GLY B 1 281 ? 3.344 -7.068 129.008 1.00 25.64 303 GLY B O 1
ATOM 6004 N N . TRP B 1 282 ? 5.542 -7.226 129.452 1.00 26.79 304 TRP B N 1
ATOM 6005 C CA . TRP B 1 282 ? 5.487 -6.428 130.684 1.00 28.48 304 TRP B CA 1
ATOM 6006 C C . TRP B 1 282 ? 6.470 -5.253 130.594 1.00 28.11 304 TRP B C 1
ATOM 6007 O O . TRP B 1 282 ? 7.655 -5.466 130.289 1.00 26.17 304 TRP B O 1
ATOM 6018 N N . PRO B 1 283 ? 5.995 -4.018 130.876 1.00 26.65 305 PRO B N 1
ATOM 6019 C CA . PRO B 1 283 ? 6.842 -2.840 130.730 1.00 29.24 305 PRO B CA 1
ATOM 6020 C C . PRO B 1 283 ? 7.656 -2.484 131.980 1.00 27.00 305 PRO B C 1
ATOM 6021 O O . PRO B 1 283 ? 7.216 -2.709 133.094 1.00 30.57 305 PRO B O 1
ATOM 6025 N N . LYS B 1 284 ? 8.833 -1.921 131.771 1.00 26.06 306 LYS B N 1
ATOM 6026 C CA . LYS B 1 284 ? 9.644 -1.386 132.860 1.00 35.34 306 LYS B CA 1
ATOM 6027 C C . LYS B 1 284 ? 10.563 -0.277 132.317 1.00 33.19 306 LYS B C 1
ATOM 6028 O O . LYS B 1 284 ? 10.989 -0.345 131.165 1.00 32.17 306 LYS B O 1
ATOM 6034 N N . VAL B 1 285 ? 10.843 0.741 133.133 1.00 30.83 307 VAL B N 1
ATOM 6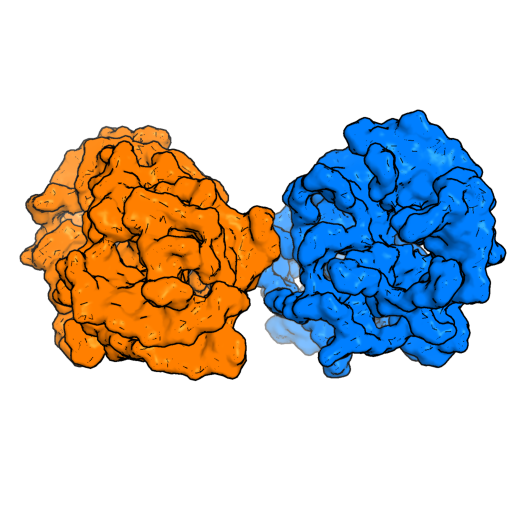035 C CA . VAL B 1 285 ? 11.864 1.748 132.791 1.00 33.62 307 VAL B CA 1
ATOM 6036 C C . VAL B 1 285 ? 13.239 1.179 133.142 1.00 32.02 307 VAL B C 1
ATOM 6037 O O . VAL B 1 285 ? 13.532 0.959 134.318 1.00 38.00 307 VAL B O 1
ATOM 6041 N N . GLY B 1 286 ? 14.074 0.922 132.139 1.00 31.69 308 GLY B N 1
ATOM 6042 C CA . GLY B 1 286 ? 15.423 0.391 132.384 1.00 32.69 308 GLY B CA 1
ATOM 6043 C C . GLY B 1 286 ? 15.401 -0.988 133.030 1.00 39.04 308 GLY B C 1
ATOM 6044 O O . GLY B 1 286 ? 14.392 -1.691 132.980 1.00 39.76 308 GLY B O 1
ATOM 6045 N N . LYS B 1 287 ? 16.517 -1.365 133.645 1.00 42.30 309 LYS B N 1
ATOM 6046 C CA . LYS B 1 287 ? 16.633 -2.638 134.358 1.00 47.77 309 LYS B CA 1
ATOM 6047 C C . LYS B 1 287 ? 16.040 -2.562 135.771 1.00 45.33 309 LYS B C 1
ATOM 6048 O O . LYS B 1 287 ? 15.558 -3.575 136.291 1.00 44.35 309 LYS B O 1
ATOM 6050 N N . ASP B 1 288 ? 16.060 -1.366 136.372 1.00 41.08 310 ASP B N 1
ATOM 6051 C CA . ASP B 1 288 ? 15.720 -1.181 137.801 1.00 40.93 310 ASP B CA 1
ATOM 6052 C C . ASP B 1 288 ? 14.533 -0.246 138.119 1.00 35.55 310 ASP B C 1
ATOM 6053 O O . ASP B 1 288 ? 14.150 -0.125 139.288 1.00 32.91 310 ASP B O 1
ATOM 6058 N N . GLY B 1 289 ? 13.957 0.406 137.108 1.00 33.29 311 GLY B N 1
ATOM 6059 C CA . GLY B 1 289 ? 12.788 1.279 137.307 1.00 33.17 311 GLY B CA 1
ATOM 6060 C C . GLY B 1 289 ? 13.145 2.714 137.659 1.00 34.30 311 GLY B C 1
ATOM 6061 O O . GLY B 1 289 ? 12.258 3.555 137.809 1.00 36.01 311 GLY B O 1
ATOM 6062 N N . VAL B 1 290 ? 14.441 3.001 137.763 1.00 31.80 312 VAL B N 1
ATOM 6063 C CA . VAL B 1 290 ? 14.928 4.283 138.239 1.00 31.96 312 VAL B CA 1
ATOM 6064 C C . VAL B 1 290 ? 14.894 5.296 137.101 1.00 31.62 312 VAL B C 1
ATOM 6065 O O . VAL B 1 290 ? 15.503 5.074 136.051 1.00 35.51 312 VAL B O 1
ATOM 6069 N N . VAL B 1 291 ? 14.183 6.404 137.316 1.00 30.54 313 VAL B N 1
ATOM 6070 C CA . VAL B 1 291 ? 14.146 7.518 136.357 1.00 30.50 313 VAL B CA 1
ATOM 6071 C C . VAL B 1 291 ? 15.425 8.338 136.524 1.00 27.62 313 VAL B C 1
ATOM 6072 O O . VAL B 1 291 ? 15.696 8.838 137.611 1.00 27.31 313 VAL B O 1
ATOM 6076 N N . GLN B 1 292 ? 16.171 8.481 135.429 1.00 30.17 314 GLN B N 1
ATOM 6077 C CA . GLN B 1 292 ? 17.559 8.987 135.413 1.00 30.41 314 GLN B CA 1
ATOM 6078 C C . GLN B 1 292 ? 17.639 10.455 135.021 1.00 29.40 314 GLN B C 1
ATOM 6079 O O . GLN B 1 292 ? 16.672 11.023 134.510 1.00 30.99 314 GLN B O 1
ATOM 6085 N N . GLU B 1 293 ? 18.810 11.047 135.238 1.00 29.37 315 GLU B N 1
ATOM 6086 C CA . GLU B 1 293 ? 19.035 12.471 135.010 1.00 32.68 315 GLU B CA 1
ATOM 6087 C C . GLU B 1 293 ? 19.026 12.786 133.530 1.00 32.40 315 GLU B C 1
ATOM 6088 O O . GLU B 1 293 ? 18.479 13.804 133.125 1.00 37.13 315 GLU B O 1
ATOM 6090 N N . THR B 1 294 ? 19.649 11.925 132.727 1.00 31.51 316 THR B N 1
ATOM 6091 C CA . THR B 1 294 ? 19.672 12.108 131.278 1.00 30.76 316 THR B CA 1
ATOM 6092 C C . THR B 1 294 ? 19.387 10.804 130.558 1.00 28.93 316 THR B C 1
ATOM 6093 O O . THR B 1 294 ? 19.488 9.723 131.137 1.00 29.06 316 THR B O 1
ATOM 6097 N N . TYR B 1 295 ? 18.994 10.940 129.297 1.00 26.11 317 TYR B N 1
ATOM 6098 C CA . TYR B 1 295 ? 18.616 9.817 128.442 1.00 28.88 317 TYR B CA 1
ATOM 6099 C C . TYR B 1 295 ? 18.924 10.204 127.020 1.00 31.44 317 TYR B C 1
ATOM 6100 O O . TYR B 1 295 ? 18.904 11.389 126.674 1.00 30.43 317 TYR B O 1
ATOM 6109 N N . LEU B 1 296 ? 19.140 9.192 126.188 1.00 33.72 318 LEU B N 1
ATOM 6110 C CA . LEU B 1 296 ? 19.208 9.394 124.751 1.00 39.22 318 LEU B CA 1
ATOM 6111 C C . LEU B 1 296 ? 17.858 9.954 124.300 1.00 43.77 318 LEU B C 1
ATOM 6112 O O . LEU B 1 296 ? 16.779 9.543 124.807 1.00 33.30 318 LEU B O 1
ATOM 6117 N N . PHE B 1 297 ? 17.936 10.896 123.357 1.00 35.85 319 PHE B N 1
ATOM 6118 C CA . PHE B 1 297 ? 16.760 11.597 122.840 1.00 37.00 319 PHE B CA 1
ATOM 6119 C C . PHE B 1 297 ? 15.742 10.573 122.332 1.00 33.50 319 PHE B C 1
ATOM 6120 O O . PHE B 1 297 ? 16.140 9.482 121.928 1.00 34.87 319 PHE B O 1
ATOM 6128 N N . PRO B 1 298 ? 14.434 10.897 122.382 1.00 30.14 320 PRO B N 1
ATOM 6129 C CA . PRO B 1 298 ? 13.449 10.016 121.734 1.00 34.72 320 PRO B CA 1
ATOM 6130 C C . PRO B 1 298 ? 13.617 9.979 120.224 1.00 33.70 320 PRO B C 1
ATOM 6131 O O . PRO B 1 298 ? 14.237 10.875 119.662 1.00 30.21 320 PRO B O 1
ATOM 6135 N N . ASN B 1 299 ? 13.057 8.964 119.573 1.00 33.51 321 ASN B N 1
ATOM 6136 C CA . ASN B 1 299 ? 13.163 8.859 118.122 1.00 31.46 321 ASN B CA 1
ATOM 6137 C C . ASN B 1 299 ? 12.174 9.798 117.418 1.00 31.09 321 ASN B C 1
ATOM 6138 O O . ASN B 1 299 ? 11.189 9.364 116.831 1.00 29.05 321 ASN B O 1
ATOM 6143 N N . LEU B 1 300 ? 12.468 11.093 117.498 1.00 32.18 322 LEU B N 1
ATOM 6144 C CA . LEU B 1 300 ? 11.603 12.168 117.017 1.00 29.64 322 LEU B CA 1
ATOM 6145 C C . LEU B 1 300 ? 12.530 13.307 116.655 1.00 30.07 322 LEU B C 1
ATOM 6146 O O . LEU B 1 300 ? 13.524 13.523 117.357 1.00 28.25 322 LEU B O 1
ATOM 6151 N N . PRO B 1 301 ? 12.227 14.047 115.578 1.00 33.55 323 PRO B N 1
ATOM 6152 C CA . PRO B 1 301 ? 13.089 15.204 115.321 1.00 37.52 323 PRO B CA 1
ATOM 6153 C C . PRO B 1 301 ? 12.952 16.285 116.419 1.00 38.07 323 PRO B C 1
ATOM 6154 O O . PRO B 1 301 ? 11.840 16.588 116.864 1.00 31.49 323 PRO B O 1
ATOM 6158 N N . SER B 1 302 ? 14.092 16.821 116.853 1.00 36.42 324 SER B N 1
ATOM 6159 C CA . SER B 1 302 ? 14.141 17.894 117.832 1.00 40.75 324 SER B CA 1
ATOM 6160 C C . SER B 1 302 ? 13.412 19.148 117.321 1.00 42.90 324 SER B C 1
ATOM 6161 O O . SER B 1 302 ? 13.533 19.498 116.149 1.00 48.20 324 SER B O 1
ATOM 6164 N N . HIS B 1 303 ? 12.646 19.795 118.202 1.00 39.31 325 HIS B N 1
ATOM 6165 C CA . HIS B 1 303 ? 11.902 21.015 117.871 1.00 34.69 325 HIS B CA 1
ATOM 6166 C C . HIS B 1 303 ? 11.870 21.969 119.085 1.00 35.77 325 HIS B C 1
ATOM 6167 O O . HIS B 1 303 ? 10.954 21.937 119.912 1.00 36.52 325 HIS B O 1
ATOM 6174 N N . VAL B 1 304 ? 12.907 22.794 119.194 1.00 37.78 326 VAL B N 1
ATOM 6175 C CA . VAL B 1 304 ? 13.013 23.803 120.249 1.00 37.52 326 VAL B CA 1
ATOM 6176 C C . VAL B 1 304 ? 12.082 24.959 119.935 1.00 36.02 326 VAL B C 1
ATOM 6177 O O . VAL B 1 304 ? 12.010 25.402 118.785 1.00 42.69 326 VAL B O 1
ATOM 6181 N N . TRP B 1 305 ? 11.351 25.424 120.951 1.00 38.47 327 TRP B N 1
ATOM 6182 C CA . TRP B 1 305 ? 10.436 26.564 120.809 1.00 35.55 327 TRP B CA 1
ATOM 6183 C C . TRP B 1 305 ? 11.185 27.874 121.053 1.00 37.40 327 TRP B C 1
ATOM 6184 O O . TRP B 1 305 ? 12.261 27.884 121.666 1.00 41.92 327 TRP B O 1
ATOM 6195 N N . MET B 1 306 ? 10.598 28.968 120.576 1.00 40.52 328 MET B N 1
ATOM 6196 C CA . MET B 1 306 ? 11.120 30.318 120.824 1.00 55.31 328 MET B CA 1
ATOM 6197 C C . MET B 1 306 ? 11.206 30.545 122.333 1.00 54.84 328 MET B C 1
ATOM 6198 O O . MET B 1 306 ? 10.210 30.351 123.038 1.00 50.94 328 MET B O 1
ATOM 6203 N N . GLU B 1 307 ? 12.391 30.921 122.821 1.00 54.20 329 GLU B N 1
ATOM 6204 C CA . GLU B 1 307 ? 12.583 31.256 124.239 1.00 58.73 329 GLU B CA 1
ATOM 6205 C C . GLU B 1 307 ? 11.704 32.461 124.637 1.00 57.02 329 GLU B C 1
ATOM 6206 O O . GLU B 1 307 ? 11.627 33.457 123.909 1.00 52.09 329 GLU B O 1
ATOM 6208 N N . GLN B 1 308 ? 11.014 32.342 125.772 1.00 62.24 330 GLN B N 1
ATOM 6209 C CA . GLN B 1 308 ? 10.146 33.413 126.280 1.00 62.87 330 GLN B CA 1
ATOM 6210 C C . GLN B 1 308 ? 11.047 34.454 126.940 1.00 50.73 330 GLN B C 1
ATOM 6211 O O . GLN B 1 308 ? 11.858 34.093 127.793 1.00 44.13 330 GLN B O 1
ATOM 6217 N N . PRO B 1 309 ? 10.919 35.741 126.556 1.00 45.19 331 PRO B N 1
ATOM 6218 C CA . PRO B 1 309 ? 11.896 36.721 127.043 1.00 47.45 331 PRO B CA 1
ATOM 6219 C C . PRO B 1 309 ? 11.796 36.941 128.553 1.00 40.25 331 PRO B C 1
ATOM 6220 O O . PRO B 1 309 ? 10.730 36.760 129.127 1.00 36.51 331 PRO B O 1
ATOM 6224 N N . VAL B 1 310 ? 12.913 37.324 129.166 1.00 42.14 332 VAL B N 1
ATOM 6225 C CA . VAL B 1 310 ? 13.029 37.491 130.624 1.00 39.31 332 VAL B CA 1
ATOM 6226 C C . VAL B 1 310 ? 12.016 38.513 131.145 1.00 38.81 332 VAL B C 1
ATOM 6227 O O . VAL B 1 310 ? 11.349 38.269 132.150 1.00 37.70 332 VAL B O 1
ATOM 6231 N N . ARG B 1 311 ? 11.915 39.649 130.460 1.00 37.68 333 ARG B N 1
ATOM 6232 C CA . ARG B 1 311 ? 11.020 40.724 130.866 1.00 34.31 333 ARG B CA 1
ATOM 6233 C C . ARG B 1 311 ? 9.634 40.564 130.248 1.00 35.63 333 ARG B C 1
ATOM 6234 O O . ARG B 1 311 ? 9.506 40.377 129.034 1.00 41.19 333 ARG B O 1
ATOM 6242 N N . ASP B 1 312 ? 8.609 40.648 131.092 1.00 35.76 334 ASP B N 1
ATOM 6243 C CA . ASP B 1 312 ? 7.246 40.928 130.655 1.00 32.86 334 ASP B CA 1
ATOM 6244 C C . ASP B 1 312 ? 7.042 42.427 130.888 1.00 32.54 334 ASP B C 1
ATOM 6245 O O . ASP B 1 312 ? 7.065 42.894 132.032 1.00 27.74 334 ASP B O 1
ATOM 6250 N N . ASP B 1 313 ? 6.853 43.156 129.787 1.00 33.16 335 ASP B N 1
ATOM 6251 C CA . ASP B 1 313 ? 6.692 44.613 129.772 1.00 32.00 335 ASP B CA 1
ATOM 6252 C C . ASP B 1 313 ? 5.248 45.061 129.964 1.00 33.65 335 ASP B C 1
ATOM 6253 O O . ASP B 1 313 ? 4.974 46.271 129.989 1.00 34.81 335 ASP B O 1
ATOM 6258 N N . PHE B 1 314 ? 4.315 44.117 130.075 1.00 36.49 336 PHE B N 1
ATOM 6259 C CA . PHE B 1 314 ? 2.915 44.430 130.338 1.00 31.34 336 PHE B CA 1
ATOM 6260 C C . PHE B 1 314 ? 2.408 45.480 129.346 1.00 32.21 336 PHE B C 1
ATOM 6261 O O . PHE B 1 314 ? 1.763 46.454 129.719 1.00 31.02 336 PHE B O 1
ATOM 6269 N N . ASP B 1 315 ? 2.698 45.238 128.071 1.00 39.09 337 ASP B N 1
ATOM 6270 C CA . ASP B 1 315 ? 2.532 46.227 126.998 1.00 44.27 337 ASP B CA 1
ATOM 6271 C C . ASP B 1 315 ? 1.631 45.720 125.866 1.00 39.45 337 ASP B C 1
ATOM 6272 O O . ASP B 1 315 ? 1.816 46.110 124.719 1.00 45.93 337 ASP B O 1
ATOM 6277 N N . GLN B 1 316 ? 0.667 44.860 126.207 1.00 41.22 338 GLN B N 1
ATOM 6278 C CA . GLN B 1 316 ? -0.341 44.327 125.274 1.00 39.35 338 GLN B CA 1
ATOM 6279 C C . GLN B 1 316 ? -1.610 44.009 126.056 1.00 41.42 338 GLN B C 1
ATOM 6280 O O . GLN B 1 316 ? -1.551 43.826 127.273 1.00 42.05 338 GLN B O 1
ATOM 6286 N N . GLU B 1 317 ? -2.745 43.924 125.364 1.00 49.47 339 GLU B N 1
ATOM 6287 C CA . GLU B 1 317 ? -4.048 43.686 126.017 1.00 52.04 339 GLU B CA 1
ATOM 6288 C C . GLU B 1 317 ? -4.184 42.309 126.706 1.00 49.56 339 GLU B C 1
ATOM 6289 O O . GLU B 1 317 ? -4.967 42.163 127.653 1.00 46.66 339 GLU B O 1
ATOM 6291 N N . THR B 1 318 ? -3.429 41.312 126.241 1.00 47.09 340 THR B N 1
ATOM 6292 C CA . THR B 1 318 ? -3.529 39.941 126.758 1.00 42.83 340 THR B CA 1
ATOM 6293 C C . THR B 1 318 ? -2.451 39.644 127.804 1.00 39.02 340 THR B C 1
ATOM 6294 O O . THR B 1 318 ? -1.278 39.987 127.634 1.00 34.37 340 THR B O 1
ATOM 6298 N N . LEU B 1 319 ? -2.871 39.000 128.888 1.00 32.30 341 LEU B N 1
ATOM 6299 C CA . LEU B 1 319 ? -1.978 38.636 129.968 1.00 34.07 341 LEU B CA 1
ATOM 6300 C C . LEU B 1 319 ? -1.293 37.337 129.592 1.00 30.47 341 LEU B C 1
ATOM 6301 O O . LEU B 1 319 ? -1.944 36.410 129.112 1.00 32.55 341 LEU B O 1
ATOM 6306 N N . GLY B 1 320 ? 0.012 37.268 129.821 1.00 28.06 342 GLY B N 1
ATOM 6307 C CA . GLY B 1 320 ? 0.795 36.065 129.551 1.00 28.99 342 GLY B CA 1
ATOM 6308 C C . GLY B 1 320 ? 0.209 34.812 130.199 1.00 28.70 342 GLY B C 1
ATOM 6309 O O . GLY B 1 320 ? -0.309 34.862 131.320 1.00 25.01 342 GLY B O 1
ATOM 6310 N N . LEU B 1 321 ? 0.295 33.690 129.489 1.00 30.34 343 LEU B N 1
ATOM 6311 C CA . LEU B 1 321 ? -0.314 32.419 129.927 1.00 31.59 343 LEU B CA 1
ATOM 6312 C C . LEU B 1 321 ? 0.249 31.851 131.241 1.00 29.95 343 LEU B C 1
ATOM 6313 O O . LEU B 1 321 ? -0.473 31.188 131.969 1.00 28.22 343 LEU B O 1
ATOM 6318 N N . ASP B 1 322 ? 1.509 32.155 131.565 1.00 32.88 344 ASP B N 1
ATOM 6319 C CA . ASP B 1 322 ? 2.133 31.695 132.829 1.00 30.55 344 ASP B CA 1
ATOM 6320 C C . ASP B 1 322 ? 1.516 32.367 134.064 1.00 28.77 344 ASP B C 1
ATOM 6321 O O . ASP B 1 322 ? 1.556 31.801 135.151 1.00 26.83 344 ASP B O 1
ATOM 6326 N N . TRP B 1 323 ? 0.973 33.573 133.910 1.00 26.36 345 TRP B N 1
ATOM 6327 C CA . TRP B 1 323 ? 0.381 34.296 135.048 1.00 26.62 345 TRP B CA 1
ATOM 6328 C C . TRP B 1 323 ? -0.841 33.582 135.592 1.00 26.92 345 TRP B C 1
ATOM 6329 O O . TRP B 1 323 ? -1.711 33.163 134.827 1.00 29.33 345 TRP B O 1
ATOM 6340 N N . THR B 1 324 ? -0.875 33.431 136.917 1.00 29.79 346 THR B N 1
ATOM 6341 C CA . THR B 1 324 ? -1.897 32.652 137.611 1.00 30.94 346 THR B CA 1
ATOM 6342 C C . THR B 1 324 ? -2.480 33.426 138.792 1.00 26.20 346 THR B C 1
ATOM 6343 O O . THR B 1 324 ? -1.787 34.202 139.445 1.00 25.41 346 THR B O 1
ATOM 6347 N N . PHE B 1 325 ? -3.748 33.159 139.071 1.00 26.52 347 PHE B N 1
ATOM 6348 C CA . PHE B 1 325 ? -4.503 33.789 140.135 1.00 26.89 347 PHE B CA 1
ATOM 6349 C C . PHE B 1 325 ? -4.797 32.768 141.226 1.00 27.37 347 PHE B C 1
ATOM 6350 O O . PHE B 1 325 ? -4.602 31.568 141.032 1.00 28.41 347 PHE B O 1
ATOM 6358 N N . ILE B 1 326 ? -5.259 33.252 142.373 1.00 27.03 348 ILE B N 1
ATOM 6359 C CA . ILE B 1 326 ? -5.665 32.390 143.485 1.00 28.19 348 ILE B CA 1
ATOM 6360 C C . ILE B 1 326 ? -7.201 32.297 143.457 1.00 28.90 348 ILE B C 1
ATOM 6361 O O . ILE B 1 326 ? -7.872 33.315 143.547 1.00 27.44 348 ILE B O 1
ATOM 6366 N N . ARG B 1 327 ? -7.748 31.091 143.301 1.00 30.95 349 ARG B N 1
ATOM 6367 C CA . ARG B 1 327 ? -9.213 30.873 143.200 1.00 30.50 349 ARG B CA 1
ATOM 6368 C C . ARG B 1 327 ? -9.824 31.681 142.036 1.00 33.82 349 ARG B C 1
ATOM 6369 O O . ARG B 1 327 ? -9.135 31.863 141.041 1.00 44.12 349 ARG B O 1
ATOM 6377 N N . ASN B 1 328 ? -11.069 32.166 142.119 1.00 29.24 350 ASN B N 1
ATOM 6378 C CA . ASN B 1 328 ? -11.697 32.856 140.969 1.00 31.26 350 ASN B CA 1
ATOM 6379 C C . ASN B 1 328 ? -11.508 34.392 140.982 1.00 37.05 350 ASN B C 1
ATOM 6380 O O . ASN B 1 328 ? -12.211 35.099 141.716 1.00 45.00 350 ASN B O 1
ATOM 6385 N N . PRO B 1 329 ? -10.574 34.920 140.152 1.00 37.05 351 PRO B N 1
ATOM 6386 C CA . PRO B 1 329 ? -10.284 36.353 140.203 1.00 38.44 351 PRO B CA 1
ATOM 6387 C C . PRO B 1 329 ? -11.384 37.217 139.584 1.00 38.99 351 PRO B C 1
ATOM 6388 O O . PRO B 1 329 ? -11.873 36.911 138.489 1.00 37.69 351 PRO B O 1
ATOM 6392 N N . ALA B 1 330 ? -11.767 38.280 140.288 1.00 35.90 352 ALA B N 1
ATOM 6393 C CA . ALA B 1 330 ? -12.654 39.295 139.729 1.00 38.80 352 ALA B CA 1
ATOM 6394 C C . ALA B 1 330 ? -11.789 40.219 138.889 1.00 39.25 352 ALA B C 1
ATOM 6395 O O . ALA B 1 330 ? -10.767 40.734 139.380 1.00 37.73 352 ALA B O 1
ATOM 6397 N N . HIS B 1 331 ? -12.191 40.429 137.633 1.00 36.56 353 HIS B N 1
ATOM 6398 C CA . HIS B 1 331 ? -11.406 41.240 136.700 1.00 38.56 353 HIS B CA 1
ATOM 6399 C C . HIS B 1 331 ? -11.277 42.700 137.147 1.00 39.46 353 HIS B C 1
ATOM 6400 O O . HIS B 1 331 ? -10.349 43.376 136.718 1.00 34.56 353 HIS B O 1
ATOM 6407 N N . SER B 1 332 ? -12.181 43.187 137.999 1.00 37.77 354 SER B N 1
ATOM 6408 C CA . SER B 1 332 ? -12.069 44.561 138.509 1.00 37.12 354 SER B CA 1
ATOM 6409 C C . SER B 1 332 ? -10.770 44.880 139.295 1.00 35.33 354 SER B C 1
ATOM 6410 O O . SER B 1 332 ? -10.388 46.050 139.377 1.00 37.63 354 SER B O 1
ATOM 6413 N N . PHE B 1 333 ? -10.086 43.878 139.861 1.00 33.54 355 PHE B N 1
ATOM 6414 C CA . PHE B 1 333 ? -8.835 44.170 140.592 1.00 30.61 355 PHE B CA 1
ATOM 6415 C C . PHE B 1 333 ? -7.596 44.291 139.717 1.00 25.00 355 PHE B C 1
ATOM 6416 O O . PHE B 1 333 ? -6.560 44.722 140.209 1.00 23.59 355 PHE B O 1
ATOM 6424 N N . TRP B 1 334 ? -7.688 43.933 138.439 1.00 26.38 356 TRP B N 1
ATOM 6425 C CA . TRP B 1 334 ? -6.533 44.017 137.554 1.00 27.09 356 TRP B CA 1
ATOM 6426 C C . TRP B 1 334 ? -6.886 44.522 136.164 1.00 26.29 356 TRP B C 1
ATOM 6427 O O . TRP B 1 334 ? -7.965 44.263 135.640 1.00 23.55 356 TRP B O 1
ATOM 6438 N N . SER B 1 335 ? -5.943 45.249 135.580 1.00 28.37 357 SER B N 1
ATOM 6439 C CA . SER B 1 335 ? -6.093 45.777 134.244 1.00 30.39 357 SER B CA 1
ATOM 6440 C C . SER B 1 335 ? -4.735 45.983 133.581 1.00 30.56 357 SER B C 1
ATOM 6441 O O . SER B 1 335 ? -3.765 46.389 134.237 1.00 29.76 357 SER B O 1
ATOM 6444 N N . LEU B 1 336 ? -4.692 45.676 132.283 1.00 30.21 358 LEU B N 1
ATOM 6445 C CA . LEU B 1 336 ? -3.620 46.094 131.367 1.00 35.28 358 LEU B CA 1
ATOM 6446 C C . LEU B 1 336 ? -4.080 47.242 130.460 1.00 36.08 358 LEU B C 1
ATOM 6447 O O . LEU B 1 336 ? -3.335 47.685 129.586 1.00 34.43 358 LEU B O 1
ATOM 6452 N N . THR B 1 337 ? -5.293 47.730 130.725 1.00 41.79 359 THR B N 1
ATOM 6453 C CA . THR B 1 337 ? -6.049 48.661 129.882 1.00 45.81 359 THR B CA 1
ATOM 6454 C C . THR B 1 337 ? -6.013 50.103 130.432 1.00 42.75 359 THR B C 1
ATOM 6455 O O . THR B 1 337 ? -5.847 51.043 129.661 1.00 44.26 359 THR B O 1
ATOM 6459 N N . GLU B 1 338 ? -6.187 50.255 131.748 1.00 38.82 360 GLU B N 1
ATOM 6460 C CA . GLU B 1 338 ? -6.299 51.560 132.408 1.00 38.28 360 GLU B CA 1
ATOM 6461 C C . GLU B 1 338 ? -5.010 52.378 132.408 1.00 41.69 360 GLU B C 1
ATOM 6462 O O . GLU B 1 338 ? -5.065 53.599 132.280 1.00 35.09 360 GLU B O 1
ATOM 6468 N N . LYS B 1 339 ? -3.868 51.710 132.593 1.00 40.52 361 LYS B N 1
ATOM 6469 C CA . LYS B 1 339 ? -2.546 52.342 132.510 1.00 39.91 361 LYS B CA 1
ATOM 6470 C C . LYS B 1 339 ? -1.721 51.582 131.456 1.00 40.91 361 LYS B C 1
ATOM 6471 O O . LYS B 1 339 ? -0.958 50.679 131.809 1.00 44.28 361 LYS B O 1
ATOM 6477 N N . PRO B 1 340 ? -1.891 51.925 130.158 1.00 39.77 362 PRO B N 1
ATOM 6478 C CA . PRO B 1 340 ? -1.216 51.189 129.082 1.00 35.88 362 PRO B CA 1
ATOM 6479 C C . PRO B 1 340 ? 0.269 51.067 129.329 1.00 33.34 362 PRO B C 1
ATOM 6480 O O . PRO B 1 340 ? 0.902 52.059 129.648 1.00 29.43 362 PRO B O 1
ATOM 6484 N N . GLY B 1 341 ? 0.811 49.856 129.203 1.00 32.34 363 GLY B N 1
ATOM 6485 C CA . GLY B 1 341 ? 2.230 49.605 129.486 1.00 32.53 363 GLY B CA 1
ATOM 6486 C C . GLY B 1 341 ? 2.528 49.188 130.918 1.00 29.47 363 GLY B C 1
ATOM 6487 O O . GLY B 1 341 ? 3.670 48.882 131.250 1.00 26.24 363 GLY B O 1
ATOM 6488 N N . SER B 1 342 ? 1.509 49.166 131.769 1.00 29.82 364 SER B N 1
ATOM 6489 C CA . SER B 1 342 ? 1.660 48.695 133.134 1.00 34.39 364 SER B CA 1
ATOM 6490 C C . SER B 1 342 ? 0.589 47.665 133.455 1.00 31.47 364 SER B C 1
ATOM 6491 O O . SER B 1 342 ? -0.507 47.718 132.903 1.00 31.37 364 SER B O 1
ATOM 6494 N N . LEU B 1 343 ? 0.912 46.732 134.345 1.00 31.30 365 LEU B N 1
ATOM 6495 C CA . LEU B 1 343 ? -0.114 45.930 135.000 1.00 33.03 365 LEU B CA 1
ATOM 6496 C C . LEU B 1 343 ? -0.556 46.727 136.211 1.00 33.22 365 LEU B C 1
ATOM 6497 O O . LEU B 1 343 ? 0.236 46.945 137.123 1.00 33.36 365 LEU B O 1
ATOM 6502 N N . ARG B 1 344 ? -1.811 47.165 136.202 1.00 30.56 366 ARG B N 1
ATOM 6503 C CA . ARG B 1 344 ? -2.381 47.888 137.326 1.00 30.40 366 ARG B CA 1
ATOM 6504 C C . ARG B 1 344 ? -3.092 46.907 138.259 1.00 33.27 366 ARG B C 1
ATOM 6505 O O . ARG B 1 344 ? -4.017 46.187 137.843 1.00 28.75 366 ARG B O 1
ATOM 6513 N N . LEU B 1 345 ? -2.678 46.910 139.523 1.00 34.34 367 LEU B N 1
ATOM 6514 C CA . LEU B 1 345 ? -3.224 45.999 140.528 1.00 36.93 367 LEU B CA 1
ATOM 6515 C C . LEU B 1 345 ? -3.858 46.794 141.674 1.00 31.94 367 LEU B C 1
ATOM 6516 O O . LEU B 1 345 ? -3.208 47.641 142.286 1.00 30.90 367 LEU B O 1
ATOM 6521 N N . LYS B 1 346 ? -5.134 46.511 141.926 1.00 31.37 368 LYS B N 1
ATOM 6522 C CA . LYS B 1 346 ? -5.935 47.182 142.939 1.00 35.45 368 LYS B CA 1
ATOM 6523 C C . LYS B 1 346 ? -6.152 46.217 144.097 1.00 32.98 368 LYS B C 1
ATOM 6524 O O . LYS B 1 346 ? -7.007 45.329 144.007 1.00 31.43 368 LYS B O 1
ATOM 6530 N N . GLY B 1 347 ? -5.392 46.392 145.175 1.00 29.38 369 GLY B N 1
ATOM 6531 C CA . GLY B 1 347 ? -5.581 45.607 146.393 1.00 34.84 369 GLY B CA 1
ATOM 6532 C C . GLY B 1 347 ? -6.954 45.831 147.004 1.00 34.06 369 GLY B C 1
ATOM 6533 O O . GLY B 1 347 ? -7.401 46.972 147.109 1.00 33.25 369 GLY B O 1
ATOM 6534 N N . THR B 1 348 ? -7.645 44.750 147.359 1.00 27.73 370 THR B N 1
ATOM 6535 C CA . THR B 1 348 ? -8.958 44.868 147.980 1.00 30.91 370 THR B CA 1
ATOM 6536 C C . THR B 1 348 ? -8.766 44.632 149.461 1.00 29.89 370 THR B C 1
ATOM 6537 O O . THR B 1 348 ? -7.628 44.540 149.935 1.00 31.02 370 THR B O 1
ATOM 6541 N N . ALA B 1 349 ? -9.867 44.535 150.200 1.00 30.94 371 ALA B N 1
ATOM 6542 C CA . ALA B 1 349 ? -9.806 44.087 151.599 1.00 37.11 371 ALA B CA 1
ATOM 6543 C C . ALA B 1 349 ? -9.202 42.692 151.742 1.00 36.46 371 ALA B C 1
ATOM 6544 O O . ALA B 1 349 ? -8.624 42.367 152.779 1.00 40.47 371 ALA B O 1
ATOM 6546 N N . ILE B 1 350 ? -9.315 41.898 150.681 1.00 32.22 372 ILE B N 1
ATOM 6547 C CA . ILE B 1 350 ? -9.010 40.492 150.716 1.00 31.67 372 ILE B CA 1
ATOM 6548 C C . ILE B 1 350 ? -7.495 40.323 150.870 1.00 34.22 372 ILE B C 1
ATOM 6549 O O . ILE B 1 350 ? -6.713 40.988 150.184 1.00 29.35 372 ILE B O 1
ATOM 6554 N N . ASN B 1 351 ? -7.092 39.457 151.796 1.00 33.72 373 ASN B N 1
ATOM 6555 C CA . ASN B 1 351 ? -5.710 38.993 151.871 1.00 32.41 373 ASN B CA 1
ATOM 6556 C C . ASN B 1 351 ? -5.722 37.460 151.797 1.00 31.29 373 ASN B C 1
ATOM 6557 O O . ASN B 1 351 ? -6.677 36.892 151.265 1.00 28.93 373 ASN B O 1
ATOM 6562 N N . PHE B 1 352 ? -4.679 36.799 152.299 1.00 34.68 374 PHE B N 1
ATOM 6563 C CA . PHE B 1 352 ? -4.575 35.333 152.221 1.00 42.18 374 PHE B CA 1
ATOM 6564 C C . PHE B 1 352 ? -5.392 34.572 153.273 1.00 42.37 374 PHE B C 1
ATOM 6565 O O . PHE B 1 352 ? -5.659 33.384 153.078 1.00 52.54 374 PHE B O 1
ATOM 6573 N N . THR B 1 353 ? -5.798 35.238 154.359 1.00 39.36 375 THR B N 1
ATOM 6574 C CA . THR B 1 353 ? -6.414 34.555 155.510 1.00 40.43 375 THR B CA 1
ATOM 6575 C C . THR B 1 353 ? -7.874 34.118 155.304 1.00 44.40 375 THR B C 1
ATOM 6576 O O . THR B 1 353 ? -8.444 33.510 156.211 1.00 45.38 375 THR B O 1
ATOM 6580 N N . THR B 1 354 ? -8.482 34.442 154.153 1.00 41.36 376 THR B N 1
ATOM 6581 C CA . THR B 1 354 ? -9.715 33.766 153.700 1.00 45.54 376 THR B CA 1
ATOM 6582 C C . THR B 1 354 ? -9.497 33.008 152.377 1.00 44.06 376 THR B C 1
ATOM 6583 O O . THR B 1 354 ? -8.502 33.205 151.669 1.00 43.04 376 THR B O 1
ATOM 6587 N N . ASN B 1 355 ? -10.468 32.159 152.059 1.00 37.28 377 ASN B N 1
ATOM 6588 C CA . ASN B 1 355 ? -10.467 31.360 150.858 1.00 36.38 377 ASN B CA 1
ATOM 6589 C C . ASN B 1 355 ? -11.253 32.098 149.759 1.00 36.00 377 ASN B C 1
ATOM 6590 O O . ASN B 1 355 ? -12.309 31.662 149.299 1.00 34.91 377 ASN B O 1
ATOM 6595 N N . ASP B 1 356 ? -10.703 33.230 149.354 1.00 37.50 378 ASP B N 1
ATOM 6596 C CA . ASP B 1 356 ? -11.309 34.133 148.377 1.00 40.70 378 ASP B CA 1
ATOM 6597 C C . ASP B 1 356 ? -10.229 34.332 147.313 1.00 36.13 378 ASP B C 1
ATOM 6598 O O . ASP B 1 356 ? -9.238 33.583 147.298 1.00 37.70 378 ASP B O 1
ATOM 6603 N N . SER B 1 357 ? -10.409 35.294 146.414 1.00 33.04 379 SER B N 1
ATOM 6604 C CA . SER B 1 357 ? -9.379 35.611 145.431 1.00 29.39 379 SER B CA 1
ATOM 6605 C C . SER B 1 357 ? -8.738 36.951 145.761 1.00 30.31 379 SER B C 1
ATOM 6606 O O . SER B 1 357 ? -9.291 37.997 145.425 1.00 27.90 379 SER B O 1
ATOM 6609 N N . PRO B 1 358 ? -7.563 36.928 146.425 1.00 31.34 380 PRO B N 1
ATOM 6610 C CA . PRO B 1 358 ? -6.873 38.186 146.678 1.00 31.03 380 PRO B CA 1
ATOM 6611 C C . PRO B 1 358 ? -6.267 38.732 145.402 1.00 30.58 380 PRO B C 1
ATOM 6612 O O . PRO B 1 358 ? -6.078 37.986 144.448 1.00 31.08 380 PRO B O 1
ATOM 6616 N N . SER B 1 359 ? -5.970 40.029 145.392 1.00 32.20 381 SER B N 1
ATOM 6617 C CA . SER B 1 359 ? -5.357 40.665 144.238 1.00 29.72 381 SER B CA 1
ATOM 6618 C C . SER B 1 359 ? -3.887 40.215 144.102 1.00 29.47 381 SER B C 1
ATOM 6619 O O . SER B 1 359 ? -2.957 40.930 144.486 1.00 26.54 381 SER B O 1
ATOM 6622 N N . PHE B 1 360 ? -3.722 39.025 143.529 1.00 24.37 382 PHE B N 1
ATOM 6623 C CA . PHE B 1 360 ? -2.439 38.352 143.385 1.00 28.51 382 PHE B CA 1
ATOM 6624 C C . PHE B 1 360 ? -2.365 37.751 141.977 1.00 30.05 382 PHE B C 1
ATOM 6625 O O . PHE B 1 360 ? -3.320 37.134 141.502 1.00 31.96 382 PHE B O 1
ATOM 6633 N N . ILE B 1 361 ? -1.229 37.953 141.321 1.00 27.98 383 ILE B N 1
ATOM 6634 C CA . ILE B 1 361 ? -0.961 37.416 139.996 1.00 26.39 383 ILE B CA 1
ATOM 6635 C C . ILE B 1 361 ? 0.487 36.941 140.031 1.00 25.82 383 ILE B C 1
ATOM 6636 O O . ILE B 1 361 ? 1.392 37.736 140.259 1.00 23.34 383 ILE B O 1
ATOM 6641 N N . GLY B 1 362 ? 0.702 35.646 139.828 1.00 27.87 384 GLY B N 1
ATOM 6642 C CA . GLY B 1 362 ? 2.040 35.067 139.976 1.00 29.30 384 GLY B CA 1
ATOM 6643 C C . GLY B 1 362 ? 2.334 33.906 139.059 1.00 30.89 384 GLY B C 1
ATOM 6644 O O . GLY B 1 362 ? 1.533 33.559 138.182 1.00 25.01 384 GLY B O 1
ATOM 6645 N N . ARG B 1 363 ? 3.510 33.319 139.258 1.00 31.45 385 ARG B N 1
ATOM 6646 C CA . ARG B 1 363 ? 3.972 32.247 138.391 1.00 31.43 385 ARG B CA 1
ATOM 6647 C C . ARG B 1 363 ? 4.826 31.252 139.134 1.00 27.84 385 ARG B C 1
ATOM 6648 O O . ARG B 1 363 ? 5.455 31.589 140.123 1.00 30.41 385 ARG B O 1
ATOM 6656 N N . ARG B 1 364 ? 4.833 30.025 138.624 1.00 26.53 386 ARG B N 1
ATOM 6657 C CA . ARG B 1 364 ? 5.580 28.913 139.200 1.00 26.90 386 ARG B CA 1
ATOM 6658 C C . ARG B 1 364 ? 7.077 29.221 139.272 1.00 24.31 386 ARG B C 1
ATOM 6659 O O . ARG B 1 364 ? 7.645 29.736 138.318 1.00 26.85 386 ARG B O 1
ATOM 6667 N N . GLN B 1 365 ? 7.702 28.937 140.411 1.00 27.13 387 GLN B N 1
ATOM 6668 C CA . GLN B 1 365 ? 9.153 29.035 140.515 1.00 27.79 387 GLN B CA 1
ATOM 6669 C C . GLN B 1 365 ? 9.737 27.860 139.757 1.00 28.91 387 GLN B C 1
ATOM 6670 O O . GLN B 1 365 ? 9.804 26.746 140.263 1.00 33.68 387 GLN B O 1
ATOM 6676 N N . ALA B 1 366 ? 10.142 28.125 138.525 1.00 34.62 388 ALA B N 1
ATOM 6677 C CA . ALA B 1 366 ? 10.541 27.076 137.595 1.00 33.85 388 ALA B CA 1
ATOM 6678 C C . ALA B 1 366 ? 11.994 26.610 137.769 1.00 29.50 388 ALA B C 1
ATOM 6679 O O . ALA B 1 366 ? 12.434 25.733 137.044 1.00 38.59 388 ALA B O 1
ATOM 6681 N N . ALA B 1 367 ? 12.744 27.191 138.700 1.00 30.72 389 ALA B N 1
ATOM 6682 C CA . ALA B 1 367 ? 14.131 26.774 138.942 1.00 31.49 389 ALA B CA 1
ATOM 6683 C C . ALA B 1 367 ? 14.604 27.132 140.350 1.00 31.59 389 ALA B C 1
ATOM 6684 O O . ALA B 1 367 ? 14.024 27.980 141.023 1.00 29.59 389 ALA B O 1
ATOM 6686 N N . PHE B 1 368 ? 15.651 26.452 140.799 1.00 30.80 390 PHE B N 1
ATOM 6687 C CA . PHE B 1 368 ? 16.226 26.722 142.110 1.00 31.27 390 PHE B CA 1
ATOM 6688 C C . PHE B 1 368 ? 16.921 28.086 142.134 1.00 36.57 390 PHE B C 1
ATOM 6689 O O . PHE B 1 368 ? 16.661 28.890 143.026 1.00 38.92 390 PHE B O 1
ATOM 6697 N N . ASN B 1 369 ? 17.802 28.322 141.157 1.00 36.90 391 ASN B N 1
ATOM 6698 C CA . ASN B 1 369 ? 18.580 29.561 141.059 1.00 39.60 391 ASN B CA 1
ATOM 6699 C C . ASN B 1 369 ? 17.866 30.459 140.077 1.00 40.18 391 ASN B C 1
ATOM 6700 O O . ASN B 1 369 ? 17.648 30.084 138.921 1.00 37.81 391 ASN B O 1
ATOM 6705 N N . LEU B 1 370 ? 17.512 31.652 140.539 1.00 35.88 392 LEU B N 1
ATOM 6706 C CA . LEU B 1 370 ? 16.482 32.435 139.890 1.00 38.11 392 LEU B CA 1
ATOM 6707 C C . LEU B 1 370 ? 16.464 33.852 140.438 1.00 35.27 392 LEU B C 1
ATOM 6708 O O . LEU B 1 370 ? 16.690 34.059 141.627 1.00 37.24 392 LEU B O 1
ATOM 6713 N N . THR B 1 371 ? 16.200 34.820 139.567 1.00 32.83 393 THR B N 1
ATOM 6714 C CA . THR B 1 371 ? 15.943 36.191 139.986 1.00 35.51 393 THR B CA 1
ATOM 6715 C C . THR B 1 371 ? 14.590 36.636 139.436 1.00 33.62 393 THR B C 1
ATOM 6716 O O . THR B 1 371 ? 14.277 36.424 138.264 1.00 32.41 393 THR B O 1
ATOM 6720 N N . ALA B 1 372 ? 13.783 37.220 140.315 1.00 34.42 394 ALA B N 1
ATOM 6721 C CA . ALA B 1 372 ? 12.488 37.766 139.954 1.00 35.89 394 ALA B CA 1
ATOM 6722 C C . ALA B 1 372 ? 12.435 39.172 140.494 1.00 36.40 394 ALA B C 1
ATOM 6723 O O . ALA B 1 372 ? 12.570 39.372 141.707 1.00 34.91 394 ALA B O 1
ATOM 6725 N N . SER B 1 373 ? 12.244 40.143 139.605 1.00 34.88 395 SER B N 1
ATOM 6726 C CA . SER B 1 373 ? 12.193 41.542 140.009 1.00 32.76 395 SER B CA 1
ATOM 6727 C C . SER B 1 373 ? 11.125 42.280 139.250 1.00 32.87 395 SER B C 1
ATOM 6728 O O . SER B 1 373 ? 10.683 41.841 138.186 1.00 30.76 395 SER B O 1
ATOM 6731 N N . ALA B 1 374 ? 10.718 43.412 139.804 1.00 30.47 396 ALA B N 1
ATOM 6732 C CA . ALA B 1 374 ? 9.641 44.185 139.225 1.00 31.84 396 ALA B CA 1
ATOM 6733 C C . ALA B 1 374 ? 9.728 45.671 139.596 1.00 30.85 396 ALA B C 1
ATOM 6734 O O . ALA B 1 374 ? 10.063 46.020 140.728 1.00 26.88 396 ALA B O 1
ATOM 6736 N N . LYS B 1 375 ? 9.397 46.521 138.627 1.00 30.18 397 LYS B N 1
ATOM 6737 C CA . LYS B 1 375 ? 9.338 47.965 138.813 1.00 34.48 397 LYS B CA 1
ATOM 6738 C C . LYS B 1 375 ? 7.899 48.330 139.177 1.00 33.42 397 LYS B C 1
ATOM 6739 O O . LYS B 1 375 ? 6.977 48.058 138.402 1.00 33.61 397 LYS B O 1
ATOM 6745 N N . VAL B 1 376 ? 7.711 48.931 140.350 1.00 30.38 398 VAL B N 1
ATOM 6746 C CA . VAL B 1 376 ? 6.381 49.204 140.894 1.00 30.43 398 VAL B CA 1
ATOM 6747 C C . VAL B 1 376 ? 6.245 50.672 141.256 1.00 29.66 398 VAL B C 1
ATOM 6748 O O . VAL B 1 376 ? 7.163 51.266 141.815 1.00 31.06 398 VAL B O 1
ATOM 6752 N N . ASN B 1 377 ? 5.085 51.234 140.944 1.00 30.99 399 ASN B N 1
ATOM 6753 C CA . ASN B 1 377 ? 4.654 52.516 141.471 1.00 32.79 399 ASN B CA 1
ATOM 6754 C C . ASN B 1 377 ? 3.502 52.286 142.446 1.00 31.31 399 ASN B C 1
ATOM 6755 O O . ASN B 1 377 ? 2.414 51.862 142.042 1.00 33.62 399 ASN B O 1
ATOM 6760 N N . PHE B 1 378 ? 3.734 52.557 143.726 1.00 29.73 400 PHE B N 1
ATOM 6761 C CA . PHE B 1 378 ? 2.686 52.399 144.730 1.00 32.93 400 PHE B CA 1
ATOM 6762 C C . PHE B 1 378 ? 2.863 53.373 145.881 1.00 31.12 400 PHE B C 1
ATOM 6763 O O . PHE B 1 378 ? 3.894 53.355 146.561 1.00 33.11 400 PHE B O 1
ATOM 6771 N N . ILE B 1 379 ? 1.848 54.213 146.081 1.00 30.45 401 ILE B N 1
ATOM 6772 C CA . ILE B 1 379 ? 1.799 55.164 147.182 1.00 32.78 401 ILE B CA 1
ATOM 6773 C C . ILE B 1 379 ? 0.750 54.653 148.168 1.00 33.15 401 ILE B C 1
ATOM 6774 O O . ILE B 1 379 ? -0.444 54.648 147.855 1.00 35.49 401 ILE B O 1
ATOM 6779 N N . PRO B 1 380 ? 1.188 54.189 149.347 1.00 31.52 402 PRO B N 1
ATOM 6780 C CA . PRO B 1 380 ? 0.232 53.829 150.380 1.00 33.56 402 PRO B CA 1
ATOM 6781 C C . PRO B 1 380 ? -0.149 55.057 151.200 1.00 32.45 402 PRO B C 1
ATOM 6782 O O . PRO B 1 380 ? 0.728 55.829 151.560 1.00 36.68 402 PRO B O 1
ATOM 6786 N N . LYS B 1 381 ? -1.441 55.214 151.484 1.00 33.27 403 LYS B N 1
ATOM 6787 C CA . LYS B 1 381 ? -1.967 56.350 152.254 1.00 40.75 403 LYS B CA 1
ATOM 6788 C C . LYS B 1 381 ? -2.171 56.036 153.750 1.00 40.49 403 LYS B C 1
ATOM 6789 O O . LYS B 1 381 ? -2.099 56.942 154.562 1.00 46.44 403 LYS B O 1
ATOM 6791 N N . VAL B 1 382 ? -2.415 54.776 154.111 1.00 44.45 404 VAL B N 1
ATOM 6792 C CA . VAL B 1 382 ? -2.582 54.369 155.527 1.00 46.08 404 VAL B CA 1
ATOM 6793 C C . VAL B 1 382 ? -1.872 53.025 155.764 1.00 38.29 404 VAL B C 1
ATOM 6794 O O . VAL B 1 382 ? -1.617 52.288 154.811 1.00 37.90 404 VAL B O 1
ATOM 6798 N N . GLU B 1 383 ? -1.537 52.721 157.019 1.00 39.44 405 GLU B N 1
ATOM 6799 C CA . GLU B 1 383 ? -0.644 51.591 157.365 1.00 39.56 405 GLU B CA 1
ATOM 6800 C C . GLU B 1 383 ? -1.085 50.192 156.877 1.00 37.31 405 GLU B C 1
ATOM 6801 O O . GLU B 1 383 ? -0.241 49.350 156.618 1.00 32.43 405 GLU B O 1
ATOM 6807 N N . ASN B 1 384 ? -2.391 49.966 156.727 1.00 34.79 406 ASN B N 1
ATOM 6808 C CA . ASN B 1 384 ? -2.934 48.670 156.255 1.00 34.55 406 ASN B CA 1
ATOM 6809 C C . ASN B 1 384 ? -2.752 48.396 154.745 1.00 34.45 406 ASN B C 1
ATOM 6810 O O . ASN B 1 384 ? -3.043 47.289 154.275 1.00 31.45 406 ASN B O 1
ATOM 6815 N N . GLU B 1 385 ? -2.275 49.389 153.993 1.00 34.30 407 GLU B N 1
ATOM 6816 C CA . GLU B 1 385 ? -2.185 49.290 152.543 1.00 30.71 407 GLU B CA 1
ATOM 6817 C C . GLU B 1 385 ? -0.796 48.840 152.137 1.00 30.10 407 GLU B C 1
ATOM 6818 O O . GLU B 1 385 ? 0.211 49.369 152.612 1.00 27.07 407 GLU B O 1
ATOM 6824 N N . GLU B 1 386 ? -0.740 47.838 151.269 1.00 33.07 408 GLU B N 1
ATOM 6825 C CA . GLU B 1 386 ? 0.534 47.283 150.865 1.00 34.76 408 GLU B CA 1
ATOM 6826 C C . GLU B 1 386 ? 0.489 46.671 149.464 1.00 30.73 408 GLU B C 1
ATOM 6827 O O . GLU B 1 386 ? -0.536 46.178 149.024 1.00 26.91 408 GLU B O 1
ATOM 6833 N N . ALA B 1 387 ? 1.623 46.729 148.774 1.00 31.29 409 ALA B N 1
ATOM 6834 C CA . ALA B 1 387 ? 1.761 46.141 147.458 1.00 26.60 409 ALA B CA 1
ATOM 6835 C C . ALA B 1 387 ? 3.204 45.822 147.184 1.00 28.83 409 ALA B C 1
ATOM 6836 O O . ALA B 1 387 ? 4.100 46.536 147.647 1.00 30.86 409 ALA B O 1
ATOM 6838 N N . GLY B 1 388 ? 3.436 44.763 146.413 1.00 27.63 410 GLY B N 1
ATOM 6839 C CA . GLY B 1 388 ? 4.798 44.365 146.074 1.00 28.61 410 GLY B CA 1
ATOM 6840 C C . GLY B 1 388 ? 4.855 42.964 145.518 1.00 30.47 410 GLY B C 1
ATOM 6841 O O . GLY B 1 388 ? 3.931 42.546 144.814 1.00 32.32 410 GLY B O 1
ATOM 6842 N N . LEU B 1 389 ? 5.938 42.252 145.840 1.00 29.61 411 LEU B N 1
ATOM 6843 C CA . LEU B 1 389 ? 6.128 40.846 145.467 1.00 31.15 411 LEU B CA 1
ATOM 6844 C C . LEU B 1 389 ? 5.945 39.900 146.652 1.00 29.19 411 LEU B C 1
ATOM 6845 O O . LEU B 1 389 ? 6.297 40.230 147.784 1.00 34.89 411 LEU B O 1
ATOM 6850 N N . VAL B 1 390 ? 5.392 38.722 146.374 1.00 29.15 412 VAL B N 1
ATOM 6851 C CA . VAL B 1 390 ? 5.202 37.683 147.381 1.00 29.14 412 VAL B CA 1
ATOM 6852 C C . VAL B 1 390 ? 5.730 36.336 146.885 1.00 27.44 412 VAL B C 1
ATOM 6853 O O . VAL B 1 390 ? 5.489 35.939 145.741 1.00 30.60 412 VAL B O 1
ATOM 6857 N N . VAL B 1 391 ? 6.438 35.650 147.769 1.00 25.80 413 VAL B N 1
ATOM 6858 C CA . VAL B 1 391 ? 6.835 34.270 147.595 1.00 26.87 413 VAL B CA 1
ATOM 6859 C C . VAL B 1 391 ? 5.805 33.483 148.392 1.00 27.32 413 VAL B C 1
ATOM 6860 O O . VAL B 1 391 ? 5.762 33.588 149.614 1.00 24.95 413 VAL B O 1
ATOM 6864 N N . ARG B 1 392 ? 4.954 32.733 147.692 1.00 31.04 414 ARG B N 1
ATOM 6865 C CA . ARG B 1 392 ? 3.830 32.017 148.303 1.00 32.20 414 ARG B CA 1
ATOM 6866 C C . ARG B 1 392 ? 4.057 30.526 148.220 1.00 32.52 414 ARG B C 1
ATOM 6867 O O . ARG B 1 392 ? 4.310 30.006 147.137 1.00 30.79 414 ARG B O 1
ATOM 6875 N N . ALA B 1 393 ? 3.967 29.856 149.371 1.00 35.33 415 ALA B N 1
ATOM 6876 C CA . ALA B 1 393 ? 3.764 28.402 149.431 1.00 31.93 415 ALA B CA 1
ATOM 6877 C C . ALA B 1 393 ? 2.276 28.127 149.572 1.00 30.44 415 ALA B C 1
ATOM 6878 O O . ALA B 1 393 ? 1.730 27.332 148.823 1.00 32.31 415 ALA B O 1
ATOM 6880 N N . ASP B 1 394 ? 1.628 28.785 150.535 1.00 31.43 416 ASP B N 1
ATOM 6881 C CA . ASP B 1 394 ? 0.164 28.694 150.712 1.00 32.99 416 ASP B CA 1
ATOM 6882 C C . ASP B 1 394 ? -0.365 29.882 151.536 1.00 30.93 416 ASP B C 1
ATOM 6883 O O . ASP B 1 394 ? 0.362 30.870 151.741 1.00 29.01 416 ASP B O 1
ATOM 6888 N N . ASP B 1 395 ? -1.611 29.794 151.992 1.00 28.59 417 ASP B N 1
ATOM 6889 C CA . ASP B 1 395 ? -2.239 30.883 152.757 1.00 32.36 417 ASP B CA 1
ATOM 6890 C C . ASP B 1 395 ? -1.557 31.183 154.089 1.00 30.70 417 ASP B C 1
ATOM 6891 O O . ASP B 1 395 ? -1.553 32.322 154.537 1.00 30.20 417 ASP B O 1
ATOM 6896 N N . LYS B 1 396 ? -0.963 30.168 154.702 1.00 38.99 418 LYS B N 1
ATOM 6897 C CA . LYS B 1 396 ? -0.343 30.304 156.016 1.00 40.28 418 LYS B CA 1
ATOM 6898 C C . LYS B 1 396 ? 1.193 30.452 155.975 1.00 35.34 418 LYS B C 1
ATOM 6899 O O . LYS B 1 396 ? 1.813 30.645 157.019 1.00 32.31 418 LYS B O 1
ATOM 6905 N N . ASN B 1 397 ? 1.802 30.369 154.789 1.00 33.36 419 ASN B N 1
ATOM 6906 C CA . ASN B 1 397 ? 3.267 30.373 154.657 1.00 30.99 419 ASN B CA 1
ATOM 6907 C C . ASN B 1 397 ? 3.702 31.126 153.409 1.00 31.46 419 ASN B C 1
ATOM 6908 O O . ASN B 1 397 ? 3.480 30.668 152.293 1.00 33.08 419 ASN B O 1
ATOM 6913 N N . HIS B 1 398 ? 4.321 32.283 153.612 1.00 34.30 420 HIS B N 1
ATOM 6914 C CA . HIS B 1 398 ? 4.678 33.180 152.516 1.00 33.29 420 HIS B CA 1
ATOM 6915 C C . HIS B 1 398 ? 5.564 34.338 152.974 1.00 32.18 420 HIS B C 1
ATOM 6916 O O . HIS B 1 398 ? 5.455 34.807 154.106 1.00 35.95 420 HIS B O 1
ATOM 6923 N N . TYR B 1 399 ? 6.407 34.812 152.064 1.00 28.23 421 TYR B N 1
ATOM 6924 C CA . TYR B 1 399 ? 7.332 35.899 152.329 1.00 27.78 421 TYR B CA 1
ATOM 6925 C C . TYR B 1 399 ? 6.893 37.071 151.492 1.00 28.57 421 TYR B C 1
ATOM 6926 O O . TYR B 1 399 ? 6.770 36.940 150.273 1.00 30.86 421 TYR B O 1
ATOM 6935 N N . ASP B 1 400 ? 6.695 38.219 152.133 1.00 29.13 422 ASP B N 1
ATOM 6936 C CA . ASP B 1 400 ? 6.113 39.391 151.489 1.00 30.13 422 ASP B CA 1
ATOM 6937 C C . ASP B 1 400 ? 7.120 40.519 151.416 1.00 31.28 422 ASP B C 1
ATOM 6938 O O . ASP B 1 400 ? 7.570 41.006 152.449 1.00 39.12 422 ASP B O 1
ATOM 6943 N N . LEU B 1 401 ? 7.474 40.924 150.198 1.00 28.96 423 LEU B N 1
ATOM 6944 C CA . LEU B 1 401 ? 8.356 42.060 149.977 1.00 30.07 423 LEU B CA 1
ATOM 6945 C C . LEU B 1 401 ? 7.476 43.176 149.442 1.00 30.51 423 LEU B C 1
ATOM 6946 O O . LEU B 1 401 ? 7.196 4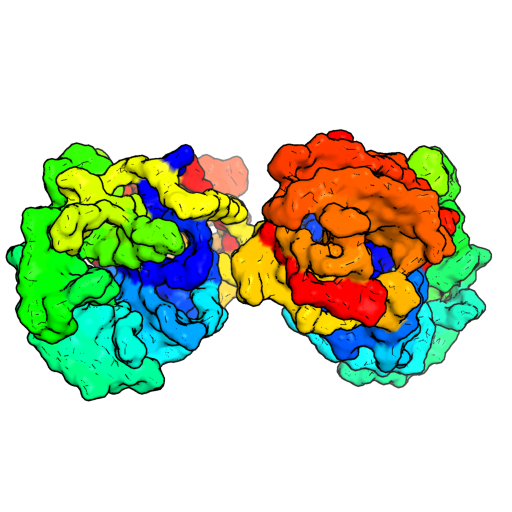3.232 148.240 1.00 27.53 423 LEU B O 1
ATOM 6951 N N . LEU B 1 402 ? 7.037 44.057 150.338 1.00 29.44 424 LEU B N 1
ATOM 6952 C CA . LEU B 1 402 ? 6.009 45.029 150.012 1.00 31.26 424 LEU B CA 1
ATOM 6953 C C . LEU B 1 402 ? 6.410 46.447 150.327 1.00 34.56 424 LEU B C 1
ATOM 6954 O O . LEU B 1 402 ? 7.294 46.701 151.149 1.00 38.06 424 LEU B O 1
ATOM 6959 N N . ILE B 1 403 ? 5.726 47.363 149.651 1.00 32.59 425 ILE B N 1
ATOM 6960 C CA . ILE B 1 403 ? 5.785 48.779 149.927 1.00 31.19 425 ILE B CA 1
ATOM 6961 C C . ILE B 1 403 ? 4.549 49.067 150.768 1.00 30.88 425 ILE B C 1
ATOM 6962 O O . ILE B 1 403 ? 3.447 48.651 150.388 1.00 26.42 425 ILE B O 1
ATOM 6967 N N . THR B 1 404 ? 4.740 49.741 151.910 1.00 29.95 426 THR B N 1
ATOM 6968 C CA . THR B 1 404 ? 3.631 50.186 152.772 1.00 35.22 426 THR B CA 1
ATOM 6969 C C . THR B 1 404 ? 3.993 51.511 153.484 1.00 35.86 426 THR B C 1
ATOM 6970 O O . THR B 1 404 ? 4.986 52.147 153.128 1.00 34.22 426 THR B O 1
ATOM 6974 N N . GLU B 1 405 ? 3.160 51.941 154.435 1.00 41.46 427 GLU B N 1
ATOM 6975 C CA . GLU B 1 405 ? 3.398 53.165 155.216 1.00 40.76 427 GLU B CA 1
ATOM 6976 C C . GLU B 1 405 ? 3.658 52.785 156.670 1.00 38.24 427 GLU B C 1
ATOM 6977 O O . GLU B 1 405 ? 2.865 52.068 157.262 1.00 29.58 427 GLU B O 1
ATOM 6983 N N . ARG B 1 406 ? 4.767 53.254 157.240 1.00 42.29 428 ARG B N 1
ATOM 6984 C CA . ARG B 1 406 ? 5.056 53.027 158.660 1.00 43.84 428 ARG B CA 1
ATOM 6985 C C . ARG B 1 406 ? 5.496 54.311 159.342 1.00 39.60 428 ARG B C 1
ATOM 6986 O O . ARG B 1 406 ? 6.521 54.888 158.989 1.00 37.08 428 ARG B O 1
ATOM 6994 N N . ASN B 1 407 ? 4.678 54.764 160.292 1.00 43.01 429 ASN B N 1
ATOM 6995 C CA . ASN B 1 407 ? 4.932 55.974 161.079 1.00 42.77 429 ASN B CA 1
ATOM 6996 C C . ASN B 1 407 ? 5.192 57.218 160.213 1.00 38.89 429 ASN B C 1
ATOM 6997 O O . ASN B 1 407 ? 6.179 57.921 160.392 1.00 40.91 429 ASN B O 1
ATOM 7002 N N . GLY B 1 408 ? 4.297 57.453 159.253 1.00 41.33 430 GLY B N 1
ATOM 7003 C CA . GLY B 1 408 ? 4.387 58.600 158.343 1.00 41.09 430 GLY B CA 1
ATOM 7004 C C . GLY B 1 408 ? 5.430 58.506 157.238 1.00 40.76 430 GLY B C 1
ATOM 7005 O O . GLY B 1 408 ? 5.549 59.427 156.428 1.00 41.46 430 GLY B O 1
ATOM 7006 N N . GLN B 1 409 ? 6.176 57.401 157.197 1.00 42.39 431 GLN B N 1
ATOM 7007 C CA . GLN B 1 409 ? 7.184 57.152 156.174 1.00 43.43 431 GLN B CA 1
ATOM 7008 C C . GLN B 1 409 ? 6.706 56.019 155.262 1.00 40.30 431 GLN B C 1
ATOM 7009 O O . GLN B 1 409 ? 6.100 55.047 155.715 1.00 34.03 431 GLN B O 1
ATOM 7015 N N . ARG B 1 410 ? 6.957 56.179 153.971 1.00 40.97 432 ARG B N 1
ATOM 7016 C CA . ARG B 1 410 ? 6.792 55.113 153.002 1.00 36.47 432 ARG B CA 1
ATOM 7017 C C . ARG B 1 410 ? 8.010 54.220 153.144 1.00 39.58 432 ARG B C 1
ATOM 7018 O O . ARG B 1 410 ? 9.145 54.718 153.152 1.00 36.76 432 ARG B O 1
ATOM 7026 N N . VAL B 1 411 ? 7.784 52.910 153.264 1.00 33.14 433 VAL B N 1
ATOM 7027 C CA . VAL B 1 411 ? 8.866 51.959 153.539 1.00 34.40 433 VAL B CA 1
ATOM 7028 C C . VAL B 1 411 ? 8.778 50.722 152.658 1.00 33.02 433 VAL B C 1
ATOM 7029 O O . VAL B 1 411 ? 7.703 50.358 152.191 1.00 32.67 433 VAL B O 1
ATOM 7033 N N . ALA B 1 412 ? 9.923 50.086 152.440 1.00 33.91 434 ALA B N 1
ATOM 7034 C CA . ALA B 1 412 ? 9.975 48.741 151.884 1.00 35.59 434 ALA B CA 1
ATOM 7035 C C . ALA B 1 412 ? 10.102 47.783 153.052 1.00 36.11 434 ALA B C 1
ATOM 7036 O O . ALA B 1 412 ? 10.902 48.013 153.956 1.00 44.35 434 ALA B O 1
ATOM 7038 N N . MET B 1 413 ? 9.317 46.712 153.026 1.00 32.77 435 MET B N 1
ATOM 7039 C CA . MET B 1 413 ? 9.243 45.769 154.125 1.00 34.88 435 MET B CA 1
ATOM 7040 C C . MET B 1 413 ? 9.379 44.335 153.602 1.00 38.71 435 MET B C 1
ATOM 7041 O O . MET B 1 413 ? 8.780 43.986 152.586 1.00 35.25 435 MET B O 1
ATOM 7046 N N . ILE B 1 414 ? 10.177 43.531 154.309 1.00 39.34 436 ILE B N 1
ATOM 7047 C CA . ILE B 1 414 ? 10.187 42.068 154.170 1.00 39.93 436 ILE B CA 1
ATOM 7048 C C . ILE B 1 414 ? 9.420 41.546 155.383 1.00 38.08 436 ILE B C 1
ATOM 7049 O O . ILE B 1 414 ? 9.797 41.822 156.506 1.00 34.12 436 ILE B O 1
ATOM 7054 N N . ARG B 1 415 ? 8.314 40.842 155.159 1.00 35.27 437 ARG B N 1
ATOM 7055 C CA . ARG B 1 415 ? 7.524 40.286 156.255 1.00 38.85 437 ARG B CA 1
ATOM 7056 C C . ARG B 1 415 ? 7.355 38.786 156.045 1.00 43.00 437 ARG B C 1
ATOM 7057 O O . ARG B 1 415 ? 6.779 38.354 155.047 1.00 44.21 437 ARG B O 1
ATOM 7065 N N . LYS B 1 416 ? 7.857 38.000 156.994 1.00 42.37 438 LYS B N 1
ATOM 7066 C CA . LYS B 1 416 ? 7.829 36.546 156.899 1.00 38.11 438 LYS B CA 1
ATOM 7067 C C . LYS B 1 416 ? 6.672 36.035 157.733 1.00 35.46 438 LYS B C 1
ATOM 7068 O O . LYS B 1 416 ? 6.625 36.294 158.929 1.00 32.69 438 LYS B O 1
ATOM 7074 N N . THR B 1 417 ? 5.731 35.341 157.086 1.00 32.53 439 THR B N 1
ATOM 7075 C CA . THR B 1 417 ? 4.610 34.690 157.755 1.00 34.09 439 THR B CA 1
ATOM 7076 C C . THR B 1 417 ? 4.860 33.191 157.662 1.00 34.73 439 THR B C 1
ATOM 7077 O O . THR B 1 417 ? 4.938 32.670 156.552 1.00 33.81 439 THR B O 1
ATOM 7081 N N . LEU B 1 418 ? 4.979 32.513 158.812 1.00 38.25 440 LEU B N 1
ATOM 7082 C CA . LEU B 1 418 ? 5.058 31.039 158.877 1.00 39.69 440 LEU B CA 1
ATOM 7083 C C . LEU B 1 418 ? 4.064 30.494 159.894 1.00 42.49 440 LEU B C 1
ATOM 7084 O O . LEU B 1 418 ? 3.889 31.081 160.960 1.00 41.82 440 LEU B O 1
ATOM 7089 N N . LYS B 1 419 ? 3.416 29.375 159.562 1.00 43.46 441 LYS B N 1
ATOM 7090 C CA . LYS B 1 419 ? 2.389 28.768 160.421 1.00 51.37 441 LYS B CA 1
ATOM 7091 C C . LYS B 1 419 ? 1.296 29.784 160.813 1.00 50.76 441 LYS B C 1
ATOM 7092 O O . LYS B 1 419 ? 0.827 29.810 161.951 1.00 48.43 441 LYS B O 1
ATOM 7098 N N . ASP B 1 420 ? 0.921 30.632 159.857 1.00 42.92 442 ASP B N 1
ATOM 7099 C CA . ASP B 1 420 ? -0.125 31.640 160.036 1.00 43.66 442 ASP B CA 1
ATOM 7100 C C . ASP B 1 420 ? 0.188 32.728 161.095 1.00 42.87 442 ASP B C 1
ATOM 7101 O O . ASP B 1 420 ? -0.734 33.391 161.576 1.00 38.68 442 ASP B O 1
ATOM 7106 N N . LYS B 1 421 ? 1.477 32.930 161.410 1.00 39.81 443 LYS B N 1
ATOM 7107 C CA . LYS B 1 421 ? 1.941 33.940 162.377 1.00 38.91 443 LYS B CA 1
ATOM 7108 C C . LYS B 1 421 ? 3.105 34.709 161.777 1.00 39.70 443 LYS B C 1
ATOM 7109 O O . LYS B 1 421 ? 4.013 34.111 161.202 1.00 44.82 443 LYS B O 1
ATOM 7111 N N . VAL B 1 422 ? 3.091 36.030 161.931 1.00 35.97 444 VAL B N 1
ATOM 7112 C CA . VAL B 1 422 ? 4.190 36.864 161.465 1.00 33.87 444 VAL B CA 1
ATOM 7113 C C . VAL B 1 422 ? 5.387 36.650 162.397 1.00 35.67 444 VAL B C 1
ATOM 7114 O O . VAL B 1 422 ? 5.312 36.953 163.579 1.00 42.69 444 VAL B O 1
ATOM 7118 N N . VAL B 1 423 ? 6.469 36.090 161.861 1.00 35.10 445 VAL B N 1
ATOM 7119 C CA . VAL B 1 423 ? 7.656 35.777 162.651 1.00 35.86 445 VAL B CA 1
ATOM 7120 C C . VAL B 1 423 ? 8.747 36.836 162.556 1.00 41.39 445 VAL B C 1
ATOM 7121 O O . VAL B 1 423 ? 9.536 36.974 163.492 1.00 52.26 445 VAL B O 1
ATOM 7125 N N . ASP B 1 424 ? 8.805 37.570 161.443 1.00 41.36 446 ASP B N 1
ATOM 7126 C CA . ASP B 1 424 ? 9.816 38.613 161.256 1.00 42.24 446 ASP B CA 1
ATOM 7127 C C . ASP B 1 424 ? 9.320 39.727 160.321 1.00 44.41 446 ASP B C 1
ATOM 7128 O O . ASP B 1 424 ? 8.568 39.477 159.376 1.00 46.45 446 ASP B O 1
ATOM 7133 N N . THR B 1 425 ? 9.732 40.955 160.634 1.00 43.19 447 THR B N 1
ATOM 7134 C CA . THR B 1 425 ? 9.396 42.152 159.869 1.00 39.28 447 THR B CA 1
ATOM 7135 C C . THR B 1 425 ? 10.598 43.102 159.932 1.00 40.99 447 THR B C 1
ATOM 7136 O O . THR B 1 425 ? 11.020 43.497 161.023 1.00 49.90 447 THR B O 1
ATOM 7140 N N . THR B 1 426 ? 11.147 43.452 158.773 1.00 36.39 448 THR B N 1
ATOM 7141 C CA . THR B 1 426 ? 12.247 44.413 158.669 1.00 46.72 448 THR B CA 1
ATOM 7142 C C . THR B 1 426 ? 11.869 45.500 157.653 1.00 52.14 448 THR B C 1
ATOM 7143 O O . THR B 1 426 ? 11.246 45.191 156.632 1.00 51.92 448 THR B O 1
ATOM 7147 N N . CYS B 1 427 ? 12.257 46.750 157.941 1.00 49.14 449 CYS B N 1
ATOM 7148 C CA . CYS B 1 427 ? 11.907 47.923 157.128 1.00 43.96 449 CYS B CA 1
ATOM 7149 C C . CYS B 1 427 ? 13.122 48.791 156.775 1.00 46.06 449 CYS B C 1
ATOM 7150 O O . CYS B 1 427 ? 14.068 48.896 157.558 1.00 42.89 449 CYS B O 1
ATOM 7153 N N . LYS B 1 428 ? 13.089 49.388 155.582 1.00 44.05 450 LYS B N 1
ATOM 7154 C CA . LYS B 1 428 ? 14.054 50.417 155.158 1.00 46.83 450 LYS B CA 1
ATOM 7155 C C . LYS B 1 428 ? 13.245 51.559 154.563 1.00 45.59 450 LYS B C 1
ATOM 7156 O O . LYS B 1 428 ? 12.267 51.318 153.851 1.00 41.89 450 LYS B O 1
ATOM 7158 N N . GLU B 1 429 ? 13.639 52.797 154.852 1.00 48.33 451 GLU B N 1
ATOM 7159 C CA . GLU B 1 429 ? 12.861 53.951 154.400 1.00 49.22 451 GLU B CA 1
ATOM 7160 C C . GLU B 1 429 ? 13.051 54.178 152.903 1.00 42.20 451 GLU B C 1
ATOM 7161 O O . GLU B 1 429 ? 14.156 54.056 152.391 1.00 41.43 451 GLU B O 1
ATOM 7167 N N . LEU B 1 430 ? 11.953 54.493 152.220 1.00 42.71 452 LEU B N 1
ATOM 7168 C CA . LEU B 1 430 ? 11.965 54.878 150.807 1.00 40.40 452 LEU B CA 1
ATOM 7169 C C . LEU B 1 430 ? 11.694 56.376 150.706 1.00 40.48 452 LEU B C 1
ATOM 7170 O O . LEU B 1 430 ? 11.214 56.977 151.667 1.00 38.48 452 LEU B O 1
ATOM 7175 N N . PRO B 1 431 ? 11.965 56.980 149.532 1.00 41.26 453 PRO B N 1
ATOM 7176 C CA . PRO B 1 431 ? 11.441 58.320 149.264 1.00 41.85 453 PRO B CA 1
ATOM 7177 C C . PRO B 1 431 ? 9.914 58.319 149.270 1.00 39.19 453 PRO B C 1
ATOM 7178 O O . PRO B 1 431 ? 9.305 57.270 149.107 1.00 36.52 453 PRO B O 1
ATOM 7182 N N . ALA B 1 432 ? 9.309 59.481 149.477 1.00 36.83 454 ALA B N 1
ATOM 7183 C CA . ALA B 1 432 ? 7.851 59.586 149.548 1.00 39.18 454 ALA B CA 1
ATOM 7184 C C . ALA B 1 432 ? 7.145 59.213 148.238 1.00 38.57 454 ALA B C 1
ATOM 7185 O O . ALA B 1 432 ? 5.992 58.774 148.274 1.00 38.35 454 ALA B O 1
ATOM 7187 N N . THR B 1 433 ? 7.820 59.417 147.098 1.00 35.76 455 THR B N 1
ATOM 7188 C CA . THR B 1 433 ? 7.291 59.050 145.774 1.00 37.38 455 THR B CA 1
ATOM 7189 C C . THR B 1 433 ? 8.405 58.477 144.891 1.00 34.58 455 THR B C 1
ATOM 7190 O O . THR B 1 433 ? 9.567 58.399 145.305 1.00 28.73 455 THR B O 1
ATOM 7194 N N . GLY B 1 434 ? 8.029 58.074 143.677 1.00 34.34 456 GLY B N 1
ATOM 7195 C CA . GLY B 1 434 ? 8.972 57.573 142.684 1.00 37.06 456 GLY B CA 1
ATOM 7196 C C . GLY B 1 434 ? 8.846 56.070 142.530 1.00 42.02 456 GLY B C 1
ATOM 7197 O O . GLY B 1 434 ? 8.231 55.396 143.363 1.00 36.92 456 GLY B O 1
ATOM 7198 N N . GLU B 1 435 ? 9.435 55.560 141.453 1.00 40.28 457 GLU B N 1
ATOM 7199 C CA . GLU B 1 435 ? 9.404 54.136 141.132 1.00 37.88 457 GLU B CA 1
ATOM 7200 C C . GLU B 1 435 ? 10.303 53.357 142.081 1.00 34.61 457 GLU B C 1
ATOM 7201 O O . GLU B 1 435 ? 11.308 53.877 142.547 1.00 32.34 457 GLU B O 1
ATOM 7207 N N . VAL B 1 436 ? 9.913 52.119 142.372 1.00 34.72 458 VAL B N 1
ATOM 7208 C CA . VAL B 1 436 ? 10.714 51.200 143.187 1.00 34.08 458 VAL B CA 1
ATOM 7209 C C . VAL B 1 436 ? 10.877 49.889 142.420 1.00 34.16 458 VAL B C 1
ATOM 7210 O O . VAL B 1 436 ? 9.935 49.401 141.805 1.00 33.41 458 VAL B O 1
ATOM 7214 N N . ILE B 1 437 ? 12.089 49.348 142.439 1.00 37.79 459 ILE B N 1
ATOM 7215 C CA . ILE B 1 437 ? 12.357 48.025 141.908 1.00 39.07 459 ILE B CA 1
ATOM 7216 C C . ILE B 1 437 ? 12.448 47.088 143.091 1.00 37.86 459 ILE B C 1
ATOM 7217 O O . ILE B 1 437 ? 13.311 47.267 143.946 1.00 39.15 459 ILE B O 1
ATOM 7222 N N . LEU B 1 438 ? 11.553 46.099 143.127 1.00 38.24 460 LEU B N 1
ATOM 7223 C CA . LEU B 1 438 ? 11.573 45.040 144.130 1.00 31.54 460 LEU B CA 1
ATOM 7224 C C . LEU B 1 438 ? 12.153 43.807 143.469 1.00 31.54 460 LEU B C 1
ATOM 7225 O O . LEU B 1 438 ? 11.713 43.437 142.387 1.00 29.46 460 LEU B O 1
ATOM 7230 N N . SER B 1 439 ? 13.127 43.177 144.127 1.00 33.05 461 SER B N 1
ATOM 7231 C CA . SER B 1 439 ? 13.877 42.048 143.558 1.00 35.05 461 SER B CA 1
ATOM 7232 C C . SER B 1 439 ? 14.013 40.893 144.558 1.00 36.42 461 SER B C 1
ATOM 7233 O O . SER B 1 439 ? 14.317 41.094 145.730 1.00 35.63 461 SER B O 1
ATOM 7236 N N . ILE B 1 440 ? 13.765 39.680 144.078 1.00 34.32 462 ILE B N 1
ATOM 7237 C CA . ILE B 1 440 ? 13.937 38.472 144.868 1.00 34.46 462 ILE B CA 1
ATOM 7238 C C . ILE B 1 440 ? 14.931 37.628 144.108 1.00 33.01 462 ILE B C 1
ATOM 7239 O O . ILE B 1 440 ? 14.743 37.382 142.917 1.00 34.75 462 ILE B O 1
ATOM 7244 N N . THR B 1 441 ? 15.995 37.211 144.781 1.00 33.34 463 THR B N 1
ATOM 7245 C CA . THR B 1 441 ? 16.969 36.323 144.179 1.00 39.98 463 THR B CA 1
ATOM 7246 C C . THR B 1 441 ? 16.939 35.032 144.988 1.00 37.80 463 THR B C 1
ATOM 7247 O O . THR B 1 441 ? 16.847 35.060 146.219 1.00 33.41 463 THR B O 1
ATOM 7251 N N . ALA B 1 442 ? 16.982 33.913 144.277 1.00 33.60 464 ALA B N 1
ATOM 7252 C CA . ALA B 1 442 ? 16.782 32.598 144.867 1.00 36.77 464 ALA B CA 1
ATOM 7253 C C . ALA B 1 442 ? 17.984 31.707 144.621 1.00 33.81 464 ALA B C 1
ATOM 7254 O O . ALA B 1 442 ? 18.615 31.779 143.574 1.00 34.93 464 ALA B O 1
ATOM 7256 N N . THR B 1 443 ? 18.305 30.899 145.624 1.00 36.84 465 THR B N 1
ATOM 7257 C CA . THR B 1 443 ? 19.197 29.756 145.484 1.00 39.11 465 THR B CA 1
ATOM 7258 C C . THR B 1 443 ? 18.466 28.575 146.102 1.00 36.63 465 THR B C 1
ATOM 7259 O O . THR B 1 443 ? 17.374 28.736 146.649 1.00 35.96 465 THR B O 1
ATOM 7263 N N . GLU B 1 444 ? 19.093 27.406 146.043 1.00 36.38 466 GLU B N 1
ATOM 7264 C CA . GLU B 1 444 ? 18.520 26.182 146.589 1.00 39.09 466 GLU B CA 1
ATOM 7265 C C . GLU B 1 444 ? 18.091 26.314 148.045 1.00 36.33 466 GLU B C 1
ATOM 7266 O O . GLU B 1 444 ? 17.061 25.764 148.432 1.00 30.64 466 GLU B O 1
ATOM 7272 N N . THR B 1 445 ? 18.868 27.060 148.832 1.00 35.41 467 THR B N 1
ATOM 7273 C CA . THR B 1 445 ? 18.645 27.192 150.273 1.00 37.98 467 THR B CA 1
ATOM 7274 C C . THR B 1 445 ? 17.923 28.474 150.714 1.00 37.23 467 THR B C 1
ATOM 7275 O O . THR B 1 445 ? 17.178 28.443 151.687 1.00 32.08 467 THR B O 1
ATOM 7279 N N . THR B 1 446 ? 18.157 29.591 150.023 1.00 39.88 468 THR B N 1
ATOM 7280 C CA . THR B 1 446 ? 17.827 30.918 150.559 1.00 39.19 468 THR B CA 1
ATOM 7281 C C . THR B 1 446 ? 17.255 31.885 149.516 1.00 37.14 468 THR B C 1
ATOM 7282 O O . THR B 1 446 ? 17.717 31.934 148.367 1.00 31.64 468 THR B O 1
ATOM 7286 N N . TYR B 1 447 ? 16.237 32.636 149.935 1.00 33.20 469 TYR B N 1
ATOM 7287 C CA . TYR B 1 447 ? 15.743 33.786 149.196 1.00 35.69 469 TYR B CA 1
ATOM 7288 C C . TYR B 1 447 ? 16.415 35.022 149.757 1.00 39.12 469 TYR B C 1
ATOM 7289 O O . TYR B 1 447 ? 16.534 35.158 150.976 1.00 36.77 469 TYR B O 1
ATOM 7298 N N . THR B 1 448 ? 16.841 35.914 148.864 1.00 37.37 470 THR B N 1
ATOM 7299 C CA . THR B 1 448 ? 17.398 37.206 149.235 1.00 36.50 470 THR B CA 1
ATOM 7300 C C . THR B 1 448 ? 16.514 38.275 148.626 1.00 37.20 470 THR B C 1
ATOM 7301 O O . THR B 1 448 ? 16.170 38.195 147.444 1.00 40.24 470 THR B O 1
ATOM 7305 N N . PHE B 1 449 ? 16.181 39.281 149.436 1.00 39.41 471 PHE B N 1
ATOM 7306 C CA . PHE B 1 449 ? 15.220 40.327 149.079 1.00 40.53 471 PHE B CA 1
ATOM 7307 C C . PHE B 1 449 ? 15.916 41.687 148.978 1.00 39.18 471 PHE B C 1
ATOM 7308 O O . PHE B 1 449 ? 16.568 42.118 149.934 1.00 35.65 471 PHE B O 1
ATOM 7316 N N . GLU B 1 450 ? 15.758 42.355 147.832 1.00 34.88 472 GLU B N 1
ATOM 7317 C CA . GLU B 1 450 ? 16.460 43.598 147.522 1.00 34.47 472 GLU B CA 1
ATOM 7318 C C . GLU B 1 450 ? 15.506 44.663 146.986 1.00 37.95 472 GLU B C 1
ATOM 7319 O O . GLU B 1 450 ? 14.487 44.345 146.363 1.00 32.07 472 GLU B O 1
ATOM 7321 N N . ILE B 1 451 ? 15.850 45.931 147.229 1.00 40.70 473 ILE B N 1
ATOM 7322 C CA . ILE B 1 451 ? 15.131 47.064 146.648 1.00 40.04 473 ILE B CA 1
ATOM 7323 C C . ILE B 1 451 ? 16.088 48.057 146.002 1.00 42.30 473 ILE B C 1
ATOM 7324 O O . ILE B 1 451 ? 17.278 48.084 146.314 1.00 41.06 473 ILE B O 1
ATOM 7329 N N . LYS B 1 452 ? 15.548 48.868 145.099 1.00 43.99 474 LYS B N 1
ATOM 7330 C CA . LYS B 1 452 ? 16.245 50.029 144.558 1.00 43.97 474 LYS B CA 1
ATOM 7331 C C . LYS B 1 452 ? 15.238 51.184 144.440 1.00 41.53 474 LYS B C 1
ATOM 7332 O O . LYS B 1 452 ? 14.169 51.015 143.843 1.00 32.60 474 LYS B O 1
ATOM 7338 N N . ALA B 1 453 ? 15.565 52.333 145.030 1.00 40.21 475 ALA B N 1
ATOM 7339 C CA . ALA B 1 453 ? 14.754 53.552 144.881 1.00 41.41 475 ALA B CA 1
ATOM 7340 C C . ALA B 1 453 ? 15.647 54.776 144.897 1.00 43.61 475 ALA B C 1
ATOM 7341 O O . ALA B 1 453 ? 16.613 54.829 145.668 1.00 46.22 475 ALA B O 1
ATOM 7343 N N . ALA B 1 454 ? 15.320 55.748 144.040 1.00 48.41 476 ALA B N 1
ATOM 7344 C CA . ALA B 1 454 ? 16.124 56.964 143.847 1.00 49.93 476 ALA B CA 1
ATOM 7345 C C . ALA B 1 454 ? 17.617 56.651 143.675 1.00 55.75 476 ALA B C 1
ATOM 7346 O O . ALA B 1 454 ? 18.479 57.292 144.297 1.00 51.73 476 ALA B O 1
ATOM 7348 N N . HIS B 1 455 ? 17.893 55.636 142.851 1.00 62.79 477 HIS B N 1
ATOM 7349 C CA . HIS B 1 455 ? 19.251 55.203 142.499 1.00 67.67 477 HIS B CA 1
ATOM 7350 C C . HIS B 1 455 ? 20.101 54.738 143.698 1.00 64.36 477 HIS B C 1
ATOM 7351 O O . HIS B 1 455 ? 21.323 54.908 143.711 1.00 63.24 477 HIS B O 1
ATOM 7358 N N . VAL B 1 456 ? 19.436 54.149 144.692 1.00 62.13 478 VAL B N 1
ATOM 7359 C CA . VAL B 1 456 ? 20.083 53.596 145.885 1.00 56.04 478 VAL B CA 1
ATOM 7360 C C . VAL B 1 456 ? 19.516 52.196 146.068 1.00 52.73 478 VAL B C 1
ATOM 7361 O O . VAL B 1 456 ? 18.305 52.043 146.161 1.00 48.74 478 VAL B O 1
ATOM 7365 N N . SER B 1 457 ? 20.387 51.190 146.110 1.00 53.91 479 SER B N 1
ATOM 7366 C CA . SER B 1 457 ? 19.973 49.807 146.341 1.00 57.59 479 SER B CA 1
ATOM 7367 C C . SER B 1 457 ? 20.348 49.351 147.751 1.00 56.44 479 SER B C 1
ATOM 7368 O O . SER B 1 457 ? 21.232 49.933 148.384 1.00 55.60 479 SER B O 1
ATOM 7371 N N . ALA B 1 458 ? 19.651 48.319 148.235 1.00 50.27 480 ALA B N 1
ATOM 7372 C CA . ALA B 1 458 ? 19.925 47.710 149.545 1.00 48.95 480 ALA B CA 1
ATOM 7373 C C . ALA B 1 458 ? 19.296 46.304 149.688 1.00 44.40 480 ALA B C 1
ATOM 7374 O O . ALA B 1 458 ? 18.191 46.065 149.201 1.00 46.51 480 ALA B O 1
ATOM 7376 N N . ILE B 1 459 ? 20.012 45.396 150.354 1.00 38.77 481 ILE B N 1
ATOM 7377 C CA . ILE B 1 459 ? 19.469 44.106 150.784 1.00 40.52 481 ILE B CA 1
ATOM 7378 C C . ILE B 1 459 ? 18.703 44.312 152.092 1.00 38.78 481 ILE B C 1
ATOM 7379 O O . ILE B 1 459 ? 19.281 44.750 153.083 1.00 43.20 481 ILE B O 1
ATOM 7381 N N . LEU B 1 460 ? 17.406 43.999 152.083 1.00 40.89 482 LEU B N 1
ATOM 7382 C CA . LEU B 1 460 ? 16.539 44.113 153.271 1.00 40.06 482 LEU B CA 1
ATOM 7383 C C . LEU B 1 460 ? 16.619 42.937 154.220 1.00 38.51 482 LEU B C 1
ATOM 7384 O O . LEU B 1 460 ? 16.364 43.095 155.409 1.00 44.39 482 LEU B O 1
ATOM 7389 N N . GLY B 1 461 ? 16.931 41.756 153.695 1.00 39.53 483 GLY B N 1
ATOM 7390 C CA . GLY B 1 461 ? 16.898 40.535 154.491 1.00 38.93 483 GLY B CA 1
ATOM 7391 C C . GLY B 1 461 ? 16.853 39.281 153.647 1.00 39.71 483 GLY B C 1
ATOM 7392 O O . GLY B 1 461 ? 16.973 39.336 152.418 1.00 35.47 483 GLY B O 1
ATOM 7393 N N . THR B 1 462 ? 16.671 38.153 154.325 1.00 41.06 484 THR B N 1
ATOM 7394 C CA . THR B 1 462 ? 16.784 36.828 153.712 1.00 41.17 484 THR B CA 1
ATOM 7395 C C . THR B 1 462 ? 15.842 35.861 154.398 1.00 37.77 484 THR B C 1
ATOM 7396 O O . THR B 1 462 ? 15.381 36.134 155.496 1.00 34.39 484 THR B O 1
ATOM 7400 N N . ALA B 1 463 ? 15.574 34.733 153.745 1.00 34.40 485 ALA B N 1
ATOM 7401 C CA . ALA B 1 463 ? 14.695 33.700 154.288 1.00 33.51 485 ALA B CA 1
ATOM 7402 C C . ALA B 1 463 ? 14.976 32.360 153.603 1.00 38.10 485 ALA B C 1
ATOM 7403 O O . ALA B 1 463 ? 15.522 32.325 152.493 1.00 37.19 485 ALA B O 1
ATOM 7405 N N . SER B 1 464 ? 14.604 31.270 154.271 1.00 33.45 486 SER B N 1
ATOM 7406 C CA . SER B 1 464 ? 14.933 29.914 153.794 1.00 38.98 486 SER B CA 1
ATOM 7407 C C . SER B 1 464 ? 13.893 29.342 152.807 1.00 38.80 486 SER B C 1
ATOM 7408 O O . SER B 1 464 ? 12.694 29.646 152.897 1.00 37.39 486 SER B O 1
ATOM 7411 N N . THR B 1 465 ? 14.364 28.515 151.874 1.00 30.81 487 THR B N 1
ATOM 7412 C CA . THR B 1 465 ? 13.475 27.691 151.050 1.00 34.34 487 THR B CA 1
ATOM 7413 C C . THR B 1 465 ? 12.891 26.560 151.894 1.00 37.98 487 THR B C 1
ATOM 7414 O O . THR B 1 465 ? 11.760 26.112 151.659 1.00 37.35 487 THR B O 1
ATOM 7418 N N . ARG B 1 466 ? 13.658 26.126 152.894 1.00 33.80 488 ARG B N 1
ATOM 7419 C CA . ARG B 1 466 ? 13.246 25.058 153.800 1.00 38.17 488 ARG B CA 1
ATOM 7420 C C . ARG B 1 466 ? 11.896 25.314 154.479 1.00 35.63 488 ARG B C 1
ATOM 7421 O O . ARG B 1 466 ? 11.050 24.418 154.543 1.00 32.02 488 ARG B O 1
ATOM 7429 N N . ASP B 1 467 ? 11.693 26.527 154.981 1.00 34.73 489 ASP B N 1
ATOM 7430 C CA . ASP B 1 467 ? 10.473 26.841 155.739 1.00 42.34 489 ASP B CA 1
ATOM 7431 C C . ASP B 1 467 ? 9.221 27.062 154.868 1.00 39.82 489 ASP B C 1
ATOM 7432 O O . ASP B 1 467 ? 8.120 27.138 155.400 1.00 32.61 489 ASP B O 1
ATOM 7437 N N . VAL B 1 468 ? 9.396 27.147 153.548 1.00 36.12 490 VAL B N 1
ATOM 7438 C CA . VAL B 1 468 ? 8.275 27.110 152.609 1.00 36.21 490 VAL B CA 1
ATOM 7439 C C . VAL B 1 468 ? 8.239 25.798 151.808 1.00 34.73 490 VAL B C 1
ATOM 7440 O O . VAL B 1 468 ? 7.534 25.711 150.805 1.00 46.10 490 VAL B O 1
ATOM 7444 N N . SER B 1 469 ? 8.960 24.771 152.266 1.00 33.78 491 SER B N 1
ATOM 7445 C CA . SER B 1 469 ? 9.038 23.496 151.545 1.00 33.59 491 SER B CA 1
ATOM 7446 C C . SER B 1 469 ? 7.823 22.623 151.877 1.00 30.89 491 SER B C 1
ATOM 7447 O O . SER B 1 469 ? 7.170 22.808 152.917 1.00 31.16 491 SER B O 1
ATOM 7450 N N . ASN B 1 470 ? 7.526 21.684 150.979 1.00 31.81 492 ASN B N 1
ATOM 7451 C CA . ASN B 1 470 ? 6.420 20.711 151.150 1.00 34.39 492 ASN B CA 1
ATOM 7452 C C . ASN B 1 470 ? 6.473 19.921 152.459 1.00 33.74 492 ASN B C 1
ATOM 7453 O O . ASN B 1 470 ? 5.439 19.672 153.078 1.00 31.92 492 ASN B O 1
ATOM 7458 N N . GLU B 1 471 ? 7.675 19.513 152.856 1.00 36.51 493 GLU B N 1
ATOM 7459 C CA . GLU B 1 471 ? 7.861 18.656 154.026 1.00 37.48 493 GLU B CA 1
ATOM 7460 C C . GLU B 1 471 ? 7.509 19.380 155.336 1.00 36.54 493 GLU B C 1
ATOM 7461 O O . GLU B 1 471 ? 7.080 18.749 156.305 1.00 42.56 493 GLU B O 1
ATOM 7467 N N . VAL B 1 472 ? 7.673 20.703 155.333 1.00 32.88 494 VAL B N 1
ATOM 7468 C CA . VAL B 1 472 ? 7.306 21.582 156.439 1.00 33.23 494 VAL B CA 1
ATOM 7469 C C . VAL B 1 472 ? 5.842 22.060 156.359 1.00 34.64 494 VAL B C 1
ATOM 7470 O O . VAL B 1 472 ? 5.128 22.046 157.360 1.00 43.81 494 VAL B O 1
ATOM 7474 N N . VAL B 1 473 ? 5.414 22.492 155.178 1.00 32.36 495 VAL B N 1
ATOM 7475 C CA . VAL B 1 473 ? 4.121 23.176 154.994 1.00 34.69 495 VAL B CA 1
ATOM 7476 C C . VAL B 1 473 ? 2.975 22.220 154.624 1.00 35.67 495 VAL B C 1
ATOM 7477 O O . VAL B 1 473 ? 1.803 22.516 154.882 1.00 33.77 495 VAL B O 1
ATOM 7481 N N . GLY B 1 474 ? 3.313 21.083 154.021 1.00 37.32 496 GLY B N 1
ATOM 7482 C CA . GLY B 1 474 ? 2.330 20.086 153.609 1.00 41.40 496 GLY B CA 1
ATOM 7483 C C . GLY B 1 474 ? 1.603 20.455 152.330 1.00 35.85 496 GLY B C 1
ATOM 7484 O O . GLY B 1 474 ? 1.973 21.404 151.635 1.00 37.66 496 GLY B O 1
ATOM 7485 N N . GLY B 1 475 ? 0.558 19.688 152.034 1.00 31.84 497 GLY B N 1
ATOM 7486 C CA . GLY B 1 475 ? -0.241 19.872 150.830 1.00 28.90 497 GLY B CA 1
ATOM 7487 C C . GLY B 1 475 ? 0.431 19.395 149.548 1.00 32.32 497 GLY B C 1
ATOM 7488 O O . GLY B 1 475 ? 1.454 18.686 149.586 1.00 26.47 497 GLY B O 1
ATOM 7489 N N . PHE B 1 476 ? -0.134 19.822 148.413 1.00 30.62 498 PHE B N 1
ATOM 7490 C CA . PHE B 1 476 ? 0.183 19.259 147.098 1.00 29.52 498 PHE B CA 1
ATOM 7491 C C . PHE B 1 476 ? 0.798 20.256 146.102 1.00 27.92 498 PHE B C 1
ATOM 7492 O O . PHE B 1 476 ? 0.912 19.969 144.913 1.00 25.48 498 PHE B O 1
ATOM 7500 N N . THR B 1 477 ? 1.222 21.415 146.596 1.00 30.41 499 THR B N 1
ATOM 7501 C CA . THR B 1 477 ? 1.681 22.509 145.740 1.00 30.45 499 THR B CA 1
ATOM 7502 C C . THR B 1 477 ? 3.170 22.821 145.922 1.00 28.94 499 THR B C 1
ATOM 7503 O O . THR B 1 477 ? 3.875 22.168 146.690 1.00 25.76 499 THR B O 1
ATOM 7507 N N . GLY B 1 478 ? 3.635 23.803 145.160 1.00 30.59 500 GLY B N 1
ATOM 7508 C CA . GLY B 1 478 ? 4.975 24.359 145.296 1.00 29.43 500 GLY B CA 1
ATOM 7509 C C . GLY B 1 478 ? 4.934 25.862 145.118 1.00 28.54 500 GLY B C 1
ATOM 7510 O O . GLY B 1 478 ? 3.889 26.442 144.790 1.00 23.91 500 GLY B O 1
ATOM 7511 N N . VAL B 1 479 ? 6.091 26.484 145.303 1.00 25.56 501 VAL B N 1
ATOM 7512 C CA . VAL B 1 479 ? 6.176 27.930 145.445 1.00 27.69 501 VAL B CA 1
ATOM 7513 C C . VAL B 1 479 ? 5.745 28.683 144.177 1.00 26.66 501 VAL B C 1
ATOM 7514 O O . VAL B 1 479 ? 6.095 28.297 143.058 1.00 27.41 501 VAL B O 1
ATOM 7518 N N . PHE B 1 480 ? 4.966 29.745 144.376 1.00 26.04 502 PHE B N 1
ATOM 7519 C CA . PHE B 1 480 ? 4.679 30.730 143.333 1.00 26.93 502 PHE B CA 1
ATOM 7520 C C . PHE B 1 480 ? 5.306 32.047 143.749 1.00 28.38 502 PHE B C 1
ATOM 7521 O O . PHE B 1 480 ? 5.293 32.393 144.930 1.00 32.86 502 PHE B O 1
ATOM 7529 N N . ILE B 1 481 ? 5.844 32.782 142.788 1.00 23.88 503 ILE B N 1
ATOM 7530 C CA . ILE B 1 481 ? 6.306 34.126 143.041 1.00 25.43 503 ILE B CA 1
ATOM 7531 C C . ILE B 1 481 ? 5.413 35.036 142.221 1.00 24.73 503 ILE B C 1
ATOM 7532 O O . ILE B 1 481 ? 5.245 34.812 141.029 1.00 27.35 503 ILE B O 1
ATOM 7537 N N . GLY B 1 482 ? 4.846 36.054 142.871 1.00 25.05 504 GLY B N 1
ATOM 7538 C CA . GLY B 1 482 ? 3.862 36.923 142.236 1.00 26.68 504 GLY B CA 1
ATOM 7539 C C . GLY B 1 482 ? 3.771 38.348 142.769 1.00 26.01 504 GLY B C 1
ATOM 7540 O O . GLY B 1 482 ? 4.319 38.689 143.817 1.00 23.17 504 GLY B O 1
ATOM 7541 N N . MET B 1 483 ? 3.062 39.167 141.999 1.00 27.25 505 MET B N 1
ATOM 7542 C CA . MET B 1 483 ? 2.736 40.542 142.342 1.00 26.65 505 MET B CA 1
ATOM 7543 C C . MET B 1 483 ? 1.499 40.513 143.236 1.00 27.61 505 MET B C 1
ATOM 7544 O O . MET B 1 483 ? 0.623 39.653 143.073 1.00 25.73 505 MET B O 1
ATOM 7549 N N . TYR B 1 484 ? 1.431 41.448 144.177 1.00 27.50 506 TYR B N 1
ATOM 7550 C CA . TYR B 1 484 ? 0.411 41.422 145.228 1.00 27.34 506 TYR B CA 1
ATOM 7551 C C . TYR B 1 484 ? 0.081 42.836 145.682 1.00 29.96 506 TYR B C 1
ATOM 7552 O O . TYR B 1 484 ? 0.964 43.704 145.728 1.00 29.05 506 TYR B O 1
ATOM 7561 N N . ALA B 1 485 ? -1.197 43.046 145.988 1.00 27.65 507 ALA B N 1
ATOM 7562 C CA . ALA B 1 485 ? -1.687 44.271 146.578 1.00 26.34 507 ALA B CA 1
ATOM 7563 C C . ALA B 1 485 ? -2.836 43.918 147.496 1.00 27.56 507 ALA B C 1
ATOM 7564 O O . ALA B 1 485 ? -3.650 43.055 147.162 1.00 26.81 507 ALA B O 1
ATOM 7566 N N . SER B 1 486 ? -2.906 44.575 148.652 1.00 28.12 508 SER B N 1
ATOM 7567 C CA . SER B 1 486 ? -3.999 44.340 149.598 1.00 28.94 508 SER B CA 1
ATOM 7568 C C . SER B 1 486 ? -4.083 45.448 150.630 1.00 29.02 508 SER B C 1
ATOM 7569 O O . SER B 1 486 ? -3.058 45.967 151.077 1.00 22.91 508 SER B O 1
ATOM 7572 N N . GLY B 1 487 ? -5.314 45.785 151.014 1.00 31.71 509 GLY B N 1
ATOM 7573 C CA . GLY B 1 487 ? -5.562 46.737 152.085 1.00 32.01 509 GLY B CA 1
ATOM 7574 C C . GLY B 1 487 ? -6.001 46.106 153.392 1.00 34.40 509 GLY B C 1
ATOM 7575 O O . GLY B 1 487 ? -6.435 46.818 154.288 1.00 38.22 509 GLY B O 1
ATOM 7576 N N . ASN B 1 488 ? -5.909 44.781 153.515 1.00 33.95 510 ASN B N 1
ATOM 7577 C CA . ASN B 1 488 ? -6.093 44.104 154.808 1.00 38.50 510 ASN B CA 1
ATOM 7578 C C . ASN B 1 488 ? -7.321 44.568 155.628 1.00 37.61 510 ASN B C 1
ATOM 7579 O O . ASN B 1 488 ? -7.183 45.049 156.756 1.00 43.23 510 ASN B O 1
ATOM 7584 N N . GLY B 1 489 ? -8.507 44.418 155.055 1.00 35.41 511 GLY B N 1
ATOM 7585 C CA . GLY B 1 489 ? -9.756 44.818 155.711 1.00 36.14 511 GLY B CA 1
ATOM 7586 C C . GLY B 1 489 ? -10.443 45.959 154.990 1.00 39.19 511 GLY B C 1
ATOM 7587 O O . GLY B 1 489 ? -11.656 46.069 155.054 1.00 36.34 511 GLY B O 1
ATOM 7588 N N . GLN B 1 490 ? -9.664 46.820 154.330 1.00 41.70 512 GLN B N 1
ATOM 7589 C CA . GLN B 1 490 ? -10.195 47.880 153.463 1.00 42.39 512 GLN B CA 1
ATOM 7590 C C . GLN B 1 490 ? -9.564 47.775 152.087 1.00 39.28 512 GLN B C 1
ATOM 7591 O O . GLN B 1 490 ? -8.538 47.132 151.926 1.00 37.92 512 GLN B O 1
ATOM 7597 N N . ALA B 1 491 ? -10.183 48.404 151.092 1.00 40.40 513 ALA B N 1
ATOM 7598 C CA . ALA B 1 491 ? -9.553 48.556 149.777 1.00 40.48 513 ALA B CA 1
ATOM 7599 C C . ALA B 1 491 ? -8.343 49.505 149.859 1.00 38.85 513 ALA B C 1
ATOM 7600 O O . ALA B 1 491 ? -8.291 50.393 150.712 1.00 44.40 513 ALA B O 1
ATOM 7602 N N . ASN B 1 492 ? -7.367 49.285 148.984 1.00 34.82 514 ASN B N 1
ATOM 7603 C CA . ASN B 1 492 ? -6.258 50.221 148.799 1.00 36.64 514 ASN B CA 1
ATOM 7604 C C . ASN B 1 492 ? -6.814 51.499 148.145 1.00 34.30 514 ASN B C 1
ATOM 7605 O O . ASN B 1 492 ? -7.624 51.436 147.221 1.00 38.06 514 ASN B O 1
ATOM 7610 N N . THR B 1 493 ? -6.379 52.649 148.639 1.00 34.09 515 THR B N 1
ATOM 7611 C CA . THR B 1 493 ? -6.773 53.939 148.092 1.00 34.15 515 THR B CA 1
ATOM 7612 C C . THR B 1 493 ? -6.258 54.067 146.657 1.00 33.71 515 THR B C 1
ATOM 7613 O O . THR B 1 493 ? -7.021 54.418 145.760 1.00 31.80 515 THR B O 1
ATOM 7617 N N . ASN B 1 494 ? -4.978 53.748 146.456 1.00 34.85 516 ASN B N 1
ATOM 7618 C CA . ASN B 1 494 ? -4.322 53.858 145.151 1.00 33.96 516 ASN B CA 1
ATOM 7619 C C . ASN B 1 494 ? -4.024 52.494 144.554 1.00 33.40 516 ASN B C 1
ATOM 7620 O O . ASN B 1 494 ? -3.909 51.503 145.276 1.00 35.01 516 ASN B O 1
ATOM 7625 N N . PRO B 1 495 ? -3.873 52.445 143.226 1.00 31.70 517 PRO B N 1
ATOM 7626 C CA . PRO B 1 495 ? -3.409 51.219 142.596 1.00 30.92 517 PRO B CA 1
ATOM 7627 C C . PRO B 1 495 ? -1.887 51.058 142.656 1.00 35.82 517 PRO B C 1
ATOM 7628 O O . PRO B 1 495 ? -1.145 52.039 142.816 1.00 37.63 517 PRO B O 1
ATOM 7632 N N . ALA B 1 496 ? -1.445 49.810 142.539 1.00 37.73 518 ALA B N 1
ATOM 7633 C CA . ALA B 1 496 ? -0.039 49.477 142.371 1.00 35.16 518 ALA B CA 1
ATOM 7634 C C . ALA B 1 496 ? 0.157 49.148 140.897 1.00 35.40 518 ALA B C 1
ATOM 7635 O O . ALA B 1 496 ? -0.486 48.226 140.373 1.00 29.62 518 ALA B O 1
ATOM 7637 N N . ASP B 1 497 ? 1.026 49.914 140.237 1.00 31.91 519 ASP B N 1
ATOM 7638 C CA . ASP B 1 497 ? 1.255 49.799 138.795 1.00 33.35 519 ASP B CA 1
ATOM 7639 C C . ASP B 1 497 ? 2.609 49.167 138.571 1.00 31.44 519 ASP B C 1
ATOM 7640 O O . ASP B 1 497 ? 3.632 49.755 138.918 1.00 30.54 519 ASP B O 1
ATOM 7645 N N . PHE B 1 498 ? 2.609 47.962 138.004 1.00 29.30 520 PHE B N 1
ATOM 7646 C CA . PHE B 1 498 ? 3.838 47.230 137.708 1.00 27.65 520 PHE B CA 1
ATOM 7647 C C . PHE B 1 498 ? 4.154 47.496 136.235 1.00 30.00 520 PHE B C 1
ATOM 7648 O O . PHE B 1 498 ? 3.402 47.086 135.338 1.00 28.18 520 PHE B O 1
ATOM 7656 N N . ASP B 1 499 ? 5.243 48.228 136.010 1.00 29.19 521 ASP B N 1
ATOM 7657 C CA . ASP B 1 499 ? 5.714 48.591 134.687 1.00 31.50 521 ASP B CA 1
ATOM 7658 C C . ASP B 1 499 ? 6.266 47.342 133.998 1.00 35.86 521 ASP B C 1
ATOM 7659 O O . ASP B 1 499 ? 5.910 47.045 132.849 1.00 35.24 521 ASP B O 1
ATOM 7664 N N . TRP B 1 500 ? 7.127 46.610 134.701 1.00 35.63 522 TRP B N 1
ATOM 7665 C CA . TRP B 1 500 ? 7.635 45.344 134.193 1.00 32.26 522 TRP B CA 1
ATOM 7666 C C . TRP B 1 500 ? 7.888 44.313 135.282 1.00 30.82 522 TRP B C 1
ATOM 7667 O O . TRP B 1 500 ? 7.843 44.627 136.472 1.00 32.46 522 TRP B O 1
ATOM 7678 N N . PHE B 1 501 ? 8.114 43.075 134.844 1.00 30.32 523 PHE B N 1
ATOM 7679 C CA . PHE B 1 501 ? 8.443 41.946 135.716 1.00 29.77 523 PHE B CA 1
ATOM 7680 C C . PHE B 1 501 ? 9.479 41.067 135.021 1.00 28.43 523 PHE B C 1
ATOM 7681 O O . PHE B 1 501 ? 9.201 40.545 133.950 1.00 30.87 523 PHE B O 1
ATOM 7689 N N . ASP B 1 502 ? 10.660 40.920 135.622 1.00 29.08 524 ASP B N 1
ATOM 7690 C CA . ASP B 1 502 ? 11.745 40.092 135.086 1.00 28.85 524 ASP B CA 1
ATOM 7691 C C . ASP B 1 502 ? 11.768 38.731 135.766 1.00 31.46 524 ASP B C 1
ATOM 7692 O O . ASP B 1 502 ? 11.656 38.647 136.984 1.00 31.99 524 ASP B O 1
ATOM 7697 N N . PHE B 1 503 ? 11.928 37.678 134.968 1.00 30.93 525 PHE B N 1
ATOM 7698 C CA . PHE B 1 503 ? 12.014 36.312 135.467 1.00 32.67 525 PHE B CA 1
ATOM 7699 C C . PHE B 1 503 ? 13.206 35.624 134.796 1.00 31.85 525 PHE B C 1
ATOM 7700 O O . PHE B 1 503 ? 13.074 35.077 133.708 1.00 34.86 525 PHE B O 1
ATOM 7708 N N . ARG B 1 504 ? 14.380 35.691 135.431 1.00 37.35 526 ARG B N 1
ATOM 7709 C CA . ARG B 1 504 ? 15.619 35.120 134.870 1.00 36.30 526 ARG B CA 1
ATOM 7710 C C . ARG B 1 504 ? 16.064 33.908 135.679 1.00 39.76 526 ARG B C 1
ATOM 7711 O O . ARG B 1 504 ? 16.462 34.045 136.832 1.00 39.48 526 ARG B O 1
ATOM 7713 N N . CYS B 1 505 ? 15.964 32.718 135.086 1.00 46.46 527 CYS B N 1
ATOM 7714 C CA . CYS B 1 505 ? 16.565 31.505 135.657 1.00 50.43 527 CYS B CA 1
ATOM 7715 C C . CYS B 1 505 ? 18.062 31.494 135.318 1.00 53.36 527 CYS B C 1
ATOM 7716 O O . CYS B 1 505 ? 18.424 31.761 134.175 1.00 56.32 527 CYS B O 1
ATOM 7719 N N . LEU B 1 506 ? 18.920 31.194 136.296 1.00 57.28 528 LEU B N 1
ATOM 7720 C CA . LEU B 1 506 ? 20.385 31.283 136.108 1.00 56.99 528 LEU B CA 1
ATOM 7721 C C . LEU B 1 506 ? 20.967 30.187 135.195 1.00 60.24 528 LEU B C 1
ATOM 7722 O O . LEU B 1 506 ? 20.477 29.054 135.145 1.00 50.74 528 LEU B O 1
#

CATH classification: 2.115.10.20 (+1 more: 2.60.120.200)

Secondary structure (DSSP, 8-state):
-EEES-SB-SS--S-EEEEETTEEEEE---BTEESEEEEEEESSSSS-EEEEEEE-STTTS--TTPPTTTSEE---EEEEETTEEEEEEEEES-TT--SEEEEEESSTTSPPPPPEE-S---SS-EEEEETTEEEEEEE-SSSEEEEEEE-TTT--EEEEEEEEEE--SSSS-EEEEEEEETTEEEEEEEES-SSTT-EEEEEEESSTT---EE-TT--SB--TT-TT-S-EEEEEEEEEE-TTS-EEEEEEEE--BTTTB--S--EEEEEEEEE-TTS-EESTTT-PPPSEEEPPSS---PPPPPPSEE---SSSPPTT-BEESS--GGGEESSSSTTSEEE--BS--TTSSS--EEEEEE---SSEEEEEEEE----STT-EEEEEEEEETTEEEEEEEEEETTEEEEEEEEEETTEEEEEEEEEPPSSS-EEEEEEE-SSEEEEEEEETTEEEEEEEEESGGGSHHHH-SS---EEEEEEE-TTS--SS-EEEEEEEEEE----/-EEESPSB-SS--S-EEEEETTEEEEE---BTEESEEEEEEESSSSS-EEEEEEE-STTTS--TTPPTTTSEE---EEEEETTEEEEEEEEES-TT--SEEEEEESSTTSPPPPPEE-S---SS-EEEEETTEEEEEEE-SSSEEEEEEE-TTT---SEEEEEEEE--SSSS-EEEEEEEETTEEEEEEEES-SSTT-EEEEEEESSTT---EE-TT--SEE-TT-TTSS-EEEEEEEEEE-TTS-EEEEEEEE--BTTTB--S--EEEEEEEEE-TTS-EESTTT-PPPSEEEPPSS---PPPPPPSEE---SSSPPTT-BEESS--GGGEESSSSTTSEEE--BS--TTSSS--SEEEEE---SSEEEEEEEE---SSTT-EEEEEEEEETTEEEEEEEEEETTEEEEEEEEEETTEEEEEEEEE--SSS-EEEEEEE-SSEEEEEEEETTEEEEEEEEESGGGSHHHH-SS---EEEEEEE-TTS--SS-EEEEEEEEEE-

GO terms:
  GO:2000899 xyloglucan catabolic process (P, IDA)
  GO:0085030 symbiotic process benefiting host (P, IDA)
  GO:0046556 alpha-L-arabinofuranosidase activity (F, IDA)

Foldseek 3Di:
DKAFDDLFFFAFALKAWEDDPQKIWIWGADFQKPPGTWIWIDRFVRATDTQAHQRHACQQFQRFQAFWQAFTWAHWYWDDDDQKIKIWTFGGGGVPGQTIWMWMDNDPSDDIDGTQRLHDRFHQWYWDADPNWIKIWTDDQPFFIWIFTADPPRNYTPGDIDTQEGDDPFADWGQWYWDDDPQWIKTKTWGHDQFQRIFIFMWIDSDPRDDTDGDPDPDQAACSVPLVAQKGNWYSKYKYADPVGWIKIKTWIAGADVSPFGFSFITIHMFTWDADPVGDIHGPPNRYRHRMDDTPPGDDDHDDDDAQKDQLQDQDDDNQKMWRHHDDCVQWGSPPDHRWIWGWAFLDDLPGRHTTRKIWGRPRAQWKKKKWKKWDQFDDALKWKDKKWDLHSQFIWDFIWGADPNFIWTWTWTGANNRTDDIWIDGDPNGDIKMWMWTGHNFKIWTWIDDVVDTDGGDMDTSRRSTCVNPPRRGHIIMIIHIHSNNGIGPDIMITSMMGMDHDRVD/DKAFDDLFFFAFAQWAWADDAQKIWIWGADFQKPPGTWIWIDRFVRAIDTQAHQRHACQQFQFFQAFWQAFTWAHWYWDDDDQKIKIWTFGGGGPPGQTIWMWIDNDSSDDIDGTQRLRDHFHQWYWDQDPNWTKIWTDDQPFFIWIFTADPVHNYTPGDIDTQEGDDPAADKHQWDWDDDPQWIKTKTWGNDQFQRIFIFMWIANDPSDDTGGDPDDDQAHCSVPLPAQKGSWYSKYKYADPVGWIKIKHWIAGADVSPFGFSFITIHIATWDADPVGDIHGPPRRYGHRMDHGPPGDDDHDDDDAQKDQLADQDDDPQKMWGRHDDCVQWGCPPDHRWIKGWAFLDDLPGSRTTRKIWGRPRDQWKKKKFKKWDQFDDQLKWKDKKKDLGSQFIWDFIWGDDPNFTWTWTWTGARNRTDDIFIDTAPNGDIKMWMWTGHSFKIWTKMAHPRDIDTGDMDTSRRSTCVNPPHRGHIIMIIHIHSNRGITPGIMIISMMGIDGD

Organism: Bacteroides ovatus (strain ATCC 8483 / DSM 1896 / JCM 5824 / BCRC 10623 / CCUG 4943 / NCTC 11153) (NCBI:txid411476)

Solvent-accessible surface area: 36806 Å² total; per-residue (Å²): 108,89,10,68,13,17,20,15,42,0,0,3,0,9,1,1,2,14,79,33,35,60,31,1,21,0,0,0,0,0,2,0,0,18,20,0,0,1,0,18,26,0,22,0,0,16,59,34,91,28,39,5,9,0,0,59,71,81,95,1,0,18,0,74,43,1,92,18,6,61,3,0,0,37,4,2,4,0,16,78,65,124,44,39,8,18,0,0,0,0,0,56,50,7,75,62,15,97,0,0,1,0,0,34,8,87,80,13,47,20,118,9,41,74,23,37,63,17,59,21,131,60,35,6,0,2,2,33,34,19,108,78,81,2,8,0,0,0,6,39,104,80,31,11,0,18,0,0,5,3,38,51,154,84,3,84,53,100,50,63,48,118,129,12,13,41,16,63,82,16,67,71,26,65,1,0,4,2,16,81,32,64,115,70,18,4,0,0,0,0,2,19,23,72,40,65,47,14,51,0,4,0,5,33,8,86,41,18,81,16,118,26,120,78,9,98,50,46,28,0,0,4,1,67,126,50,120,103,29,79,10,23,2,0,0,12,0,0,8,9,75,5,141,78,36,42,36,16,1,0,2,3,0,18,39,26,2,118,66,153,24,7,2,4,1,29,1,0,0,0,1,37,9,89,60,60,113,100,22,17,0,32,0,47,102,89,0,6,0,72,43,80,35,144,37,6,106,40,111,81,39,109,59,91,82,82,86,47,98,37,47,4,33,114,93,99,27,33,82,65,5,4,10,0,1,19,31,58,116,93,6,36,14,13,111,92,96,84,22,10,0,38,0,74,2,44,39,48,37,9,103,70,53,42,10,1,0,0,0,0,40,28,0,28,2,17,50,3,44,0,11,0,57,0,55,2,61,5,68,77,78,45,2,3,0,0,0,0,0,0,4,15,18,120,7,11,2,0,0,0,0,0,31,67,137,70,83,8,5,0,0,1,41,35,11,30,151,78,54,90,90,61,68,57,61,30,101,7,39,81,93,35,76,0,54,0,20,0,42,8,61,80,58,54,0,34,0,40,8,124,16,69,193,22,84,48,80,16,23,74,12,30,0,128,41,3,0,38,94,69,38,33,26,70,10,5,0,0,0,0,0,2,0,0,0,52,55,114,67,15,92,54,42,0,11,0,46,28,0,19,20,110,64,75,49,120,123,116,85,10,166,4,16,20,17,42,0,0,2,0,9,1,1,2,12,80,36,33,57,34,0,21,0,0,0,0,0,2,0,0,16,21,0,0,1,0,18,26,0,23,0,0,16,59,35,91,29,34,4,5,0,0,59,71,81,97,1,0,16,0,70,41,0,91,16,4,62,4,0,0,36,4,3,4,0,17,80,72,89,40,39,8,18,0,0,0,0,0,55,54,8,72,63,18,96,0,0,1,1,0,36,6,88,83,13,46,17,118,8,44,75,24,40,58,22,62,22,135,62,46,12,1,2,2,33,35,18,98,69,78,3,9,0,1,0,5,40,104,82,36,12,0,21,0,0,5,3,41,51,152,76,3,86,54,100,52,61,47,106,130,12,14,40,16,61,82,17,69,78,28,26,1,0,5,4,16,95,31,67,122,70,20,4,0,0,1,0,3,16,28,61,40,65,48,10,64,0,5,0,4,32,8,83,42,18,78,16,120,24,123,79,10,104,51,45,34,0,0,6,1,43,124,42,119,99,29,79,9,22,2,0,0,14,0,0,9,9,77,5,139,76,36,41,38,15,1,0,2,2,0,16,47,28,6,99,69,70,26,7,2,4,2,26,1,0,0,0,2,37,11,87,59,61,124,64,22,15,0,33,1,48,104,75,0,10,0,66,31,60,32,144,39,6,106,36,114,78,38,114,55,98,85,138,68,74,95,39,48,4,32,117,95,97,24,33,84,51,6,1,11,0,1,19,30,59,118,87,8,35,10,17,110,90,90,88,21,8,0,45,0,76,2,45,41,49,35,8,101,76,53,47,9,1,0,0,0,0,39,28,0,30,22,26,66,6,51,0,12,0,59,0,53,1,58,5,68,80,83,43,2,2,0,0,0,0,0,0,7,15,16,116,8,12,2,0,0,0,0,0,31,67,137,71,86,9,6,0,0,1,39,32,12,30,152,80,55,88,88,57,66,57,60,35,112,8,56,79,95,38,73,1,42,0,18,0,48,6,57,75,68,56,0,45,0,29,11,88,11,69,168,104,85,47,82,16,23,73,12,29,0,137,43,4,0,43,94,66,32,33,27,74,11,5,0,0,0,0,0,3,0,0,0,54,54,125,65,16,99,51,43,0,10,0,50,30,0,26,19,37,69,121

Radius of gyration: 32.59 Å; Cα contacts (8 Å, |Δi|>4): 3035; chains: 2; bounding box: 51×92×86 Å

B-factor: mean 35.42, std 10.36, range [16.55, 98.96]

Sequence (1011 aa):
KTFRNPIITGMNPDPSICRVGDDFYLVTSTFEYFPGLPVYHSKDLVHWKLIGHALSRPENNPLMGCNASTGGQYAPTLRYHDGTFYVIGTNYGGKGSQGVFYVTAKNPAGPWSDPVWVGNWYVDPSIEFIDGKMYFLSPDNQGSFLLGVMDPETGTFVEALRKVASGLGGSSPEGPHFYKIGDYYYIMSAEGGTGYEHREVIQRSKSPWGPYEPSPVNPVLSNMNCPDHPFQAIGHADLVQLKDGSWWAVCLGIRPVNGKYQHLGRETFLAPVTWDADGWPKVGKDGVVQETYLFPNLPSHVWMEQPVRDDFDQETLGLDWTFIRNPAHSFWSLTEKPGSLRLKGTAINFTTNDSPSFIGRRQAAFNLTASAKVNFIPKVENEEAGLVVRADDKNHYDLLITERNGQRVAMIRKTLKDKVVDTTCKELPATGEVILSITATETTYTFEIKAAHVSAILGTASTRDVSNEVVGGFTGVFIGMYASGNGQANTNPADFDWFDFRCLDLEKTFRNPIITGMNPDPSICRVGDDFYLVTSTFEYFPGLPVYHSKDLVHWKLIGHALSRPENNPLMGCNASTGGQYAPTLRYHDGTFYVIGTNYGGKGSQGVFYVTAKNPAGPWSDPVWVGNWYVDPSIEFIDGKMYFLSPDNQGSFLLGVMDPETGTFVEALRKVASGLGGSSPEGPHFYKIGDYYYIMSAEGGTGYEHREVIQRSKSPWGPYEPSPVNPVLSNMNCPDHPFQAIGHADLVQLKDGSWWAVCLGIRPVNGKYQHLGRETFLAPVTWDADGWPKVGKDGVVQETYLFPNLPSHVWMEQPVRDDFDQETLGLDWTFIRNPAHSFWSLTEKPGSLRLKGTAINFTTNDSPSFIGRRQAAFNLTASAKVNFIPKVENEEAGLVVRADDKNHYDLLITERNGQRVAMIRKTLKDKVVDTTCKELPATGEVILSITATETTYTFEIKAAHVSAILGTASTRDVSNEVVGGFTGVFIGMYASGNGQANTNPADFDWFDFRCL